Protein AF-0000000084751154 (afdb_homodimer)

Solvent-accessible surface area (backbone atoms only — not comparable to full-atom values): 49559 Å² total; per-residue (Å²): 124,86,80,82,50,81,20,53,32,34,32,39,21,38,22,70,40,28,40,51,37,50,55,56,44,24,74,43,60,44,46,34,36,40,29,18,66,41,89,54,60,21,61,63,55,61,36,50,61,48,51,53,50,36,46,50,49,42,61,71,70,47,61,81,83,56,52,60,52,56,51,34,46,51,37,47,55,50,48,54,53,39,50,52,52,48,49,66,61,64,23,71,65,54,35,49,78,59,63,31,45,74,48,74,40,64,56,37,40,73,55,84,39,34,33,34,41,89,90,36,80,45,37,25,58,29,38,36,39,21,62,27,53,41,81,51,81,77,95,48,48,49,50,88,81,44,96,63,35,32,67,66,52,53,78,81,54,51,66,63,58,62,24,34,35,34,38,30,57,34,69,67,41,49,41,44,40,51,49,41,12,71,64,66,16,40,25,38,35,37,25,63,42,85,54,74,51,83,83,51,53,67,72,58,46,48,53,46,48,52,58,32,48,77,45,41,28,44,78,41,56,36,32,44,72,56,37,38,47,70,45,97,84,65,26,39,35,38,32,30,27,48,85,92,43,77,46,78,48,79,23,52,32,47,32,44,42,53,56,54,26,27,39,58,74,72,43,32,86,73,50,84,71,55,48,52,96,46,35,22,54,46,53,51,53,66,37,27,29,57,99,37,75,43,32,31,54,34,26,32,20,39,31,84,83,40,44,67,53,55,11,45,50,47,36,50,48,45,47,50,27,66,66,63,70,37,86,79,61,59,66,64,80,64,69,44,63,49,72,44,88,42,70,69,24,39,33,38,32,45,52,50,70,65,54,42,58,73,68,64,54,67,66,48,82,43,74,51,55,31,60,76,39,72,52,18,58,59,65,64,51,42,54,33,39,38,41,35,30,22,35,90,79,38,25,55,44,24,38,41,36,36,25,51,72,44,63,66,54,46,39,54,50,45,38,28,42,74,67,58,38,40,57,75,72,47,68,76,56,63,50,59,81,90,38,71,53,39,55,49,50,50,51,49,51,52,47,40,57,66,63,63,34,48,66,55,26,52,55,39,35,41,70,76,65,52,75,79,72,59,75,82,105,123,86,81,82,50,81,20,52,32,36,33,40,20,38,20,70,38,27,41,51,37,49,53,55,44,22,72,42,61,45,46,31,36,42,28,18,65,41,90,55,58,22,61,63,55,62,35,50,60,48,51,51,48,37,45,50,49,43,61,72,71,46,60,81,84,55,54,61,52,58,50,32,46,52,35,48,54,50,48,54,54,39,50,51,52,47,49,66,60,64,24,72,65,55,35,49,77,57,63,31,45,75,49,73,40,65,55,39,41,73,57,84,38,34,32,36,42,88,90,37,81,47,38,26,58,29,38,36,39,21,61,27,53,41,82,51,83,75,94,47,49,48,50,87,80,44,95,63,34,32,65,64,53,53,78,81,56,49,65,64,57,62,24,34,34,32,39,32,58,35,69,67,44,50,40,45,42,53,48,42,12,73,65,65,17,41,26,37,34,36,25,64,42,84,54,74,54,83,84,51,52,69,70,57,44,50,53,46,48,53,57,32,47,77,43,40,29,44,78,40,56,34,32,44,72,58,38,36,47,71,45,97,84,65,27,38,37,38,33,29,25,49,84,92,43,78,47,78,48,78,23,51,33,46,31,44,41,52,57,55,28,26,39,57,73,73,43,32,87,74,51,84,70,55,47,51,98,45,36,21,54,45,53,52,53,65,39,27,30,58,97,36,74,42,31,32,54,33,25,34,21,38,32,85,81,40,44,66,52,57,10,44,50,48,36,50,48,46,47,50,27,67,66,63,71,35,87,78,62,58,65,64,81,65,68,44,64,49,72,44,89,40,70,69,25,39,33,39,33,44,51,51,69,64,54,41,58,73,68,63,53,65,67,49,80,46,75,50,55,32,61,74,40,70,53,18,58,58,66,63,51,42,53,35,38,39,41,35,30,22,34,90,81,39,26,55,44,23,37,40,35,35,25,51,71,46,62,66,53,45,38,52,52,45,38,29,42,75,66,59,38,40,57,75,70,46,67,75,57,64,50,59,82,89,39,72,53,39,55,49,52,50,51,51,52,51,47,40,58,67,65,63,34,48,66,55,26,53,55,40,34,41,70,77,64,51,73,78,71,61,75,82,105

Organism: Mycoplasma mobile (strain ATCC 43663 / 163K / NCTC 11711) (NCBI:txid267748)

Structure (mmCIF, N/CA/C/O backbone):
data_AF-0000000084751154-model_v1
#
loop_
_entity.id
_entity.type
_entity.pdbx_description
1 polymer 'Dihydrolipoamide dehydrogenase (Pyruvate dehydrogenase complex)'
#
loop_
_atom_site.group_PDB
_atom_site.id
_atom_site.type_symbol
_atom_site.label_atom_id
_atom_site.label_alt_id
_atom_site.label_comp_id
_atom_site.label_asym_id
_atom_site.label_entity_id
_atom_site.label_seq_id
_atom_site.pdbx_PDB_ins_code
_atom_site.Cartn_x
_atom_site.Cartn_y
_atom_site.Cartn_z
_atom_site.occupancy
_atom_site.B_iso_or_equiv
_atom_site.auth_seq_id
_atom_site.auth_comp_id
_atom_site.auth_asym_id
_atom_site.auth_atom_id
_atom_site.pdbx_PDB_model_num
ATOM 1 N N . MET A 1 1 ? 27.922 -21.703 -40.625 1 30.44 1 MET A N 1
ATOM 2 C CA . MET A 1 1 ? 26.672 -21.062 -41 1 30.44 1 MET A CA 1
ATOM 3 C C . MET A 1 1 ? 25.734 -20.906 -39.812 1 30.44 1 MET A C 1
ATOM 5 O O . MET A 1 1 ? 25.531 -21.859 -39.062 1 30.44 1 MET A O 1
ATOM 9 N N . LYS A 1 2 ? 25.484 -19.688 -39.344 1 49 2 LYS A N 1
ATOM 10 C CA . LYS A 1 2 ? 24.672 -19.484 -38.156 1 49 2 LYS A CA 1
ATOM 11 C C . LYS A 1 2 ? 23.359 -20.25 -38.25 1 49 2 LYS A C 1
ATOM 13 O O . LYS A 1 2 ? 22.609 -20.094 -39.219 1 49 2 LYS A O 1
ATOM 18 N N . LYS A 1 3 ? 23.297 -21.422 -37.781 1 60.09 3 LYS A N 1
ATOM 19 C CA . LYS A 1 3 ? 22.125 -22.281 -37.781 1 60.09 3 LYS A CA 1
ATOM 20 C C . LYS A 1 3 ? 20.844 -21.469 -37.625 1 60.09 3 LYS A C 1
ATOM 22 O O . LYS A 1 3 ? 20.75 -20.625 -36.719 1 60.09 3 LYS A O 1
ATOM 27 N N . SER A 1 4 ? 20.047 -21.438 -38.688 1 82.38 4 SER A N 1
ATOM 28 C CA . SER A 1 4 ? 18.797 -20.688 -38.688 1 82.38 4 SER A CA 1
ATOM 29 C C . SER A 1 4 ? 17.656 -21.516 -38.094 1 82.38 4 SER A C 1
ATOM 31 O O . SER A 1 4 ? 17.516 -22.703 -38.406 1 82.38 4 SER A O 1
ATOM 33 N N . PHE A 1 5 ? 17.125 -21.109 -37.031 1 92.25 5 PHE A N 1
ATOM 34 C CA . PHE A 1 5 ? 15.984 -21.75 -36.344 1 92.25 5 PHE A CA 1
ATOM 35 C C . PHE A 1 5 ? 14.68 -21.078 -36.781 1 92.25 5 PHE A C 1
ATOM 37 O O . PHE A 1 5 ? 14.664 -19.906 -37.125 1 92.25 5 PHE A O 1
ATOM 44 N N . ASP A 1 6 ? 13.602 -21.906 -36.812 1 94.94 6 ASP A N 1
ATOM 45 C CA . ASP A 1 6 ? 12.281 -21.344 -37.062 1 94.94 6 ASP A CA 1
ATOM 46 C C . ASP A 1 6 ? 11.93 -20.266 -36.031 1 94.94 6 ASP A C 1
ATOM 48 O O . ASP A 1 6 ? 11.352 -19.234 -36.375 1 94.94 6 ASP A O 1
ATOM 52 N N . TYR A 1 7 ? 12.266 -20.562 -34.844 1 95.56 7 TYR A N 1
ATOM 53 C CA . TYR A 1 7 ? 11.977 -19.641 -33.75 1 95.56 7 TYR A CA 1
ATOM 54 C C . TYR A 1 7 ? 13.203 -19.453 -32.844 1 95.56 7 TYR A C 1
ATOM 56 O O . TYR A 1 7 ? 13.992 -20.375 -32.656 1 95.56 7 TYR A O 1
ATOM 64 N N . HIS A 1 8 ? 13.375 -18.234 -32.344 1 94.19 8 HIS A N 1
ATOM 65 C CA . HIS A 1 8 ? 14.391 -18.016 -31.312 1 94.19 8 HIS A CA 1
ATOM 66 C C . HIS A 1 8 ? 14.07 -18.781 -30.047 1 94.19 8 HIS A C 1
ATOM 68 O O . HIS A 1 8 ? 14.938 -19.484 -29.5 1 94.19 8 HIS A O 1
ATOM 74 N N . THR A 1 9 ? 12.797 -18.656 -29.656 1 96.44 9 THR A N 1
ATOM 75 C CA . THR A 1 9 ? 12.375 -19.344 -28.438 1 96.44 9 THR A CA 1
ATOM 76 C C . THR A 1 9 ? 10.969 -19.906 -28.609 1 96.44 9 THR A C 1
ATOM 78 O O . THR A 1 9 ? 10.086 -19.25 -29.156 1 96.44 9 THR A O 1
ATOM 81 N N . VAL A 1 10 ? 10.797 -21.125 -28.125 1 97.5 10 VAL A N 1
ATOM 82 C CA . VAL A 1 10 ? 9.477 -21.734 -28 1 97.5 10 VAL A CA 1
ATOM 83 C C . VAL A 1 10 ? 9.078 -21.812 -26.531 1 97.5 10 VAL A C 1
ATOM 85 O O . VAL A 1 10 ? 9.875 -22.219 -25.688 1 97.5 10 VAL A O 1
ATOM 88 N N . VAL A 1 11 ? 7.855 -21.344 -26.25 1 97.5 11 VAL A N 1
ATOM 89 C CA . VAL A 1 11 ? 7.312 -21.406 -24.891 1 97.5 11 VAL A CA 1
ATOM 90 C C . VAL A 1 11 ? 6.18 -22.438 -24.844 1 97.5 11 VAL A C 1
ATOM 92 O O . VAL A 1 11 ? 5.195 -22.328 -25.578 1 97.5 11 VAL A O 1
ATOM 95 N N . ILE A 1 12 ? 6.363 -23.406 -24.016 1 96 12 ILE A N 1
ATOM 96 C CA . ILE A 1 12 ? 5.336 -24.438 -23.859 1 96 12 ILE A CA 1
ATOM 97 C C . ILE A 1 12 ? 4.535 -24.156 -22.594 1 96 12 ILE A C 1
ATOM 99 O O . ILE A 1 12 ? 5.031 -24.375 -21.484 1 96 12 ILE A O 1
ATOM 103 N N . GLY A 1 13 ? 3.254 -23.828 -22.75 1 93.81 13 GLY A N 1
ATOM 104 C CA . GLY A 1 13 ? 2.387 -23.391 -21.656 1 93.81 13 GLY A CA 1
ATOM 105 C C . GLY A 1 13 ? 2.084 -21.906 -21.703 1 93.81 13 GLY A C 1
ATOM 106 O O . GLY A 1 13 ? 2.98 -21.078 -21.516 1 93.81 13 GLY A O 1
ATOM 107 N N . ALA A 1 14 ? 0.815 -21.594 -21.875 1 91.94 14 ALA A N 1
ATOM 108 C CA . ALA A 1 14 ? 0.408 -20.203 -22.016 1 91.94 14 ALA A CA 1
ATOM 109 C C . ALA A 1 14 ? -0.279 -19.688 -20.766 1 91.94 14 ALA A C 1
ATOM 111 O O . ALA A 1 14 ? -1.203 -18.875 -20.828 1 91.94 14 ALA A O 1
ATOM 112 N N . GLY A 1 15 ? 0.153 -20.234 -19.656 1 88.31 15 GLY A N 1
ATOM 113 C CA . GLY A 1 15 ? -0.31 -19.688 -18.391 1 88.31 15 GLY A CA 1
ATOM 114 C C . GLY A 1 15 ? 0.226 -18.297 -18.109 1 88.31 15 GLY A C 1
ATOM 115 O O . GLY A 1 15 ? 0.835 -17.672 -18.984 1 88.31 15 GLY A O 1
ATOM 116 N N . ARG A 1 16 ? 0.037 -17.828 -16.938 1 83.75 16 ARG A N 1
ATOM 117 C CA . ARG A 1 16 ? 0.402 -16.469 -16.578 1 83.75 16 ARG A CA 1
ATOM 118 C C . ARG A 1 16 ? 1.893 -16.219 -16.781 1 83.75 16 ARG A C 1
ATOM 120 O O . ARG A 1 16 ? 2.285 -15.219 -17.391 1 83.75 16 ARG A O 1
ATOM 127 N N . VAL A 1 17 ? 2.664 -17.141 -16.312 1 88.88 17 VAL A N 1
ATOM 128 C CA . VAL A 1 17 ? 4.113 -16.969 -16.359 1 88.88 17 VAL A CA 1
ATOM 129 C C . VAL A 1 17 ? 4.617 -17.172 -17.781 1 88.88 17 VAL A C 1
ATOM 131 O O . VAL A 1 17 ? 5.473 -16.406 -18.25 1 88.88 17 VAL A O 1
ATOM 134 N N . GLY A 1 18 ? 4.105 -18.188 -18.469 1 93.12 18 GLY A N 1
ATOM 135 C CA . GLY A 1 18 ? 4.484 -18.422 -19.844 1 93.12 18 GLY A CA 1
ATOM 136 C C . GLY A 1 18 ? 4.129 -17.266 -20.766 1 93.12 18 GLY A C 1
ATOM 137 O O . GLY A 1 18 ? 4.926 -16.875 -21.625 1 93.12 18 GLY A O 1
ATOM 138 N N . SER A 1 19 ? 2.979 -16.75 -20.562 1 91.56 19 SER A N 1
ATOM 139 C CA . SER A 1 19 ? 2.537 -15.594 -21.344 1 91.56 19 SER A CA 1
ATOM 140 C C . SER A 1 19 ? 3.42 -14.383 -21.078 1 91.56 19 SER A C 1
ATOM 142 O O . SER A 1 19 ? 3.768 -13.648 -22.016 1 91.56 19 SER A O 1
ATOM 144 N N . HIS A 1 20 ? 3.619 -14.195 -19.828 1 87.62 20 HIS A N 1
ATOM 145 C CA . HIS A 1 20 ? 4.504 -13.102 -19.453 1 87.62 20 HIS A CA 1
ATOM 146 C C . HIS A 1 20 ? 5.863 -13.227 -20.141 1 87.62 20 HIS A C 1
ATOM 148 O O . HIS A 1 20 ? 6.383 -12.25 -20.672 1 87.62 20 HIS A O 1
ATOM 154 N N . PHE A 1 21 ? 6.453 -14.383 -20.141 1 92.88 21 PHE A N 1
ATOM 155 C CA . PHE A 1 21 ? 7.75 -14.641 -20.766 1 92.88 21 PHE A CA 1
ATOM 156 C C . PHE A 1 21 ? 7.695 -14.359 -22.25 1 92.88 21 PHE A C 1
ATOM 158 O O . PHE A 1 21 ? 8.523 -13.617 -22.781 1 92.88 21 PHE A O 1
ATOM 165 N N . ALA A 1 22 ? 6.75 -14.938 -22.875 1 95.06 22 ALA A N 1
ATOM 166 C CA . ALA A 1 22 ? 6.613 -14.836 -24.328 1 95.06 22 ALA A CA 1
ATOM 167 C C . ALA A 1 22 ? 6.445 -13.383 -24.766 1 95.06 22 ALA A C 1
ATOM 169 O O . ALA A 1 22 ? 7.125 -12.914 -25.672 1 95.06 22 ALA A O 1
ATOM 170 N N . LYS A 1 23 ? 5.586 -12.719 -24.156 1 89.69 23 LYS A N 1
ATOM 171 C CA . LYS A 1 23 ? 5.277 -11.336 -24.531 1 89.69 23 LYS A CA 1
ATOM 172 C C . LYS A 1 23 ? 6.488 -10.43 -24.328 1 89.69 23 LYS A C 1
ATOM 174 O O . LYS A 1 23 ? 6.797 -9.602 -25.188 1 89.69 23 LYS A O 1
ATOM 179 N N . ASN A 1 24 ? 7.109 -10.602 -23.219 1 86.12 24 ASN A N 1
ATOM 180 C CA . ASN A 1 24 ? 8.242 -9.727 -22.922 1 86.12 24 ASN A CA 1
ATOM 181 C C . ASN A 1 24 ? 9.43 -10.039 -23.828 1 86.12 24 ASN A C 1
ATOM 183 O O . ASN A 1 24 ? 10.156 -9.133 -24.234 1 86.12 24 ASN A O 1
ATOM 187 N N . LEU A 1 25 ? 9.695 -11.266 -24.109 1 89.62 25 LEU A N 1
ATOM 188 C CA . LEU A 1 25 ? 10.781 -11.617 -25.031 1 89.62 25 LEU A CA 1
ATOM 189 C C . LEU A 1 25 ? 10.5 -11.102 -26.438 1 89.62 25 LEU A C 1
ATOM 191 O O . LEU A 1 25 ? 11.406 -10.625 -27.109 1 89.62 25 LEU A O 1
ATOM 195 N N . ALA A 1 26 ? 9.297 -11.211 -26.828 1 89.81 26 ALA A N 1
ATOM 196 C CA . ALA A 1 26 ? 8.898 -10.719 -28.141 1 89.81 26 ALA A CA 1
ATOM 197 C C . ALA A 1 26 ? 9.102 -9.203 -28.25 1 89.81 26 ALA A C 1
ATOM 199 O O . ALA A 1 26 ? 9.438 -8.695 -29.312 1 89.81 26 ALA A O 1
ATOM 200 N N . ARG A 1 27 ? 8.828 -8.547 -27.219 1 82.38 27 ARG A N 1
ATOM 201 C CA . ARG A 1 27 ? 9 -7.098 -27.188 1 82.38 27 ARG A CA 1
ATOM 202 C C . ARG A 1 27 ? 10.453 -6.715 -27.469 1 82.38 27 ARG A C 1
ATOM 204 O O . ARG A 1 27 ? 10.734 -5.625 -27.969 1 82.38 27 ARG A O 1
ATOM 211 N N . PHE A 1 28 ? 11.344 -7.656 -27.219 1 80.88 28 PHE A N 1
ATOM 212 C CA . PHE A 1 28 ? 12.75 -7.41 -27.516 1 80.88 28 PHE A CA 1
ATOM 213 C C . PHE A 1 28 ? 13.094 -7.789 -28.938 1 80.88 28 PHE A C 1
ATOM 215 O O . PHE A 1 28 ? 14.242 -7.68 -29.359 1 80.88 28 PHE A O 1
ATOM 222 N N . GLY A 1 29 ? 12.086 -8.258 -29.672 1 82 29 GLY A N 1
ATOM 223 C CA . GLY A 1 29 ? 12.266 -8.516 -31.078 1 82 29 GLY A CA 1
ATOM 224 C C . GLY A 1 29 ? 12.492 -9.984 -31.391 1 82 29 GLY A C 1
ATOM 225 O O . GLY A 1 29 ? 12.734 -10.352 -32.562 1 82 29 GLY A O 1
ATOM 226 N N . ALA A 1 30 ? 12.43 -10.82 -30.438 1 89.62 30 ALA A N 1
ATOM 227 C CA . ALA A 1 30 ? 12.633 -12.25 -30.672 1 89.62 30 ALA A CA 1
ATOM 228 C C . ALA A 1 30 ? 11.422 -12.867 -31.359 1 89.62 30 ALA A C 1
ATOM 230 O O . ALA A 1 30 ? 10.281 -12.508 -31.062 1 89.62 30 ALA A O 1
ATOM 231 N N . LYS A 1 31 ? 11.734 -13.719 -32.25 1 93.31 31 LYS A N 1
ATOM 232 C CA . LYS A 1 31 ? 10.648 -14.516 -32.812 1 93.31 31 LYS A CA 1
ATOM 233 C C . LYS A 1 31 ? 10.234 -15.633 -31.859 1 93.31 31 LYS A C 1
ATOM 235 O O . LYS A 1 31 ? 10.984 -16.578 -31.641 1 93.31 31 LYS A O 1
ATOM 240 N N . VAL A 1 32 ? 8.992 -15.547 -31.344 1 96.44 32 VAL A N 1
ATOM 241 C CA . VAL A 1 32 ? 8.57 -16.438 -30.266 1 96.44 32 VAL A CA 1
ATOM 242 C C . VAL A 1 32 ? 7.348 -17.234 -30.719 1 96.44 32 VAL A C 1
ATOM 244 O O . VAL A 1 32 ? 6.473 -16.719 -31.406 1 96.44 32 VAL A O 1
ATOM 247 N N . LEU A 1 33 ? 7.352 -18.547 -30.391 1 97.56 33 LEU A N 1
ATOM 248 C CA . LEU A 1 33 ? 6.188 -19.406 -30.516 1 97.56 33 LEU A CA 1
ATOM 249 C C . LEU A 1 33 ? 5.688 -19.859 -29.141 1 97.56 33 LEU A C 1
ATOM 251 O O . LEU A 1 33 ? 6.457 -20.375 -28.344 1 97.56 33 LEU A O 1
ATOM 255 N N . ILE A 1 34 ? 4.406 -19.578 -28.859 1 97 34 ILE A N 1
ATOM 256 C CA . ILE A 1 34 ? 3.811 -20.062 -27.625 1 97 34 ILE A CA 1
ATOM 257 C C . ILE A 1 34 ? 2.814 -21.172 -27.922 1 97 34 ILE A C 1
ATOM 259 O O . ILE A 1 34 ? 2.055 -21.094 -28.891 1 97 34 ILE A O 1
ATOM 263 N N . ILE A 1 35 ? 2.912 -22.234 -27.141 1 95.31 35 ILE A N 1
ATOM 264 C CA . ILE A 1 35 ? 2.094 -23.406 -27.375 1 95.31 35 ILE A CA 1
ATOM 265 C C . ILE A 1 35 ? 1.312 -23.75 -26.109 1 95.31 35 ILE A C 1
ATOM 267 O O . ILE A 1 35 ? 1.843 -23.672 -25 1 95.31 35 ILE A O 1
ATOM 271 N N . ASP A 1 36 ? 0.066 -24.031 -26.266 1 93.25 36 ASP A N 1
ATOM 272 C CA . ASP A 1 36 ? -0.745 -24.578 -25.172 1 93.25 36 ASP A CA 1
ATOM 273 C C . ASP A 1 36 ? -1.589 -25.75 -25.656 1 93.25 36 ASP A C 1
ATOM 275 O O . ASP A 1 36 ? -2.066 -25.75 -26.797 1 93.25 36 ASP A O 1
ATOM 279 N N . LYS A 1 37 ? -1.729 -26.703 -24.797 1 90.62 37 LYS A N 1
ATOM 280 C CA . LYS A 1 37 ? -2.52 -27.875 -25.188 1 90.62 37 LYS A CA 1
ATOM 281 C C . LYS A 1 37 ? -4.012 -27.562 -25.156 1 90.62 37 LYS A C 1
ATOM 283 O O . LYS A 1 37 ? -4.805 -28.219 -25.812 1 90.62 37 LYS A O 1
ATOM 288 N N . ASN A 1 38 ? -4.336 -26.578 -24.328 1 88.06 38 ASN A N 1
ATOM 289 C CA . ASN A 1 38 ? -5.738 -26.219 -24.188 1 88.06 38 ASN A CA 1
ATOM 290 C C . ASN A 1 38 ? -6.168 -25.188 -25.219 1 88.06 38 ASN A C 1
ATOM 292 O O . ASN A 1 38 ? -5.383 -24.312 -25.594 1 88.06 38 ASN A O 1
ATOM 296 N N . GLU A 1 39 ? -7.453 -25.25 -25.547 1 84.12 39 GLU A N 1
ATOM 297 C CA . GLU A 1 39 ? -8.008 -24.281 -26.484 1 84.12 39 GLU A CA 1
ATOM 298 C C . GLU A 1 39 ? -8.016 -22.875 -25.891 1 84.12 39 GLU A C 1
ATOM 300 O O . GLU A 1 39 ? -7.734 -21.906 -26.594 1 84.12 39 GLU A O 1
ATOM 305 N N . ILE A 1 40 ? -8.383 -22.969 -24.703 1 81.69 40 ILE A N 1
ATOM 306 C CA . ILE A 1 40 ? -8.273 -21.703 -23.984 1 81.69 40 ILE A CA 1
ATOM 307 C C . ILE A 1 40 ? -6.867 -21.562 -23.391 1 81.69 40 ILE A C 1
ATOM 309 O O . ILE A 1 40 ? -6.523 -22.25 -22.438 1 81.69 40 ILE A O 1
ATOM 313 N N . PHE A 1 41 ? -6.094 -20.641 -24.016 1 81.5 41 PHE A N 1
ATOM 314 C CA . PHE A 1 41 ? -4.711 -20.453 -23.594 1 81.5 41 PHE A CA 1
ATOM 315 C C . PHE A 1 41 ? -4.641 -20.172 -22.094 1 81.5 41 PHE A C 1
ATOM 317 O O . PHE A 1 41 ? -5.41 -19.359 -21.578 1 81.5 41 PHE A O 1
ATOM 324 N N . GLY A 1 42 ? -3.725 -20.812 -21.469 1 75.88 42 GLY A N 1
ATOM 325 C CA . GLY A 1 42 ? -3.494 -20.641 -20.047 1 75.88 42 GLY A CA 1
ATOM 326 C C . GLY A 1 42 ? -4.32 -21.578 -19.188 1 75.88 42 GLY A C 1
ATOM 327 O O . GLY A 1 42 ? -4.082 -21.703 -17.984 1 75.88 42 GLY A O 1
ATOM 328 N N . GLY A 1 43 ? -5.117 -22.297 -19.875 1 62.88 43 GLY A N 1
ATOM 329 C CA . GLY A 1 43 ? -5.887 -23.328 -19.219 1 62.88 43 GLY A CA 1
ATOM 330 C C . GLY A 1 43 ? -6.562 -22.859 -17.953 1 62.88 43 GLY A C 1
ATOM 331 O O . GLY A 1 43 ? -7.344 -21.906 -17.969 1 62.88 43 GLY A O 1
ATOM 332 N N . LYS A 1 44 ? -6.07 -23.453 -16.828 1 63.44 44 LYS A N 1
ATOM 333 C CA . LYS A 1 44 ? -6.652 -23.328 -15.5 1 63.44 44 LYS A CA 1
ATOM 334 C C . LYS A 1 44 ? -6.02 -22.172 -14.727 1 63.44 44 LYS A C 1
ATOM 336 O O . LYS A 1 44 ? -6.195 -22.078 -13.508 1 63.44 44 LYS A O 1
ATOM 341 N N . GLN A 1 45 ? -5.258 -21.438 -15.484 1 62.22 45 GLN A N 1
ATOM 342 C CA . GLN A 1 45 ? -4.523 -20.391 -14.781 1 62.22 45 GLN A CA 1
ATOM 343 C C . GLN A 1 45 ? -5.477 -19.453 -14.039 1 62.22 45 GLN A C 1
ATOM 345 O O . GLN A 1 45 ? -5.121 -18.891 -13 1 62.22 45 GLN A O 1
ATOM 350 N N . PHE A 1 46 ? -6.566 -19.484 -14.516 1 67.12 46 PHE A N 1
ATOM 351 C CA . PHE A 1 46 ? -7.574 -18.594 -13.945 1 67.12 46 PHE A CA 1
ATOM 352 C C . PHE A 1 46 ? -8.312 -19.281 -12.805 1 67.12 46 PHE A C 1
ATOM 354 O O . PHE A 1 46 ? -9.086 -18.656 -12.086 1 67.12 46 PHE A O 1
ATOM 361 N N . ASN A 1 47 ? -7.785 -20.422 -12.539 1 63.91 47 ASN A N 1
ATOM 362 C CA . ASN A 1 47 ? -8.617 -21.203 -11.633 1 63.91 47 ASN A CA 1
ATOM 363 C C . ASN A 1 47 ? -8.031 -21.219 -10.219 1 63.91 47 ASN A C 1
ATOM 365 O O . ASN A 1 47 ? -8.68 -21.703 -9.289 1 63.91 47 ASN A O 1
ATOM 369 N N . ARG A 1 48 ? -6.879 -20.828 -10.062 1 70.56 48 ARG A N 1
ATOM 370 C CA . ARG A 1 48 ? -6.324 -20.984 -8.727 1 70.56 48 ARG A CA 1
ATOM 371 C C . ARG A 1 48 ? -6.387 -19.672 -7.945 1 70.56 48 ARG A C 1
ATOM 373 O O . ARG A 1 48 ? -7.176 -19.547 -7.008 1 70.56 48 ARG A O 1
ATOM 380 N N . ASP A 1 49 ? -5.754 -18.75 -8.336 1 76.69 49 ASP A N 1
ATOM 381 C CA . ASP A 1 49 ? -5.598 -17.516 -7.559 1 76.69 49 ASP A CA 1
ATOM 382 C C . ASP A 1 49 ? -6.699 -16.516 -7.887 1 76.69 49 ASP A C 1
ATOM 384 O O . ASP A 1 49 ? -7.195 -15.812 -7 1 76.69 49 ASP A O 1
ATOM 388 N N . VAL A 1 50 ? -7.191 -16.609 -9.102 1 83.5 50 VAL A N 1
ATOM 389 C CA . VAL A 1 50 ? -8.102 -15.586 -9.594 1 83.5 50 VAL A CA 1
ATOM 390 C C . VAL A 1 50 ? -9.445 -15.695 -8.867 1 83.5 50 VAL A C 1
ATOM 392 O O . VAL A 1 50 ? -9.977 -14.703 -8.359 1 83.5 50 VAL A O 1
ATOM 395 N N . PRO A 1 51 ? -9.93 -16.906 -8.695 1 89.25 51 PRO A N 1
ATOM 396 C CA . PRO A 1 51 ? -11.219 -17.016 -7.996 1 89.25 51 PRO A CA 1
ATOM 397 C C . PRO A 1 51 ? -11.141 -16.547 -6.543 1 89.25 51 PRO A C 1
ATOM 399 O O . PRO A 1 51 ? -12.086 -15.938 -6.039 1 89.25 51 PRO A O 1
ATOM 402 N N . ILE A 1 52 ? -10.023 -16.922 -5.918 1 89 52 ILE A N 1
ATOM 403 C CA . ILE A 1 52 ? -9.859 -16.5 -4.527 1 89 52 ILE A CA 1
ATOM 404 C C . ILE A 1 52 ? -9.875 -14.969 -4.445 1 89 52 ILE A C 1
ATOM 406 O O . ILE A 1 52 ? -10.531 -14.398 -3.576 1 89 52 ILE A O 1
ATOM 410 N N . GLN A 1 53 ? -9.195 -14.359 -5.375 1 86.88 53 GLN A N 1
ATOM 411 C CA . GLN A 1 53 ? -9.125 -12.906 -5.398 1 86.88 53 GLN A CA 1
ATOM 412 C C . GLN A 1 53 ? -10.492 -12.297 -5.695 1 86.88 53 GLN A C 1
ATOM 414 O O . GLN A 1 53 ? -10.867 -11.273 -5.113 1 86.88 53 GLN A O 1
ATOM 419 N N . ILE A 1 54 ? -11.188 -12.836 -6.633 1 90.25 54 ILE A N 1
ATOM 420 C CA . ILE A 1 54 ? -12.508 -12.336 -6.984 1 90.25 54 ILE A CA 1
ATOM 421 C C . ILE A 1 54 ? -13.453 -12.484 -5.789 1 90.25 54 ILE A C 1
ATOM 423 O O . ILE A 1 54 ? -14.273 -11.602 -5.531 1 90.25 54 ILE A O 1
ATOM 427 N N . LEU A 1 55 ? -13.312 -13.609 -5.059 1 92.06 55 LEU A N 1
ATOM 428 C CA . LEU A 1 55 ? -14.141 -13.797 -3.865 1 92.06 55 LEU A CA 1
ATOM 429 C C . LEU A 1 55 ? -13.82 -12.734 -2.818 1 92.06 55 LEU A C 1
ATOM 431 O O . LEU A 1 55 ? -14.734 -12.141 -2.234 1 92.06 55 LEU A O 1
ATOM 435 N N . GLN A 1 56 ? -12.594 -12.492 -2.609 1 89 56 GLN A N 1
ATOM 436 C CA . GLN A 1 56 ? -12.188 -11.469 -1.655 1 89 56 GLN A CA 1
ATOM 437 C C . GLN A 1 56 ? -12.766 -10.102 -2.027 1 89 56 GLN A C 1
ATOM 439 O O . GLN A 1 56 ? -13.32 -9.406 -1.177 1 89 56 GLN A O 1
ATOM 444 N N . ASN A 1 57 ? -12.648 -9.742 -3.24 1 86.44 57 ASN A N 1
ATOM 445 C CA . ASN A 1 57 ? -13.148 -8.461 -3.725 1 86.44 57 ASN A CA 1
ATOM 446 C C . ASN A 1 57 ? -14.664 -8.367 -3.607 1 86.44 57 ASN A C 1
ATOM 448 O O . ASN A 1 57 ? -15.211 -7.297 -3.32 1 86.44 57 ASN A O 1
ATOM 452 N N . THR A 1 58 ? -15.242 -9.438 -3.949 1 88.94 58 THR A N 1
ATOM 453 C CA . THR A 1 58 ? -16.703 -9.492 -3.84 1 88.94 58 THR A CA 1
ATOM 454 C C . THR A 1 58 ? -17.141 -9.242 -2.402 1 88.94 58 THR A C 1
ATOM 456 O O . THR A 1 58 ? -18.078 -8.477 -2.16 1 88.94 58 THR A O 1
ATOM 459 N N . LEU A 1 59 ? -16.484 -9.867 -1.448 1 88.44 59 LEU A N 1
ATOM 460 C CA . LEU A 1 59 ? -16.828 -9.734 -0.037 1 88.44 59 LEU A CA 1
ATOM 461 C C . LEU A 1 59 ? -16.656 -8.289 0.427 1 88.44 59 LEU A C 1
ATOM 463 O O . LEU A 1 59 ? -17.391 -7.812 1.286 1 88.44 59 LEU A O 1
ATOM 467 N N . ASP A 1 60 ? -15.773 -7.57 -0.17 1 80.12 60 ASP A N 1
ATOM 468 C CA . ASP A 1 60 ? -15.531 -6.172 0.17 1 80.12 60 ASP A CA 1
ATOM 469 C C . ASP A 1 60 ? -16.656 -5.273 -0.343 1 80.12 60 ASP A C 1
ATOM 471 O O . ASP A 1 60 ? -16.906 -4.211 0.224 1 80.12 60 ASP A O 1
ATOM 475 N N . LYS A 1 61 ? -17.312 -5.707 -1.384 1 79.25 61 LYS A N 1
ATOM 476 C CA . LYS A 1 61 ? -18.281 -4.863 -2.084 1 79.25 61 LYS A CA 1
ATOM 477 C C . LYS A 1 61 ? -19.688 -5.094 -1.562 1 79.25 61 LYS A C 1
ATOM 479 O O . LYS A 1 61 ? -20.516 -4.184 -1.571 1 79.25 61 LYS A O 1
ATOM 484 N N . ILE A 1 62 ? -19.875 -6.293 -1.142 1 83.25 62 ILE A N 1
ATOM 485 C CA . ILE A 1 62 ? -21.266 -6.637 -0.839 1 83.25 62 ILE A CA 1
ATOM 486 C C . ILE A 1 62 ? -21.562 -6.328 0.626 1 83.25 62 ILE A C 1
ATOM 488 O O . ILE A 1 62 ? -20.656 -6.043 1.406 1 83.25 62 ILE A O 1
ATOM 492 N N . GLU A 1 63 ? -22.812 -6.348 0.928 1 76.75 63 GLU A N 1
ATOM 493 C CA . GLU A 1 63 ? -23.266 -6.07 2.287 1 76.75 63 GLU A CA 1
ATOM 494 C C . GLU A 1 63 ? -22.859 -7.191 3.242 1 76.75 63 GLU A C 1
ATOM 496 O O . GLU A 1 63 ? -23.016 -8.367 2.92 1 76.75 63 GLU A O 1
ATOM 501 N N . LYS A 1 64 ? -22.453 -6.852 4.398 1 77.69 64 LYS A N 1
ATOM 502 C CA . LYS A 1 64 ? -21.969 -7.812 5.387 1 77.69 64 LYS A CA 1
ATOM 503 C C . LYS A 1 64 ? -23.109 -8.648 5.945 1 77.69 64 LYS A C 1
ATOM 505 O O . LYS A 1 64 ? -22.922 -9.805 6.316 1 77.69 64 LYS A O 1
ATOM 510 N N . LYS A 1 65 ? -24.25 -8.164 5.953 1 83 65 LYS A N 1
ATOM 511 C CA . LYS A 1 65 ? -25.391 -8.836 6.578 1 83 65 LYS A CA 1
ATOM 512 C C . LYS A 1 65 ? -26.031 -9.844 5.629 1 83 65 LYS A C 1
ATOM 514 O O . LYS A 1 65 ? -26.891 -10.625 6.031 1 83 65 LYS A O 1
ATOM 519 N N . MET A 1 66 ? -25.578 -9.945 4.41 1 87.44 66 MET A N 1
ATOM 520 C CA . MET A 1 66 ? -26.094 -10.922 3.451 1 87.44 66 MET A CA 1
ATOM 521 C C . MET A 1 66 ? -25.859 -12.344 3.934 1 87.44 66 MET A C 1
ATOM 523 O O . MET A 1 66 ? -24.844 -12.617 4.578 1 87.44 66 MET A O 1
ATOM 527 N N . SER A 1 67 ? -26.781 -13.211 3.574 1 90.88 67 SER A N 1
ATOM 528 C CA . SER A 1 67 ? -26.562 -14.617 3.896 1 90.88 67 SER A CA 1
ATOM 529 C C . SER A 1 67 ? -25.406 -15.203 3.1 1 90.88 67 SER A C 1
ATOM 531 O O . SER A 1 67 ? -25.047 -14.672 2.045 1 90.88 67 SER A O 1
ATOM 533 N N . LEU A 1 68 ? -24.875 -16.266 3.598 1 92.12 68 LEU A N 1
ATOM 534 C CA . LEU A 1 68 ? -23.75 -16.922 2.938 1 92.12 68 LEU A CA 1
ATOM 535 C C . LEU A 1 68 ? -24.141 -17.375 1.531 1 92.12 68 LEU A C 1
ATOM 537 O O . LEU A 1 68 ? -23.359 -17.203 0.59 1 92.12 68 LEU A O 1
ATOM 541 N N . ASP A 1 69 ? -25.281 -17.891 1.385 1 90.62 69 ASP A N 1
ATOM 542 C CA . ASP A 1 69 ? -25.75 -18.359 0.084 1 90.62 69 ASP A CA 1
ATOM 543 C C . ASP A 1 69 ? -25.844 -17.219 -0.915 1 90.62 69 ASP A C 1
ATOM 545 O O . ASP A 1 69 ? -25.469 -17.359 -2.082 1 90.62 69 ASP A O 1
ATOM 549 N N . GLU A 1 70 ? -26.328 -16.141 -0.486 1 91.62 70 GLU A N 1
ATOM 550 C CA . GLU A 1 70 ? -26.438 -14.961 -1.346 1 91.62 70 GLU A CA 1
ATOM 551 C C . GLU A 1 70 ? -25.062 -14.445 -1.749 1 91.62 70 GLU A C 1
ATOM 553 O O . GLU A 1 70 ? -24.844 -14.055 -2.898 1 91.62 70 GLU A O 1
ATOM 558 N N . LYS A 1 71 ? -24.172 -14.453 -0.777 1 92.56 71 LYS A N 1
ATOM 559 C CA . LYS A 1 71 ? -22.812 -14.016 -1.048 1 92.56 71 LYS A CA 1
ATOM 560 C C . LYS A 1 71 ? -22.172 -14.867 -2.141 1 92.56 71 LYS A C 1
ATOM 562 O O . LYS A 1 71 ? -21.562 -14.336 -3.072 1 92.56 71 LYS A O 1
ATOM 567 N N . PHE A 1 72 ? -22.359 -16.141 -2.057 1 92.56 72 PHE A N 1
ATOM 568 C CA . PHE A 1 72 ? -21.703 -17.047 -2.998 1 92.56 72 PHE A CA 1
ATOM 569 C C . PHE A 1 72 ? -22.391 -17.016 -4.352 1 92.56 72 PHE A C 1
ATOM 571 O O . PHE A 1 72 ? -21.75 -17.188 -5.391 1 92.56 72 PHE A O 1
ATOM 578 N N . LYS A 1 73 ? -23.688 -16.766 -4.336 1 91.19 73 LYS A N 1
ATOM 579 C CA . LYS A 1 73 ? -24.391 -16.578 -5.602 1 91.19 73 LYS A CA 1
ATOM 580 C C . LYS A 1 73 ? -23.875 -15.344 -6.336 1 91.19 73 LYS A C 1
ATOM 582 O O . LYS A 1 73 ? -23.641 -15.383 -7.547 1 91.19 73 LYS A O 1
ATOM 587 N N . PHE A 1 74 ? -23.766 -14.328 -5.582 1 91.81 74 PHE A N 1
ATOM 588 C CA . PHE A 1 74 ? -23.219 -13.102 -6.152 1 91.81 74 PHE A CA 1
ATOM 589 C C . PHE A 1 74 ? -21.797 -13.328 -6.66 1 91.81 74 PHE A C 1
ATOM 591 O O . PHE A 1 74 ? -21.453 -12.898 -7.766 1 91.81 74 PHE A O 1
ATOM 598 N N . PHE A 1 75 ? -21.016 -14 -5.844 1 93.5 75 PHE A N 1
ATOM 599 C CA . PHE A 1 75 ? -19.641 -14.336 -6.219 1 93.5 75 PHE A CA 1
ATOM 600 C C . PHE A 1 75 ? -19.625 -15.109 -7.531 1 93.5 75 PHE A C 1
ATOM 602 O O . PHE A 1 75 ? -18.844 -14.797 -8.438 1 93.5 75 PHE A O 1
ATOM 609 N N . ARG A 1 76 ? -20.391 -16.031 -7.68 1 92.88 76 ARG A N 1
ATOM 610 C CA . ARG A 1 76 ? -20.406 -16.875 -8.875 1 92.88 76 ARG A CA 1
ATOM 611 C C . ARG A 1 76 ? -20.734 -16.062 -10.117 1 92.88 76 ARG A C 1
ATOM 613 O O . ARG A 1 76 ? -20.156 -16.281 -11.18 1 92.88 76 ARG A O 1
ATOM 620 N N . SER A 1 77 ? -21.672 -15.242 -9.953 1 92.62 77 SER A N 1
ATOM 621 C CA . SER A 1 77 ? -22.031 -14.367 -11.062 1 92.62 77 SER A CA 1
ATOM 622 C C . SER A 1 77 ? -20.859 -13.484 -11.477 1 92.62 77 SER A C 1
ATOM 624 O O . SER A 1 77 ? -20.547 -13.359 -12.664 1 92.62 77 SER A O 1
ATOM 626 N N . GLU A 1 78 ? -20.172 -12.93 -10.5 1 92.06 78 GLU A N 1
ATOM 627 C CA . GLU A 1 78 ? -19.016 -12.086 -10.758 1 92.06 78 GLU A CA 1
ATOM 628 C C . GLU A 1 78 ? -17.875 -12.891 -11.375 1 92.06 78 GLU A C 1
ATOM 630 O O . GLU A 1 78 ? -17.188 -12.414 -12.289 1 92.06 78 GLU A O 1
ATOM 635 N N . LEU A 1 79 ? -17.672 -14.039 -10.844 1 91.56 79 LEU A N 1
ATOM 636 C CA . LEU A 1 79 ? -16.594 -14.906 -11.32 1 91.56 79 LEU A CA 1
ATOM 637 C C . LEU A 1 79 ? -16.766 -15.227 -12.797 1 91.56 79 LEU A C 1
ATOM 639 O O . LEU A 1 79 ? -15.82 -15.102 -13.578 1 91.56 79 LEU A O 1
ATOM 643 N N . ASN A 1 80 ? -17.938 -15.594 -13.148 1 90.5 80 ASN A N 1
ATOM 644 C CA . ASN A 1 80 ? -18.219 -15.953 -14.539 1 90.5 80 ASN A CA 1
ATOM 645 C C . ASN A 1 80 ? -17.969 -14.781 -15.484 1 90.5 80 ASN A C 1
ATOM 647 O O . ASN A 1 80 ? -17.344 -14.938 -16.531 1 90.5 80 ASN A O 1
ATOM 651 N N . LEU A 1 81 ? -18.422 -13.68 -15.094 1 91.56 81 LEU A N 1
ATOM 652 C CA . LEU A 1 81 ? -18.25 -12.484 -15.906 1 91.56 81 LEU A CA 1
ATOM 653 C C . LEU A 1 81 ? -16.781 -12.109 -16.031 1 91.56 81 LEU A C 1
ATOM 655 O O . LEU A 1 81 ? -16.297 -11.828 -17.141 1 91.56 81 LEU A O 1
ATOM 659 N N . LYS A 1 82 ? -16.109 -12.125 -14.961 1 89.62 82 LYS A N 1
ATOM 660 C CA . LYS A 1 82 ? -14.711 -11.688 -14.938 1 89.62 82 LYS A CA 1
ATOM 661 C C . LYS A 1 82 ? -13.805 -12.695 -15.648 1 89.62 82 LYS A C 1
ATOM 663 O O . LYS A 1 82 ? -12.859 -12.305 -16.328 1 89.62 82 LYS A O 1
ATOM 668 N N . LEU A 1 83 ? -14.102 -13.93 -15.453 1 86.94 83 LEU A N 1
ATOM 669 C CA . LEU A 1 83 ? -13.32 -14.953 -16.156 1 86.94 83 LEU A CA 1
ATOM 670 C C . LEU A 1 83 ? -13.5 -14.828 -17.656 1 86.94 83 LEU A C 1
ATOM 672 O O . LEU A 1 83 ? -12.531 -14.969 -18.422 1 86.94 83 LEU A O 1
ATOM 676 N N . HIS A 1 84 ? -14.672 -14.578 -18.062 1 87.12 84 HIS A N 1
ATOM 677 C CA . HIS A 1 84 ? -14.93 -14.375 -19.484 1 87.12 84 HIS A CA 1
ATOM 678 C C . HIS A 1 84 ? -14.133 -13.203 -20.031 1 87.12 84 HIS A C 1
ATOM 680 O O . HIS A 1 84 ? -13.492 -13.32 -21.078 1 87.12 84 HIS A O 1
ATOM 686 N N . ASN A 1 85 ? -14.164 -12.125 -19.312 1 86.88 85 ASN A N 1
ATOM 687 C CA . ASN A 1 85 ? -13.445 -10.93 -19.75 1 86.88 85 ASN A CA 1
ATOM 688 C C . ASN A 1 85 ? -11.938 -11.156 -19.766 1 86.88 85 ASN A C 1
ATOM 690 O O . ASN A 1 85 ? -11.242 -10.648 -20.641 1 86.88 85 ASN A O 1
ATOM 694 N N . LEU A 1 86 ? -11.508 -11.875 -18.797 1 84.88 86 LEU A N 1
ATOM 695 C CA . LEU A 1 86 ? -10.078 -12.156 -18.703 1 84.88 86 LEU A CA 1
ATOM 696 C C . LEU A 1 86 ? -9.609 -13.031 -19.859 1 84.88 86 LEU A C 1
ATOM 698 O O . LEU A 1 86 ? -8.539 -12.797 -20.438 1 84.88 86 LEU A O 1
ATOM 702 N N . ILE A 1 87 ? -10.367 -13.992 -20.156 1 83.12 87 ILE A N 1
ATOM 703 C CA . ILE A 1 87 ? -10.039 -14.906 -21.25 1 83.12 87 ILE A CA 1
ATOM 704 C C . ILE A 1 87 ? -10.023 -14.156 -22.578 1 83.12 87 ILE A C 1
ATOM 706 O O . ILE A 1 87 ? -9.141 -14.375 -23.406 1 83.12 87 ILE A O 1
ATOM 710 N N . GLU A 1 88 ? -10.891 -13.289 -22.734 1 83.12 88 GLU A N 1
ATOM 711 C CA . GLU A 1 88 ? -10.945 -12.484 -23.953 1 83.12 88 GLU A CA 1
ATOM 712 C C . GLU A 1 88 ? -9.727 -11.57 -24.062 1 83.12 88 GLU A C 1
ATOM 714 O O . GLU A 1 88 ? -9.164 -11.406 -25.141 1 83.12 88 GLU A O 1
ATOM 719 N N . LYS A 1 89 ? -9.367 -11.07 -22.984 1 82.31 89 LYS A N 1
ATOM 720 C CA . LYS A 1 89 ? -8.273 -10.094 -22.969 1 82.31 89 LYS A CA 1
ATOM 721 C C . LYS A 1 89 ? -6.922 -10.781 -23.125 1 82.31 89 LYS A C 1
ATOM 723 O O . LYS A 1 89 ? -6.008 -10.234 -23.75 1 82.31 89 LYS A O 1
ATOM 728 N N . THR A 1 90 ? -6.781 -11.945 -22.578 1 80.31 90 THR A N 1
ATOM 729 C CA . THR A 1 90 ? -5.484 -12.609 -22.531 1 80.31 90 THR A CA 1
ATOM 730 C C . THR A 1 90 ? -5.398 -13.703 -23.594 1 80.31 90 THR A C 1
ATOM 732 O O . THR A 1 90 ? -4.41 -14.438 -23.656 1 80.31 90 THR A O 1
ATOM 735 N N . GLY A 1 91 ? -6.379 -13.797 -24.391 1 77 91 GLY A N 1
ATOM 736 C CA . GLY A 1 91 ? -6.43 -14.859 -25.375 1 77 91 GLY A CA 1
ATOM 737 C C . GLY A 1 91 ? -5.402 -14.703 -26.484 1 77 91 GLY A C 1
ATOM 738 O O . GLY A 1 91 ? -4.488 -13.883 -26.375 1 77 91 GLY A O 1
ATOM 739 N N . GLN A 1 92 ? -5.539 -15.508 -27.453 1 81.44 92 GLN A N 1
ATOM 740 C CA . GLN A 1 92 ? -4.59 -15.633 -28.547 1 81.44 92 GLN A CA 1
ATOM 741 C C . GLN A 1 92 ? -4.375 -14.289 -29.25 1 81.44 92 GLN A C 1
ATOM 743 O O . GLN A 1 92 ? -3.273 -14 -29.719 1 81.44 92 GLN A O 1
ATOM 748 N N . ASN A 1 93 ? -5.359 -13.492 -29.203 1 83.5 93 ASN A N 1
ATOM 749 C CA . ASN A 1 93 ? -5.258 -12.195 -29.859 1 83.5 93 ASN A CA 1
ATOM 750 C C . ASN A 1 93 ? -4.195 -11.312 -29.203 1 83.5 93 ASN A C 1
ATOM 752 O O . ASN A 1 93 ? -3.568 -10.492 -29.875 1 83.5 93 ASN A O 1
ATOM 756 N N . SER A 1 94 ? -4.02 -11.562 -27.984 1 85.88 94 SER A N 1
ATOM 757 C CA . SER A 1 94 ? -3.031 -10.758 -27.266 1 85.88 94 SER A CA 1
ATOM 758 C C . SER A 1 94 ? -1.614 -11.109 -27.719 1 85.88 94 SER A C 1
ATOM 760 O O . SER A 1 94 ? -0.708 -10.273 -27.625 1 85.88 94 SER A O 1
ATOM 762 N N . PHE A 1 95 ? -1.427 -12.297 -28.203 1 91.06 95 PHE A N 1
ATOM 763 C CA . PHE A 1 95 ? -0.127 -12.734 -28.703 1 91.06 95 PHE A CA 1
ATOM 764 C C . PHE A 1 95 ? 0.099 -12.25 -30.125 1 91.06 95 PHE A C 1
ATOM 766 O O . PHE A 1 95 ? 1.18 -11.75 -30.453 1 91.06 95 PHE A O 1
ATOM 773 N N . THR A 1 96 ? -0.955 -12.305 -30.875 1 90.12 96 THR A N 1
ATOM 774 C CA . THR A 1 96 ? -0.856 -11.914 -32.281 1 90.12 96 THR A CA 1
ATOM 775 C C . THR A 1 96 ? -0.482 -10.438 -32.406 1 90.12 96 THR A C 1
ATOM 777 O O . THR A 1 96 ? 0.299 -10.062 -33.281 1 90.12 96 THR A O 1
ATOM 780 N N . LYS A 1 97 ? -0.971 -9.688 -31.578 1 86.94 97 LYS A N 1
ATOM 781 C CA . LYS A 1 97 ? -0.708 -8.25 -31.594 1 86.94 97 LYS A CA 1
ATOM 782 C C . LYS A 1 97 ? 0.77 -7.961 -31.344 1 86.94 97 LYS A C 1
ATOM 784 O O . LYS A 1 97 ? 1.287 -6.934 -31.797 1 86.94 97 LYS A O 1
ATOM 789 N N . LEU A 1 98 ? 1.47 -8.883 -30.75 1 88 98 LEU A N 1
ATOM 790 C CA . LEU A 1 98 ? 2.877 -8.695 -30.406 1 88 98 LEU A CA 1
ATOM 791 C C . LEU A 1 98 ? 3.775 -9.469 -31.359 1 88 98 LEU A C 1
ATOM 793 O O . LEU A 1 98 ? 4.988 -9.539 -31.156 1 88 98 LEU A O 1
ATOM 797 N N . GLY A 1 99 ? 3.133 -10.07 -32.344 1 91.75 99 GLY A N 1
ATOM 798 C CA . GLY A 1 99 ? 3.896 -10.828 -33.312 1 91.75 99 GLY A CA 1
ATOM 799 C C . GLY A 1 99 ? 4.309 -12.203 -32.812 1 91.75 99 GLY A C 1
ATOM 800 O O . GLY A 1 99 ? 5.285 -12.773 -33.312 1 91.75 99 GLY A O 1
ATOM 801 N N . ILE A 1 100 ? 3.654 -12.688 -31.812 1 95.75 100 ILE A N 1
ATOM 802 C CA . ILE A 1 100 ? 3.934 -14.008 -31.25 1 95.75 100 ILE A CA 1
ATOM 803 C C . ILE A 1 100 ? 3.049 -15.055 -31.922 1 95.75 100 ILE A C 1
ATOM 805 O O . ILE A 1 100 ? 1.826 -14.898 -31.984 1 95.75 100 ILE A O 1
ATOM 809 N N . ASP A 1 101 ? 3.67 -16.031 -32.469 1 95.88 101 ASP A N 1
ATOM 810 C CA . ASP A 1 101 ? 2.891 -17.141 -33 1 95.88 101 ASP A CA 1
ATOM 811 C C . ASP A 1 101 ? 2.326 -18 -31.875 1 95.88 101 ASP A C 1
ATOM 813 O O . ASP A 1 101 ? 2.971 -18.203 -30.844 1 95.88 101 ASP A O 1
ATOM 817 N N . SER A 1 102 ? 1.101 -18.438 -32.125 1 95.19 102 SER A N 1
ATOM 818 C CA . SER A 1 102 ? 0.456 -19.297 -31.125 1 95.19 102 SER A CA 1
ATOM 819 C C . SER A 1 102 ? -0.099 -20.562 -31.766 1 95.19 102 SER A C 1
ATOM 821 O O . SER A 1 102 ? -0.688 -20.516 -32.844 1 95.19 102 SER A O 1
ATOM 823 N N . LEU A 1 103 ? 0.155 -21.719 -31.141 1 94.88 103 LEU A N 1
ATOM 824 C CA . LEU A 1 103 ? -0.364 -23 -31.609 1 94.88 103 LEU A CA 1
ATOM 825 C C . LEU A 1 103 ? -1.024 -23.766 -30.469 1 94.88 103 LEU A C 1
ATOM 827 O O . LEU A 1 103 ? -0.566 -23.719 -29.328 1 94.88 103 LEU A O 1
ATOM 831 N N . ILE A 1 104 ? -2.09 -24.453 -30.812 1 93.31 104 ILE A N 1
ATOM 832 C CA . ILE A 1 104 ? -2.775 -25.344 -29.875 1 93.31 104 ILE A CA 1
ATOM 833 C C . ILE A 1 104 ? -2.4 -26.797 -30.172 1 93.31 104 ILE A C 1
ATOM 835 O O . ILE A 1 104 ? -2.477 -27.25 -31.312 1 93.31 104 ILE A O 1
ATOM 839 N N . GLY A 1 105 ? -1.905 -27.453 -29.094 1 91.44 105 GLY A N 1
ATOM 840 C CA . GLY A 1 105 ? -1.621 -28.875 -29.281 1 91.44 105 GLY A CA 1
ATOM 841 C C . GLY A 1 105 ? -0.635 -29.422 -28.266 1 91.44 105 GLY A C 1
ATOM 842 O O . GLY A 1 105 ? -0.139 -28.688 -27.406 1 91.44 105 GLY A O 1
ATOM 843 N N . THR A 1 106 ? -0.482 -30.703 -28.344 1 91.12 106 THR A N 1
ATOM 844 C CA . THR A 1 106 ? 0.504 -31.391 -27.5 1 91.12 106 THR A CA 1
ATOM 845 C C . THR A 1 106 ? 1.855 -31.453 -28.219 1 91.12 106 THR A C 1
ATOM 847 O O . THR A 1 106 ? 1.921 -31.719 -29.422 1 91.12 106 THR A O 1
ATOM 850 N N . VAL A 1 107 ? 2.861 -31.172 -27.422 1 92.19 107 VAL A N 1
ATOM 851 C CA . VAL A 1 107 ? 4.199 -31.094 -28 1 92.19 107 VAL A CA 1
ATOM 852 C C . VAL A 1 107 ? 4.98 -32.375 -27.672 1 92.19 107 VAL A C 1
ATOM 854 O O . VAL A 1 107 ? 4.773 -32.969 -26.609 1 92.19 107 VAL A O 1
ATOM 857 N N . HIS A 1 108 ? 5.797 -32.75 -28.672 1 90.06 108 HIS A N 1
ATOM 858 C CA . HIS A 1 108 ? 6.797 -33.781 -28.469 1 90.06 108 HIS A CA 1
ATOM 859 C C . HIS A 1 108 ? 8.203 -33.281 -28.766 1 90.06 108 HIS A C 1
ATOM 861 O O . HIS A 1 108 ? 8.508 -32.938 -29.906 1 90.06 108 HIS A O 1
ATOM 867 N N . ILE A 1 109 ? 8.977 -33.219 -27.688 1 92.06 109 ILE A N 1
ATOM 868 C CA . ILE A 1 109 ? 10.352 -32.781 -27.859 1 92.06 109 ILE A CA 1
ATOM 869 C C . ILE A 1 109 ? 11.188 -33.906 -28.469 1 92.06 109 ILE A C 1
ATOM 871 O O . ILE A 1 109 ? 11.305 -34.969 -27.875 1 92.06 109 ILE A O 1
ATOM 875 N N . VAL A 1 110 ? 11.82 -33.656 -29.594 1 88.31 110 VAL A N 1
ATOM 876 C CA . VAL A 1 110 ? 12.57 -34.656 -30.328 1 88.31 110 VAL A CA 1
ATOM 877 C C . VAL A 1 110 ? 14.039 -34.625 -29.906 1 88.31 110 VAL A C 1
ATOM 879 O O . VAL A 1 110 ? 14.664 -35.656 -29.703 1 88.31 110 VAL A O 1
ATOM 882 N N . ASP A 1 111 ? 14.641 -33.438 -29.891 1 88.81 111 ASP A N 1
ATOM 883 C CA . ASP A 1 111 ? 16.016 -33.25 -29.484 1 88.81 111 ASP A CA 1
ATOM 884 C C . ASP A 1 111 ? 16.219 -31.828 -28.938 1 88.81 111 ASP A C 1
ATOM 886 O O . ASP A 1 111 ? 15.258 -31.156 -28.562 1 88.81 111 ASP A O 1
ATOM 890 N N . LYS A 1 112 ? 17.422 -31.422 -28.891 1 90.62 112 LYS A N 1
ATOM 891 C CA . LYS A 1 112 ? 17.781 -30.188 -28.188 1 90.62 112 LYS A CA 1
ATOM 892 C C . LYS A 1 112 ? 17.281 -28.969 -28.953 1 90.62 112 LYS A C 1
ATOM 894 O O . LYS A 1 112 ? 17.203 -27.875 -28.391 1 90.62 112 LYS A O 1
ATOM 899 N N . ASN A 1 113 ? 16.859 -29.094 -30.219 1 93.81 113 ASN A N 1
ATOM 900 C CA . ASN A 1 113 ? 16.5 -27.938 -31.016 1 93.81 113 ASN A CA 1
ATOM 901 C C . ASN A 1 113 ? 15.211 -28.172 -31.797 1 93.81 113 ASN A C 1
ATOM 903 O O . ASN A 1 113 ? 14.789 -27.328 -32.594 1 93.81 113 ASN A O 1
ATOM 907 N N . ASN A 1 114 ? 14.617 -29.344 -31.547 1 92.75 114 ASN A N 1
ATOM 908 C CA . ASN A 1 114 ? 13.477 -29.688 -32.406 1 92.75 114 ASN A CA 1
ATOM 909 C C . ASN A 1 114 ? 12.312 -30.25 -31.578 1 92.75 114 ASN A C 1
ATOM 911 O O . ASN A 1 114 ? 12.531 -31.016 -30.641 1 92.75 114 ASN A O 1
ATOM 915 N N . LEU A 1 115 ? 11.125 -29.812 -32 1 94.12 115 LEU A N 1
ATOM 916 C CA . LEU A 1 115 ? 9.906 -30.375 -31.438 1 94.12 115 LEU A CA 1
ATOM 917 C C . LEU A 1 115 ? 8.883 -30.672 -32.531 1 94.12 115 LEU A C 1
ATOM 919 O O . LEU A 1 115 ? 9.016 -30.203 -33.656 1 94.12 115 LEU A O 1
ATOM 923 N N . ILE A 1 116 ? 7.984 -31.578 -32.219 1 93.81 116 ILE A N 1
ATOM 924 C CA . ILE A 1 116 ? 6.906 -31.922 -33.156 1 93.81 116 ILE A CA 1
ATOM 925 C C . ILE A 1 116 ? 5.562 -31.531 -32.531 1 93.81 116 ILE A C 1
ATOM 927 O O . ILE A 1 116 ? 5.305 -31.828 -31.359 1 93.81 116 ILE A O 1
ATOM 931 N N . ILE A 1 117 ? 4.785 -30.812 -33.219 1 94.06 117 ILE A N 1
ATOM 932 C CA . ILE A 1 117 ? 3.422 -30.453 -32.844 1 94.06 117 ILE A CA 1
ATOM 933 C C . ILE A 1 117 ? 2.502 -30.562 -34.062 1 94.06 117 ILE A C 1
ATOM 935 O O . ILE A 1 117 ? 2.842 -30.094 -35.156 1 94.06 117 ILE A O 1
ATOM 939 N N . ASN A 1 118 ? 1.384 -31.172 -33.875 1 93.06 118 ASN A N 1
ATOM 940 C CA . ASN A 1 118 ? 0.434 -31.344 -34.969 1 93.06 118 ASN A CA 1
ATOM 941 C C . ASN A 1 118 ? 1.112 -31.891 -36.219 1 93.06 118 ASN A C 1
ATOM 943 O O . ASN A 1 118 ? 0.928 -31.375 -37.344 1 93.06 118 ASN A O 1
ATOM 947 N N . GLU A 1 119 ? 2.057 -32.719 -36.094 1 91.44 119 GLU A N 1
ATOM 948 C CA . GLU A 1 119 ? 2.754 -33.469 -37.156 1 91.44 119 GLU A CA 1
ATOM 949 C C . GLU A 1 119 ? 3.711 -32.562 -37.938 1 91.44 119 GLU A C 1
ATOM 951 O O . GLU A 1 119 ? 4.156 -32.906 -39.031 1 91.44 119 GLU A O 1
ATOM 956 N N . LYS A 1 120 ? 3.949 -31.484 -37.375 1 94.69 120 LYS A N 1
ATOM 957 C CA . LYS A 1 120 ? 4.914 -30.578 -38 1 94.69 120 LYS A CA 1
ATOM 958 C C . LYS A 1 120 ? 6.145 -30.406 -37.094 1 94.69 120 LYS A C 1
ATOM 960 O O . LYS A 1 120 ? 6.023 -30.297 -35.875 1 94.69 120 LYS A O 1
ATOM 965 N N . LYS A 1 121 ? 7.246 -30.453 -37.75 1 95.38 121 LYS A N 1
ATOM 966 C CA . LYS A 1 121 ? 8.508 -30.25 -37.031 1 95.38 121 LYS A CA 1
ATOM 967 C C . LYS A 1 121 ? 8.867 -28.766 -36.969 1 95.38 121 LYS A C 1
ATOM 969 O O . LYS A 1 121 ? 8.797 -28.078 -38 1 95.38 121 LYS A O 1
ATOM 974 N N . ILE A 1 122 ? 9.211 -28.312 -35.844 1 96 122 ILE A N 1
ATOM 975 C CA . ILE A 1 122 ? 9.586 -26.922 -35.594 1 96 122 ILE A CA 1
ATOM 976 C C . ILE A 1 122 ? 10.953 -26.859 -34.906 1 96 122 ILE A C 1
ATOM 978 O O . ILE A 1 122 ? 11.203 -27.594 -33.969 1 96 122 ILE A O 1
ATOM 982 N N . SER A 1 123 ? 11.828 -26.031 -35.438 1 96.44 123 SER A N 1
ATOM 983 C CA . SER A 1 123 ? 13.141 -25.859 -34.812 1 96.44 123 SER A CA 1
ATOM 984 C C . SER A 1 123 ? 13.195 -24.594 -33.938 1 96.44 123 SER A C 1
ATOM 986 O O . SER A 1 123 ? 12.523 -23.609 -34.25 1 96.44 123 SER A O 1
ATOM 988 N N . PHE A 1 124 ? 13.914 -24.703 -32.875 1 95.44 124 PHE A N 1
ATOM 989 C CA . PHE A 1 124 ? 14.047 -23.578 -31.938 1 95.44 124 PHE A CA 1
ATOM 990 C C . PHE A 1 124 ? 15.461 -23.516 -31.375 1 95.44 124 PHE A C 1
ATOM 992 O O . PHE A 1 124 ? 16.156 -24.531 -31.297 1 95.44 124 PHE A O 1
ATOM 999 N N . LYS A 1 125 ? 15.883 -22.359 -31 1 94.5 125 LYS A N 1
ATOM 1000 C CA . LYS A 1 125 ? 17.156 -22.203 -30.297 1 94.5 125 LYS A CA 1
ATOM 1001 C C . LYS A 1 125 ? 17.016 -22.5 -28.812 1 94.5 125 LYS A C 1
ATOM 1003 O O . LYS A 1 125 ? 17.859 -23.172 -28.219 1 94.5 125 LYS A O 1
ATOM 1008 N N . TYR A 1 126 ? 15.945 -21.953 -28.219 1 95.19 126 TYR A N 1
ATOM 1009 C CA . TYR A 1 126 ? 15.664 -22.188 -26.797 1 95.19 126 TYR A CA 1
ATOM 1010 C C . TYR A 1 126 ? 14.227 -22.656 -26.594 1 95.19 126 TYR A C 1
ATOM 1012 O O . TYR A 1 126 ? 13.352 -22.359 -27.422 1 95.19 126 TYR A O 1
ATOM 1020 N N . CYS A 1 127 ? 14.008 -23.391 -25.531 1 96.31 127 CYS A N 1
ATOM 1021 C CA . CYS A 1 127 ? 12.672 -23.859 -25.156 1 96.31 127 CYS A CA 1
ATOM 1022 C C . CYS A 1 127 ? 12.414 -23.609 -23.672 1 96.31 127 CYS A C 1
ATOM 1024 O O . CYS A 1 127 ? 13.258 -23.922 -22.828 1 96.31 127 CYS A O 1
ATOM 1026 N N . VAL A 1 128 ? 11.289 -22.984 -23.375 1 96.88 128 VAL A N 1
ATOM 1027 C CA . VAL A 1 128 ? 10.914 -22.688 -22 1 96.88 128 VAL A CA 1
ATOM 1028 C C . VAL A 1 128 ? 9.656 -23.469 -21.625 1 96.88 128 VAL A C 1
ATOM 1030 O O . VAL A 1 128 ? 8.609 -23.312 -22.266 1 96.88 128 VAL A O 1
ATOM 1033 N N . PHE A 1 129 ? 9.789 -24.25 -20.609 1 95.44 129 PHE A N 1
ATOM 1034 C CA . PHE A 1 129 ? 8.648 -24.984 -20.109 1 95.44 129 PHE A CA 1
ATOM 1035 C C . PHE A 1 129 ? 7.906 -24.188 -19.047 1 95.44 129 PHE A C 1
ATOM 1037 O O . PHE A 1 129 ? 8.461 -23.875 -17.984 1 95.44 129 PHE A O 1
ATOM 1044 N N . ALA A 1 130 ? 6.688 -23.812 -19.297 1 93.94 130 ALA A N 1
ATOM 1045 C CA . ALA A 1 130 ? 5.766 -23.188 -18.344 1 93.94 130 ALA A CA 1
ATOM 1046 C C . ALA A 1 130 ? 4.473 -23.984 -18.234 1 93.94 130 ALA A C 1
ATOM 1048 O O . ALA A 1 130 ? 3.377 -23.438 -18.359 1 93.94 130 ALA A O 1
ATOM 1049 N N . VAL A 1 131 ? 4.613 -25.25 -17.922 1 91.44 131 VAL A N 1
ATOM 1050 C CA . VAL A 1 131 ? 3.512 -26.188 -18.047 1 91.44 131 VAL A CA 1
ATOM 1051 C C . VAL A 1 131 ? 2.836 -26.406 -16.703 1 91.44 131 VAL A C 1
ATOM 1053 O O . VAL A 1 131 ? 1.965 -27.266 -16.562 1 91.44 131 VAL A O 1
ATOM 1056 N N . GLY A 1 132 ? 3.205 -25.672 -15.766 1 88.19 132 GLY A N 1
ATOM 1057 C CA . GLY A 1 132 ? 2.541 -25.688 -14.469 1 88.19 132 GLY A CA 1
ATOM 1058 C C . GLY A 1 132 ? 2.713 -26.984 -13.719 1 88.19 132 GLY A C 1
ATOM 1059 O O . GLY A 1 132 ? 3.662 -27.734 -13.969 1 88.19 132 GLY A O 1
ATOM 1060 N N . SER A 1 133 ? 1.96 -27.141 -12.672 1 86.81 133 SER A N 1
ATOM 1061 C CA . SER A 1 133 ? 1.957 -28.312 -11.805 1 86.81 133 SER A CA 1
ATOM 1062 C C . SER A 1 133 ? 0.541 -28.844 -11.586 1 86.81 133 SER A C 1
ATOM 1064 O O . SER A 1 133 ? -0.432 -28.188 -11.984 1 86.81 133 SER A O 1
ATOM 1066 N N . ARG A 1 134 ? 0.445 -30.047 -11.133 1 83.25 134 ARG A N 1
ATOM 1067 C CA . ARG A 1 134 ? -0.859 -30.641 -10.859 1 83.25 134 ARG A CA 1
ATOM 1068 C C . ARG A 1 134 ? -0.944 -31.125 -9.414 1 83.25 134 ARG A C 1
ATOM 1070 O O . ARG A 1 134 ? 0.076 -31.453 -8.805 1 83.25 134 ARG A O 1
ATOM 1077 N N . PHE A 1 135 ? -2.227 -31.156 -8.969 1 81.69 135 PHE A N 1
ATOM 1078 C CA . PHE A 1 135 ? -2.514 -31.656 -7.629 1 81.69 135 PHE A CA 1
ATOM 1079 C C . PHE A 1 135 ? -2.25 -33.156 -7.535 1 81.69 135 PHE A C 1
ATOM 1081 O O . PHE A 1 135 ? -2.598 -33.906 -8.445 1 81.69 135 PHE A O 1
ATOM 1088 N N . LEU A 1 136 ? -1.525 -33.5 -6.465 1 83.75 136 LEU A N 1
ATOM 1089 C CA . LEU A 1 136 ? -1.317 -34.906 -6.168 1 83.75 136 LEU A CA 1
ATOM 1090 C C . LEU A 1 136 ? -2.348 -35.406 -5.16 1 83.75 136 LEU A C 1
ATOM 1092 O O . LEU A 1 136 ? -2.367 -34.969 -4.012 1 83.75 136 LEU A O 1
ATOM 1096 N N . LYS A 1 137 ? -3.158 -36.312 -5.559 1 83.44 137 LYS A N 1
ATOM 1097 C CA . LYS A 1 137 ? -4.203 -36.875 -4.695 1 83.44 137 LYS A CA 1
ATOM 1098 C C . LYS A 1 137 ? -3.602 -37.656 -3.529 1 83.44 137 LYS A C 1
ATOM 1100 O O . LYS A 1 137 ? -2.805 -38.562 -3.736 1 83.44 137 LYS A O 1
ATOM 1105 N N . PRO A 1 138 ? -3.98 -37.25 -2.355 1 84.75 138 PRO A N 1
ATOM 1106 C CA . PRO A 1 138 ? -3.484 -38 -1.217 1 84.75 138 PRO A CA 1
ATOM 1107 C C . PRO A 1 138 ? -4.16 -39.375 -1.089 1 84.75 138 PRO A C 1
ATOM 1109 O O . PRO A 1 138 ? -5.285 -39.562 -1.568 1 84.75 138 PRO A O 1
ATOM 1112 N N . LEU A 1 139 ? -3.436 -40.25 -0.474 1 85.06 139 LEU A N 1
ATOM 1113 C CA . LEU A 1 139 ? -3.988 -41.594 -0.223 1 85.06 139 LEU A CA 1
ATOM 1114 C C . LEU A 1 139 ? -4.754 -41.594 1.096 1 85.06 139 LEU A C 1
ATOM 1116 O O . LEU A 1 139 ? -4.172 -41.875 2.148 1 85.06 139 LEU A O 1
ATOM 1120 N N . ILE A 1 140 ? -5.973 -41.312 1.057 1 88.94 140 ILE A N 1
ATOM 1121 C CA . ILE A 1 140 ? -6.84 -41.312 2.23 1 88.94 140 ILE A CA 1
ATOM 1122 C C . ILE A 1 140 ? -8 -42.281 2.014 1 88.94 140 ILE A C 1
ATOM 1124 O O . ILE A 1 140 ? -8.664 -42.25 0.974 1 88.94 140 ILE A O 1
ATOM 1128 N N . LYS A 1 141 ? -8.234 -43.062 2.957 1 90.62 141 LYS A N 1
ATOM 1129 C CA . LYS A 1 141 ? -9.328 -44.031 2.873 1 90.62 141 LYS A CA 1
ATOM 1130 C C . LYS A 1 141 ? -10.672 -43.312 2.781 1 90.62 141 LYS A C 1
ATOM 1132 O O . LYS A 1 141 ? -10.93 -42.375 3.525 1 90.62 141 LYS A O 1
ATOM 1137 N N . GLY A 1 142 ? -11.477 -43.688 1.768 1 89.62 142 GLY A N 1
ATOM 1138 C CA . GLY A 1 142 ? -12.82 -43.156 1.649 1 89.62 142 GLY A CA 1
ATOM 1139 C C . GLY A 1 142 ? -12.906 -41.969 0.724 1 89.62 142 GLY A C 1
ATOM 1140 O O . GLY A 1 142 ? -14 -41.531 0.352 1 89.62 142 GLY A O 1
ATOM 1141 N N . LEU A 1 143 ? -11.812 -41.438 0.33 1 86.38 143 LEU A N 1
ATOM 1142 C CA . LEU A 1 143 ? -11.773 -40.219 -0.482 1 86.38 143 LEU A CA 1
ATOM 1143 C C . LEU A 1 143 ? -12.414 -40.438 -1.846 1 86.38 143 LEU A C 1
ATOM 1145 O O . LEU A 1 143 ? -13.078 -39.562 -2.387 1 86.38 143 LEU A O 1
ATOM 1149 N N . ASP A 1 144 ? -12.242 -41.562 -2.365 1 79.38 144 ASP A N 1
ATOM 1150 C CA . ASP A 1 144 ? -12.695 -41.875 -3.719 1 79.38 144 ASP A CA 1
ATOM 1151 C C . ASP A 1 144 ? -14.219 -41.875 -3.803 1 79.38 144 ASP A C 1
ATOM 1153 O O . ASP A 1 144 ? -14.789 -41.688 -4.879 1 79.38 144 ASP A O 1
ATOM 1157 N N . TYR A 1 145 ? -14.844 -42.062 -2.689 1 71.06 145 TYR A N 1
ATOM 1158 C CA . TYR A 1 145 ? -16.297 -42.188 -2.689 1 71.06 145 TYR A CA 1
ATOM 1159 C C . TYR A 1 145 ? -16.953 -40.875 -2.316 1 71.06 145 TYR A C 1
ATOM 1161 O O . TYR A 1 145 ? -18.188 -40.781 -2.268 1 71.06 145 TYR A O 1
ATOM 1169 N N . SER A 1 146 ? -16.141 -39.906 -2.146 1 71.25 146 SER A N 1
ATOM 1170 C CA . SER A 1 146 ? -16.656 -38.625 -1.689 1 71.25 146 SER A CA 1
ATOM 1171 C C . SER A 1 146 ? -16.5 -37.531 -2.762 1 71.25 146 SER A C 1
ATOM 1173 O O . SER A 1 146 ? -15.547 -37.562 -3.547 1 71.25 146 SER A O 1
ATOM 1175 N N . LYS A 1 147 ? -17.562 -36.844 -3.146 1 79.81 147 LYS A N 1
ATOM 1176 C CA . LYS A 1 147 ? -17.469 -35.75 -4.09 1 79.81 147 LYS A CA 1
ATOM 1177 C C . LYS A 1 147 ? -16.797 -34.531 -3.451 1 79.81 147 LYS A C 1
ATOM 1179 O O . LYS A 1 147 ? -17.453 -33.531 -3.127 1 79.81 147 LYS A O 1
ATOM 1184 N N . TYR A 1 148 ? -15.492 -34.688 -3.254 1 82.06 148 TYR A N 1
ATOM 1185 C CA . TYR A 1 148 ? -14.734 -33.594 -2.656 1 82.06 148 TYR A CA 1
ATOM 1186 C C . TYR A 1 148 ? -14.305 -32.594 -3.717 1 82.06 148 TYR A C 1
ATOM 1188 O O . TYR A 1 148 ? -14.398 -32.875 -4.914 1 82.06 148 TYR A O 1
ATOM 1196 N N . GLU A 1 149 ? -13.992 -31.438 -3.225 1 88.56 149 GLU A N 1
ATOM 1197 C CA . GLU A 1 149 ? -13.422 -30.391 -4.082 1 88.56 149 GLU A CA 1
ATOM 1198 C C . GLU A 1 149 ? -11.93 -30.234 -3.834 1 88.56 149 GLU A C 1
ATOM 1200 O O . GLU A 1 149 ? -11.398 -30.719 -2.834 1 88.56 149 GLU A O 1
ATOM 1205 N N . THR A 1 150 ? -11.32 -29.625 -4.824 1 87.75 150 THR A N 1
ATOM 1206 C CA . THR A 1 150 ? -9.906 -29.266 -4.684 1 87.75 150 THR A CA 1
ATOM 1207 C C . THR A 1 150 ? -9.719 -27.75 -4.766 1 87.75 150 THR A C 1
ATOM 1209 O O . THR A 1 150 ? -10.664 -27.016 -5.062 1 87.75 150 THR A O 1
ATOM 1212 N N . ILE A 1 151 ? -8.508 -27.344 -4.488 1 83.75 151 ILE A N 1
ATOM 1213 C CA . ILE A 1 151 ? -8.164 -25.922 -4.566 1 83.75 151 ILE A CA 1
ATOM 1214 C C . ILE A 1 151 ? -8.305 -25.438 -6.004 1 83.75 151 ILE A C 1
ATOM 1216 O O . ILE A 1 151 ? -8.398 -24.219 -6.246 1 83.75 151 ILE A O 1
ATOM 1220 N N . GLU A 1 152 ? -8.508 -26.344 -6.941 1 81.06 152 GLU A N 1
ATOM 1221 C CA . GLU A 1 152 ? -8.562 -25.984 -8.352 1 81.06 152 GLU A CA 1
ATOM 1222 C C . GLU A 1 152 ? -10 -25.906 -8.844 1 81.06 152 GLU A C 1
ATOM 1224 O O . GLU A 1 152 ? -10.273 -25.328 -9.906 1 81.06 152 GLU A O 1
ATOM 1229 N N . ASN A 1 153 ? -10.984 -26.406 -8.023 1 85.69 153 ASN A N 1
ATOM 1230 C CA . ASN A 1 153 ? -12.328 -26.453 -8.594 1 85.69 153 ASN A CA 1
ATOM 1231 C C . ASN A 1 153 ? -13.391 -26.062 -7.566 1 85.69 153 ASN A C 1
ATOM 1233 O O . ASN A 1 153 ? -14.586 -26.203 -7.824 1 85.69 153 ASN A O 1
ATOM 1237 N N . TRP A 1 154 ? -12.992 -25.562 -6.445 1 88.44 154 TRP A N 1
ATOM 1238 C CA . TRP A 1 154 ? -13.898 -25.234 -5.348 1 88.44 154 TRP A CA 1
ATOM 1239 C C . TRP A 1 154 ? -14.953 -24.219 -5.789 1 88.44 154 TRP A C 1
ATOM 1241 O O . TRP A 1 154 ? -16.047 -24.172 -5.242 1 88.44 154 TRP A O 1
ATOM 1251 N N . TYR A 1 155 ? -14.711 -23.406 -6.777 1 88.69 155 TYR A N 1
ATOM 1252 C CA . TYR A 1 155 ? -15.547 -22.266 -7.141 1 88.69 155 TYR A CA 1
ATOM 1253 C C . TYR A 1 155 ? -16.719 -22.688 -8.023 1 88.69 155 TYR A C 1
ATOM 1255 O O . TYR A 1 155 ? -17.547 -21.875 -8.391 1 88.69 155 TYR A O 1
ATOM 1263 N N . ASN A 1 156 ? -16.797 -24 -8.312 1 83.69 156 ASN A N 1
ATOM 1264 C CA . ASN A 1 156 ? -17.891 -24.531 -9.109 1 83.69 156 ASN A CA 1
ATOM 1265 C C . ASN A 1 156 ? -19.156 -24.719 -8.273 1 83.69 156 ASN A C 1
ATOM 1267 O O . ASN A 1 156 ? -20.219 -25 -8.805 1 83.69 156 ASN A O 1
ATOM 1271 N N . PHE A 1 157 ? -19.031 -24.484 -6.945 1 78.94 157 PHE A N 1
ATOM 1272 C CA . PHE A 1 157 ? -20.156 -24.641 -6.043 1 78.94 157 PHE A CA 1
ATOM 1273 C C . PHE A 1 157 ? -20.562 -23.297 -5.445 1 78.94 157 PHE A C 1
ATOM 1275 O O . PHE A 1 157 ? -19.719 -22.422 -5.266 1 78.94 157 PHE A O 1
ATOM 1282 N N . ASP A 1 158 ? -21.875 -23.188 -5.223 1 76.31 158 ASP A N 1
ATOM 1283 C CA . ASP A 1 158 ? -22.297 -21.891 -4.699 1 76.31 158 ASP A CA 1
ATOM 1284 C C . ASP A 1 158 ? -23.188 -22.062 -3.471 1 76.31 158 ASP A C 1
ATOM 1286 O O . ASP A 1 158 ? -23.859 -21.109 -3.039 1 76.31 158 ASP A O 1
ATOM 1290 N N . LYS A 1 159 ? -23.188 -23.344 -2.92 1 83.31 159 LYS A N 1
ATOM 1291 C CA . LYS A 1 159 ? -24.016 -23.547 -1.736 1 83.31 159 LYS A CA 1
ATOM 1292 C C . LYS A 1 159 ? -23.328 -24.438 -0.717 1 83.31 159 LYS A C 1
ATOM 1294 O O . LYS A 1 159 ? -22.297 -25.062 -1.022 1 83.31 159 LYS A O 1
ATOM 1299 N N . ASN A 1 160 ? -23.812 -24.422 0.507 1 86.62 160 ASN A N 1
ATOM 1300 C CA . ASN A 1 160 ? -23.422 -25.328 1.589 1 86.62 160 ASN A CA 1
ATOM 1301 C C . ASN A 1 160 ? -21.969 -25.062 2.025 1 86.62 160 ASN A C 1
ATOM 1303 O O . ASN A 1 160 ? -21.172 -25.984 2.104 1 86.62 160 ASN A O 1
ATOM 1307 N N . PHE A 1 161 ? -21.703 -23.766 2.258 1 90.94 161 PHE A N 1
ATOM 1308 C CA . PHE A 1 161 ? -20.359 -23.406 2.695 1 90.94 161 PHE A CA 1
ATOM 1309 C C . PHE A 1 161 ? -20.359 -22.953 4.152 1 90.94 161 PHE A C 1
ATOM 1311 O O . PHE A 1 161 ? -19.5 -22.188 4.578 1 90.94 161 PHE A O 1
ATOM 1318 N N . ASN A 1 162 ? -21.422 -23.469 4.918 1 94.62 162 ASN A N 1
ATOM 1319 C CA . ASN A 1 162 ? -21.484 -23.062 6.32 1 94.62 162 ASN A CA 1
ATOM 1320 C C . ASN A 1 162 ? -20.266 -23.547 7.098 1 94.62 162 ASN A C 1
ATOM 1322 O O . ASN A 1 162 ? -19.781 -22.859 7.984 1 94.62 162 ASN A O 1
ATOM 1326 N N . SER A 1 163 ? -19.922 -24.734 6.762 1 96.25 163 SER A N 1
ATOM 1327 C CA . SER A 1 163 ? -18.719 -25.297 7.34 1 96.25 163 SER A CA 1
ATOM 1328 C C . SER A 1 163 ? -17.828 -25.938 6.266 1 96.25 163 SER A C 1
ATOM 1330 O O . SER A 1 163 ? -18.328 -26.688 5.43 1 96.25 163 SER A O 1
ATOM 1332 N N . VAL A 1 164 ? -16.531 -25.594 6.293 1 96.19 164 VAL A N 1
ATOM 1333 C CA . VAL A 1 164 ? -15.602 -26.047 5.27 1 96.19 164 VAL A CA 1
ATOM 1334 C C . VAL A 1 164 ? -14.344 -26.609 5.926 1 96.19 164 VAL A C 1
ATOM 1336 O O . VAL A 1 164 ? -13.766 -25.984 6.812 1 96.19 164 VAL A O 1
ATOM 1339 N N . THR A 1 165 ? -13.953 -27.812 5.523 1 96.31 165 THR A N 1
ATOM 1340 C CA . THR A 1 165 ? -12.672 -28.375 5.938 1 96.31 165 THR A CA 1
ATOM 1341 C C . THR A 1 165 ? -11.688 -28.406 4.77 1 96.31 165 THR A C 1
ATOM 1343 O O . THR A 1 165 ? -12.023 -28.875 3.68 1 96.31 165 THR A O 1
ATOM 1346 N N . ILE A 1 166 ? -10.555 -27.891 4.988 1 94.75 166 ILE A N 1
ATOM 1347 C CA . ILE A 1 166 ? -9.484 -27.906 3.998 1 94.75 166 ILE A CA 1
ATOM 1348 C C . ILE A 1 166 ? -8.336 -28.781 4.5 1 94.75 166 ILE A C 1
ATOM 1350 O O . ILE A 1 166 ? -7.887 -28.641 5.641 1 94.75 166 ILE A O 1
ATOM 1354 N N . ILE A 1 167 ? -7.902 -29.688 3.67 1 92.69 167 ILE A N 1
ATOM 1355 C CA . ILE A 1 167 ? -6.773 -30.547 4.012 1 92.69 167 ILE A CA 1
ATOM 1356 C C . ILE A 1 167 ? -5.543 -30.125 3.211 1 92.69 167 ILE A C 1
ATOM 1358 O O . ILE A 1 167 ? -5.539 -30.188 1.98 1 92.69 167 ILE A O 1
ATOM 1362 N N . GLY A 1 168 ? -4.531 -29.688 3.934 1 87.06 168 GLY A N 1
ATOM 1363 C CA . GLY A 1 168 ? -3.311 -29.188 3.314 1 87.06 168 GLY A CA 1
ATOM 1364 C C . GLY A 1 168 ? -2.941 -27.781 3.762 1 87.06 168 GLY A C 1
ATOM 1365 O O . GLY A 1 168 ? -3.799 -27.031 4.219 1 87.06 168 GLY A O 1
ATOM 1366 N N . ASN A 1 169 ? -1.635 -27.438 3.727 1 78.94 169 ASN A N 1
ATOM 1367 C CA . ASN A 1 169 ? -1.195 -26.141 4.258 1 78.94 169 ASN A CA 1
ATOM 1368 C C . ASN A 1 169 ? -0.43 -25.344 3.213 1 78.94 169 ASN A C 1
ATOM 1370 O O . ASN A 1 169 ? 0.509 -24.609 3.547 1 78.94 169 ASN A O 1
ATOM 1374 N N . ASP A 1 170 ? -0.744 -25.516 1.965 1 80.06 170 ASP A N 1
ATOM 1375 C CA . ASP A 1 170 ? -0.115 -24.672 0.95 1 80.06 170 ASP A CA 1
ATOM 1376 C C . ASP A 1 170 ? -0.7 -23.266 0.965 1 80.06 170 ASP A C 1
ATOM 1378 O O . ASP A 1 170 ? -1.72 -23.016 1.611 1 80.06 170 ASP A O 1
ATOM 1382 N N . LYS A 1 171 ? -0.097 -22.406 0.311 1 80.25 171 LYS A N 1
ATOM 1383 C CA . LYS A 1 171 ? -0.441 -20.984 0.327 1 80.25 171 LYS A CA 1
ATOM 1384 C C . LYS A 1 171 ? -1.877 -20.766 -0.138 1 80.25 171 LYS A C 1
ATOM 1386 O O . LYS A 1 171 ? -2.629 -20.016 0.489 1 80.25 171 LYS A O 1
ATOM 1391 N N . ASN A 1 172 ? -2.256 -21.391 -1.186 1 82.56 172 ASN A N 1
ATOM 1392 C CA . ASN A 1 172 ? -3.6 -21.219 -1.729 1 82.56 172 ASN A CA 1
ATOM 1393 C C . ASN A 1 172 ? -4.664 -21.719 -0.756 1 82.56 172 ASN A C 1
ATOM 1395 O O . ASN A 1 172 ? -5.734 -21.125 -0.642 1 82.56 172 ASN A O 1
ATOM 1399 N N . SER A 1 173 ? -4.309 -22.812 -0.105 1 88.5 173 SER A N 1
ATOM 1400 C CA . SER A 1 173 ? -5.234 -23.375 0.878 1 88.5 173 SER A CA 1
ATOM 1401 C C . SER A 1 173 ? -5.449 -22.406 2.039 1 88.5 173 SER A C 1
ATOM 1403 O O . SER A 1 173 ? -6.574 -22.219 2.506 1 88.5 173 SER A O 1
ATOM 1405 N N . LEU A 1 174 ? -4.383 -21.875 2.426 1 88.62 174 LEU A N 1
ATOM 1406 C CA . LEU A 1 174 ? -4.457 -20.938 3.541 1 88.62 174 LEU A CA 1
ATOM 1407 C C . LEU A 1 174 ? -5.234 -19.688 3.15 1 88.62 174 LEU A C 1
ATOM 1409 O O . LEU A 1 174 ? -6.078 -19.219 3.914 1 88.62 174 LEU A O 1
ATOM 1413 N N . GLU A 1 175 ? -4.984 -19.141 2.025 1 88.19 175 GLU A N 1
ATOM 1414 C CA . GLU A 1 175 ? -5.695 -17.953 1.551 1 88.19 175 GLU A CA 1
ATOM 1415 C C . GLU A 1 175 ? -7.184 -18.234 1.388 1 88.19 175 GLU A C 1
ATOM 1417 O O . GLU A 1 175 ? -8.023 -17.406 1.739 1 88.19 175 GLU A O 1
ATOM 1422 N N . LEU A 1 176 ? -7.395 -19.375 0.861 1 91.38 176 LEU A N 1
ATOM 1423 C CA . LEU A 1 176 ? -8.781 -19.781 0.668 1 91.38 176 LEU A CA 1
ATOM 1424 C C . LEU A 1 176 ? -9.5 -19.922 2.008 1 91.38 176 LEU A C 1
ATOM 1426 O O . LEU A 1 176 ? -10.648 -19.5 2.154 1 91.38 176 LEU A O 1
ATOM 1430 N N . ALA A 1 177 ? -8.797 -20.547 2.93 1 93.94 177 ALA A N 1
ATOM 1431 C CA . ALA A 1 177 ? -9.367 -20.734 4.262 1 93.94 177 ALA A CA 1
ATOM 1432 C C . ALA A 1 177 ? -9.734 -19.406 4.898 1 93.94 177 ALA A C 1
ATOM 1434 O O . ALA A 1 177 ? -10.844 -19.234 5.426 1 93.94 177 ALA A O 1
ATOM 1435 N N . ILE A 1 178 ? -8.867 -18.484 4.812 1 92.94 178 ILE A N 1
ATOM 1436 C CA . ILE A 1 178 ? -9.086 -17.156 5.402 1 92.94 178 ILE A CA 1
ATOM 1437 C C . ILE A 1 178 ? -10.242 -16.469 4.688 1 92.94 178 ILE A C 1
ATOM 1439 O O . ILE A 1 178 ? -11.078 -15.828 5.328 1 92.94 178 ILE A O 1
ATOM 1443 N N . THR A 1 179 ? -10.305 -16.578 3.42 1 92.5 179 THR A N 1
ATOM 1444 C CA . THR A 1 179 ? -11.344 -15.922 2.629 1 92.5 179 THR A CA 1
ATOM 1445 C C . THR A 1 179 ? -12.719 -16.516 2.955 1 92.5 179 THR A C 1
ATOM 1447 O O . THR A 1 179 ? -13.703 -15.773 3.07 1 92.5 179 THR A O 1
ATOM 1450 N N . PHE A 1 180 ? -12.758 -17.828 3.115 1 94.88 180 PHE A N 1
ATOM 1451 C CA . PHE A 1 180 ? -14.008 -18.469 3.51 1 94.88 180 PHE A CA 1
ATOM 1452 C C . PHE A 1 180 ? -14.445 -17.984 4.891 1 94.88 180 PHE A C 1
ATOM 1454 O O . PHE A 1 180 ? -15.625 -17.719 5.117 1 94.88 180 PHE A O 1
ATOM 1461 N N . ALA A 1 181 ? -13.539 -17.953 5.742 1 95.12 181 ALA A N 1
ATOM 1462 C CA . ALA A 1 181 ? -13.852 -17.5 7.094 1 95.12 181 ALA A CA 1
ATOM 1463 C C . ALA A 1 181 ? -14.398 -16.078 7.078 1 95.12 181 ALA A C 1
ATOM 1465 O O . ALA A 1 181 ? -15.352 -15.758 7.793 1 95.12 181 ALA A O 1
ATOM 1466 N N . GLU A 1 182 ? -13.844 -15.242 6.305 1 90.69 182 GLU A N 1
ATOM 1467 C CA . GLU A 1 182 ? -14.281 -13.859 6.164 1 90.69 182 GLU A CA 1
ATOM 1468 C C . GLU A 1 182 ? -15.703 -13.789 5.617 1 90.69 182 GLU A C 1
ATOM 1470 O O . GLU A 1 182 ? -16.438 -12.844 5.914 1 90.69 182 GLU A O 1
ATOM 1475 N N . SER A 1 183 ? -16.031 -14.742 4.812 1 92.88 183 SER A N 1
ATOM 1476 C CA . SER A 1 183 ? -17.359 -14.766 4.227 1 92.88 183 SER A CA 1
ATOM 1477 C C . SER A 1 183 ? -18.422 -15.117 5.273 1 92.88 183 SER A C 1
ATOM 1479 O O . SER A 1 183 ? -19.609 -14.867 5.07 1 92.88 183 SER A O 1
ATOM 1481 N N . GLY A 1 184 ? -17.922 -15.773 6.348 1 93 184 GLY A N 1
ATOM 1482 C CA . GLY A 1 184 ? -18.844 -16.172 7.402 1 93 184 GLY A CA 1
ATOM 1483 C C . GLY A 1 184 ? -18.875 -17.672 7.641 1 93 184 GLY A C 1
ATOM 1484 O O . GLY A 1 184 ? -19.562 -18.141 8.539 1 93 184 GLY A O 1
ATOM 1485 N N . SER A 1 185 ? -18.109 -18.422 6.898 1 95.88 185 SER A N 1
ATOM 1486 C CA . SER A 1 185 ? -18 -19.875 7.082 1 95.88 185 SER A CA 1
ATOM 1487 C C . SER A 1 185 ? -17.172 -20.219 8.312 1 95.88 185 SER A C 1
ATOM 1489 O O . SER A 1 185 ? -16.281 -19.469 8.695 1 95.88 185 SER A O 1
ATOM 1491 N N . ILE A 1 186 ? -1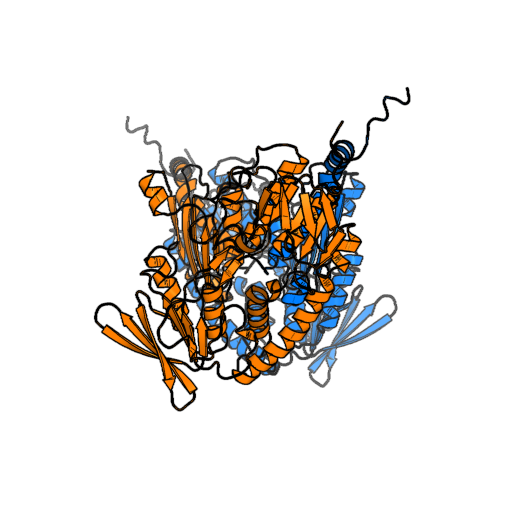7.547 -21.359 8.898 1 97.06 186 ILE A N 1
ATOM 1492 C CA . ILE A 1 186 ? -16.641 -21.969 9.867 1 97.06 186 ILE A CA 1
ATOM 1493 C C . ILE A 1 186 ? -15.633 -22.859 9.141 1 97.06 186 ILE A C 1
ATOM 1495 O O . ILE A 1 186 ? -16.016 -23.797 8.445 1 97.06 186 ILE A O 1
ATOM 1499 N N . VAL A 1 187 ? -14.352 -22.531 9.336 1 97.56 187 VAL A N 1
ATOM 1500 C CA . VAL A 1 187 ? -13.359 -23.203 8.5 1 97.56 187 VAL A CA 1
ATOM 1501 C C . VAL A 1 187 ? -12.352 -23.938 9.391 1 97.56 187 VAL A C 1
ATOM 1503 O O . VAL A 1 187 ? -11.883 -23.406 10.391 1 97.56 187 VAL A O 1
ATOM 1506 N N . TYR A 1 188 ? -12.055 -25.188 8.984 1 96.81 188 TYR A N 1
ATOM 1507 C CA . TYR A 1 188 ? -11.016 -25.984 9.617 1 96.81 188 TYR A CA 1
ATOM 1508 C C . TYR A 1 188 ? -9.914 -26.344 8.617 1 96.81 188 TYR A C 1
ATOM 1510 O O . TYR A 1 188 ? -10.195 -26.766 7.496 1 96.81 188 TYR A O 1
ATOM 1518 N N . LEU A 1 189 ? -8.727 -26.094 9 1 95.69 189 LEU A N 1
ATOM 1519 C CA . LEU A 1 189 ? -7.578 -26.5 8.203 1 95.69 189 LEU A CA 1
ATOM 1520 C C . LEU A 1 189 ? -6.777 -27.594 8.914 1 95.69 189 LEU A C 1
ATOM 1522 O O . LEU A 1 189 ? -6.266 -27.375 10.016 1 95.69 189 LEU A O 1
ATOM 1526 N N . LEU A 1 190 ? -6.695 -28.734 8.32 1 94.44 190 LEU A N 1
ATOM 1527 C CA . LEU A 1 190 ? -5.961 -29.875 8.875 1 94.44 190 LEU A CA 1
ATOM 1528 C C . LEU A 1 190 ? -4.633 -30.062 8.156 1 94.44 190 LEU A C 1
ATOM 1530 O O . LEU A 1 190 ? -4.59 -30.062 6.922 1 94.44 190 LEU A O 1
ATOM 1534 N N . ASN A 1 191 ? -3.631 -30.141 8.906 1 90.44 191 ASN A N 1
ATOM 1535 C CA . ASN A 1 191 ? -2.324 -30.453 8.336 1 90.44 191 ASN A CA 1
ATOM 1536 C C . ASN A 1 191 ? -1.556 -31.438 9.195 1 90.44 191 ASN A C 1
ATOM 1538 O O . ASN A 1 191 ? -1.73 -31.484 10.414 1 90.44 191 ASN A O 1
ATOM 1542 N N . LYS A 1 192 ? -0.677 -32.156 8.562 1 87.94 192 LYS A N 1
ATOM 1543 C CA . LYS A 1 192 ? 0.021 -33.25 9.234 1 87.94 192 LYS A CA 1
ATOM 1544 C C . LYS A 1 192 ? 1.255 -32.75 9.977 1 87.94 192 LYS A C 1
ATOM 1546 O O . LYS A 1 192 ? 1.799 -33.438 10.836 1 87.94 192 LYS A O 1
ATOM 1551 N N . ASN A 1 193 ? 1.663 -31.578 9.664 1 86.12 193 ASN A N 1
ATOM 1552 C CA . ASN A 1 193 ? 2.898 -31.047 10.227 1 86.12 193 ASN A CA 1
ATOM 1553 C C . ASN A 1 193 ? 2.65 -30.344 11.562 1 86.12 193 ASN A C 1
ATOM 1555 O O . ASN A 1 193 ? 1.502 -30.094 11.922 1 86.12 193 ASN A O 1
ATOM 1559 N N . ASP A 1 194 ? 3.76 -30.094 12.227 1 84.12 194 ASP A N 1
ATOM 1560 C CA . ASP A 1 194 ? 3.682 -29.406 13.516 1 84.12 194 ASP A CA 1
ATOM 1561 C C . ASP A 1 194 ? 3.312 -27.938 13.32 1 84.12 194 ASP A C 1
ATOM 1563 O O . ASP A 1 194 ? 2.705 -27.328 14.203 1 84.12 194 ASP A O 1
ATOM 1567 N N . ASN A 1 195 ? 3.826 -27.422 12.172 1 81.94 195 ASN A N 1
ATOM 1568 C CA . ASN A 1 195 ? 3.539 -26.031 11.867 1 81.94 195 ASN A CA 1
ATOM 1569 C C . ASN A 1 195 ? 2.992 -25.859 10.453 1 81.94 195 ASN A C 1
ATOM 1571 O O . ASN A 1 195 ? 3.42 -26.562 9.531 1 81.94 195 ASN A O 1
ATOM 1575 N N . PHE A 1 196 ? 1.981 -25.047 10.43 1 74 196 PHE A N 1
ATOM 1576 C CA . PHE A 1 196 ? 1.335 -24.828 9.141 1 74 196 PHE A CA 1
ATOM 1577 C C . PHE A 1 196 ? 2.158 -23.891 8.273 1 74 196 PHE A C 1
ATOM 1579 O O . PHE A 1 196 ? 1.979 -23.844 7.055 1 74 196 PHE A O 1
ATOM 1586 N N . ILE A 1 197 ? 2.926 -23.047 8.93 1 73.38 197 ILE A N 1
ATOM 1587 C CA . ILE A 1 197 ? 3.875 -22.203 8.211 1 73.38 197 ILE A CA 1
ATOM 1588 C C . ILE A 1 197 ? 5.27 -22.375 8.812 1 73.38 197 ILE A C 1
ATOM 1590 O O . ILE A 1 197 ? 5.559 -21.844 9.891 1 73.38 197 ILE A O 1
ATOM 1594 N N . ASN A 1 198 ? 6.117 -23.031 8.125 1 69.75 198 ASN A N 1
ATOM 1595 C CA . ASN A 1 198 ? 7.434 -23.344 8.664 1 69.75 198 ASN A CA 1
ATOM 1596 C C . ASN A 1 198 ? 8.352 -22.125 8.664 1 69.75 198 ASN A C 1
ATOM 1598 O O . ASN A 1 198 ? 9.375 -22.109 9.344 1 69.75 198 ASN A O 1
ATOM 1602 N N . LEU A 1 199 ? 7.832 -21.156 8.055 1 72.25 199 LEU A N 1
ATOM 1603 C CA . LEU A 1 199 ? 8.68 -19.984 7.895 1 72.25 199 LEU A CA 1
ATOM 1604 C C . LEU A 1 199 ? 8.586 -19.062 9.109 1 72.25 199 LEU A C 1
ATOM 1606 O O . LEU A 1 199 ? 9.5 -18.281 9.375 1 72.25 199 LEU A O 1
ATOM 1610 N N . LEU A 1 200 ? 7.527 -19.219 9.938 1 77.69 200 LEU A N 1
ATOM 1611 C CA . LEU A 1 200 ? 7.316 -18.328 11.07 1 77.69 200 LEU A CA 1
ATOM 1612 C C . LEU A 1 200 ? 7.676 -19.016 12.383 1 77.69 200 LEU A C 1
ATOM 1614 O O . LEU A 1 200 ? 7.473 -20.234 12.523 1 77.69 200 LEU A O 1
ATOM 1618 N N . LYS A 1 201 ? 8.211 -18.219 13.227 1 82.12 201 LYS A N 1
ATOM 1619 C CA . LYS A 1 201 ? 8.477 -18.75 14.562 1 82.12 201 LYS A CA 1
ATOM 1620 C C . LYS A 1 201 ? 7.18 -18.969 15.336 1 82.12 201 LYS A C 1
ATOM 1622 O O . LYS A 1 201 ? 6.141 -18.391 14.992 1 82.12 201 LYS A O 1
ATOM 1627 N N . ASP A 1 202 ? 7.367 -19.594 16.391 1 82.69 202 ASP A N 1
ATOM 1628 C CA . ASP A 1 202 ? 6.215 -20.062 17.141 1 82.69 202 ASP A CA 1
ATOM 1629 C C . ASP A 1 202 ? 5.391 -18.906 17.688 1 82.69 202 ASP A C 1
ATOM 1631 O O . ASP A 1 202 ? 4.16 -18.938 17.641 1 82.69 202 ASP A O 1
ATOM 1635 N N . ASP A 1 203 ? 6.055 -17.938 18.172 1 88.31 203 ASP A N 1
ATOM 1636 C CA . ASP A 1 203 ? 5.309 -16.828 18.75 1 88.31 203 ASP A CA 1
ATOM 1637 C C . ASP A 1 203 ? 4.543 -16.062 17.688 1 88.31 203 ASP A C 1
ATOM 1639 O O . ASP A 1 203 ? 3.424 -15.602 17.922 1 88.31 203 ASP A O 1
ATOM 1643 N N . MET A 1 204 ? 5.129 -15.938 16.516 1 89.88 204 MET A N 1
ATOM 1644 C CA . MET A 1 204 ? 4.449 -15.289 15.398 1 89.88 204 MET A CA 1
ATOM 1645 C C . MET A 1 204 ? 3.285 -16.141 14.898 1 89.88 204 MET A C 1
ATOM 1647 O O . MET A 1 204 ? 2.23 -15.617 14.539 1 89.88 204 MET A O 1
ATOM 1651 N N . LEU A 1 205 ? 3.52 -17.406 14.938 1 89.38 205 LEU A N 1
ATOM 1652 C CA . LEU A 1 205 ? 2.475 -18.328 14.523 1 89.38 205 LEU A CA 1
ATOM 1653 C C . LEU A 1 205 ? 1.281 -18.266 15.469 1 89.38 205 LEU A C 1
ATOM 1655 O O . LEU A 1 205 ? 0.131 -18.328 15.031 1 89.38 205 LEU A O 1
ATOM 1659 N N . LEU A 1 206 ? 1.638 -18.172 16.688 1 90.88 206 LEU A N 1
ATOM 1660 C CA . LEU A 1 206 ? 0.588 -18.094 17.688 1 90.88 206 LEU A CA 1
ATOM 1661 C C . LEU A 1 206 ? -0.242 -16.828 17.5 1 90.88 206 LEU A C 1
ATOM 1663 O O . LEU A 1 206 ? -1.466 -16.844 17.656 1 90.88 206 LEU A O 1
ATOM 1667 N N . LYS A 1 207 ? 0.399 -15.75 17.188 1 91.12 207 LYS A N 1
ATOM 1668 C CA . LYS A 1 207 ? -0.312 -14.5 16.938 1 91.12 207 LYS A CA 1
ATOM 1669 C C . LYS A 1 207 ? -1.245 -14.633 15.734 1 91.12 207 LYS A C 1
ATOM 1671 O O . LYS A 1 207 ? -2.4 -14.203 15.789 1 91.12 207 LYS A O 1
ATOM 1676 N N . PHE A 1 208 ? -0.762 -15.258 14.758 1 90.94 208 PHE A N 1
ATOM 1677 C CA . PHE A 1 208 ? -1.574 -15.477 13.562 1 90.94 208 PHE A CA 1
ATOM 1678 C C . PHE A 1 208 ? -2.787 -16.344 13.891 1 90.94 208 PHE A C 1
ATOM 1680 O O . PHE A 1 208 ? -3.91 -16.016 13.492 1 90.94 208 PHE A O 1
ATOM 1687 N N . GLN A 1 209 ? -2.521 -17.391 14.586 1 90.81 209 GLN A N 1
ATOM 1688 C CA . GLN A 1 209 ? -3.586 -18.312 14.938 1 90.81 209 GLN A CA 1
ATOM 1689 C C . GLN A 1 209 ? -4.645 -17.641 15.805 1 90.81 209 GLN A C 1
ATOM 1691 O O . GLN A 1 209 ? -5.836 -17.938 15.672 1 90.81 209 GLN A O 1
ATOM 1696 N N . ASN A 1 210 ? -4.215 -16.812 16.656 1 91.44 210 ASN A N 1
ATOM 1697 C CA . ASN A 1 210 ? -5.156 -16.078 17.484 1 91.44 210 ASN A CA 1
ATOM 1698 C C . ASN A 1 210 ? -6.055 -15.164 16.656 1 91.44 210 ASN A C 1
ATOM 1700 O O . ASN A 1 210 ? -7.262 -15.094 16.891 1 91.44 210 ASN A O 1
ATOM 1704 N N . TYR A 1 211 ? -5.477 -14.516 15.695 1 88.19 211 TYR A N 1
ATOM 1705 C CA . TYR A 1 211 ? -6.262 -13.672 14.805 1 88.19 211 TYR A CA 1
ATOM 1706 C C . TYR A 1 211 ? -7.23 -14.508 13.977 1 88.19 211 TYR A C 1
ATOM 1708 O O . TYR A 1 211 ? -8.383 -14.109 13.773 1 88.19 211 TYR A O 1
ATOM 1716 N N . ALA A 1 212 ? -6.77 -15.664 13.547 1 90.12 212 ALA A N 1
ATOM 1717 C CA . ALA A 1 212 ? -7.57 -16.562 12.727 1 90.12 212 ALA A CA 1
ATOM 1718 C C . ALA A 1 212 ? -8.773 -17.094 13.5 1 90.12 212 ALA A C 1
ATOM 1720 O O . ALA A 1 212 ? -9.898 -17.094 12.992 1 90.12 212 ALA A O 1
ATOM 1721 N N . ARG A 1 213 ? -8.523 -17.453 14.727 1 91.94 213 ARG A N 1
ATOM 1722 C CA . ARG A 1 213 ? -9.57 -18.047 15.555 1 91.94 213 ARG A CA 1
ATOM 1723 C C . ARG A 1 213 ? -10.695 -17.031 15.797 1 91.94 213 ARG A C 1
ATOM 1725 O O . ARG A 1 213 ? -11.875 -17.406 15.797 1 91.94 213 ARG A O 1
ATOM 1732 N N . LYS A 1 214 ? -10.305 -15.859 15.914 1 89.81 214 LYS A N 1
ATOM 1733 C CA . LYS A 1 214 ? -11.289 -14.805 16.156 1 89.81 214 LYS A CA 1
ATOM 1734 C C . LYS A 1 214 ? -12.156 -14.57 14.922 1 89.81 214 LYS A C 1
ATOM 1736 O O . LYS A 1 214 ? -13.227 -13.969 15.016 1 89.81 214 LYS A O 1
ATOM 1741 N N . ASN A 1 215 ? -11.719 -15.117 13.789 1 88.06 215 ASN A N 1
ATOM 1742 C CA . ASN A 1 215 ? -12.445 -14.961 12.531 1 88.06 215 ASN A CA 1
ATOM 1743 C C . ASN A 1 215 ? -12.984 -16.297 12.023 1 88.06 215 ASN A C 1
ATOM 1745 O O . ASN A 1 215 ? -13.07 -16.516 10.82 1 88.06 215 ASN A O 1
ATOM 1749 N N . ASN A 1 216 ? -13.211 -17.266 12.914 1 93.25 216 ASN A N 1
ATOM 1750 C CA . ASN A 1 216 ? -13.844 -18.547 12.625 1 93.25 216 ASN A CA 1
ATOM 1751 C C . ASN A 1 216 ? -12.945 -19.422 11.766 1 93.25 216 ASN A C 1
ATOM 1753 O O . ASN A 1 216 ? -13.438 -20.203 10.945 1 93.25 216 ASN A O 1
ATOM 1757 N N . PHE A 1 217 ? -11.719 -19.297 11.797 1 95.31 217 PHE A N 1
ATOM 1758 C CA . PHE A 1 217 ? -10.734 -20.109 11.094 1 95.31 217 PHE A CA 1
ATOM 1759 C C . PHE A 1 217 ? -9.867 -20.875 12.086 1 95.31 217 PHE A C 1
ATOM 1761 O O . PHE A 1 217 ? -9.078 -20.281 12.82 1 95.31 217 PHE A O 1
ATOM 1768 N N . TYR A 1 218 ? -9.977 -22.188 12.062 1 95.56 218 TYR A N 1
ATOM 1769 C CA . TYR A 1 218 ? -9.305 -23.062 13.031 1 95.56 218 TYR A CA 1
ATOM 1770 C C . TYR A 1 218 ? -8.25 -23.922 12.352 1 95.56 218 TYR A C 1
ATOM 1772 O O . TYR A 1 218 ? -8.57 -24.703 11.445 1 95.56 218 TYR A O 1
ATOM 1780 N N . ILE A 1 219 ? -7.027 -23.812 12.852 1 93.94 219 ILE A N 1
ATOM 1781 C CA . ILE A 1 219 ? -5.918 -24.594 12.312 1 93.94 219 ILE A CA 1
ATOM 1782 C C . ILE A 1 219 ? -5.586 -25.75 13.25 1 93.94 219 ILE A C 1
ATOM 1784 O O . ILE A 1 219 ? -5.32 -25.547 14.438 1 93.94 219 ILE A O 1
ATOM 1788 N N . ILE A 1 220 ? -5.648 -26.906 12.711 1 94.19 220 ILE A N 1
ATOM 1789 C CA . ILE A 1 220 ? -5.348 -28.109 13.477 1 94.19 220 ILE A CA 1
ATOM 1790 C C . ILE A 1 220 ? -4.074 -28.766 12.938 1 94.19 220 ILE A C 1
ATOM 1792 O O . ILE A 1 220 ? -4.082 -29.344 11.852 1 94.19 220 ILE A O 1
ATOM 1796 N N . ASN A 1 221 ? -3.047 -28.688 13.727 1 91.81 221 ASN A N 1
ATOM 1797 C CA . ASN A 1 221 ? -1.754 -29.25 13.352 1 91.81 221 ASN A CA 1
ATOM 1798 C C . ASN A 1 221 ? -1.607 -30.703 13.828 1 91.81 221 ASN A C 1
ATOM 1800 O O . ASN A 1 221 ? -2.41 -31.172 14.633 1 91.81 221 ASN A O 1
ATOM 1804 N N . ASN A 1 222 ? -0.635 -31.391 13.25 1 92.88 222 ASN A N 1
ATOM 1805 C CA . ASN A 1 222 ? -0.324 -32.781 13.602 1 92.88 222 ASN A CA 1
ATOM 1806 C C . ASN A 1 222 ? -1.534 -33.688 13.414 1 92.88 222 ASN A C 1
ATOM 1808 O O . ASN A 1 222 ? -1.755 -34.594 14.211 1 92.88 222 ASN A O 1
ATOM 1812 N N . ALA A 1 223 ? -2.342 -33.375 12.469 1 94 223 ALA A N 1
ATOM 1813 C CA . ALA A 1 223 ? -3.547 -34.156 12.211 1 94 223 ALA A CA 1
ATOM 1814 C C . ALA A 1 223 ? -3.309 -35.188 11.109 1 94 223 ALA A C 1
ATOM 1816 O O . ALA A 1 223 ? -3.076 -34.812 9.953 1 94 223 ALA A O 1
ATOM 1817 N N . SER A 1 224 ? -3.326 -36.375 11.477 1 93.19 224 SER A N 1
ATOM 1818 C CA . SER A 1 224 ? -3.242 -37.438 10.5 1 93.19 224 SER A CA 1
ATOM 1819 C C . SER A 1 224 ? -4.629 -37.938 10.102 1 93.19 224 SER A C 1
ATOM 1821 O O . SER A 1 224 ? -5.336 -38.531 10.922 1 93.19 224 SER A O 1
ATOM 1823 N N . ILE A 1 225 ? -4.941 -37.812 8.867 1 93.75 225 ILE A N 1
ATOM 1824 C CA . ILE A 1 225 ? -6.273 -38.188 8.406 1 93.75 225 ILE A CA 1
ATOM 1825 C C . ILE A 1 225 ? -6.344 -39.688 8.227 1 93.75 225 ILE A C 1
ATOM 1827 O O . ILE A 1 225 ? -5.512 -40.281 7.535 1 93.75 225 ILE A O 1
ATOM 1831 N N . LYS A 1 226 ? -7.383 -40.25 8.766 1 92.88 226 LYS A N 1
ATOM 1832 C CA . LYS A 1 226 ? -7.527 -41.688 8.734 1 92.88 226 LYS A CA 1
ATOM 1833 C C . LYS A 1 226 ? -8.57 -42.125 7.707 1 92.88 226 LYS A C 1
ATOM 1835 O O . LYS A 1 226 ? -8.336 -43.031 6.91 1 92.88 226 LYS A O 1
ATOM 1840 N N . ASN A 1 227 ? -9.664 -41.469 7.855 1 92.94 227 ASN A N 1
ATOM 1841 C CA . ASN A 1 227 ? -10.789 -41.875 7.02 1 92.94 227 ASN A CA 1
ATOM 1842 C C . ASN A 1 227 ? -11.727 -40.688 6.754 1 92.94 227 ASN A C 1
ATOM 1844 O O . ASN A 1 227 ? -11.867 -39.781 7.594 1 92.94 227 ASN A O 1
ATOM 1848 N N . ILE A 1 228 ? -12.281 -40.75 5.57 1 93.88 228 ILE A N 1
ATOM 1849 C CA . ILE A 1 228 ? -13.305 -39.75 5.207 1 93.88 228 ILE A CA 1
ATOM 1850 C C . ILE A 1 228 ? -14.578 -40.469 4.777 1 93.88 228 ILE A C 1
ATOM 1852 O O . ILE A 1 228 ? -14.547 -41.375 3.914 1 93.88 228 ILE A O 1
ATOM 1856 N N . ASN A 1 229 ? -15.664 -40.094 5.402 1 91.5 229 ASN A N 1
ATOM 1857 C CA . ASN A 1 229 ? -16.969 -40.656 5.082 1 91.5 229 ASN A CA 1
ATOM 1858 C C . ASN A 1 229 ? -18.016 -39.562 4.871 1 91.5 229 ASN A C 1
ATOM 1860 O O . ASN A 1 22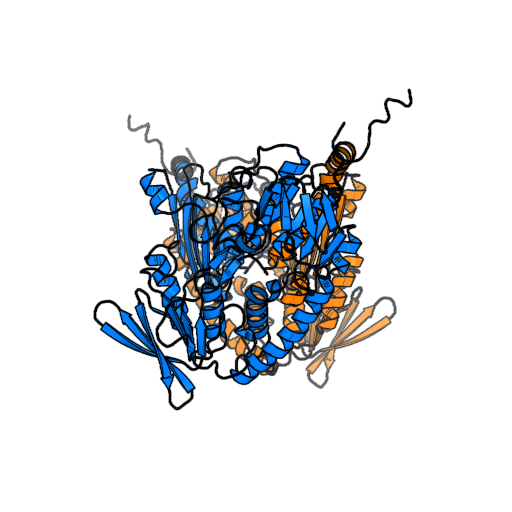9 ? -17.766 -38.406 5.129 1 91.5 229 ASN A O 1
ATOM 1864 N N . LYS A 1 230 ? -19.141 -39.969 4.324 1 91.69 230 LYS A N 1
ATOM 1865 C CA . LYS A 1 230 ? -20.297 -39.094 4.223 1 91.69 230 LYS A CA 1
ATOM 1866 C C . LYS A 1 230 ? -21.344 -39.438 5.281 1 91.69 230 LYS A C 1
ATOM 1868 O O . LYS A 1 230 ? -21.578 -40.625 5.574 1 91.69 230 LYS A O 1
ATOM 1873 N N . THR A 1 231 ? -21.875 -38.344 5.805 1 90.88 231 THR A N 1
ATOM 1874 C CA . THR A 1 231 ? -22.969 -38.562 6.746 1 90.88 231 THR A CA 1
ATOM 1875 C C . THR A 1 231 ? -24.281 -38.781 6.004 1 90.88 231 THR A C 1
ATOM 1877 O O . THR A 1 231 ? -24.344 -38.688 4.777 1 90.88 231 THR A O 1
ATOM 1880 N N . GLU A 1 232 ? -25.359 -39 6.824 1 89.31 232 GLU A N 1
ATOM 1881 C CA . GLU A 1 232 ? -26.688 -39.188 6.258 1 89.31 232 GLU A CA 1
ATOM 1882 C C . GLU A 1 232 ? -27.203 -37.875 5.609 1 89.31 232 GLU A C 1
ATOM 1884 O O . GLU A 1 232 ? -27.969 -37.938 4.648 1 89.31 232 GLU A O 1
ATOM 1889 N N . THR A 1 233 ? -26.734 -36.812 6.059 1 89.19 233 THR A N 1
ATOM 1890 C CA . THR A 1 233 ? -27.156 -35.531 5.535 1 89.19 233 THR A CA 1
ATOM 1891 C C . THR A 1 233 ? -26.203 -35.031 4.449 1 89.19 233 THR A C 1
ATOM 1893 O O . THR A 1 233 ? -26.219 -33.875 4.094 1 89.19 233 THR A O 1
ATOM 1896 N N . ASP A 1 234 ? -25.234 -35.875 4.023 1 87.56 234 ASP A N 1
ATOM 1897 C CA . ASP A 1 234 ? -24.328 -35.625 2.9 1 87.56 234 ASP A CA 1
ATOM 1898 C C . ASP A 1 234 ? -23.203 -34.688 3.299 1 87.56 234 ASP A C 1
ATOM 1900 O O . ASP A 1 234 ? -22.609 -34.031 2.445 1 87.56 234 ASP A O 1
ATOM 1904 N N . GLN A 1 235 ? -22.984 -34.688 4.617 1 92.31 235 GLN A N 1
ATOM 1905 C CA . GLN A 1 235 ? -21.844 -33.938 5.102 1 92.31 235 GLN A CA 1
ATOM 1906 C C . GLN A 1 235 ? -20.594 -34.812 5.156 1 92.31 235 GLN A C 1
ATOM 1908 O O . GLN A 1 235 ? -20.688 -36.031 5.145 1 92.31 235 GLN A O 1
ATOM 1913 N N . PHE A 1 236 ? -19.453 -34.156 5.191 1 93.94 236 PHE A N 1
ATOM 1914 C CA . PHE A 1 236 ? -18.203 -34.875 5.281 1 93.94 236 PHE A CA 1
ATOM 1915 C C . PHE A 1 236 ? -17.828 -35.156 6.734 1 93.94 236 PHE A C 1
ATOM 1917 O O . PHE A 1 236 ? -17.797 -34.25 7.555 1 93.94 236 PHE A O 1
ATOM 1924 N N . GLN A 1 237 ? -17.641 -36.375 7.035 1 95.31 237 GLN A N 1
ATOM 1925 C CA . GLN A 1 237 ? -17.078 -36.75 8.328 1 95.31 237 GLN A CA 1
ATOM 1926 C C . GLN A 1 237 ? -15.617 -37.188 8.203 1 95.31 237 GLN A C 1
ATOM 1928 O O . GLN A 1 237 ? -15.305 -38.188 7.582 1 95.31 237 GLN A O 1
ATOM 1933 N N . ILE A 1 238 ? -14.727 -36.438 8.797 1 95.38 238 ILE A N 1
ATOM 1934 C CA . ILE A 1 238 ? -13.289 -36.656 8.703 1 95.38 238 ILE A CA 1
ATOM 1935 C C . ILE A 1 238 ? -12.766 -37.219 10.016 1 95.38 238 ILE A C 1
ATOM 1937 O O . ILE A 1 238 ? -12.867 -36.562 11.062 1 95.38 238 ILE A O 1
ATOM 1941 N N . GLU A 1 239 ? -12.281 -38.375 9.906 1 96.25 239 GLU A N 1
ATOM 1942 C CA . GLU A 1 239 ? -11.609 -39 11.055 1 96.25 239 GLU A CA 1
ATOM 1943 C C . GLU A 1 239 ? -10.102 -38.75 11.008 1 96.25 239 GLU A C 1
ATOM 1945 O O . GLU A 1 239 ? -9.445 -39.062 10.016 1 96.25 239 GLU A O 1
ATOM 1950 N N . TYR A 1 240 ? -9.594 -38.125 12.07 1 95.62 240 TYR A N 1
ATOM 1951 C CA . TYR A 1 240 ? -8.164 -37.844 12.109 1 95.62 240 TYR A CA 1
ATOM 1952 C C . TYR A 1 240 ? -7.602 -38.094 13.508 1 95.62 240 TYR A C 1
ATOM 1954 O O . TYR A 1 240 ? -8.359 -38.281 14.469 1 95.62 240 TYR A O 1
ATOM 1962 N N . SER A 1 241 ? -6.324 -38.281 13.57 1 95.75 241 SER A N 1
ATOM 1963 C CA . SER A 1 241 ? -5.668 -38.531 14.852 1 95.75 241 SER A CA 1
ATOM 1964 C C . SER A 1 241 ? -4.629 -37.438 15.148 1 95.75 241 SER A C 1
ATOM 1966 O O . SER A 1 241 ? -3.971 -36.938 14.234 1 95.75 241 SER A O 1
ATOM 1968 N N . ILE A 1 242 ? -4.574 -37.031 16.328 1 94.25 242 ILE A N 1
ATOM 1969 C CA . ILE A 1 242 ? -3.5 -36.188 16.891 1 94.25 242 ILE A CA 1
ATOM 1970 C C . ILE A 1 242 ? -2.771 -36.969 17.984 1 94.25 242 ILE A C 1
ATOM 1972 O O . ILE A 1 242 ? -3.307 -37.188 19.078 1 94.25 242 ILE A O 1
ATOM 1976 N N . GLY A 1 243 ? -1.623 -37.375 17.734 1 91.31 243 GLY A N 1
ATOM 1977 C CA . GLY A 1 243 ? -0.996 -38.312 18.641 1 91.31 243 GLY A CA 1
ATOM 1978 C C . GLY A 1 243 ? -1.763 -39.625 18.781 1 91.31 243 GLY A C 1
ATOM 1979 O O . GLY A 1 243 ? -2.039 -40.281 17.781 1 91.31 243 GLY A O 1
ATOM 1980 N N . THR A 1 244 ? -2.215 -39.844 20.031 1 90.88 244 THR A N 1
ATOM 1981 C CA . THR A 1 244 ? -2.914 -41.094 20.312 1 90.88 244 THR A CA 1
ATOM 1982 C C . THR A 1 244 ? -4.426 -40.875 20.297 1 90.88 244 THR A C 1
ATOM 1984 O O . THR A 1 244 ? -5.191 -41.844 20.375 1 90.88 244 THR A O 1
ATOM 1987 N N . TYR A 1 245 ? -4.848 -39.688 20.062 1 92.62 245 TYR A N 1
ATOM 1988 C CA . TYR A 1 245 ? -6.266 -39.344 20.125 1 92.62 245 TYR A CA 1
ATOM 1989 C C . TYR A 1 245 ? -6.902 -39.406 18.734 1 92.62 245 TYR A C 1
ATOM 1991 O O . TYR A 1 245 ? -6.328 -38.906 17.766 1 92.62 245 TYR A O 1
ATOM 1999 N N . SER A 1 246 ? -8.016 -40.062 18.672 1 93.88 246 SER A N 1
ATOM 2000 C CA . SER A 1 246 ? -8.828 -40.094 17.453 1 93.88 246 SER A CA 1
ATOM 2001 C C . SER A 1 246 ? -10 -39.125 17.547 1 93.88 246 SER A C 1
ATOM 2003 O O . SER A 1 246 ? -10.781 -39.188 18.5 1 93.88 246 SER A O 1
ATOM 2005 N N . LEU A 1 247 ? -10.086 -38.25 16.594 1 95.44 247 LEU A N 1
ATOM 2006 C CA . LEU A 1 247 ? -11.102 -37.219 16.625 1 95.44 247 LEU A CA 1
ATOM 2007 C C . LEU A 1 247 ? -11.898 -37.219 15.32 1 95.44 247 LEU A C 1
ATOM 2009 O O . LEU A 1 247 ? -11.492 -37.812 14.336 1 95.44 247 LEU A O 1
ATOM 2013 N N . PHE A 1 248 ? -13.117 -36.562 15.414 1 95.19 248 PHE A N 1
ATOM 2014 C CA . PHE A 1 248 ? -13.969 -36.438 14.234 1 95.19 248 PHE A CA 1
ATOM 2015 C C . PHE A 1 248 ? -14.32 -34.969 13.992 1 95.19 248 PHE A C 1
ATOM 2017 O O . PHE A 1 248 ? -14.492 -34.219 14.945 1 95.19 248 PHE A O 1
ATOM 2024 N N . LEU A 1 249 ? -14.336 -34.656 12.734 1 95.5 249 LEU A N 1
ATOM 2025 C CA . LEU A 1 249 ? -14.797 -33.344 12.297 1 95.5 249 LEU A CA 1
ATOM 2026 C C . LEU A 1 249 ? -15.844 -33.469 11.203 1 95.5 249 LEU A C 1
ATOM 2028 O O . LEU A 1 249 ? -15.703 -34.281 10.289 1 95.5 249 LEU A O 1
ATOM 2032 N N . ILE A 1 250 ? -16.984 -32.75 11.352 1 95.81 250 ILE A N 1
ATOM 2033 C CA . ILE A 1 250 ? -18.047 -32.781 10.352 1 95.81 250 ILE A CA 1
ATOM 2034 C C . ILE A 1 250 ? -18.125 -31.422 9.664 1 95.81 250 ILE A C 1
ATOM 2036 O O . ILE A 1 250 ? -18.094 -30.375 10.32 1 95.81 250 ILE A O 1
ATOM 2040 N N . SER A 1 251 ? -18.125 -31.438 8.367 1 95.44 251 SER A N 1
ATOM 2041 C CA . SER A 1 251 ? -18.234 -30.188 7.609 1 95.44 251 SER A CA 1
ATOM 2042 C C . SER A 1 251 ? -19.109 -30.359 6.375 1 95.44 251 SER A C 1
ATOM 2044 O O . SER A 1 251 ? -19.266 -31.484 5.875 1 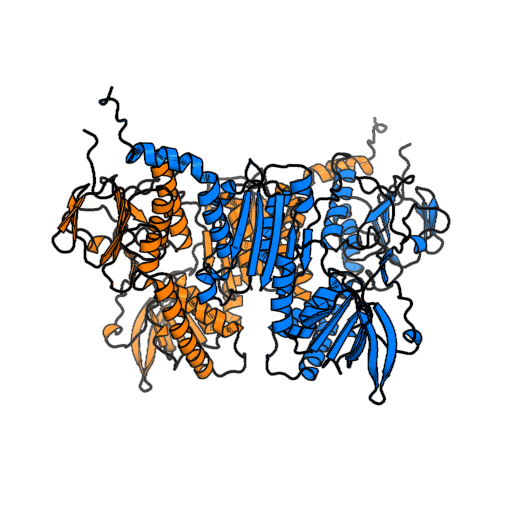95.44 251 SER A O 1
ATOM 2046 N N . ASP A 1 252 ? -19.703 -29.297 5.902 1 94.12 252 ASP A N 1
ATOM 2047 C CA . ASP A 1 252 ? -20.547 -29.328 4.711 1 94.12 252 ASP A CA 1
ATOM 2048 C C . ASP A 1 252 ? -19.719 -29.562 3.451 1 94.12 252 ASP A C 1
ATOM 2050 O O . ASP A 1 252 ? -20.172 -30.203 2.508 1 94.12 252 ASP A O 1
ATOM 2054 N N . ARG A 1 253 ? -18.453 -29.031 3.451 1 93.56 253 ARG A N 1
ATOM 2055 C CA . ARG A 1 253 ? -17.578 -29.156 2.283 1 93.56 253 ARG A CA 1
ATOM 2056 C C . ARG A 1 253 ? -16.188 -29.594 2.688 1 93.56 253 ARG A C 1
ATOM 2058 O O . ARG A 1 253 ? -15.727 -29.297 3.793 1 93.56 253 ARG A O 1
ATOM 2065 N N . LEU A 1 254 ? -15.633 -30.312 1.751 1 94.06 254 LEU A N 1
ATOM 2066 C CA . LEU A 1 254 ? -14.242 -30.75 1.891 1 94.06 254 LEU A CA 1
ATOM 2067 C C . LEU A 1 254 ? -13.422 -30.312 0.683 1 94.06 254 LEU A C 1
ATOM 2069 O O . LEU A 1 254 ? -13.789 -30.594 -0.46 1 94.06 254 LEU A O 1
ATOM 2073 N N . ILE A 1 255 ? -12.391 -29.594 0.942 1 92.75 255 ILE A N 1
ATOM 2074 C CA . ILE A 1 255 ? -11.492 -29.141 -0.117 1 92.75 255 ILE A CA 1
ATOM 2075 C C . ILE A 1 255 ? -10.094 -29.688 0.12 1 92.75 255 ILE A C 1
ATOM 2077 O O . ILE A 1 255 ? -9.523 -29.516 1.201 1 92.75 255 ILE A O 1
ATOM 2081 N N . LEU A 1 256 ? -9.625 -30.312 -0.841 1 91.44 256 LEU A N 1
ATOM 2082 C CA . LEU A 1 256 ? -8.289 -30.875 -0.743 1 91.44 256 LEU A CA 1
ATOM 2083 C C . LEU A 1 256 ? -7.25 -29.922 -1.335 1 91.44 256 LEU A C 1
ATOM 2085 O O . LEU A 1 256 ? -7.398 -29.469 -2.473 1 91.44 256 LEU A O 1
ATOM 2089 N N . GLY A 1 257 ? -6.418 -29.516 -0.393 1 85.94 257 GLY A N 1
ATOM 2090 C CA . GLY A 1 257 ? -5.203 -28.844 -0.816 1 85.94 257 GLY A CA 1
ATOM 2091 C C . GLY A 1 257 ? -3.949 -29.656 -0.577 1 85.94 257 GLY A C 1
ATOM 2092 O O . GLY A 1 257 ? -4.027 -30.828 -0.197 1 85.94 257 GLY A O 1
ATOM 2093 N N . GLY A 1 258 ? -2.771 -29.141 -0.956 1 73.19 258 GLY A N 1
ATOM 2094 C CA . GLY A 1 258 ? -1.601 -29.906 -0.562 1 73.19 258 GLY A CA 1
ATOM 2095 C C . GLY A 1 258 ? -0.52 -29.938 -1.626 1 73.19 258 GLY A C 1
ATOM 2096 O O . GLY A 1 258 ? -0.189 -28.906 -2.209 1 73.19 258 GLY A O 1
ATOM 2097 N N . THR A 1 259 ? -0.058 -31.203 -1.834 1 76.81 259 THR A N 1
ATOM 2098 C CA . THR A 1 259 ? 1.183 -31.453 -2.561 1 76.81 259 THR A CA 1
ATOM 2099 C C . THR A 1 259 ? 0.948 -31.406 -4.066 1 76.81 259 THR A C 1
ATOM 2101 O O . THR A 1 259 ? -0.123 -31.781 -4.547 1 76.81 259 THR A O 1
ATOM 2104 N N . LYS A 1 260 ? 1.889 -30.859 -4.723 1 84.25 260 LYS A N 1
ATOM 2105 C CA . LYS A 1 260 ? 1.84 -30.703 -6.172 1 84.25 260 LYS A CA 1
ATOM 2106 C C . LYS A 1 260 ? 2.949 -31.5 -6.844 1 84.25 260 LYS A C 1
ATOM 2108 O O . LYS A 1 260 ? 3.936 -31.875 -6.203 1 84.25 260 LYS A O 1
ATOM 2113 N N . LYS A 1 261 ? 2.652 -31.906 -7.98 1 88.88 261 LYS A N 1
ATOM 2114 C CA . LYS A 1 261 ? 3.619 -32.562 -8.859 1 88.88 261 LYS A CA 1
ATOM 2115 C C . LYS A 1 261 ? 3.822 -31.766 -10.148 1 88.88 261 LYS A C 1
ATOM 2117 O O . LYS A 1 261 ? 2.863 -31.25 -10.719 1 88.88 261 LYS A O 1
ATOM 2122 N N . GLY A 1 262 ? 5.121 -31.672 -10.531 1 90.44 262 GLY A N 1
ATOM 2123 C CA . GLY A 1 262 ? 5.398 -30.969 -11.773 1 90.44 262 GLY A CA 1
ATOM 2124 C C . GLY A 1 262 ? 4.852 -31.672 -12.992 1 90.44 262 GLY A C 1
ATOM 2125 O O . GLY A 1 262 ? 4.73 -32.906 -13.008 1 90.44 262 GLY A O 1
ATOM 2126 N N . ASN A 1 263 ? 4.598 -30.953 -14.102 1 89.31 263 ASN A N 1
ATOM 2127 C CA . ASN A 1 263 ? 3.986 -31.516 -15.297 1 89.31 263 ASN A CA 1
ATOM 2128 C C . ASN A 1 263 ? 5.023 -31.766 -16.391 1 89.31 263 ASN A C 1
ATOM 2130 O O . ASN A 1 263 ? 4.668 -31.969 -17.547 1 89.31 263 ASN A O 1
ATOM 2134 N N . LEU A 1 264 ? 6.23 -31.781 -16.031 1 88.19 264 LEU A N 1
ATOM 2135 C CA . LEU A 1 264 ? 7.277 -31.922 -17.031 1 88.19 264 LEU A CA 1
ATOM 2136 C C . LEU A 1 264 ? 7.203 -33.281 -17.719 1 88.19 264 LEU A C 1
ATOM 2138 O O . LEU A 1 264 ? 7.668 -33.438 -18.844 1 88.19 264 LEU A O 1
ATOM 2142 N N . ASP A 1 265 ? 6.707 -34.219 -17.016 1 84.06 265 ASP A N 1
ATOM 2143 C CA . ASP A 1 265 ? 6.609 -35.562 -17.562 1 84.06 265 ASP A CA 1
ATOM 2144 C C . ASP A 1 265 ? 5.609 -35.625 -18.719 1 84.06 265 ASP A C 1
ATOM 2146 O O . ASP A 1 265 ? 5.621 -36.562 -19.516 1 84.06 265 ASP A O 1
ATOM 2150 N N . LYS A 1 266 ? 4.895 -34.594 -18.828 1 82.19 266 LYS A N 1
ATOM 2151 C CA . LYS A 1 266 ? 3.846 -34.594 -19.844 1 82.19 266 LYS A CA 1
ATOM 2152 C C . LYS A 1 266 ? 4.348 -34 -21.156 1 82.19 266 LYS A C 1
ATOM 2154 O O . LYS A 1 266 ? 3.639 -34.031 -22.172 1 82.19 266 LYS A O 1
ATOM 2159 N N . VAL A 1 267 ? 5.574 -33.469 -21.172 1 81.25 267 VAL A N 1
ATOM 2160 C CA . VAL A 1 267 ? 5.996 -32.719 -22.359 1 81.25 267 VAL A CA 1
ATOM 2161 C C . VAL A 1 267 ? 6.965 -33.562 -23.188 1 81.25 267 VAL A C 1
ATOM 2163 O O . VAL A 1 267 ? 7.125 -33.344 -24.391 1 81.25 267 VAL A O 1
ATOM 2166 N N . SER A 1 268 ? 7.793 -34.344 -22.594 1 75.25 268 SER A N 1
ATOM 2167 C CA . SER A 1 268 ? 8.766 -35.094 -23.375 1 75.25 268 SER A CA 1
ATOM 2168 C C . SER A 1 268 ? 8.703 -36.594 -23.031 1 75.25 268 SER A C 1
ATOM 2170 O O . SER A 1 268 ? 8.664 -36.969 -21.859 1 75.25 268 SER A O 1
ATOM 2172 N N . LYS A 1 269 ? 8.68 -37.344 -24.094 1 67.44 269 LYS A N 1
ATOM 2173 C CA . LYS A 1 269 ? 8.797 -38.781 -23.859 1 67.44 269 LYS A CA 1
ATOM 2174 C C . LYS A 1 269 ? 10.203 -39.281 -24.172 1 67.44 269 LYS A C 1
ATOM 2176 O O . LYS A 1 269 ? 10.703 -40.219 -23.531 1 67.44 269 LYS A O 1
ATOM 2181 N N . ASP A 1 270 ? 10.891 -38.5 -25.031 1 74.94 270 ASP A N 1
ATOM 2182 C CA . ASP A 1 270 ? 12.156 -39 -25.562 1 74.94 270 ASP A CA 1
ATOM 2183 C C . ASP A 1 270 ? 13.344 -38.406 -24.812 1 74.94 270 ASP A C 1
ATOM 2185 O O . ASP A 1 270 ? 14.398 -39.031 -24.719 1 74.94 270 ASP A O 1
ATOM 2189 N N . ILE A 1 271 ? 13.117 -37.188 -24.422 1 77.38 271 ILE A N 1
ATOM 2190 C CA . ILE A 1 271 ? 14.195 -36.531 -23.688 1 77.38 271 ILE A CA 1
ATOM 2191 C C . ILE A 1 271 ? 13.945 -36.656 -22.188 1 77.38 271 ILE A C 1
ATOM 2193 O O . ILE A 1 271 ? 12.844 -36.375 -21.703 1 77.38 271 ILE A O 1
ATOM 2197 N N . ILE A 1 272 ? 14.914 -37.125 -21.609 1 77.88 272 ILE A N 1
ATOM 2198 C CA . ILE A 1 272 ? 14.797 -37.281 -20.172 1 77.88 272 ILE A CA 1
ATOM 2199 C C . ILE A 1 272 ? 15.312 -36.031 -19.469 1 77.88 272 ILE A C 1
ATOM 2201 O O . ILE A 1 272 ? 16.469 -35.625 -19.672 1 77.88 272 ILE A O 1
ATOM 2205 N N . PHE A 1 273 ? 14.43 -35.344 -18.859 1 87.12 273 PHE A N 1
ATOM 2206 C CA . PHE A 1 273 ? 14.805 -34.25 -17.984 1 87.12 273 PHE A CA 1
ATOM 2207 C C . PHE A 1 273 ? 14.984 -34.719 -16.547 1 87.12 273 PHE A C 1
ATOM 2209 O O . PHE A 1 273 ? 14.195 -35.531 -16.062 1 87.12 273 PHE A O 1
ATOM 2216 N N . GLU A 1 274 ? 16.047 -34.344 -15.938 1 90.06 274 GLU A N 1
ATOM 2217 C CA . GLU A 1 274 ? 16.266 -34.719 -14.547 1 90.06 274 GLU A CA 1
ATOM 2218 C C . GLU A 1 274 ? 15.297 -33.969 -13.625 1 90.06 274 GLU A C 1
ATOM 2220 O O . GLU A 1 274 ? 15.195 -32.75 -13.664 1 90.06 274 GLU A O 1
ATOM 2225 N N . THR A 1 275 ? 14.547 -34.75 -12.852 1 90.62 275 THR A N 1
ATOM 2226 C CA . THR A 1 275 ? 13.555 -34.188 -11.938 1 90.62 275 THR A CA 1
ATOM 2227 C C . THR A 1 275 ? 13.695 -34.812 -10.547 1 90.62 275 THR A C 1
ATOM 2229 O O . THR A 1 275 ? 14.391 -35.812 -10.383 1 90.62 275 THR A O 1
ATOM 2232 N N . ASN A 1 276 ? 13.18 -34.156 -9.578 1 90.12 276 ASN A N 1
ATOM 2233 C CA . ASN A 1 276 ? 13.086 -34.75 -8.25 1 90.12 276 ASN A CA 1
ATOM 2234 C C . ASN A 1 276 ? 11.914 -35.75 -8.172 1 90.12 276 ASN A C 1
ATOM 2236 O O . ASN A 1 276 ? 11.305 -36.062 -9.188 1 90.12 276 ASN A O 1
ATOM 2240 N N . LEU A 1 277 ? 11.617 -36.188 -7.008 1 86.88 277 LEU A N 1
ATOM 2241 C CA . LEU A 1 277 ? 10.602 -37.219 -6.797 1 86.88 277 LEU A CA 1
ATOM 2242 C C . LEU A 1 277 ? 9.219 -36.719 -7.152 1 86.88 277 LEU A C 1
ATOM 2244 O O . LEU A 1 277 ? 8.32 -37.5 -7.496 1 86.88 277 LEU A O 1
ATOM 2248 N N . ARG A 1 278 ? 9.125 -35.469 -7.164 1 89.69 278 ARG A N 1
ATOM 2249 C CA . ARG A 1 278 ? 7.832 -34.875 -7.469 1 89.69 278 ARG A CA 1
ATOM 2250 C C . ARG A 1 278 ? 7.816 -34.281 -8.883 1 89.69 278 ARG A C 1
ATOM 2252 O O . ARG A 1 278 ? 6.945 -33.5 -9.219 1 89.69 278 ARG A O 1
ATOM 2259 N N . ASN A 1 279 ? 8.75 -34.594 -9.672 1 90.25 279 ASN A N 1
ATOM 2260 C CA . ASN A 1 279 ? 8.836 -34.281 -11.094 1 90.25 279 ASN A CA 1
ATOM 2261 C C . ASN A 1 279 ? 9.125 -32.812 -11.32 1 90.25 279 ASN A C 1
ATOM 2263 O O . ASN A 1 279 ? 8.711 -32.25 -12.336 1 90.25 279 ASN A O 1
ATOM 2267 N N . PHE A 1 280 ? 9.719 -32.188 -10.352 1 91.75 280 PHE A N 1
ATOM 2268 C CA . PHE A 1 280 ? 10.227 -30.844 -10.57 1 91.75 280 PHE A CA 1
ATOM 2269 C C . PHE A 1 280 ? 11.648 -30.891 -11.133 1 91.75 280 PHE A C 1
ATOM 2271 O O . PHE A 1 280 ? 12.461 -31.719 -10.711 1 91.75 280 PHE A O 1
ATOM 2278 N N . PRO A 1 281 ? 11.922 -30.047 -12.016 1 91.12 281 PRO A N 1
ATOM 2279 C CA . PRO A 1 281 ? 13.219 -30.125 -12.703 1 91.12 281 PRO A CA 1
ATOM 2280 C C . PRO A 1 281 ? 14.383 -29.688 -11.82 1 91.12 281 PRO A C 1
ATOM 2282 O O . PRO A 1 281 ? 14.211 -28.859 -10.922 1 91.12 281 PRO A O 1
ATOM 2285 N N . ILE A 1 282 ? 15.5 -30.281 -12.078 1 90.75 282 ILE A N 1
ATOM 2286 C CA . ILE A 1 282 ? 16.766 -29.844 -11.492 1 90.75 282 ILE A CA 1
ATOM 2287 C C . ILE A 1 282 ? 17.453 -28.859 -12.445 1 90.75 282 ILE A C 1
ATOM 2289 O O . ILE A 1 282 ? 17.719 -29.203 -13.602 1 90.75 282 ILE A O 1
ATOM 2293 N N . SER A 1 283 ? 17.625 -27.688 -11.984 1 88.62 283 SER A N 1
ATOM 2294 C CA . SER A 1 283 ? 18.188 -26.641 -12.828 1 88.62 283 SER A CA 1
ATOM 2295 C C . SER A 1 283 ? 19.391 -25.984 -12.148 1 88.62 283 SER A C 1
ATOM 2297 O O . SER A 1 283 ? 19.641 -26.203 -10.961 1 88.62 283 SER A O 1
ATOM 2299 N N . ASP A 1 284 ? 20.203 -25.312 -12.898 1 86.5 284 ASP A N 1
ATOM 2300 C CA . ASP A 1 284 ? 21.266 -24.5 -12.336 1 86.5 284 ASP A CA 1
ATOM 2301 C C . ASP A 1 284 ? 20.75 -23.125 -11.906 1 86.5 284 ASP A C 1
ATOM 2303 O O . ASP A 1 284 ? 19.547 -22.891 -11.883 1 86.5 284 ASP A O 1
ATOM 2307 N N . ARG A 1 285 ? 21.594 -22.234 -11.523 1 83.5 285 ARG A N 1
ATOM 2308 C CA . ARG A 1 285 ? 21.203 -20.938 -10.977 1 83.5 285 ARG A CA 1
ATOM 2309 C C . ARG A 1 285 ? 20.719 -20 -12.086 1 83.5 285 ARG A C 1
ATOM 2311 O O . ARG A 1 285 ? 20.125 -18.969 -11.805 1 83.5 285 ARG A O 1
ATOM 2318 N N . GLN A 1 286 ? 20.953 -20.391 -13.297 1 86.69 286 GLN A N 1
ATOM 2319 C CA . GLN A 1 286 ? 20.438 -19.625 -14.43 1 86.69 286 GLN A CA 1
ATOM 2320 C C . GLN A 1 286 ? 19.125 -20.203 -14.945 1 86.69 286 GLN A C 1
ATOM 2322 O O . GLN A 1 286 ? 18.609 -19.766 -15.969 1 86.69 286 GLN A O 1
ATOM 2327 N N . LEU A 1 287 ? 18.672 -21.25 -14.352 1 89.56 287 LEU A N 1
ATOM 2328 C CA . LEU A 1 287 ? 17.375 -21.906 -14.586 1 89.56 287 LEU A CA 1
ATOM 2329 C C . LEU A 1 287 ? 17.438 -22.797 -15.82 1 89.56 287 LEU A C 1
ATOM 2331 O O . LEU A 1 287 ? 16.406 -23.125 -16.406 1 89.56 287 LEU A O 1
ATOM 2335 N N . ARG A 1 288 ? 18.672 -23.094 -16.188 1 92.25 288 ARG A N 1
ATOM 2336 C CA . ARG A 1 288 ? 18.859 -24.078 -17.266 1 92.25 288 ARG A CA 1
ATOM 2337 C C . ARG A 1 288 ? 18.719 -25.5 -16.734 1 92.25 288 ARG A C 1
ATOM 2339 O O . ARG A 1 288 ? 19.219 -25.812 -15.648 1 92.25 288 ARG A O 1
ATOM 2346 N N . LEU A 1 289 ? 18 -26.266 -17.562 1 92.69 289 LEU A N 1
ATOM 2347 C CA . LEU A 1 289 ? 17.828 -27.656 -17.141 1 92.69 289 LEU A CA 1
ATOM 2348 C C . LEU A 1 289 ? 19.141 -28.422 -17.234 1 92.69 289 LEU A C 1
ATOM 2350 O O . LEU A 1 289 ? 19.906 -28.234 -18.188 1 92.69 289 LEU A O 1
ATOM 2354 N N . ARG A 1 290 ? 19.312 -29.234 -16.188 1 89.25 290 ARG A N 1
ATOM 2355 C CA . ARG A 1 290 ? 20.562 -29.984 -16.125 1 89.25 290 ARG A CA 1
ATOM 2356 C C . ARG A 1 290 ? 20.703 -30.906 -17.344 1 89.25 290 ARG A C 1
ATOM 2358 O O . ARG A 1 290 ? 19.766 -31.609 -17.703 1 89.25 290 ARG A O 1
ATOM 2365 N N . ASN A 1 291 ? 21.781 -30.844 -18.062 1 82.81 291 ASN A N 1
ATOM 2366 C CA . ASN A 1 291 ? 22.156 -31.672 -19.203 1 82.81 291 ASN A CA 1
ATOM 2367 C C . ASN A 1 291 ? 21.422 -31.266 -20.469 1 82.81 291 ASN A C 1
ATOM 2369 O O . ASN A 1 291 ? 21.484 -31.953 -21.484 1 82.81 291 ASN A O 1
ATOM 2373 N N . ASN A 1 292 ? 20.656 -30.234 -20.391 1 87.56 292 ASN A N 1
ATOM 2374 C CA . ASN A 1 292 ? 19.906 -29.672 -21.516 1 87.56 292 ASN A CA 1
ATOM 2375 C C . ASN A 1 292 ? 19.859 -28.156 -21.438 1 87.56 292 ASN A C 1
ATOM 2377 O O . ASN A 1 292 ? 18.797 -27.562 -21.203 1 87.56 292 ASN A O 1
ATOM 2381 N N . LYS A 1 293 ? 20.906 -27.562 -21.781 1 88.88 293 LYS A N 1
ATOM 2382 C CA . LYS A 1 293 ? 21.141 -26.156 -21.453 1 88.88 293 LYS A CA 1
ATOM 2383 C C . LYS A 1 293 ? 20.25 -25.234 -22.297 1 88.88 293 LYS A C 1
ATOM 2385 O O . LYS A 1 293 ? 20.094 -24.062 -21.984 1 88.88 293 LYS A O 1
ATOM 2390 N N . ASN A 1 294 ? 19.641 -25.766 -23.375 1 92.75 294 ASN A N 1
ATOM 2391 C CA . ASN A 1 294 ? 18.75 -24.969 -24.203 1 92.75 294 ASN A CA 1
ATOM 2392 C C . ASN A 1 294 ? 17.328 -24.938 -23.641 1 92.75 294 ASN A C 1
ATOM 2394 O O . ASN A 1 294 ? 16.469 -24.203 -24.141 1 92.75 294 ASN A O 1
ATOM 2398 N N . PHE A 1 295 ? 17.188 -25.688 -22.578 1 95 295 PHE A N 1
ATOM 2399 C CA . PHE A 1 295 ? 15.852 -25.812 -22 1 95 295 PHE A CA 1
ATOM 2400 C C . PHE A 1 295 ? 15.781 -25.109 -20.641 1 95 295 PHE A C 1
ATOM 2402 O O . PHE A 1 295 ? 16.719 -25.203 -19.859 1 95 295 PHE A O 1
ATOM 2409 N N . PHE A 1 296 ? 14.648 -24.391 -20.406 1 95.62 296 PHE A N 1
ATOM 2410 C CA . PHE A 1 296 ? 14.336 -23.734 -19.141 1 95.62 296 PHE A CA 1
ATOM 2411 C C . PHE A 1 296 ? 12.977 -24.188 -18.625 1 95.62 296 PHE A C 1
ATOM 2413 O O . PHE A 1 296 ? 12.133 -24.641 -19.391 1 95.62 296 PHE A O 1
ATOM 2420 N N . ALA A 1 297 ? 12.82 -24.109 -17.344 1 93.81 297 ALA A N 1
ATOM 2421 C CA . ALA A 1 297 ? 11.523 -24.328 -16.703 1 93.81 297 ALA A CA 1
ATOM 2422 C C . ALA A 1 297 ? 11.211 -23.188 -15.719 1 93.81 297 ALA A C 1
ATOM 2424 O O . ALA A 1 297 ? 12.07 -22.781 -14.938 1 93.81 297 ALA A O 1
ATOM 2425 N N . ILE A 1 298 ? 9.945 -22.672 -15.82 1 93.12 298 ILE A N 1
ATOM 2426 C CA . ILE A 1 298 ? 9.602 -21.531 -14.977 1 93.12 298 ILE A CA 1
ATOM 2427 C C . ILE A 1 298 ? 8.195 -21.719 -14.406 1 93.12 298 ILE A C 1
ATOM 2429 O O . ILE A 1 298 ? 7.41 -22.516 -14.93 1 93.12 298 ILE A O 1
ATOM 2433 N N . GLY A 1 299 ? 7.902 -21.016 -13.32 1 88.81 299 GLY A N 1
ATOM 2434 C CA . GLY A 1 299 ? 6.586 -21.062 -12.703 1 88.81 299 GLY A CA 1
ATOM 2435 C C . GLY A 1 299 ? 6.371 -22.281 -11.836 1 88.81 299 GLY A C 1
ATOM 2436 O O . GLY A 1 299 ? 7.312 -22.797 -11.227 1 88.81 299 GLY A O 1
ATOM 2437 N N . SER A 1 300 ? 5.164 -22.75 -11.828 1 84.62 300 SER A N 1
ATOM 2438 C CA . SER A 1 300 ? 4.789 -23.812 -10.914 1 84.62 300 SER A CA 1
ATOM 2439 C C . SER A 1 300 ? 5.41 -25.141 -11.336 1 84.62 300 SER A C 1
ATOM 2441 O O . SER A 1 300 ? 5.484 -26.094 -10.539 1 84.62 300 SER A O 1
ATOM 2443 N N . CYS A 1 301 ? 5.84 -25.234 -12.547 1 88.69 301 CYS A N 1
ATOM 2444 C CA . CYS A 1 301 ? 6.473 -26.484 -12.984 1 88.69 301 CYS A CA 1
ATOM 2445 C C . CYS A 1 301 ? 7.902 -26.578 -12.453 1 88.69 301 CYS A C 1
ATOM 2447 O O . CYS A 1 301 ? 8.5 -27.656 -12.469 1 88.69 301 CYS A O 1
ATOM 2449 N N . PHE A 1 302 ? 8.414 -25.422 -12.031 1 88.06 302 PHE A N 1
ATOM 2450 C CA . PHE A 1 302 ? 9.773 -25.359 -11.5 1 88.06 302 PHE A CA 1
ATOM 2451 C C . PHE A 1 302 ? 9.82 -25.859 -10.062 1 88.06 302 PHE A C 1
ATOM 2453 O O . PHE A 1 302 ? 10.805 -26.484 -9.641 1 88.06 302 PHE A O 1
ATOM 2460 N N . GLY A 1 303 ? 8.789 -25.578 -9.375 1 82.5 303 GLY A N 1
ATOM 2461 C CA . GLY A 1 303 ? 8.742 -25.969 -7.973 1 82.5 303 GLY A CA 1
ATOM 2462 C C . GLY A 1 303 ? 7.371 -25.781 -7.348 1 82.5 303 GLY A C 1
ATOM 2463 O O . GLY A 1 303 ? 6.574 -24.969 -7.82 1 82.5 303 GLY A O 1
ATOM 2464 N N . PRO A 1 304 ? 7.195 -26.484 -6.246 1 69.62 304 PRO A N 1
ATOM 2465 C CA . PRO A 1 304 ? 5.859 -26.484 -5.648 1 69.62 304 PRO A CA 1
ATOM 2466 C C . PRO A 1 304 ? 5.512 -25.156 -4.973 1 69.62 304 PRO A C 1
ATOM 2468 O O . PRO A 1 304 ? 4.336 -24.875 -4.746 1 69.62 304 PRO A O 1
ATOM 2471 N N . TYR A 1 305 ? 6.438 -24.406 -4.715 1 69.81 305 TYR A N 1
ATOM 2472 C CA . TYR A 1 305 ? 6.148 -23.219 -3.914 1 69.81 305 TYR A CA 1
ATOM 2473 C C . TYR A 1 305 ? 6.359 -21.938 -4.727 1 69.81 305 TYR A C 1
ATOM 2475 O O . TYR A 1 305 ? 6.363 -20.844 -4.176 1 69.81 305 TYR A O 1
ATOM 2483 N N . ILE A 1 306 ? 6.406 -22.125 -6.02 1 74.25 306 ILE A N 1
ATOM 2484 C CA . ILE A 1 306 ? 6.629 -20.953 -6.875 1 74.25 306 ILE A CA 1
ATOM 2485 C C . ILE A 1 306 ? 5.289 -20.328 -7.246 1 74.25 306 ILE A C 1
ATOM 2487 O O . ILE A 1 306 ? 4.438 -20.969 -7.855 1 74.25 306 ILE A O 1
ATOM 2491 N N . ASP A 1 307 ? 5.109 -19.125 -6.781 1 75.44 307 ASP A N 1
ATOM 2492 C CA . ASP A 1 307 ? 3.9 -18.406 -7.176 1 75.44 307 ASP A CA 1
ATOM 2493 C C . ASP A 1 307 ? 4.133 -17.594 -8.445 1 75.44 307 ASP A C 1
ATOM 2495 O O . ASP A 1 307 ? 5.203 -17.672 -9.047 1 75.44 307 ASP A O 1
ATOM 2499 N N . SER A 1 308 ? 3.094 -16.906 -8.875 1 76 308 SER A N 1
ATOM 2500 C CA . SER A 1 308 ? 3.166 -16.203 -10.148 1 76 308 SER A CA 1
ATOM 2501 C C . SER A 1 308 ? 4.23 -15.109 -10.117 1 76 308 SER A C 1
ATOM 2503 O O . SER A 1 308 ? 4.914 -14.867 -11.109 1 76 308 SER A O 1
ATOM 2505 N N . ASN A 1 309 ? 4.352 -14.477 -9.016 1 72.75 309 ASN A N 1
ATOM 2506 C CA . ASN A 1 309 ? 5.34 -13.406 -8.922 1 72.75 309 ASN A CA 1
ATOM 2507 C C . ASN A 1 309 ? 6.766 -13.945 -9.031 1 72.75 309 ASN A C 1
ATOM 2509 O O . ASN A 1 309 ? 7.605 -13.352 -9.711 1 72.75 309 ASN A O 1
ATOM 2513 N N . GLN A 1 310 ? 6.984 -14.938 -8.344 1 76.69 310 GLN A N 1
ATOM 2514 C CA . GLN A 1 310 ? 8.281 -15.594 -8.469 1 76.69 310 GLN A CA 1
ATOM 2515 C C . GLN A 1 310 ? 8.508 -16.094 -9.891 1 76.69 310 GLN A C 1
ATOM 2517 O O . GLN A 1 310 ? 9.633 -16.078 -10.391 1 76.69 310 GLN A O 1
ATOM 2522 N N . GLY A 1 311 ? 7.438 -16.547 -10.43 1 83.94 311 GLY A N 1
ATOM 2523 C CA . GLY A 1 311 ? 7.512 -16.969 -11.82 1 83.94 311 GLY A CA 1
ATOM 2524 C C . GLY A 1 311 ? 7.91 -15.836 -12.758 1 83.94 311 GLY A C 1
ATOM 2525 O O . GLY A 1 311 ? 8.711 -16.031 -13.672 1 83.94 311 GLY A O 1
ATOM 2526 N N . PHE A 1 312 ? 7.324 -14.719 -12.531 1 81.25 312 PHE A N 1
ATOM 2527 C CA . PHE A 1 312 ? 7.676 -13.555 -13.336 1 81.25 312 PHE A CA 1
ATOM 2528 C C . PHE A 1 312 ? 9.148 -13.203 -13.172 1 81.25 312 PHE A C 1
ATOM 2530 O O . PHE A 1 312 ? 9.82 -12.836 -14.133 1 81.25 312 PHE A O 1
ATOM 2537 N N . TYR A 1 313 ? 9.555 -13.32 -11.984 1 77.38 313 TYR A N 1
ATOM 2538 C CA . TYR A 1 313 ? 10.961 -13.055 -11.711 1 77.38 313 TYR A CA 1
ATOM 2539 C C . TYR A 1 313 ? 11.859 -14.023 -12.477 1 77.38 313 TYR A C 1
ATOM 2541 O O . TYR A 1 313 ? 12.867 -13.617 -13.062 1 77.38 313 TYR A O 1
ATOM 2549 N N . GLN A 1 314 ? 11.531 -15.234 -12.477 1 86.12 314 GLN A N 1
ATOM 2550 C CA . GLN A 1 314 ? 12.273 -16.234 -13.234 1 86.12 314 GLN A CA 1
ATOM 2551 C C . GLN A 1 314 ? 12.312 -15.883 -14.719 1 86.12 314 GLN A C 1
ATOM 2553 O O . GLN A 1 314 ? 13.367 -15.938 -15.344 1 86.12 314 GLN A O 1
ATOM 2558 N N . ALA A 1 315 ? 11.172 -15.555 -15.164 1 89.38 315 ALA A N 1
ATOM 2559 C CA . ALA A 1 315 ? 11.047 -15.211 -16.578 1 89.38 315 ALA A CA 1
ATOM 2560 C C . ALA A 1 315 ? 11.945 -14.039 -16.953 1 89.38 315 ALA A C 1
ATOM 2562 O O . ALA A 1 315 ? 12.68 -14.094 -17.938 1 89.38 315 ALA A O 1
ATOM 2563 N N . ASN A 1 316 ? 11.891 -13.07 -16.172 1 82.44 316 ASN A N 1
ATOM 2564 C CA . ASN A 1 316 ? 12.664 -11.867 -16.438 1 82.44 316 ASN A CA 1
ATOM 2565 C C . ASN A 1 316 ? 14.164 -12.141 -16.359 1 82.44 316 ASN A C 1
ATOM 2567 O O . ASN A 1 316 ? 14.945 -11.555 -17.109 1 82.44 316 ASN A O 1
ATOM 2571 N N . LEU A 1 317 ? 14.531 -12.922 -15.43 1 83.12 317 LEU A N 1
ATOM 2572 C CA . LEU A 1 317 ? 15.93 -13.305 -15.305 1 83.12 317 LEU A CA 1
ATOM 2573 C C . LEU A 1 317 ? 16.422 -13.992 -16.578 1 83.12 317 LEU A C 1
ATOM 2575 O O . LEU A 1 317 ? 17.5 -13.656 -17.078 1 83.12 317 LEU A O 1
ATOM 2579 N N . ILE A 1 318 ? 15.711 -14.898 -17.078 1 90.5 318 ILE A N 1
ATOM 2580 C CA . ILE A 1 318 ? 16.078 -15.641 -18.281 1 90.5 318 ILE A CA 1
ATOM 2581 C C . ILE A 1 318 ? 16.156 -14.68 -19.469 1 90.5 318 ILE A C 1
ATOM 2583 O O . ILE A 1 318 ? 17.109 -14.711 -20.25 1 90.5 318 ILE A O 1
ATOM 2587 N N . ILE A 1 319 ? 15.18 -13.859 -19.594 1 87.62 319 ILE A N 1
ATOM 2588 C CA . ILE A 1 319 ? 15.109 -12.914 -20.703 1 87.62 319 ILE A CA 1
ATOM 2589 C C . ILE A 1 319 ? 16.328 -12 -20.672 1 87.62 319 ILE A C 1
ATOM 2591 O O . ILE A 1 319 ? 16.969 -11.789 -21.703 1 87.62 319 ILE A O 1
ATOM 2595 N N . ASN A 1 320 ? 16.578 -11.492 -19.484 1 80.25 320 ASN A N 1
ATOM 2596 C CA . ASN A 1 320 ? 17.75 -10.617 -19.359 1 80.25 320 ASN A CA 1
ATOM 2597 C C . ASN A 1 320 ? 19.031 -11.328 -19.766 1 80.25 320 ASN A C 1
ATOM 2599 O O . ASN A 1 320 ? 19.891 -10.734 -20.438 1 80.25 320 ASN A O 1
ATOM 2603 N N . ASN A 1 321 ? 19.172 -12.531 -19.375 1 84.81 321 ASN A N 1
ATOM 2604 C CA . ASN A 1 321 ? 20.359 -13.305 -19.719 1 84.81 321 ASN A CA 1
ATOM 2605 C C . ASN A 1 321 ? 20.438 -13.594 -21.219 1 84.81 321 ASN A C 1
ATOM 2607 O O . ASN A 1 321 ? 21.531 -13.594 -21.797 1 84.81 321 ASN A O 1
ATOM 2611 N N . LEU A 1 322 ? 19.344 -13.859 -21.797 1 84.25 322 LEU A N 1
ATOM 2612 C CA . LEU A 1 322 ? 19.312 -14.172 -23.219 1 84.25 322 LEU A CA 1
ATOM 2613 C C . LEU A 1 322 ? 19.625 -12.938 -24.062 1 84.25 322 LEU A C 1
ATOM 2615 O O . LEU A 1 322 ? 20.297 -13.031 -25.094 1 84.25 322 LEU A O 1
ATOM 2619 N N . ILE A 1 323 ? 19.172 -11.82 -23.594 1 78.69 323 ILE A N 1
ATOM 2620 C CA . ILE A 1 323 ? 19.312 -10.578 -24.344 1 78.69 323 ILE A CA 1
ATOM 2621 C C . ILE A 1 323 ? 20.734 -10.023 -24.141 1 78.69 323 ILE A C 1
ATOM 2623 O O . ILE A 1 323 ? 21.359 -9.547 -25.094 1 78.69 323 ILE A O 1
ATOM 2627 N N . GLU A 1 324 ? 21.109 -10.008 -22.891 1 73.44 324 GLU A N 1
ATOM 2628 C CA . GLU A 1 324 ? 22.406 -9.43 -22.594 1 73.44 324 GLU A CA 1
ATOM 2629 C C . GLU A 1 324 ? 23.531 -10.406 -22.906 1 73.44 324 GLU A C 1
ATOM 2631 O O . GLU A 1 324 ? 24.719 -10.031 -22.875 1 73.44 324 GLU A O 1
ATOM 2636 N N . ASN A 1 325 ? 23.188 -11.445 -23.281 1 66.88 325 ASN A N 1
ATOM 2637 C CA . ASN A 1 325 ? 24.188 -12.5 -23.484 1 66.88 325 ASN A CA 1
ATOM 2638 C C . ASN A 1 325 ? 25.125 -12.609 -22.297 1 66.88 325 ASN A C 1
ATOM 2640 O O . ASN A 1 325 ? 26.344 -12.648 -22.469 1 66.88 325 ASN A O 1
ATOM 2644 N N . ASP A 1 326 ? 24.547 -12.266 -21.125 1 66.94 326 ASP A N 1
ATOM 2645 C CA . ASP A 1 326 ? 25.312 -12.281 -19.875 1 66.94 326 ASP A CA 1
ATOM 2646 C C . ASP A 1 326 ? 24.688 -13.258 -18.875 1 66.94 326 ASP A C 1
ATOM 2648 O O . ASP A 1 326 ? 23.453 -13.32 -18.734 1 66.94 326 ASP A O 1
ATOM 2652 N N . GLU A 1 327 ? 25.469 -14.219 -18.531 1 67.25 327 GLU A N 1
ATOM 2653 C CA . GLU A 1 327 ? 24.984 -15.227 -17.578 1 67.25 327 GLU A CA 1
ATOM 2654 C C . GLU A 1 327 ? 25.234 -14.789 -16.141 1 67.25 327 GLU A C 1
ATOM 2656 O O . GLU A 1 327 ? 25.375 -15.633 -15.25 1 67.25 327 GLU A O 1
ATOM 2661 N N . ARG A 1 328 ? 25.234 -13.477 -15.852 1 69.69 328 ARG A N 1
ATOM 2662 C CA . ARG A 1 328 ? 25.625 -12.961 -14.547 1 69.69 328 ARG A CA 1
ATOM 2663 C C . ARG A 1 328 ? 24.438 -12.961 -13.586 1 69.69 328 ARG A C 1
ATOM 2665 O O . ARG A 1 328 ? 24.609 -13.055 -12.367 1 69.69 328 ARG A O 1
ATOM 2672 N N . ASN A 1 329 ? 23.234 -12.984 -14.25 1 74.62 329 ASN A N 1
ATOM 2673 C CA . ASN A 1 329 ? 22.078 -12.969 -13.359 1 74.62 329 ASN A CA 1
ATOM 2674 C C . ASN A 1 329 ? 21.672 -14.383 -12.953 1 74.62 329 ASN A C 1
ATOM 2676 O O . ASN A 1 329 ? 21.516 -15.258 -13.812 1 74.62 329 ASN A O 1
ATOM 2680 N N . VAL A 1 330 ? 21.625 -14.547 -11.648 1 79.12 330 VAL A N 1
ATOM 2681 C CA . VAL A 1 330 ? 21.297 -15.883 -11.148 1 79.12 330 VAL A CA 1
ATOM 2682 C C . VAL A 1 330 ? 20.094 -15.797 -10.219 1 79.12 330 VAL A C 1
ATOM 2684 O O . VAL A 1 330 ? 19.859 -14.766 -9.586 1 79.12 330 VAL A O 1
ATOM 2687 N N . PHE A 1 331 ? 19.312 -16.844 -10.305 1 74 331 PHE A N 1
ATOM 2688 C CA . PHE A 1 331 ? 18.156 -16.953 -9.43 1 74 331 PHE A CA 1
ATOM 2689 C C . PHE A 1 331 ? 18.594 -17.297 -8.008 1 74 331 PHE A C 1
ATOM 2691 O O . PHE A 1 331 ? 19.375 -18.219 -7.793 1 74 331 PHE A O 1
ATOM 2698 N N . ASP A 1 332 ? 18.203 -16.328 -7.062 1 68.5 332 ASP A N 1
ATOM 2699 C CA . ASP A 1 332 ? 18.5 -16.562 -5.652 1 68.5 332 ASP A CA 1
ATOM 2700 C C . ASP A 1 332 ? 17.359 -17.328 -4.977 1 68.5 332 ASP A C 1
ATOM 2702 O O . ASP A 1 332 ? 16.328 -16.734 -4.641 1 68.5 332 ASP A O 1
ATOM 2706 N N . PHE A 1 333 ? 17.641 -18.531 -4.742 1 61.09 333 PHE A N 1
ATOM 2707 C CA . PHE A 1 333 ? 16.656 -19.422 -4.16 1 61.09 333 PHE A CA 1
ATOM 2708 C C . PHE A 1 333 ? 16.328 -19.016 -2.725 1 61.09 333 PHE A C 1
ATOM 2710 O O . PHE A 1 333 ? 15.289 -19.391 -2.189 1 61.09 333 PHE A O 1
ATOM 2717 N N . GLU A 1 334 ? 17.312 -18.312 -2.119 1 57.47 334 GLU A N 1
ATOM 2718 C CA . GLU A 1 334 ? 17.172 -17.969 -0.709 1 57.47 334 GLU A CA 1
ATOM 2719 C C . GLU A 1 334 ? 16.281 -16.734 -0.532 1 57.47 334 GLU A C 1
ATOM 2721 O O . GLU A 1 334 ? 15.742 -16.5 0.549 1 57.47 334 GLU A O 1
ATOM 2726 N N . ASN A 1 335 ? 16.281 -16 -1.597 1 57.62 335 ASN A N 1
ATOM 2727 C CA . ASN A 1 335 ? 15.547 -14.742 -1.496 1 57.62 335 ASN A CA 1
ATOM 2728 C C . ASN A 1 335 ? 14.039 -14.969 -1.545 1 57.62 335 ASN A C 1
ATOM 2730 O O . ASN A 1 335 ? 13.312 -14.18 -2.152 1 57.62 335 ASN A O 1
ATOM 2734 N N . PHE A 1 336 ? 13.742 -16 -0.632 1 62.53 336 PHE A N 1
ATOM 2735 C CA . PHE A 1 336 ? 12.336 -16.375 -0.742 1 62.53 336 PHE A CA 1
ATOM 2736 C C . PHE A 1 336 ? 11.484 -15.562 0.231 1 62.53 336 PHE A C 1
ATOM 2738 O O . PHE A 1 336 ? 11.891 -15.328 1.37 1 62.53 336 PHE A O 1
ATOM 2745 N N . SER A 1 337 ? 10.625 -14.742 -0.31 1 73.38 337 SER A N 1
ATOM 2746 C CA . SER A 1 337 ? 9.539 -14.18 0.495 1 73.38 337 SER A CA 1
ATOM 2747 C C . SER A 1 337 ? 8.266 -15 0.359 1 73.38 337 SER A C 1
ATOM 2749 O O . SER A 1 337 ? 8.07 -15.688 -0.643 1 73.38 337 SER A O 1
ATOM 2751 N N . SER A 1 338 ? 7.641 -15.242 1.463 1 77.44 338 SER A N 1
ATOM 2752 C CA . SER A 1 338 ? 6.332 -15.891 1.463 1 77.44 338 SER A CA 1
ATOM 2753 C C . SER A 1 338 ? 5.262 -14.969 2.043 1 77.44 338 SER A C 1
ATOM 2755 O O . SER A 1 338 ? 5.465 -14.359 3.094 1 77.44 338 SER A O 1
ATOM 2757 N N . ASN A 1 339 ? 4.246 -14.836 1.249 1 81.31 339 ASN A N 1
ATOM 2758 C CA . ASN A 1 339 ? 3.197 -13.922 1.68 1 81.31 339 ASN A CA 1
ATOM 2759 C C . ASN A 1 339 ? 1.81 -14.523 1.497 1 81.31 339 ASN A C 1
ATOM 2761 O O . ASN A 1 339 ? 1.564 -15.25 0.529 1 81.31 339 ASN A O 1
ATOM 2765 N N . ILE A 1 340 ? 1.015 -14.352 2.445 1 83 340 ILE A N 1
ATOM 2766 C CA . ILE A 1 340 ? -0.415 -14.625 2.336 1 83 340 ILE A CA 1
ATOM 2767 C C . ILE A 1 340 ? -1.184 -13.305 2.262 1 83 340 ILE A C 1
ATOM 2769 O O . ILE A 1 340 ? -1.132 -12.5 3.191 1 83 340 ILE A O 1
ATOM 2773 N N . ASN A 1 341 ? -1.822 -13.109 1.153 1 78.81 341 ASN A N 1
ATOM 2774 C CA . ASN A 1 341 ? -2.57 -11.875 0.933 1 78.81 341 ASN A CA 1
ATOM 2775 C C . ASN A 1 341 ? -4.066 -12.078 1.17 1 78.81 341 ASN A C 1
ATOM 2777 O O . ASN A 1 341 ? -4.816 -12.328 0.229 1 78.81 341 ASN A O 1
ATOM 2781 N N . ALA A 1 342 ? -4.512 -11.906 2.264 1 85.62 342 ALA A N 1
ATOM 2782 C CA . ALA A 1 342 ? -5.906 -11.992 2.693 1 85.62 342 ALA A CA 1
ATOM 2783 C C . ALA A 1 342 ? -6.195 -11 3.814 1 85.62 342 ALA A C 1
ATOM 2785 O O . ALA A 1 342 ? -5.359 -10.156 4.137 1 85.62 342 ALA A O 1
ATOM 2786 N N . LYS A 1 343 ? -7.395 -10.984 4.25 1 84.06 343 LYS A N 1
ATOM 2787 C CA . LYS A 1 343 ? -7.762 -10.039 5.301 1 84.06 343 LYS A CA 1
ATOM 2788 C C . LYS A 1 343 ? -6.781 -10.102 6.469 1 84.06 343 LYS A C 1
ATOM 2790 O O . LYS A 1 343 ? -6.305 -9.07 6.945 1 84.06 343 LYS A O 1
ATOM 2795 N N . ILE A 1 344 ? -6.613 -11.344 6.918 1 87.81 344 ILE A N 1
ATOM 2796 C CA . ILE A 1 344 ? -5.512 -11.602 7.836 1 87.81 344 ILE A CA 1
ATOM 2797 C C . ILE A 1 344 ? -4.375 -12.297 7.09 1 87.81 344 ILE A C 1
ATOM 2799 O O . ILE A 1 344 ? -4.602 -13.281 6.379 1 87.81 344 ILE A O 1
ATOM 2803 N N . GLY A 1 345 ? -3.209 -11.68 7.141 1 87.88 345 GLY A N 1
ATOM 2804 C CA . GLY A 1 345 ? -2.115 -12.25 6.363 1 87.88 345 GLY A CA 1
ATOM 2805 C C . GLY A 1 345 ? -0.817 -12.344 7.145 1 87.88 345 GLY A C 1
ATOM 2806 O O . GLY A 1 345 ? -0.777 -12.023 8.336 1 87.88 345 GLY A O 1
ATOM 2807 N N . PHE A 1 346 ? 0.113 -12.922 6.539 1 90.25 346 PHE A N 1
ATOM 2808 C CA . PHE A 1 346 ? 1.472 -12.938 7.066 1 90.25 346 PHE A CA 1
ATOM 2809 C C . PHE A 1 346 ? 2.49 -12.781 5.945 1 90.25 346 PHE A C 1
ATOM 2811 O O . PHE A 1 346 ? 2.184 -13.055 4.781 1 90.25 346 PHE A O 1
ATOM 2818 N N . SER A 1 347 ? 3.59 -12.258 6.285 1 88.56 347 SER A N 1
ATOM 2819 C CA . SER A 1 347 ? 4.711 -12.117 5.363 1 88.56 347 SER A CA 1
ATOM 2820 C C . SER A 1 347 ? 6.023 -12.531 6.016 1 88.56 347 SER A C 1
ATOM 2822 O O . SER A 1 347 ? 6.285 -12.18 7.168 1 88.56 347 SER A O 1
ATOM 2824 N N . PHE A 1 348 ? 6.68 -13.375 5.324 1 88.56 348 PHE A N 1
ATOM 2825 C CA . PHE A 1 348 ? 8.039 -13.758 5.688 1 88.56 348 PHE A CA 1
ATOM 2826 C C . PHE A 1 348 ? 9.031 -13.328 4.609 1 88.56 348 PHE A C 1
ATOM 2828 O O . PHE A 1 348 ? 8.891 -13.711 3.447 1 88.56 348 PHE A O 1
ATOM 2835 N N . ILE A 1 349 ? 9.984 -12.547 5.039 1 86.69 349 ILE A N 1
ATOM 2836 C CA . ILE A 1 349 ? 10.938 -11.992 4.086 1 86.69 349 ILE A CA 1
ATOM 2837 C C . ILE A 1 349 ? 12.359 -12.258 4.57 1 86.69 349 ILE A C 1
ATOM 2839 O O . ILE A 1 349 ? 12.695 -11.984 5.727 1 86.69 349 ILE A O 1
ATOM 2843 N N . GLY A 1 350 ? 13.203 -12.836 3.652 1 85.69 350 GLY A N 1
ATOM 2844 C CA . GLY A 1 350 ? 14.625 -12.914 3.924 1 85.69 350 GLY A CA 1
ATOM 2845 C C . GLY A 1 350 ? 15.047 -14.227 4.559 1 85.69 350 GLY A C 1
ATOM 2846 O O . GLY A 1 350 ? 14.461 -15.273 4.27 1 85.69 350 GLY A O 1
ATOM 2847 N N . MET A 1 351 ? 16.062 -14.211 5.375 1 84.25 351 MET A N 1
ATOM 2848 C CA . MET A 1 351 ? 16.656 -15.398 5.973 1 84.25 351 MET A CA 1
ATOM 2849 C C . MET A 1 351 ? 15.852 -15.867 7.18 1 84.25 351 MET A C 1
ATOM 2851 O O . MET A 1 351 ? 15.227 -15.055 7.863 1 84.25 351 MET A O 1
ATOM 2855 N N . HIS A 1 352 ? 16 -17.141 7.352 1 83.56 352 HIS A N 1
ATOM 2856 C CA . HIS A 1 352 ? 15.375 -17.672 8.562 1 83.56 352 HIS A CA 1
ATOM 2857 C C . HIS A 1 352 ? 16.125 -17.203 9.805 1 83.56 352 HIS A C 1
ATOM 2859 O O . HIS A 1 352 ? 17.359 -17.141 9.812 1 83.56 352 HIS A O 1
ATOM 2865 N N . GLU A 1 353 ? 15.297 -16.953 10.812 1 84.38 353 GLU A N 1
ATOM 2866 C CA . GLU A 1 353 ? 15.867 -16.5 12.078 1 84.38 353 GLU A CA 1
ATOM 2867 C C . GLU A 1 353 ? 16.938 -17.469 12.578 1 84.38 353 GLU A C 1
ATOM 2869 O O . GLU A 1 353 ? 17.984 -17.047 13.07 1 84.38 353 GLU A O 1
ATOM 2874 N N . ASP A 1 354 ? 16.672 -18.703 12.414 1 84.19 354 ASP A N 1
ATOM 2875 C CA . ASP A 1 354 ? 17.609 -19.719 12.883 1 84.19 354 ASP A CA 1
ATOM 2876 C C . ASP A 1 354 ? 18.906 -19.703 12.086 1 84.19 354 ASP A C 1
ATOM 2878 O O . ASP A 1 354 ? 19.984 -19.969 12.625 1 84.19 354 ASP A O 1
ATOM 2882 N N . GLU A 1 355 ? 18.75 -19.406 10.875 1 85.06 355 GLU A N 1
ATOM 2883 C CA . GLU A 1 355 ? 19.938 -19.297 10.023 1 85.06 355 GLU A CA 1
ATOM 2884 C C . GLU A 1 355 ? 20.797 -18.109 10.438 1 85.06 355 GLU A C 1
ATOM 2886 O O . GLU A 1 355 ? 22.031 -18.203 10.453 1 85.06 355 GLU A O 1
ATOM 2891 N N . ILE A 1 356 ? 20.203 -17.047 10.758 1 88.62 356 ILE A N 1
ATOM 2892 C CA . ILE A 1 356 ? 20.922 -15.859 11.203 1 88.62 356 ILE A CA 1
ATOM 2893 C C . ILE A 1 356 ? 21.703 -16.172 12.469 1 88.62 356 ILE A C 1
ATOM 2895 O O . ILE A 1 356 ? 22.875 -15.797 12.594 1 88.62 356 ILE A O 1
ATOM 2899 N N . LYS A 1 357 ? 21.109 -16.906 13.32 1 88.25 357 LYS A N 1
ATOM 2900 C CA . LYS A 1 357 ? 21.734 -17.25 14.594 1 88.25 357 LYS A CA 1
ATOM 2901 C C . LYS A 1 357 ? 22.844 -18.281 14.398 1 88.25 357 LYS A C 1
ATOM 2903 O O . LYS A 1 357 ? 23.922 -18.156 14.977 1 88.25 357 LYS A O 1
ATOM 2908 N N . SER A 1 358 ? 22.562 -19.234 13.57 1 91.38 358 SER A N 1
ATOM 2909 C CA . SER A 1 358 ? 23.531 -20.312 13.352 1 91.38 358 SER A CA 1
ATOM 2910 C C . SER A 1 358 ? 24.781 -19.797 12.656 1 91.38 358 SER A C 1
ATOM 2912 O O . SER A 1 358 ? 25.891 -20.266 12.93 1 91.38 358 SER A O 1
ATOM 2914 N N . GLN A 1 359 ? 24.609 -18.859 11.797 1 91.75 359 GLN A N 1
ATOM 2915 C CA . GLN A 1 359 ? 25.734 -18.297 11.07 1 91.75 359 GLN A CA 1
ATOM 2916 C C . GLN A 1 359 ? 26.422 -17.188 11.875 1 91.75 359 GLN A C 1
ATOM 2918 O O . GLN A 1 359 ? 27.406 -16.594 11.422 1 91.75 359 GLN A O 1
ATOM 2923 N N . LYS A 1 360 ? 25.922 -16.922 12.984 1 91.38 360 LYS A N 1
ATOM 2924 C CA . LYS A 1 360 ? 26.469 -15.938 13.914 1 91.38 360 LYS A CA 1
ATOM 2925 C C . LYS A 1 360 ? 26.594 -14.57 13.266 1 91.38 360 LYS A C 1
ATOM 2927 O O . LYS A 1 360 ? 27.625 -13.898 13.398 1 91.38 360 LYS A O 1
ATOM 2932 N N . ILE A 1 361 ? 25.656 -14.305 12.508 1 91.56 361 ILE A N 1
ATOM 2933 C CA . ILE A 1 361 ? 25.578 -12.977 11.906 1 91.56 361 ILE A CA 1
ATOM 2934 C C . ILE A 1 361 ? 25.172 -11.953 12.961 1 91.56 361 ILE A C 1
ATOM 2936 O O . ILE A 1 361 ? 24.281 -12.203 13.766 1 91.56 361 ILE A O 1
ATOM 2940 N N . PHE A 1 362 ? 25.891 -10.906 13.039 1 92.5 362 PHE A N 1
ATOM 2941 C CA . PHE A 1 362 ? 25.453 -9.812 13.898 1 92.5 362 PHE A CA 1
ATOM 2942 C C . PHE A 1 362 ? 24.094 -9.281 13.445 1 92.5 362 PHE A C 1
ATOM 2944 O O . PHE A 1 362 ? 23.859 -9.109 12.25 1 92.5 362 PHE A O 1
ATOM 2951 N N . TYR A 1 363 ? 23.203 -9.125 14.438 1 93.12 363 TYR A N 1
ATOM 2952 C CA . TYR A 1 363 ? 21.891 -8.586 14.062 1 93.12 363 TYR A CA 1
ATOM 2953 C C . TYR A 1 363 ? 21.328 -7.711 15.18 1 93.12 363 TYR A C 1
ATOM 2955 O O . TYR A 1 363 ? 21.672 -7.879 16.344 1 93.12 363 TYR A O 1
ATOM 2963 N N . ASN A 1 364 ? 20.531 -6.707 14.789 1 91.12 364 ASN A N 1
ATOM 2964 C CA . ASN A 1 364 ? 19.609 -5.98 15.656 1 91.12 364 ASN A CA 1
ATOM 2965 C C . ASN A 1 364 ? 18.172 -6.461 15.477 1 91.12 364 ASN A C 1
ATOM 2967 O O . ASN A 1 364 ? 17.625 -6.395 14.375 1 91.12 364 ASN A O 1
ATOM 2971 N N . LYS A 1 365 ? 17.656 -7 16.578 1 91.5 365 LYS A N 1
ATOM 2972 C CA . LYS A 1 365 ? 16.266 -7.461 16.531 1 91.5 365 LYS A CA 1
ATOM 2973 C C . LYS A 1 365 ? 15.312 -6.328 16.891 1 91.5 365 LYS A C 1
ATOM 2975 O O . LYS A 1 365 ? 15.5 -5.629 17.875 1 91.5 365 LYS A O 1
ATOM 2980 N N . PHE A 1 366 ? 14.328 -6.148 16.062 1 90.69 366 PHE A N 1
ATOM 2981 C CA . PHE A 1 366 ? 13.352 -5.09 16.266 1 90.69 366 PHE A CA 1
ATOM 2982 C C . PHE A 1 366 ? 11.93 -5.645 16.188 1 90.69 366 PHE A C 1
ATOM 2984 O O . PHE A 1 366 ? 11.617 -6.438 15.297 1 90.69 366 PHE A O 1
ATOM 2991 N N . GLU A 1 367 ? 11.141 -5.273 17.156 1 92.69 367 GLU A N 1
ATOM 2992 C CA . GLU A 1 367 ? 9.742 -5.695 17.219 1 92.69 367 GLU A CA 1
ATOM 2993 C C . GLU A 1 367 ? 8.812 -4.496 17.375 1 92.69 367 GLU A C 1
ATOM 2995 O O . GLU A 1 367 ? 9.148 -3.529 18.062 1 92.69 367 GLU A O 1
ATOM 3000 N N . TYR A 1 368 ? 7.688 -4.559 16.75 1 91.12 368 TYR A N 1
ATOM 3001 C CA . TYR A 1 368 ? 6.715 -3.469 16.812 1 91.12 368 TYR A CA 1
ATOM 3002 C C . TYR A 1 368 ? 5.289 -4.008 16.75 1 91.12 368 TYR A C 1
ATOM 3004 O O . TYR A 1 368 ? 4.945 -4.781 15.859 1 91.12 368 TYR A O 1
ATOM 3012 N N . ASP A 1 369 ? 4.465 -3.594 17.734 1 91.69 369 ASP A N 1
ATOM 3013 C CA . ASP A 1 369 ? 3.037 -3.902 17.781 1 91.69 369 ASP A CA 1
ATOM 3014 C C . ASP A 1 369 ? 2.211 -2.766 17.188 1 91.69 369 ASP A C 1
ATOM 3016 O O . ASP A 1 369 ? 2.332 -1.614 17.609 1 91.69 369 ASP A O 1
ATOM 3020 N N . PHE A 1 370 ? 1.311 -3.07 16.266 1 88.81 370 PHE A N 1
ATOM 3021 C CA . PHE A 1 370 ? 0.532 -2.043 15.586 1 88.81 370 PHE A CA 1
ATOM 3022 C C . PHE A 1 370 ? -0.331 -1.271 16.578 1 88.81 370 PHE A C 1
ATOM 3024 O O . PHE A 1 370 ? -0.74 -0.141 16.297 1 88.81 370 PHE A O 1
ATOM 3031 N N . LYS A 1 371 ? -0.581 -1.814 17.703 1 86.81 371 LYS A N 1
ATOM 3032 C CA . LYS A 1 371 ? -1.363 -1.162 18.75 1 86.81 371 LYS A CA 1
ATOM 3033 C C . LYS A 1 371 ? -0.649 0.079 19.281 1 86.81 371 LYS A C 1
ATOM 3035 O O . LYS A 1 371 ? -1.28 0.966 19.859 1 86.81 371 LYS A O 1
ATOM 3040 N N . GLU A 1 372 ? 0.594 0.124 19.047 1 84.38 372 GLU A N 1
ATOM 3041 C CA . GLU A 1 372 ? 1.387 1.249 19.531 1 84.38 372 GLU A CA 1
ATOM 3042 C C . GLU A 1 372 ? 1.132 2.504 18.703 1 84.38 372 GLU A C 1
ATOM 3044 O O . GLU A 1 372 ? 1.355 3.621 19.172 1 84.38 372 GLU A O 1
ATOM 3049 N N . SER A 1 373 ? 0.666 2.32 17.547 1 82.62 373 SER A N 1
ATOM 3050 C CA . SER A 1 373 ? 0.452 3.445 16.641 1 82.62 373 SER A CA 1
ATOM 3051 C C . SER A 1 373 ? -0.835 4.188 16.969 1 82.62 373 SER A C 1
ATOM 3053 O O . SER A 1 373 ? -1.837 3.572 17.344 1 82.62 373 SER A O 1
ATOM 3055 N N . ASN A 1 374 ? -0.772 5.5 16.797 1 76.44 374 ASN A N 1
ATOM 3056 C CA . ASN A 1 374 ? -2.006 6.27 16.922 1 76.44 374 ASN A CA 1
ATOM 3057 C C . ASN A 1 374 ? -3 5.914 15.82 1 76.44 374 ASN A C 1
ATOM 3059 O O . ASN A 1 374 ? -4.207 6.09 15.984 1 76.44 374 ASN A O 1
ATOM 3063 N N . LEU A 1 375 ? -2.449 5.453 14.789 1 74.81 375 LEU A N 1
ATOM 3064 C CA . LEU A 1 375 ? -3.285 5.055 13.656 1 74.81 375 LEU A CA 1
ATOM 3065 C C . LEU A 1 375 ? -4.203 3.896 14.047 1 74.81 375 LEU A C 1
ATOM 3067 O O . LEU A 1 375 ? -5.27 3.723 13.461 1 74.81 375 LEU A O 1
ATOM 3071 N N . SER A 1 376 ? -3.703 3.131 14.977 1 79.75 376 SER A N 1
ATOM 3072 C CA . SER A 1 376 ? -4.512 1.999 15.422 1 79.75 376 SER A CA 1
ATOM 3073 C C . SER A 1 376 ? -5.852 2.465 15.984 1 79.75 376 SER A C 1
ATOM 3075 O O . SER A 1 376 ? -6.855 1.752 15.883 1 79.75 376 SER A O 1
ATOM 3077 N N . ILE A 1 377 ? -5.824 3.643 16.469 1 79.56 377 ILE A N 1
ATOM 3078 C CA . ILE A 1 377 ? -7.051 4.184 17.047 1 79.56 377 ILE A CA 1
ATOM 3079 C C . ILE A 1 377 ? -7.922 4.77 15.938 1 79.56 377 ILE A C 1
ATOM 3081 O O . ILE A 1 377 ? -9.117 4.484 15.859 1 79.56 377 ILE A O 1
ATOM 3085 N N . VAL A 1 378 ? -7.328 5.426 15.062 1 79.44 378 VAL A N 1
ATOM 3086 C CA . VAL A 1 378 ? -8.062 6.168 14.039 1 79.44 378 VAL A CA 1
ATOM 3087 C C . VAL A 1 378 ? -8.633 5.195 13.008 1 79.44 378 VAL A C 1
ATOM 3089 O O . VAL A 1 378 ? -9.797 5.328 12.602 1 79.44 378 VAL A O 1
ATOM 3092 N N . ASN A 1 379 ? -7.875 4.188 12.586 1 77.38 379 ASN A N 1
ATOM 3093 C CA . ASN A 1 379 ? -8.266 3.307 11.492 1 77.38 379 ASN A CA 1
ATOM 3094 C C . ASN A 1 379 ? -8.57 1.896 11.984 1 77.38 379 ASN A C 1
ATOM 3096 O O . ASN A 1 379 ? -8.812 0.992 11.18 1 77.38 379 ASN A O 1
ATOM 3100 N N . ASP A 1 380 ? -8.539 1.666 13.219 1 75 380 ASP A N 1
ATOM 3101 C CA . ASP A 1 380 ? -8.805 0.359 13.812 1 75 380 ASP A CA 1
ATOM 3102 C C . ASP A 1 380 ? -7.805 -0.682 13.328 1 75 380 ASP A C 1
ATOM 3104 O O . ASP A 1 380 ? -8.156 -1.851 13.141 1 75 380 ASP A O 1
ATOM 3108 N N . LYS A 1 381 ? -6.734 -0.201 12.945 1 75.06 381 LYS A N 1
ATOM 3109 C CA . LYS A 1 381 ? -5.691 -1.105 12.469 1 75.06 381 LYS A CA 1
ATOM 3110 C C . LYS A 1 381 ? -4.77 -1.534 13.609 1 75.06 381 LYS A C 1
ATOM 3112 O O . LYS A 1 381 ? -3.559 -1.312 13.547 1 75.06 381 LYS A O 1
ATOM 3117 N N . ASP A 1 382 ? -5.348 -2.262 14.555 1 79.38 382 ASP A N 1
ATOM 3118 C CA . ASP A 1 382 ? -4.598 -2.607 15.75 1 79.38 382 ASP A CA 1
ATOM 3119 C C . ASP A 1 382 ? -4.148 -4.066 15.719 1 79.38 382 ASP A C 1
ATOM 3121 O O . ASP A 1 382 ? -3.408 -4.516 16.594 1 79.38 382 ASP A O 1
ATOM 3125 N N . LYS A 1 383 ? -4.508 -4.727 14.672 1 87 383 LYS A N 1
ATOM 3126 C CA . LYS A 1 383 ? -4.152 -6.141 14.586 1 87 383 LYS A CA 1
ATOM 3127 C C . LYS A 1 383 ? -2.947 -6.348 13.672 1 87 383 LYS A C 1
ATOM 3129 O O . LYS A 1 383 ? -3.105 -6.617 12.477 1 87 383 LYS A O 1
ATOM 3134 N N . GLY A 1 384 ? -1.825 -6.297 14.266 1 89.62 384 GLY A N 1
ATOM 3135 C CA . GLY A 1 384 ? -0.612 -6.52 13.492 1 89.62 384 GLY A CA 1
ATOM 3136 C C . GLY A 1 384 ? 0.645 -6.504 14.344 1 89.62 384 GLY A C 1
ATOM 3137 O O . GLY A 1 384 ? 0.67 -5.898 15.414 1 89.62 384 GLY A O 1
ATOM 3138 N N . PHE A 1 385 ? 1.564 -7.207 13.891 1 93.06 385 PHE A N 1
ATOM 3139 C CA . PHE A 1 385 ? 2.848 -7.316 14.57 1 93.06 385 PHE A CA 1
ATOM 3140 C C . PHE A 1 385 ? 3.975 -7.551 13.57 1 93.06 385 PHE A C 1
ATOM 3142 O O . PHE A 1 385 ? 3.811 -8.305 12.609 1 93.06 385 PHE A O 1
ATOM 3149 N N . ILE A 1 386 ? 5.082 -6.895 13.836 1 93.12 386 ILE A N 1
ATOM 3150 C CA . ILE A 1 386 ? 6.234 -7.07 12.961 1 93.12 386 ILE A CA 1
ATOM 3151 C C . ILE A 1 386 ? 7.473 -7.398 13.797 1 93.12 386 ILE A C 1
ATOM 3153 O O . ILE A 1 386 ? 7.664 -6.836 14.875 1 93.12 386 ILE A O 1
ATOM 3157 N N . ARG A 1 387 ? 8.242 -8.328 13.375 1 93.62 387 ARG A N 1
ATOM 3158 C CA . ARG A 1 387 ? 9.578 -8.641 13.867 1 93.62 387 ARG A CA 1
ATOM 3159 C C . ARG A 1 387 ? 10.602 -8.602 12.734 1 93.62 387 ARG A C 1
ATOM 3161 O O . ARG A 1 387 ? 10.43 -9.273 11.711 1 93.62 387 ARG A O 1
ATOM 3168 N N . ALA A 1 388 ? 11.57 -7.805 12.898 1 92.56 388 ALA A N 1
ATOM 3169 C CA . ALA A 1 388 ? 12.57 -7.645 11.844 1 92.56 388 ALA A CA 1
ATOM 3170 C C . ALA A 1 388 ? 13.984 -7.75 12.406 1 92.56 388 ALA A C 1
ATOM 3172 O O . ALA A 1 388 ? 14.219 -7.438 13.578 1 92.56 388 ALA A O 1
ATOM 3173 N N . TYR A 1 389 ? 14.883 -8.234 11.625 1 92.69 389 TYR A N 1
ATOM 3174 C CA . TYR A 1 389 ? 16.312 -8.328 11.93 1 92.69 389 TYR A CA 1
ATOM 3175 C C . TYR A 1 389 ? 17.141 -7.535 10.938 1 92.69 389 TYR A C 1
ATOM 3177 O O . TYR A 1 389 ? 16.969 -7.668 9.727 1 92.69 389 TYR A O 1
ATOM 3185 N N . PHE A 1 390 ? 17.984 -6.723 11.461 1 92 390 PHE A N 1
ATOM 3186 C CA . PHE A 1 390 ? 18.844 -5.902 10.625 1 92 390 PHE A CA 1
ATOM 3187 C C . PHE A 1 390 ? 20.312 -6.215 10.898 1 92 390 PHE A C 1
ATOM 3189 O O . PHE A 1 390 ? 20.688 -6.512 12.031 1 92 390 PHE A O 1
ATOM 3196 N N . ASP A 1 391 ? 21.172 -6.121 9.859 1 93.25 391 ASP A N 1
ATOM 3197 C CA . ASP A 1 391 ? 22.594 -6.383 10.039 1 93.25 391 ASP A CA 1
ATOM 3198 C C . ASP A 1 391 ? 23.297 -5.164 10.625 1 93.25 391 ASP A C 1
ATOM 3200 O O . ASP A 1 391 ? 22.656 -4.199 11.039 1 93.25 391 ASP A O 1
ATOM 3204 N N . LYS A 1 392 ? 24.641 -5.262 10.664 1 89 392 LYS A N 1
ATOM 3205 C CA . LYS A 1 392 ? 25.453 -4.207 11.273 1 89 392 LYS A CA 1
ATOM 3206 C C . LYS A 1 392 ? 25.328 -2.904 10.492 1 89 392 LYS A C 1
ATOM 3208 O O . LYS A 1 392 ? 25.438 -1.818 11.062 1 89 392 LYS A O 1
ATOM 3213 N N . LYS A 1 393 ? 25.062 -3.051 9.219 1 89.31 393 LYS A N 1
ATOM 3214 C CA . LYS A 1 393 ? 24.938 -1.884 8.352 1 89.31 393 LYS A CA 1
ATOM 3215 C C . LYS A 1 393 ? 23.484 -1.432 8.258 1 89.31 393 LYS A C 1
ATOM 3217 O O . LYS A 1 393 ? 23.141 -0.554 7.457 1 89.31 393 LYS A O 1
ATOM 3222 N N . HIS A 1 394 ? 22.609 -2.062 8.992 1 89.44 394 HIS A N 1
ATOM 3223 C CA . HIS A 1 394 ? 21.188 -1.738 9.086 1 89.44 394 HIS A CA 1
ATOM 3224 C C . HIS A 1 394 ? 20.469 -2.107 7.801 1 89.44 394 HIS A C 1
ATOM 3226 O O . HIS A 1 394 ? 19.547 -1.394 7.375 1 89.44 394 HIS A O 1
ATOM 3232 N N . ARG A 1 395 ? 20.922 -3.15 7.188 1 90.56 395 ARG A N 1
ATOM 3233 C CA . ARG A 1 395 ? 20.188 -3.766 6.09 1 90.56 395 ARG A CA 1
ATOM 3234 C C . ARG A 1 395 ? 19.281 -4.895 6.59 1 90.56 395 ARG A C 1
ATOM 3236 O O . ARG A 1 395 ? 19.641 -5.59 7.547 1 90.56 395 ARG A O 1
ATOM 3243 N N . LEU A 1 396 ? 18.203 -5.066 5.879 1 90.5 396 LEU A N 1
ATOM 3244 C CA . LEU A 1 396 ? 17.234 -6.059 6.32 1 90.5 396 LEU A CA 1
ATOM 3245 C C . LEU A 1 396 ? 17.75 -7.473 6.09 1 90.5 396 LEU A C 1
ATOM 3247 O O . LEU A 1 396 ? 18.219 -7.801 4.996 1 90.5 396 LEU A O 1
ATOM 3251 N N . LEU A 1 397 ? 17.75 -8.258 7.168 1 91.25 397 LEU A N 1
ATOM 3252 C CA . LEU A 1 397 ? 18.109 -9.672 7.078 1 91.25 397 LEU A CA 1
ATOM 3253 C C . LEU A 1 397 ? 16.844 -10.539 7.02 1 91.25 397 LEU A C 1
ATOM 3255 O O . LEU A 1 397 ? 16.812 -11.555 6.316 1 91.25 397 LEU A O 1
ATOM 3259 N N . ASN A 1 398 ? 15.875 -10.102 7.828 1 91.69 398 ASN A N 1
ATOM 3260 C CA . ASN A 1 398 ? 14.625 -10.836 7.953 1 91.69 398 ASN A CA 1
ATOM 3261 C C . ASN A 1 398 ? 13.484 -9.945 8.438 1 91.69 398 ASN A C 1
ATOM 3263 O O . ASN A 1 398 ? 13.703 -9.031 9.242 1 91.69 398 ASN A O 1
ATOM 3267 N N . ALA A 1 399 ? 12.328 -10.188 7.879 1 92.25 399 ALA A N 1
ATOM 3268 C CA . ALA A 1 399 ? 11.125 -9.555 8.414 1 92.25 399 ALA A CA 1
ATOM 3269 C C . ALA A 1 399 ? 9.953 -10.531 8.43 1 92.25 399 ALA A C 1
ATOM 3271 O O . ALA A 1 399 ? 9.664 -11.188 7.43 1 92.25 399 ALA A O 1
ATOM 3272 N N . SER A 1 400 ? 9.391 -10.688 9.594 1 92.69 400 SER A N 1
ATOM 3273 C CA . SER A 1 400 ? 8.141 -11.43 9.766 1 92.69 400 SER A CA 1
ATOM 3274 C C . SER A 1 400 ? 7.004 -10.508 10.188 1 92.69 400 SER A C 1
ATOM 3276 O O . SER A 1 400 ? 7.105 -9.805 11.195 1 92.69 400 SER A O 1
ATOM 3278 N N . ILE A 1 401 ? 5.977 -10.508 9.406 1 92.56 401 ILE A N 1
ATOM 3279 C CA . ILE A 1 401 ? 4.84 -9.633 9.656 1 92.56 401 ILE A CA 1
ATOM 3280 C C . ILE A 1 401 ? 3.555 -10.453 9.719 1 92.56 401 ILE A C 1
ATOM 3282 O O . ILE A 1 401 ? 3.332 -11.336 8.883 1 92.56 401 ILE A O 1
ATOM 3286 N N . VAL A 1 402 ? 2.768 -10.25 10.758 1 93.06 402 VAL A N 1
ATOM 3287 C CA . VAL A 1 402 ? 1.462 -10.891 10.883 1 93.06 402 VAL A CA 1
ATOM 3288 C C . VAL A 1 402 ? 0.401 -9.844 11.219 1 93.06 402 VAL A C 1
ATOM 3290 O O . VAL A 1 402 ? 0.647 -8.938 12.008 1 93.06 402 VAL A O 1
ATOM 3293 N N . GLY A 1 403 ? -0.675 -9.898 10.492 1 90.81 403 GLY A N 1
ATOM 3294 C CA . GLY A 1 403 ? -1.745 -8.984 10.859 1 90.81 403 GLY A CA 1
ATOM 3295 C C . GLY A 1 403 ? -2.695 -8.688 9.711 1 90.81 403 GLY A C 1
ATOM 3296 O O . GLY A 1 403 ? -2.773 -9.453 8.75 1 90.81 403 GLY A O 1
ATOM 3297 N N . GLU A 1 404 ? -3.506 -7.613 9.898 1 84.88 404 GLU A N 1
ATOM 3298 C CA . GLU A 1 404 ? -4.48 -7.195 8.891 1 84.88 404 GLU A CA 1
ATOM 3299 C C . GLU A 1 404 ? -3.887 -6.156 7.945 1 84.88 404 GLU A C 1
ATOM 3301 O O . GLU A 1 404 ? -3.158 -5.262 8.375 1 84.88 404 GLU A O 1
ATOM 3306 N N . ASN A 1 405 ? -4.156 -6.324 6.613 1 77.5 405 ASN A N 1
ATOM 3307 C CA . ASN A 1 405 ? -3.777 -5.363 5.582 1 77.5 405 ASN A CA 1
ATOM 3308 C C . ASN A 1 405 ? -2.281 -5.062 5.621 1 77.5 405 ASN A C 1
ATOM 3310 O O . ASN A 1 405 ? -1.879 -3.896 5.664 1 77.5 405 ASN A O 1
ATOM 3314 N N . ILE A 1 406 ? -1.507 -6.055 5.633 1 83.69 406 ILE A N 1
ATOM 3315 C CA . ILE A 1 406 ? -0.068 -5.902 5.82 1 83.69 406 ILE A CA 1
ATOM 3316 C C . ILE A 1 406 ? 0.626 -5.863 4.461 1 83.69 406 ILE A C 1
ATOM 3318 O O . ILE A 1 406 ? 1.852 -5.742 4.387 1 83.69 406 ILE A O 1
ATOM 3322 N N . THR A 1 407 ? -0.132 -5.855 3.436 1 78.25 407 THR A N 1
ATOM 3323 C CA . THR A 1 407 ? 0.423 -6.008 2.096 1 78.25 407 THR A CA 1
ATOM 3324 C C . THR A 1 407 ? 1.37 -4.859 1.769 1 78.25 407 THR A C 1
ATOM 3326 O O . THR A 1 407 ? 2.449 -5.074 1.211 1 78.25 407 THR A O 1
ATOM 3329 N N . GLU A 1 408 ? 1.025 -3.672 2.098 1 76.94 408 GLU A N 1
ATOM 3330 C CA . GLU A 1 408 ? 1.835 -2.502 1.773 1 76.94 408 GLU A CA 1
ATOM 3331 C C . GLU A 1 408 ? 3.146 -2.502 2.557 1 76.94 408 GLU A C 1
ATOM 3333 O O . GLU A 1 408 ? 4.211 -2.248 1.992 1 76.94 408 GLU A O 1
ATOM 3338 N N . ILE A 1 409 ? 3.014 -2.766 3.773 1 82.69 409 ILE A N 1
ATOM 3339 C CA . ILE A 1 409 ? 4.195 -2.787 4.633 1 82.69 409 ILE A CA 1
ATOM 3340 C C . ILE A 1 409 ? 5.137 -3.904 4.188 1 82.69 409 ILE A C 1
ATOM 3342 O O . ILE A 1 409 ? 6.348 -3.701 4.09 1 82.69 409 ILE A O 1
ATOM 3346 N N . SER A 1 410 ? 4.551 -5.047 3.855 1 84.06 410 SER A N 1
ATOM 3347 C CA . SER A 1 410 ? 5.328 -6.199 3.42 1 84.06 410 SER A CA 1
ATOM 3348 C C . SER A 1 410 ? 6.066 -5.914 2.115 1 84.06 410 SER A C 1
ATOM 3350 O O . SER A 1 410 ? 7.211 -6.336 1.936 1 84.06 410 SER A O 1
ATOM 3352 N N . SER A 1 411 ? 5.41 -5.227 1.264 1 77.56 411 SER A N 1
ATOM 3353 C CA . SER A 1 411 ? 6.012 -4.902 -0.027 1 77.56 411 SER A CA 1
ATOM 3354 C C . SER A 1 411 ? 7.238 -4.012 0.142 1 77.56 411 SER A C 1
ATOM 3356 O O . SER A 1 411 ? 8.234 -4.176 -0.569 1 77.56 411 SER A O 1
ATOM 3358 N N . VAL A 1 412 ? 7.191 -3.066 1.032 1 78.69 412 VAL A N 1
ATOM 3359 C CA . VAL A 1 412 ? 8.32 -2.17 1.268 1 78.69 412 VAL A CA 1
ATOM 3360 C C . VAL A 1 412 ? 9.484 -2.951 1.871 1 78.69 412 VAL A C 1
ATOM 3362 O O . VAL A 1 412 ? 10.633 -2.773 1.468 1 78.69 412 VAL A O 1
ATOM 3365 N N . PHE A 1 413 ? 9.156 -3.811 2.781 1 83.69 413 PHE A N 1
ATOM 3366 C CA . PHE A 1 413 ? 10.219 -4.605 3.391 1 83.69 413 PHE A CA 1
ATOM 3367 C C . PHE A 1 413 ? 10.836 -5.551 2.369 1 83.69 413 PHE A C 1
ATOM 3369 O O . PHE A 1 413 ? 12.047 -5.805 2.404 1 83.69 413 PHE A O 1
ATOM 3376 N N . LEU A 1 414 ? 9.977 -6.129 1.588 1 80.25 414 LEU A N 1
ATOM 3377 C CA . LEU A 1 414 ? 10.492 -6.988 0.524 1 80.25 414 LEU A CA 1
ATOM 3378 C C . LEU A 1 414 ? 11.422 -6.211 -0.398 1 80.25 414 LEU A C 1
ATOM 3380 O O . LEU A 1 414 ? 12.469 -6.727 -0.802 1 80.25 414 LEU A O 1
ATOM 3384 N N . TRP A 1 415 ? 11.055 -5.062 -0.687 1 76.62 415 TRP A N 1
ATOM 3385 C CA . TRP A 1 415 ? 11.891 -4.203 -1.517 1 76.62 415 TRP A CA 1
ATOM 3386 C C . TRP A 1 415 ? 13.211 -3.891 -0.82 1 76.62 415 TRP A C 1
ATOM 3388 O O . TRP A 1 415 ? 14.266 -3.893 -1.453 1 76.62 415 TRP A O 1
ATOM 3398 N N . MET A 1 416 ? 13.148 -3.547 0.404 1 81.38 416 MET A N 1
ATOM 3399 C CA . MET A 1 416 ? 14.352 -3.271 1.187 1 81.38 416 MET A CA 1
ATOM 3400 C C . MET A 1 416 ? 15.305 -4.461 1.155 1 81.38 416 MET A C 1
ATOM 3402 O O . MET A 1 416 ? 16.516 -4.285 1.013 1 81.38 416 MET A O 1
ATOM 3406 N N . TYR A 1 417 ? 14.75 -5.598 1.302 1 82.56 417 TYR A N 1
ATOM 3407 C CA . TYR A 1 417 ? 15.555 -6.812 1.341 1 82.56 417 TYR A CA 1
ATOM 3408 C C . TYR A 1 417 ? 16.219 -7.074 -0.008 1 82.56 417 TYR A C 1
ATOM 3410 O O . TYR A 1 417 ? 17.422 -7.281 -0.082 1 82.56 417 TYR A O 1
ATOM 3418 N N . ASN A 1 418 ? 15.438 -7.031 -1.07 1 74.62 418 ASN A N 1
ATOM 3419 C CA . ASN A 1 418 ? 15.914 -7.367 -2.408 1 74.62 418 ASN A CA 1
ATOM 3420 C C . ASN A 1 418 ? 16.938 -6.355 -2.906 1 74.62 418 ASN A C 1
ATOM 3422 O O . ASN A 1 418 ? 17.891 -6.719 -3.609 1 74.62 418 ASN A O 1
ATOM 3426 N N . SER A 1 419 ? 16.75 -5.07 -2.543 1 75.31 419 SER A N 1
ATOM 3427 C CA . SER A 1 419 ? 17.609 -4.012 -3.039 1 75.31 419 SER A CA 1
ATOM 3428 C C . SER A 1 419 ? 18.719 -3.678 -2.031 1 75.31 419 SER A C 1
ATOM 3430 O O . SER A 1 419 ? 19.516 -2.775 -2.258 1 75.31 419 SER A O 1
ATOM 3432 N N . GLN A 1 420 ? 18.672 -4.32 -0.917 1 81.12 420 GLN A N 1
ATOM 3433 C CA . GLN A 1 420 ? 19.656 -4.117 0.136 1 81.12 420 GLN A CA 1
ATOM 3434 C C . GLN A 1 420 ? 19.703 -2.654 0.563 1 81.12 420 GLN A C 1
ATOM 3436 O O . GLN A 1 420 ? 20.797 -2.07 0.653 1 81.12 420 GLN A O 1
ATOM 3441 N N . ILE A 1 421 ? 18.562 -2.131 0.653 1 79.88 421 ILE A N 1
ATOM 3442 C CA . ILE A 1 421 ? 18.453 -0.733 1.059 1 79.88 421 ILE A CA 1
ATOM 3443 C C . ILE A 1 421 ? 18.703 -0.611 2.561 1 79.88 421 ILE A C 1
ATOM 3445 O O . ILE A 1 421 ? 18.188 -1.414 3.346 1 79.88 421 ILE A O 1
ATOM 3449 N N . LYS A 1 422 ? 19.438 0.383 2.865 1 82.75 422 LYS A N 1
ATOM 3450 C CA . LYS A 1 422 ? 19.641 0.675 4.281 1 82.75 422 LYS A CA 1
ATOM 3451 C C . LYS A 1 422 ? 18.438 1.39 4.879 1 82.75 422 LYS A C 1
ATOM 3453 O O . LYS A 1 422 ? 17.844 2.25 4.234 1 82.75 422 LYS A O 1
ATOM 3458 N N . ILE A 1 423 ? 18.156 0.997 6.133 1 79.19 423 ILE A N 1
ATOM 3459 C CA . ILE A 1 423 ? 16.969 1.545 6.777 1 79.19 423 ILE A CA 1
ATOM 3460 C C . ILE A 1 423 ? 17.125 3.055 6.938 1 79.19 423 ILE A C 1
ATOM 3462 O O . ILE A 1 423 ? 16.141 3.793 6.883 1 79.19 423 ILE A O 1
ATOM 3466 N N . ASN A 1 424 ? 18.328 3.523 7.09 1 70.69 424 ASN A N 1
ATOM 3467 C CA . ASN A 1 424 ? 18.594 4.945 7.293 1 70.69 424 ASN A CA 1
ATOM 3468 C C . ASN A 1 424 ? 18.25 5.762 6.047 1 70.69 424 ASN A C 1
ATOM 3470 O O . ASN A 1 424 ? 17.953 6.949 6.145 1 70.69 424 ASN A O 1
ATOM 3474 N N . SER A 1 425 ? 18.328 5.066 4.961 1 69.69 425 SER A N 1
ATOM 3475 C CA . SER A 1 425 ? 18.031 5.762 3.711 1 69.69 425 SER A CA 1
ATOM 3476 C C . SER A 1 425 ? 16.547 6.059 3.58 1 69.69 425 SER A C 1
ATOM 3478 O O . SER A 1 425 ? 16.141 6.91 2.787 1 69.69 425 SER A O 1
ATOM 3480 N N . LEU A 1 426 ? 15.789 5.395 4.461 1 69.31 426 LEU A N 1
ATOM 3481 C CA . LEU A 1 426 ? 14.344 5.57 4.379 1 69.31 426 LEU A CA 1
ATOM 3482 C C . LEU A 1 426 ? 13.875 6.695 5.297 1 69.31 426 LEU A C 1
ATOM 3484 O O . LEU A 1 426 ? 12.68 6.984 5.371 1 69.31 426 LEU A O 1
ATOM 3488 N N . ASN A 1 427 ? 14.805 7.27 5.891 1 63 427 ASN A N 1
ATOM 3489 C CA . ASN A 1 427 ? 14.438 8.367 6.781 1 63 427 ASN A CA 1
ATOM 3490 C C . ASN A 1 427 ? 13.734 9.492 6.027 1 63 427 ASN A C 1
ATOM 3492 O O . ASN A 1 427 ? 12.844 10.148 6.574 1 63 427 ASN A O 1
ATOM 3496 N N . SER A 1 428 ? 14.094 9.625 4.824 1 62.03 428 SER A N 1
ATOM 3497 C CA . SER A 1 428 ? 13.516 10.688 4.008 1 62.03 428 SER A CA 1
ATOM 3498 C C . SER A 1 428 ? 12.234 10.219 3.324 1 62.03 428 SER A C 1
ATOM 3500 O O . SER A 1 428 ? 11.609 10.977 2.582 1 62.03 428 SER A O 1
ATOM 3502 N N . PHE A 1 429 ? 11.914 8.992 3.756 1 64.06 429 PHE A N 1
ATOM 3503 C CA . PHE A 1 429 ? 10.703 8.43 3.168 1 64.06 429 PHE A CA 1
ATOM 3504 C C . PHE A 1 429 ? 9.469 9.188 3.631 1 64.06 429 PHE A C 1
ATOM 3506 O O . PHE A 1 429 ? 9.266 9.391 4.832 1 64.06 429 PHE A O 1
ATOM 3513 N N . GLN A 1 430 ? 8.766 9.789 2.717 1 65.56 430 GLN A N 1
ATOM 3514 C CA . GLN A 1 430 ? 7.535 10.5 3.033 1 65.56 430 GLN A CA 1
ATOM 3515 C C . GLN A 1 430 ? 6.312 9.633 2.75 1 65.56 430 GLN A C 1
ATOM 3517 O O . GLN A 1 430 ? 6.285 8.891 1.769 1 65.56 430 GLN A O 1
ATOM 3522 N N . THR A 1 431 ? 5.492 9.516 3.711 1 66.5 431 THR A N 1
ATOM 3523 C CA . THR A 1 431 ? 4.258 8.758 3.547 1 66.5 431 THR A CA 1
ATOM 3524 C C . THR A 1 431 ? 3.043 9.68 3.605 1 66.5 431 THR A C 1
ATOM 3526 O O . THR A 1 431 ? 3.143 10.82 4.07 1 66.5 431 THR A O 1
ATOM 3529 N N . LEU A 1 432 ? 2.01 9.172 3.004 1 65.56 432 LEU A N 1
ATOM 3530 C CA . LEU A 1 432 ? 0.738 9.867 3.166 1 65.56 432 LEU A CA 1
ATOM 3531 C C . LEU A 1 432 ? 0.158 9.625 4.555 1 65.56 432 LEU A C 1
ATOM 3533 O O . LEU A 1 432 ? 0.302 8.531 5.109 1 65.56 432 LEU A O 1
ATOM 3537 N N . PRO A 1 433 ? -0.424 10.641 5.062 1 65.44 433 PRO A N 1
ATOM 3538 C CA . PRO A 1 433 ? -0.976 10.5 6.414 1 65.44 433 PRO A CA 1
ATOM 3539 C C . PRO A 1 433 ? -2.092 9.461 6.484 1 65.44 433 PRO A C 1
ATOM 3541 O O . PRO A 1 433 ? -2.883 9.328 5.543 1 65.44 433 PRO A O 1
ATOM 3544 N N . PHE A 1 434 ? -2.145 8.742 7.598 1 70.06 434 PHE A N 1
ATOM 3545 C CA . PHE A 1 434 ? -3.213 7.832 8 1 70.06 434 PHE A CA 1
ATOM 3546 C C . PHE A 1 434 ? -3.273 6.621 7.082 1 70.06 434 PHE A C 1
ATOM 3548 O O . PHE A 1 434 ? -4.348 6.055 6.863 1 70.06 434 PHE A O 1
ATOM 3555 N N . THR A 1 435 ? -2.201 6.352 6.426 1 72.62 435 THR A N 1
ATOM 3556 C CA . THR A 1 435 ? -2.086 5.117 5.66 1 72.62 435 THR A CA 1
ATOM 3557 C C . THR A 1 435 ? -1.269 4.078 6.426 1 72.62 435 THR A C 1
ATOM 3559 O O . THR A 1 435 ? -0.589 4.41 7.398 1 72.62 435 THR A O 1
ATOM 3562 N N . ASN A 1 436 ? -1.313 2.893 5.926 1 73.38 436 ASN A N 1
ATOM 3563 C CA . ASN A 1 436 ? -0.535 1.837 6.566 1 73.38 436 ASN A CA 1
ATOM 3564 C C . ASN A 1 436 ? 0.962 2.125 6.5 1 73.38 436 ASN A C 1
ATOM 3566 O O . ASN A 1 436 ? 1.725 1.673 7.355 1 73.38 436 ASN A O 1
ATOM 3570 N N . LEU A 1 437 ? 1.276 2.889 5.613 1 74.88 437 LEU A N 1
ATOM 3571 C CA . LEU A 1 437 ? 2.693 3.191 5.457 1 74.88 437 LEU A CA 1
ATOM 3572 C C . LEU A 1 437 ? 3.178 4.125 6.559 1 74.88 437 LEU A C 1
ATOM 3574 O O . LEU A 1 437 ? 4.383 4.23 6.805 1 74.88 437 LEU A O 1
ATOM 3578 N N . GLU A 1 438 ? 2.244 4.84 7.18 1 77 438 GLU A N 1
ATOM 3579 C CA . GLU A 1 438 ? 2.635 5.637 8.336 1 77 438 GLU A CA 1
ATOM 3580 C C . GLU A 1 438 ? 3.178 4.754 9.461 1 77 438 GLU A C 1
ATOM 3582 O O . GLU A 1 438 ? 4.055 5.176 10.219 1 77 438 GLU A O 1
ATOM 3587 N N . ILE A 1 439 ? 2.633 3.525 9.547 1 78.25 439 ILE A N 1
ATOM 3588 C CA . ILE A 1 439 ? 3.139 2.568 10.523 1 78.25 439 ILE A CA 1
ATOM 3589 C C . ILE A 1 439 ? 4.59 2.219 10.195 1 78.25 439 ILE A C 1
ATOM 3591 O O . ILE A 1 439 ? 5.418 2.08 11.102 1 78.25 439 ILE A O 1
ATOM 3595 N N . LEU A 1 440 ? 4.793 2.109 8.945 1 80.12 440 LEU A N 1
ATOM 3596 C CA . LEU A 1 440 ? 6.164 1.852 8.523 1 80.12 440 LEU A CA 1
ATOM 3597 C C . LEU A 1 440 ? 7.09 2.975 8.977 1 80.12 440 LEU A C 1
ATOM 3599 O O . LEU A 1 440 ? 8.203 2.717 9.445 1 80.12 440 LE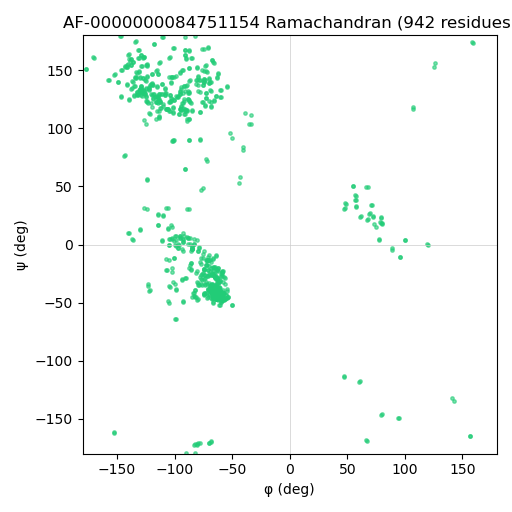U A O 1
ATOM 3603 N N . LYS A 1 441 ? 6.668 4.176 8.789 1 77.06 441 LYS A N 1
ATOM 3604 C CA . LYS A 1 441 ? 7.465 5.324 9.203 1 77.06 441 LYS A CA 1
ATOM 3605 C C . LYS A 1 441 ? 7.734 5.289 10.711 1 77.06 441 LYS A C 1
ATOM 3607 O O . LYS A 1 441 ? 8.828 5.633 11.156 1 77.06 441 LYS A O 1
ATOM 3612 N N . GLU A 1 442 ? 6.754 4.938 11.43 1 78.81 442 GLU A N 1
ATOM 3613 C CA . GLU A 1 442 ? 6.914 4.824 12.875 1 78.81 442 GLU A CA 1
ATOM 3614 C C . GLU A 1 442 ? 7.934 3.746 13.234 1 78.81 442 GLU A C 1
ATOM 3616 O O . GLU A 1 442 ? 8.75 3.938 14.133 1 78.81 442 GLU A O 1
ATOM 3621 N N . ILE A 1 443 ? 7.816 2.654 12.539 1 80.19 443 ILE A N 1
ATOM 3622 C CA . ILE A 1 443 ? 8.734 1.544 12.75 1 80.19 443 ILE A CA 1
ATOM 3623 C C . ILE A 1 443 ? 10.164 1.996 12.453 1 80.19 443 ILE A C 1
ATOM 3625 O O . ILE A 1 443 ? 11.078 1.771 13.258 1 80.19 443 ILE A O 1
ATOM 3629 N N . LEU A 1 444 ? 10.336 2.662 11.391 1 78.56 444 LEU A N 1
ATOM 3630 C CA . LEU A 1 444 ? 11.648 3.137 10.977 1 78.56 444 LEU A CA 1
ATOM 3631 C C . LEU A 1 444 ? 12.211 4.137 11.984 1 78.56 444 LEU A C 1
ATOM 3633 O O . LEU A 1 444 ? 13.375 4.047 12.375 1 78.56 444 LEU A O 1
ATOM 3637 N N . THR A 1 445 ? 11.344 5.051 12.359 1 75.12 445 THR A N 1
ATOM 3638 C CA . THR A 1 445 ? 11.766 6.074 13.312 1 75.12 445 THR A CA 1
ATOM 3639 C C . THR A 1 445 ? 12.195 5.441 14.633 1 75.12 445 THR A C 1
ATOM 3641 O O . THR A 1 445 ? 13.242 5.785 15.18 1 75.12 445 THR A O 1
ATOM 3644 N N . LYS A 1 446 ? 11.445 4.551 15.094 1 77.31 446 LYS A N 1
ATOM 3645 C CA . LYS A 1 446 ? 11.766 3.869 16.344 1 77.31 446 LYS A CA 1
ATOM 3646 C C . LYS A 1 446 ? 13.07 3.086 16.234 1 77.31 446 LYS A C 1
ATOM 3648 O O . LYS A 1 446 ? 13.883 3.086 17.156 1 77.31 446 LYS A O 1
ATOM 3653 N N . TYR A 1 447 ? 13.227 2.402 15.148 1 83.19 447 TYR A N 1
ATOM 3654 C CA . TYR A 1 447 ? 14.453 1.646 14.922 1 83.19 447 TYR A CA 1
ATOM 3655 C C . TYR A 1 447 ? 15.672 2.566 14.906 1 83.19 447 TYR A C 1
ATOM 3657 O O . TYR A 1 447 ? 16.703 2.258 15.508 1 83.19 447 TYR A O 1
ATOM 3665 N N . ILE A 1 448 ? 15.578 3.621 14.219 1 77.38 448 ILE A N 1
ATOM 3666 C CA . ILE A 1 448 ? 16.688 4.547 14.07 1 77.38 448 ILE A CA 1
ATOM 3667 C C . ILE A 1 448 ? 17.078 5.109 15.43 1 77.38 448 ILE A C 1
ATOM 3669 O O . ILE A 1 448 ? 18.266 5.188 15.766 1 77.38 448 ILE A O 1
ATOM 3673 N N . PHE A 1 449 ? 16.141 5.348 16.172 1 71.38 449 PHE A N 1
ATOM 3674 C CA . PHE A 1 449 ? 16.406 5.941 17.484 1 71.38 449 PHE A CA 1
ATOM 3675 C C . PHE A 1 449 ? 17 4.91 18.438 1 71.38 449 PHE A C 1
ATOM 3677 O O . PHE A 1 449 ? 17.859 5.242 19.25 1 71.38 449 PHE A O 1
ATOM 3684 N N . GLU A 1 450 ? 16.562 3.746 18.25 1 74.88 450 GLU A N 1
ATOM 3685 C CA . GLU A 1 450 ? 17 2.699 19.172 1 74.88 450 GLU A CA 1
ATOM 3686 C C . GLU A 1 450 ? 18.391 2.178 18.797 1 74.88 450 GLU A C 1
ATOM 3688 O O . GLU A 1 450 ? 19.188 1.853 19.672 1 74.88 450 GLU A O 1
ATOM 3693 N N . TYR A 1 451 ? 18.688 2.166 17.562 1 77.19 451 TYR A N 1
ATOM 3694 C CA . TYR A 1 451 ? 19.891 1.428 17.172 1 77.19 451 TYR A CA 1
ATOM 3695 C C . TYR A 1 451 ? 20.875 2.33 16.438 1 77.19 451 TYR A C 1
ATOM 3697 O O . TYR A 1 451 ? 22.078 2.104 16.484 1 77.19 451 TYR A O 1
ATOM 3705 N N . VAL A 1 452 ? 20.391 3.203 15.695 1 71 452 VAL A N 1
ATOM 3706 C CA . VAL A 1 452 ? 21.281 4 14.859 1 71 452 VAL A CA 1
ATOM 3707 C C . VAL A 1 452 ? 21.844 5.16 15.68 1 71 452 VAL A C 1
ATOM 3709 O O . VAL A 1 452 ? 23.047 5.441 15.617 1 71 452 VAL A O 1
ATOM 3712 N N . PHE A 1 453 ? 20.984 5.781 16.422 1 65.38 453 PHE A N 1
ATOM 3713 C CA . PHE A 1 453 ? 21.359 7.031 17.062 1 65.38 453 PHE A CA 1
ATOM 3714 C C . PHE A 1 453 ? 22.062 6.766 18.391 1 65.38 453 PHE A C 1
ATOM 3716 O O . PHE A 1 453 ? 22.609 7.688 19.016 1 65.38 453 PHE A O 1
ATOM 3723 N N . ASN A 1 454 ? 22.109 5.504 18.781 1 62.53 454 ASN A N 1
ATOM 3724 C CA . ASN A 1 454 ? 22.734 5.305 20.078 1 62.53 454 ASN A CA 1
ATOM 3725 C C . ASN A 1 454 ? 24.125 5.938 20.125 1 62.53 454 ASN A C 1
ATOM 3727 O O . ASN A 1 454 ? 24.484 6.582 21.109 1 62.53 454 ASN A O 1
ATOM 3731 N N . GLU A 1 455 ? 24.938 5.789 19.172 1 60.75 455 GLU A N 1
ATOM 3732 C CA . GLU A 1 455 ? 26.25 6.426 19.203 1 60.75 455 GLU A CA 1
ATOM 3733 C C . GLU A 1 455 ? 26.141 7.945 19.125 1 60.75 455 GLU A C 1
ATOM 3735 O O . GLU A 1 455 ? 26.812 8.664 19.875 1 60.75 455 GLU A O 1
ATOM 3740 N N . LYS A 1 456 ? 25.297 8.445 18.422 1 67.06 456 LYS A N 1
ATOM 3741 C CA . LYS A 1 456 ? 25.125 9.883 18.266 1 67.06 456 LYS A CA 1
ATOM 3742 C C . LYS A 1 456 ? 24.484 10.5 19.5 1 67.06 456 LYS A C 1
ATOM 3744 O O . LYS A 1 456 ? 24.812 11.633 19.875 1 67.06 456 LYS A O 1
ATOM 3749 N N . LYS A 1 457 ? 23.719 9.711 20.109 1 69.5 457 LYS A N 1
ATOM 3750 C CA . LYS A 1 457 ? 23.078 10.141 21.359 1 69.5 457 LYS A CA 1
ATOM 3751 C C . LYS A 1 457 ? 24.109 10.414 22.438 1 69.5 457 LYS A C 1
ATOM 3753 O O . LYS A 1 457 ? 24.047 11.445 23.109 1 69.5 457 LYS A O 1
ATOM 3758 N N . LEU A 1 458 ? 25 9.578 22.5 1 65.44 458 LEU A N 1
ATOM 3759 C CA . LEU A 1 458 ? 26.031 9.742 23.531 1 65.44 458 LEU A CA 1
ATOM 3760 C C . LEU A 1 458 ? 26.875 10.977 23.25 1 65.44 458 LEU A C 1
ATOM 3762 O O . LEU A 1 458 ? 27.203 11.734 24.172 1 65.44 458 LEU A O 1
ATOM 3766 N N . ALA A 1 459 ? 27.172 11.133 22.047 1 68.94 459 ALA A N 1
ATOM 3767 C CA . ALA A 1 459 ? 27.969 12.305 21.672 1 68.94 459 ALA A CA 1
ATOM 3768 C C . ALA A 1 459 ? 27.188 13.594 21.953 1 68.94 459 ALA A C 1
ATOM 3770 O O . ALA A 1 459 ? 27.766 14.57 22.422 1 68.94 459 ALA A O 1
ATOM 3771 N N . PHE A 1 460 ? 25.938 13.547 21.797 1 75 460 PHE A N 1
ATOM 3772 C CA . PHE A 1 460 ? 25.078 14.703 22.016 1 75 460 PHE A CA 1
ATOM 3773 C C . PHE A 1 460 ? 24.969 15.023 23.5 1 75 460 PHE A C 1
ATOM 3775 O O . PHE A 1 460 ? 25.109 16.188 23.906 1 75 460 PHE A O 1
ATOM 3782 N N . ILE A 1 461 ? 24.766 14.031 24.234 1 71.31 461 ILE A N 1
ATOM 3783 C CA . ILE A 1 461 ? 24.625 14.211 25.672 1 71.31 461 ILE A CA 1
ATOM 3784 C C . ILE A 1 461 ? 25.922 14.773 26.266 1 71.31 461 ILE A C 1
ATOM 3786 O O . ILE A 1 461 ? 25.891 15.672 27.109 1 71.31 461 ILE A O 1
ATOM 3790 N N . HIS A 1 462 ? 26.969 14.195 25.734 1 66.81 462 HIS A N 1
ATOM 3791 C CA . HIS A 1 462 ? 28.266 14.664 26.203 1 66.81 462 HIS A CA 1
ATOM 3792 C C . HIS A 1 462 ? 28.5 16.125 25.828 1 66.81 462 HIS A C 1
ATOM 3794 O O . HIS A 1 462 ? 29.031 16.891 26.625 1 66.81 462 HIS A O 1
ATOM 3800 N N . LYS A 1 463 ? 28.078 16.438 24.766 1 67.56 463 LYS A N 1
ATOM 3801 C CA . LYS A 1 463 ? 28.297 17.781 24.25 1 67.56 463 LYS A CA 1
ATOM 3802 C C . LYS A 1 463 ? 27.469 18.812 25.016 1 67.56 463 LYS A C 1
ATOM 3804 O O . LYS A 1 463 ? 27.953 19.906 25.312 1 67.56 463 LYS A O 1
ATOM 3809 N N . TYR A 1 464 ? 26.312 18.469 25.359 1 63.59 464 TYR A N 1
ATOM 3810 C CA . TYR A 1 464 ? 25.422 19.516 25.859 1 63.59 464 TYR A CA 1
ATOM 3811 C C . TYR A 1 464 ? 25.219 19.391 27.359 1 63.59 464 TYR A C 1
ATOM 3813 O O . TYR A 1 464 ? 24.891 20.359 28.031 1 63.59 464 TYR A O 1
ATOM 3821 N N . TYR A 1 465 ? 25.469 18.125 27.859 1 61.47 465 TYR A N 1
ATOM 3822 C CA . TYR A 1 465 ? 25.156 17.969 29.266 1 61.47 465 TYR A CA 1
ATOM 3823 C C . TYR A 1 465 ? 26.391 17.531 30.062 1 61.47 465 TYR A C 1
ATOM 3825 O O . TYR A 1 465 ? 26.469 17.75 31.266 1 61.47 465 TYR A O 1
ATOM 3833 N N . LEU A 1 466 ? 27.328 16.641 29.656 1 49.38 466 LEU A N 1
ATOM 3834 C CA . LEU A 1 466 ? 28.469 16.203 30.438 1 49.38 466 LEU A CA 1
ATOM 3835 C C . LEU A 1 466 ? 29.578 17.25 30.422 1 49.38 466 LEU A C 1
ATOM 3837 O O . LEU A 1 466 ? 30.047 17.656 29.359 1 49.38 466 LEU A O 1
ATOM 3841 N N . LYS A 1 467 ? 29.672 18.234 31.312 1 42.69 467 LYS A N 1
ATOM 3842 C CA . LYS A 1 467 ? 30.844 18.953 31.797 1 42.69 467 LYS A CA 1
ATOM 3843 C C . LYS A 1 467 ? 32.062 18.047 31.859 1 42.69 467 LYS A C 1
ATOM 3845 O O . LYS A 1 467 ? 32 16.953 32.438 1 42.69 467 LYS A O 1
ATOM 3850 N N . THR A 1 468 ? 33.031 18.094 30.969 1 37.41 468 THR A N 1
ATOM 3851 C CA . THR A 1 468 ? 34.406 17.688 31.266 1 37.41 468 THR A CA 1
ATOM 3852 C C . THR A 1 468 ? 34.812 18.172 32.656 1 37.41 468 THR A C 1
ATOM 3854 O O . THR A 1 468 ? 34.781 19.375 32.938 1 37.41 468 THR A O 1
ATOM 3857 N N . ASP A 1 469 ? 34.562 17.594 33.688 1 35.03 469 ASP A N 1
ATOM 3858 C CA . ASP A 1 469 ? 35.375 17.781 34.906 1 35.03 469 ASP A CA 1
ATOM 3859 C C . ASP A 1 469 ? 36.875 17.766 34.562 1 35.03 469 ASP A C 1
ATOM 3861 O O . ASP A 1 469 ? 37.469 16.703 34.5 1 35.03 469 ASP A O 1
ATOM 3865 N N . LYS A 1 470 ? 37.562 18.422 33.719 1 33.88 470 LYS A N 1
ATOM 3866 C CA . LYS A 1 470 ? 39 18.609 33.812 1 33.88 470 LYS A CA 1
ATOM 3867 C C . LYS A 1 470 ? 39.406 19.266 35.094 1 33.88 470 LYS A C 1
ATOM 3869 O O . LYS A 1 470 ? 40.594 19.453 35.375 1 33.88 470 LYS A O 1
ATOM 3874 N N . ASN A 1 471 ? 38.625 20.172 35.719 1 30.83 471 ASN A N 1
ATOM 3875 C CA . ASN A 1 471 ? 39.344 20.734 36.844 1 30.83 471 ASN A CA 1
ATOM 3876 C C . ASN A 1 471 ? 39.5 19.719 37.969 1 30.83 471 ASN A C 1
ATOM 3878 O O . ASN A 1 471 ? 39.906 20.078 39.062 1 30.83 471 ASN A O 1
ATOM 3882 N N . ARG A 1 472 ? 38.844 18.562 37.969 1 28.86 472 ARG A N 1
ATOM 3883 C CA . ARG A 1 472 ? 39.281 17.859 39.188 1 28.86 472 ARG A CA 1
ATOM 3884 C C . ARG A 1 472 ? 40.594 17.125 38.969 1 28.86 472 ARG A C 1
ATOM 3886 O O . ARG A 1 472 ? 41.031 16.344 39.812 1 28.86 472 ARG A O 1
ATOM 3893 N N . GLY A 1 473 ? 41.344 17.25 37.688 1 22.52 473 GLY A N 1
ATOM 3894 C CA . GLY A 1 473 ? 42.75 17.141 38 1 22.52 473 GLY A CA 1
ATOM 3895 C C . GLY A 1 473 ? 43.406 18.484 38.312 1 22.52 473 GLY A C 1
ATOM 3896 O O . GLY A 1 473 ? 42.906 19.531 37.875 1 22.52 473 GLY A O 1
ATOM 3897 N N . MET B 1 1 ? 32 30.906 29.891 1 31.28 1 MET B N 1
ATOM 3898 C CA . MET B 1 1 ? 31.188 29.953 30.625 1 31.28 1 MET B CA 1
ATOM 3899 C C . MET B 1 1 ? 30.016 29.469 29.797 1 31.28 1 MET B C 1
ATOM 3901 O O . MET B 1 1 ? 29.297 30.281 29.203 1 31.28 1 MET B O 1
ATOM 3905 N N . LYS B 1 2 ? 29.969 28.219 29.375 1 49.47 2 LYS B N 1
ATOM 3906 C CA . LYS B 1 2 ? 28.922 27.719 28.5 1 49.47 2 LYS B CA 1
ATOM 3907 C C . LYS B 1 2 ? 27.531 28.047 29.062 1 49.47 2 LYS B C 1
ATOM 3909 O O . LYS B 1 2 ? 27.219 27.703 30.203 1 49.47 2 LYS B O 1
ATOM 3914 N N . LYS B 1 3 ? 26.969 29.094 28.625 1 60.34 3 LYS B N 1
ATOM 3915 C CA . LYS B 1 3 ? 25.656 29.562 29.078 1 60.34 3 LYS B CA 1
ATOM 3916 C C . LYS B 1 3 ? 24.703 28.406 29.297 1 60.34 3 LYS B C 1
ATOM 3918 O O . LYS B 1 3 ? 24.562 27.531 28.438 1 60.34 3 LYS B O 1
ATOM 3923 N N . SER B 1 4 ? 24.344 28.219 30.578 1 82.88 4 SER B N 1
ATOM 3924 C CA . SER B 1 4 ? 23.438 27.141 30.969 1 82.88 4 SER B CA 1
ATOM 3925 C C . SER B 1 4 ? 21.984 27.547 30.812 1 82.88 4 SER B C 1
ATOM 3927 O O . SER B 1 4 ? 21.609 28.672 31.188 1 82.88 4 SER B O 1
ATOM 3929 N N . PHE B 1 5 ? 21.266 26.938 29.953 1 92.38 5 PHE B N 1
ATOM 3930 C CA . PHE B 1 5 ? 19.844 27.172 29.734 1 92.38 5 PHE B CA 1
ATOM 3931 C C . PHE B 1 5 ? 19 26.188 30.516 1 92.38 5 PHE B C 1
ATOM 3933 O O . PHE B 1 5 ? 19.453 25.062 30.781 1 92.38 5 PHE B O 1
ATOM 3940 N N . ASP B 1 6 ? 17.812 26.641 30.938 1 95 6 ASP B N 1
ATOM 3941 C CA . ASP B 1 6 ? 16.875 25.719 31.594 1 95 6 ASP B CA 1
ATOM 3942 C C . ASP B 1 6 ? 16.531 24.547 30.688 1 95 6 ASP B C 1
ATOM 3944 O O . ASP B 1 6 ? 16.422 23.406 31.141 1 95 6 ASP B O 1
ATOM 3948 N N . TYR B 1 7 ? 16.375 24.859 29.438 1 95.56 7 TYR B N 1
ATOM 3949 C CA . TYR B 1 7 ? 16.016 23.844 28.453 1 95.56 7 TYR B CA 1
ATOM 3950 C C . TYR B 1 7 ? 16.891 23.984 27.203 1 95.56 7 TYR B C 1
ATOM 3952 O O . TYR B 1 7 ? 17.281 25.078 26.828 1 95.56 7 TYR B O 1
ATOM 3960 N N . HIS B 1 8 ? 17.234 22.844 26.609 1 94.25 8 HIS B N 1
ATOM 3961 C CA . HIS B 1 8 ? 17.875 22.875 25.297 1 94.25 8 HIS B CA 1
ATOM 3962 C C . HIS B 1 8 ? 16.953 23.453 24.234 1 94.25 8 HIS B C 1
ATOM 3964 O O . HIS B 1 8 ? 17.344 24.344 23.484 1 94.25 8 HIS B O 1
ATOM 3970 N N . THR B 1 9 ? 15.719 22.938 24.281 1 96.5 9 THR B N 1
ATOM 3971 C CA . THR B 1 9 ? 14.742 23.406 23.297 1 96.5 9 THR B CA 1
ATOM 3972 C C . THR B 1 9 ? 13.367 23.547 23.938 1 96.5 9 THR B C 1
ATOM 3974 O O . THR B 1 9 ? 12.945 22.703 24.719 1 96.5 9 THR B O 1
ATOM 3977 N N . VAL B 1 10 ? 12.703 24.641 23.609 1 97.56 10 VAL B N 1
ATOM 3978 C CA . VAL B 1 10 ? 11.297 24.844 23.953 1 97.56 10 VAL B CA 1
ATOM 3979 C C . VAL B 1 10 ? 10.438 24.719 22.688 1 97.56 10 VAL B C 1
ATOM 3981 O O . VAL B 1 10 ? 10.766 25.297 21.656 1 97.56 10 VAL B O 1
ATOM 3984 N N . VAL B 1 11 ? 9.367 23.906 22.797 1 97.56 11 VAL B N 1
ATOM 3985 C CA . VAL B 1 11 ? 8.422 23.734 21.703 1 97.56 11 VAL B CA 1
ATOM 3986 C C . VAL B 1 11 ? 7.086 24.391 22.062 1 97.56 11 VAL B C 1
ATOM 3988 O O . VAL B 1 11 ? 6.469 24.031 23.078 1 97.56 11 VAL B O 1
ATOM 3991 N N . ILE B 1 12 ? 6.715 25.328 21.281 1 96.06 12 ILE B N 1
ATOM 3992 C CA . ILE B 1 12 ? 5.441 26 21.516 1 96.06 12 ILE B CA 1
ATOM 3993 C C . ILE B 1 12 ? 4.387 25.453 20.547 1 96.06 12 ILE B C 1
ATOM 3995 O O . ILE B 1 12 ? 4.414 25.734 19.359 1 96.06 12 ILE B O 1
ATOM 3999 N N . GLY B 1 13 ? 3.385 24.766 21.109 1 93.88 13 GLY B N 1
ATOM 4000 C CA . GLY B 1 13 ? 2.379 24.047 20.344 1 93.88 13 GLY B CA 1
ATOM 4001 C C . GLY B 1 13 ? 2.549 22.531 20.406 1 93.88 13 GLY B C 1
ATOM 4002 O O . GLY B 1 13 ? 3.533 22 19.891 1 93.88 13 GLY B O 1
ATOM 4003 N N . ALA B 1 14 ? 1.548 21.875 20.938 1 91.94 14 ALA B N 1
ATOM 4004 C CA . ALA B 1 14 ? 1.638 20.438 21.141 1 91.94 14 ALA B CA 1
ATOM 4005 C C . ALA B 1 14 ? 0.759 19.688 20.156 1 91.94 14 ALA B C 1
ATOM 4007 O O . ALA B 1 14 ? 0.193 18.641 20.484 1 91.94 14 ALA B O 1
ATOM 4008 N N . GLY B 1 15 ? 0.628 20.266 19.016 1 88.31 15 GLY B N 1
ATOM 4009 C CA . GLY B 1 15 ? -0.037 19.547 17.938 1 88.31 15 GLY B CA 1
ATOM 4010 C C . GLY B 1 15 ? 0.762 18.359 17.438 1 88.31 15 GLY B C 1
ATOM 4011 O O . GLY B 1 15 ? 1.772 17.984 18.031 1 88.31 15 GLY B O 1
ATOM 4012 N N . ARG B 1 16 ? 0.344 17.812 16.359 1 83.75 16 ARG B N 1
ATOM 4013 C CA . ARG B 1 16 ? 0.954 16.594 15.828 1 83.75 16 ARG B CA 1
ATOM 4014 C C . ARG B 1 16 ? 2.436 16.797 15.539 1 83.75 16 ARG B C 1
ATOM 4016 O O . ARG B 1 16 ? 3.273 15.984 15.93 1 83.75 16 ARG B O 1
ATOM 4023 N N . VAL B 1 17 ? 2.715 17.875 14.891 1 88.81 17 VAL B N 1
ATOM 4024 C CA . VAL B 1 17 ? 4.082 18.141 14.453 1 88.81 17 VAL B CA 1
ATOM 4025 C C . VAL B 1 17 ? 4.941 18.547 15.648 1 88.81 17 VAL B C 1
ATOM 4027 O O . VAL B 1 17 ? 6.082 18.094 15.781 1 88.81 17 VAL B O 1
ATOM 4030 N N . GLY B 1 18 ? 4.395 19.406 16.5 1 93.12 18 GLY B N 1
ATOM 4031 C CA . GLY B 1 18 ? 5.117 19.797 17.703 1 93.12 18 GLY B CA 1
ATOM 4032 C C . GLY B 1 18 ? 5.43 18.641 18.625 1 93.12 18 GLY B C 1
ATOM 4033 O O . GLY B 1 18 ? 6.535 18.547 19.156 1 93.12 18 GLY B O 1
ATOM 4034 N N . SER B 1 19 ? 4.48 17.812 18.781 1 91.5 19 SER B N 1
ATOM 4035 C CA . SER B 1 19 ? 4.668 16.625 19.609 1 91.5 19 SER B CA 1
ATOM 4036 C C . SER B 1 19 ? 5.73 15.703 19.016 1 91.5 19 SER B C 1
ATOM 4038 O O . SER B 1 19 ? 6.551 15.141 19.734 1 91.5 19 SER B O 1
ATOM 4040 N N . HIS B 1 20 ? 5.566 15.523 17.766 1 87.56 20 HIS B N 1
ATOM 4041 C CA . HIS B 1 20 ? 6.555 14.711 17.062 1 87.56 20 HIS B CA 1
ATOM 4042 C C . HIS B 1 20 ? 7.965 15.258 17.266 1 87.56 20 HIS B C 1
ATOM 4044 O O . HIS B 1 20 ? 8.891 14.508 17.562 1 87.56 20 HIS B O 1
ATOM 4050 N N . PHE B 1 21 ? 8.164 16.547 17.141 1 92.88 21 PHE B N 1
ATOM 4051 C CA . PHE B 1 21 ? 9.453 17.188 17.328 1 92.88 21 PHE B CA 1
ATOM 4052 C C . PHE B 1 21 ? 9.969 16.984 18.734 1 92.88 21 PHE B C 1
ATOM 4054 O O . PHE B 1 21 ? 11.109 16.547 18.938 1 92.88 21 PHE B O 1
ATOM 4061 N N . ALA B 1 22 ? 9.148 17.297 19.656 1 95.06 22 ALA B N 1
ATOM 4062 C CA . ALA B 1 22 ? 9.531 17.234 21.078 1 95.06 22 ALA B CA 1
ATOM 4063 C C . ALA B 1 22 ? 9.938 15.812 21.469 1 95.06 22 ALA B C 1
ATOM 4065 O O . ALA B 1 22 ? 10.984 15.609 22.094 1 95.06 22 ALA B O 1
ATOM 4066 N N . LYS B 1 23 ? 9.164 14.898 21.141 1 89.62 23 LYS B N 1
ATOM 4067 C CA . LYS B 1 23 ? 9.406 13.508 21.531 1 89.62 23 LYS B CA 1
ATOM 4068 C C . LYS B 1 23 ? 10.695 12.984 20.891 1 89.62 23 LYS B C 1
ATOM 4070 O O . LYS B 1 23 ? 11.492 12.32 21.562 1 89.62 23 LYS B O 1
ATOM 4075 N N . ASN B 1 24 ? 10.844 13.258 19.656 1 86.06 24 ASN B N 1
ATOM 4076 C CA . ASN B 1 24 ? 12.023 12.742 18.969 1 86.06 24 ASN B CA 1
ATOM 4077 C C . ASN B 1 24 ? 13.305 13.422 19.453 1 86.06 24 ASN B C 1
ATOM 4079 O O . ASN B 1 24 ? 14.352 12.789 19.547 1 86.06 24 ASN B O 1
ATOM 4083 N N . LEU B 1 25 ? 13.273 14.695 19.688 1 89.62 25 LEU B N 1
ATOM 4084 C CA . LEU B 1 25 ? 14.445 15.391 20.219 1 89.62 25 LEU B CA 1
ATOM 4085 C C . LEU B 1 25 ? 14.797 14.883 21.609 1 89.62 25 LEU B C 1
ATOM 4087 O O . LEU B 1 25 ? 15.977 14.727 21.938 1 89.62 25 LEU B O 1
ATOM 4091 N N . ALA B 1 26 ? 13.812 14.656 22.375 1 89.81 26 ALA B N 1
ATOM 4092 C CA . ALA B 1 26 ? 14.023 14.141 23.719 1 89.81 26 ALA B CA 1
ATOM 4093 C C . ALA B 1 26 ? 14.672 12.758 23.688 1 89.81 26 ALA B C 1
ATOM 4095 O O . ALA B 1 26 ? 15.477 12.422 24.562 1 89.81 26 ALA B O 1
ATOM 4096 N N . ARG B 1 27 ? 14.289 12.008 22.781 1 82.38 27 ARG B N 1
ATOM 4097 C CA . ARG B 1 27 ? 14.859 10.672 22.625 1 82.38 27 ARG B CA 1
ATOM 4098 C C . ARG B 1 27 ? 16.359 10.742 22.406 1 82.38 27 ARG B C 1
ATOM 4100 O O . ARG B 1 27 ? 17.094 9.805 22.734 1 82.38 27 ARG B O 1
ATOM 4107 N N . PHE B 1 28 ? 16.812 11.891 21.906 1 80.94 28 PHE B N 1
ATOM 4108 C CA . PHE B 1 28 ? 18.234 12.078 21.719 1 80.94 28 PHE B CA 1
ATOM 4109 C C . PHE B 1 28 ? 18.891 12.609 22.984 1 80.94 28 PHE B C 1
ATOM 4111 O O . PHE B 1 28 ? 20.109 12.859 23 1 80.94 28 PHE B O 1
ATOM 4118 N N . GLY B 1 29 ? 18.094 12.805 24.016 1 82 29 GLY B N 1
ATOM 4119 C CA . GLY B 1 29 ? 18.641 13.18 25.312 1 82 29 GLY B CA 1
ATOM 4120 C C . GLY B 1 29 ? 18.516 14.664 25.594 1 82 29 GLY B C 1
ATOM 4121 O O . GLY B 1 29 ? 19 15.141 26.625 1 82 29 GLY B O 1
ATOM 4122 N N . ALA B 1 30 ? 17.906 15.383 24.75 1 89.69 30 ALA B N 1
ATOM 4123 C CA . ALA B 1 30 ? 17.75 16.812 24.969 1 89.69 30 ALA B CA 1
ATOM 4124 C C . ALA B 1 30 ? 16.703 17.094 26.047 1 89.69 30 ALA B C 1
ATOM 4126 O O . ALA B 1 30 ? 15.688 16.406 26.125 1 89.69 30 ALA B O 1
ATOM 4127 N N . LYS B 1 31 ? 17.031 18.047 26.828 1 93.38 31 LYS B N 1
ATOM 4128 C CA . LYS B 1 31 ? 16 18.516 27.75 1 93.38 31 LYS B CA 1
ATOM 4129 C C . LYS B 1 31 ? 14.992 19.422 27.047 1 93.38 31 LYS B C 1
ATOM 4131 O O . LYS B 1 31 ? 15.32 20.531 26.641 1 93.38 31 LYS B O 1
ATOM 4136 N N . VAL B 1 32 ? 13.742 18.953 26.953 1 96.5 32 VAL B N 1
ATOM 4137 C CA . VAL B 1 32 ? 12.75 19.625 26.125 1 96.5 32 VAL B CA 1
ATOM 4138 C C . VAL B 1 32 ? 11.562 20.062 26.984 1 96.5 32 VAL B C 1
ATOM 4140 O O . VAL B 1 32 ? 11.156 19.344 27.906 1 96.5 32 VAL B O 1
ATOM 4143 N N . LEU B 1 33 ? 11.078 21.281 26.734 1 97.56 33 LEU B N 1
ATOM 4144 C CA . LEU B 1 33 ? 9.82 21.781 27.281 1 97.56 33 LEU B CA 1
ATOM 4145 C C . LEU B 1 33 ? 8.797 21.984 26.172 1 97.56 33 LEU B C 1
ATOM 4147 O O . LEU B 1 33 ? 9.078 22.672 25.172 1 97.56 33 LEU B O 1
ATOM 4151 N N . ILE B 1 34 ? 7.633 21.344 26.297 1 97.06 34 ILE B N 1
ATOM 4152 C CA . ILE B 1 34 ? 6.555 21.562 25.344 1 97.06 34 ILE B CA 1
ATOM 4153 C C . ILE B 1 34 ? 5.434 22.359 26.016 1 97.06 34 ILE B C 1
ATOM 4155 O O . ILE B 1 34 ? 5.09 22.109 27.172 1 97.06 34 ILE B O 1
ATOM 4159 N N . ILE B 1 35 ? 4.957 23.359 25.281 1 95.38 35 ILE B N 1
ATOM 4160 C CA . ILE B 1 35 ? 3.949 24.266 25.828 1 95.38 35 ILE B CA 1
ATOM 4161 C C . ILE B 1 35 ? 2.736 24.297 24.906 1 95.38 35 ILE B C 1
ATOM 4163 O O . ILE B 1 35 ? 2.881 24.312 23.688 1 95.38 35 ILE B O 1
ATOM 4167 N N . ASP B 1 36 ? 1.593 24.203 25.453 1 93.31 36 ASP B N 1
ATOM 4168 C CA . ASP B 1 36 ? 0.353 24.438 24.719 1 93.31 36 ASP B CA 1
ATOM 4169 C C . ASP B 1 36 ? -0.594 25.344 25.516 1 93.31 36 ASP B C 1
ATOM 4171 O O . ASP B 1 36 ? -0.659 25.266 26.734 1 93.31 36 ASP B O 1
ATOM 4175 N N . LYS B 1 37 ? -1.277 26.172 24.797 1 90.75 37 LYS B N 1
ATOM 4176 C CA . LYS B 1 37 ? -2.203 27.062 25.469 1 90.75 37 LYS B CA 1
ATOM 4177 C C . LYS B 1 37 ? -3.467 26.344 25.906 1 90.75 37 LYS B C 1
ATOM 4179 O O . LYS B 1 37 ? -4.16 26.781 26.828 1 90.75 37 LYS B O 1
ATOM 4184 N N . ASN B 1 38 ? -3.736 25.266 25.188 1 88.19 38 ASN B N 1
ATOM 4185 C CA . ASN B 1 38 ? -4.941 24.5 25.484 1 88.19 38 ASN B CA 1
ATOM 4186 C C . ASN B 1 38 ? -4.688 23.453 26.562 1 88.19 38 ASN B C 1
ATOM 4188 O O . ASN B 1 38 ? -3.605 22.859 26.609 1 88.19 38 ASN B O 1
ATOM 4192 N N . GLU B 1 39 ? -5.75 23.156 27.281 1 84.12 39 GLU B N 1
ATOM 4193 C CA . GLU B 1 39 ? -5.664 22.125 28.297 1 84.12 39 GLU B CA 1
ATOM 4194 C C . GLU B 1 39 ? -5.453 20.75 27.672 1 84.12 39 GLU B C 1
ATOM 4196 O O . GLU B 1 39 ? -4.691 19.922 28.188 1 84.12 39 GLU B O 1
ATOM 4201 N N . ILE B 1 40 ? -6.191 20.656 26.672 1 81.62 40 ILE B N 1
ATOM 4202 C CA . ILE B 1 40 ? -5.957 19.453 25.891 1 81.62 40 ILE B CA 1
ATOM 4203 C C . ILE B 1 40 ? -4.848 19.703 24.875 1 81.62 40 ILE B C 1
ATOM 4205 O O . ILE B 1 40 ? -5.055 20.406 23.891 1 81.62 40 ILE B O 1
ATOM 4209 N N . PHE B 1 41 ? -3.682 19.078 25.156 1 81.5 41 PHE B N 1
ATOM 4210 C CA . PHE B 1 41 ? -2.525 19.281 24.297 1 81.5 41 PHE B CA 1
ATOM 4211 C C . PHE B 1 41 ? -2.869 18.953 22.844 1 81.5 41 PHE B C 1
ATOM 4213 O O . PHE B 1 41 ? -3.5 17.922 22.578 1 81.5 41 PHE B O 1
ATOM 4220 N N . GLY B 1 42 ? -2.438 19.781 21.984 1 75.94 42 GLY B N 1
ATOM 4221 C CA . GLY B 1 42 ? -2.654 19.609 20.547 1 75.94 42 GLY B CA 1
ATOM 4222 C C . GLY B 1 42 ? -3.947 20.234 20.062 1 75.94 42 GLY B C 1
ATOM 4223 O O . GLY B 1 42 ? -4.172 20.344 18.859 1 75.94 42 GLY B O 1
ATOM 4224 N N . GLY B 1 43 ? -4.637 20.703 21.016 1 62.78 43 GLY B N 1
ATOM 4225 C CA . GLY B 1 43 ? -5.844 21.453 20.703 1 62.78 43 GLY B CA 1
ATOM 4226 C C . GLY B 1 43 ? -6.734 20.766 19.688 1 62.78 43 GLY B C 1
ATOM 4227 O O . GLY B 1 43 ? -7.145 19.625 19.891 1 62.78 43 GLY B O 1
ATOM 4228 N N . LYS B 1 44 ? -6.84 21.422 18.531 1 63.16 44 LYS B N 1
ATOM 4229 C CA . LYS B 1 44 ? -7.773 21.109 17.453 1 63.16 44 LYS B CA 1
ATOM 4230 C C . LYS B 1 44 ? -7.145 20.156 16.453 1 63.16 44 LYS B C 1
ATOM 4232 O O . LYS B 1 44 ? -7.703 19.922 15.367 1 63.16 44 LYS B O 1
ATOM 4237 N N . GLN B 1 45 ? -5.984 19.703 16.844 1 61.94 45 GLN B N 1
ATOM 4238 C CA . GLN B 1 45 ? -5.281 18.875 15.867 1 61.94 45 GLN B CA 1
ATOM 4239 C C . GLN B 1 45 ? -6.113 17.656 15.484 1 61.94 45 GLN B C 1
ATOM 4241 O O . GLN B 1 45 ? -6.012 17.156 14.359 1 61.94 45 GLN B O 1
ATOM 4246 N N . PHE B 1 46 ? -6.887 17.391 16.328 1 67 46 PHE B N 1
ATOM 4247 C CA . PHE B 1 46 ? -7.734 16.219 16.125 1 67 46 PHE B CA 1
ATOM 4248 C C . PHE B 1 46 ? -8.992 16.594 15.344 1 67 46 PHE B C 1
ATOM 4250 O O . PHE B 1 46 ? -9.734 15.719 14.898 1 67 46 PHE B O 1
ATOM 4257 N N . ASN B 1 47 ? -8.922 17.812 14.961 1 64.12 47 ASN B N 1
ATOM 4258 C CA . ASN B 1 47 ? -10.203 18.266 14.414 1 64.12 47 ASN B CA 1
ATOM 4259 C C . ASN B 1 47 ? -10.148 18.406 12.898 1 64.12 47 ASN B C 1
ATOM 4261 O O . ASN B 1 47 ? -11.18 18.594 12.25 1 64.12 47 ASN B O 1
ATOM 4265 N N . ARG B 1 48 ? -9.047 18.375 12.352 1 70.12 48 ARG B N 1
ATOM 4266 C CA . ARG B 1 48 ? -9.023 18.641 10.914 1 70.12 48 ARG B CA 1
ATOM 4267 C C . ARG B 1 48 ? -8.953 17.344 10.125 1 70.12 48 ARG B C 1
ATOM 4269 O O . ARG B 1 48 ? -9.922 16.953 9.469 1 70.12 48 ARG B O 1
ATOM 4276 N N . ASP B 1 49 ? -7.98 16.641 10.242 1 76.56 49 ASP B N 1
ATOM 4277 C CA . ASP B 1 49 ? -7.734 15.484 9.391 1 76.56 49 ASP B CA 1
ATOM 4278 C C . ASP B 1 49 ? -8.328 14.211 10 1 76.56 49 ASP B C 1
ATOM 4280 O O . ASP B 1 49 ? -8.844 13.352 9.281 1 76.56 49 ASP B O 1
ATOM 4284 N N . VAL B 1 50 ? -8.398 14.211 11.312 1 83.31 50 VAL B N 1
ATOM 4285 C CA . VAL B 1 50 ? -8.766 12.984 12.008 1 83.31 50 VAL B CA 1
ATOM 4286 C C . VAL B 1 50 ? -10.234 12.672 11.766 1 83.31 50 VAL B C 1
ATOM 4288 O O . VAL B 1 50 ? -10.586 11.539 11.414 1 83.31 50 VAL B O 1
ATOM 4291 N N . PRO B 1 51 ? -11.078 13.672 11.828 1 89.12 51 PRO B N 1
ATOM 4292 C CA . PRO B 1 51 ? -12.492 13.367 11.586 1 89.12 51 PRO B CA 1
ATOM 4293 C C . PRO B 1 51 ? -12.758 12.875 10.164 1 89.12 51 PRO B C 1
ATOM 4295 O O . PRO B 1 51 ? -13.594 11.984 9.961 1 89.12 51 PRO B O 1
ATOM 4298 N N . ILE B 1 52 ? -12.07 13.523 9.234 1 88.94 52 ILE B N 1
ATOM 4299 C CA . ILE B 1 52 ? -12.258 13.102 7.852 1 88.94 52 ILE B CA 1
ATOM 4300 C C . ILE B 1 52 ? -11.844 11.641 7.695 1 88.94 52 ILE B C 1
ATOM 4302 O O . ILE B 1 52 ? -12.547 10.859 7.055 1 88.94 52 ILE B O 1
ATOM 4306 N N . GLN B 1 53 ? -10.758 11.297 8.312 1 86.62 53 GLN B N 1
ATOM 4307 C CA . GLN B 1 53 ? -10.266 9.93 8.234 1 86.62 53 GLN B CA 1
ATOM 4308 C C . GLN B 1 53 ? -11.219 8.961 8.93 1 86.62 53 GLN B C 1
ATOM 4310 O O . GLN B 1 53 ? -11.445 7.848 8.445 1 86.62 53 GLN B O 1
ATOM 4315 N N . ILE B 1 54 ? -11.688 9.32 10.07 1 90.12 54 ILE B N 1
ATOM 4316 C CA . ILE B 1 54 ? -12.617 8.477 10.805 1 90.12 54 ILE B CA 1
ATOM 4317 C C . ILE B 1 54 ? -13.891 8.273 9.992 1 90.12 54 ILE B C 1
ATOM 4319 O O . ILE B 1 54 ? -14.469 7.184 9.977 1 90.12 54 ILE B O 1
ATOM 4323 N N . LEU B 1 55 ? -14.344 9.359 9.32 1 92 55 LEU B N 1
ATOM 4324 C CA . LEU B 1 55 ? -15.523 9.234 8.469 1 92 55 LEU B CA 1
ATOM 4325 C C . LEU B 1 55 ? -15.273 8.266 7.324 1 92 55 LEU B C 1
ATOM 4327 O O . LEU B 1 55 ? -16.109 7.406 7.039 1 92 55 LEU B O 1
ATOM 4331 N N . GLN B 1 56 ? -14.172 8.391 6.715 1 88.81 56 GLN B N 1
ATOM 4332 C CA . GLN B 1 56 ? -13.812 7.484 5.625 1 88.81 56 GLN B CA 1
ATOM 4333 C C . GLN B 1 56 ? -13.82 6.031 6.094 1 88.81 56 GLN B C 1
ATOM 4335 O O . GLN B 1 56 ? -14.391 5.16 5.434 1 88.81 56 GLN B O 1
ATOM 4340 N N . ASN B 1 57 ? -13.211 5.781 7.176 1 86.19 57 ASN B N 1
ATOM 4341 C CA . ASN B 1 57 ? -13.125 4.434 7.727 1 86.19 57 ASN B CA 1
ATOM 4342 C C . ASN B 1 57 ? -14.5 3.896 8.102 1 86.19 57 ASN B C 1
ATOM 4344 O O . ASN B 1 57 ? -14.766 2.701 7.965 1 86.19 57 ASN B O 1
ATOM 4348 N N . THR B 1 58 ? -15.219 4.762 8.68 1 88.81 58 THR B N 1
ATOM 4349 C CA . THR B 1 58 ? -16.578 4.383 9.055 1 88.81 58 THR B CA 1
ATOM 4350 C C . THR B 1 58 ? -17.375 3.945 7.828 1 88.81 58 THR B C 1
ATOM 4352 O O . THR B 1 58 ? -18.078 2.93 7.867 1 88.81 58 THR B O 1
ATOM 4355 N N . LEU B 1 59 ? -17.281 4.688 6.746 1 88.31 59 LEU B N 1
ATOM 4356 C CA . LEU B 1 59 ? -18.016 4.387 5.52 1 88.31 59 LEU B CA 1
ATOM 4357 C C . LEU B 1 59 ? -17.578 3.039 4.949 1 88.31 59 LEU B C 1
ATOM 4359 O O . LEU B 1 59 ? -18.391 2.324 4.355 1 88.31 59 LEU B O 1
ATOM 4363 N N . ASP B 1 60 ? -16.391 2.631 5.184 1 79.81 60 ASP B N 1
ATOM 4364 C CA . ASP B 1 60 ? -15.875 1.353 4.707 1 79.81 60 ASP B CA 1
ATOM 4365 C C . ASP B 1 60 ? -16.453 0.192 5.516 1 79.81 60 ASP B C 1
ATOM 4367 O O . ASP B 1 60 ? -16.547 -0.929 5.012 1 79.81 60 ASP B O 1
ATOM 4371 N N . LYS B 1 61 ? -16.828 0.476 6.742 1 79 61 LYS B N 1
ATOM 4372 C CA . LYS B 1 61 ? -17.219 -0.577 7.672 1 79 61 LYS B CA 1
ATOM 4373 C C . LYS B 1 61 ? -18.734 -0.793 7.652 1 79 61 LYS B C 1
ATOM 4375 O O . LYS B 1 61 ? -19.203 -1.907 7.883 1 79 61 LYS B O 1
ATOM 4380 N N . ILE B 1 62 ? -19.391 0.272 7.371 1 83 62 ILE B N 1
ATOM 4381 C CA . ILE B 1 62 ? -20.844 0.182 7.555 1 83 62 ILE B CA 1
ATOM 4382 C C . ILE B 1 62 ? -21.5 -0.272 6.254 1 83 62 ILE B C 1
ATOM 4384 O O . ILE B 1 62 ? -20.844 -0.313 5.203 1 83 62 ILE B O 1
ATOM 4388 N N . GLU B 1 63 ? -22.719 -0.627 6.383 1 76.31 63 GLU B N 1
ATOM 4389 C CA . GLU B 1 63 ? -23.5 -1.088 5.238 1 76.31 63 GLU B CA 1
ATOM 4390 C C . GLU B 1 63 ? -23.766 0.054 4.266 1 76.31 63 GLU B C 1
ATOM 4392 O O . GLU B 1 63 ? -24.125 1.156 4.676 1 76.31 63 GLU B O 1
ATOM 4397 N N . LYS B 1 64 ? -23.688 -0.217 3.018 1 77.38 64 LYS B N 1
ATOM 4398 C CA . LYS B 1 64 ? -23.859 0.792 1.976 1 77.38 64 LYS B CA 1
ATOM 4399 C C . LYS B 1 64 ? -25.312 1.23 1.869 1 77.38 64 LYS B C 1
ATOM 4401 O O . LYS B 1 64 ? -25.594 2.375 1.514 1 77.38 64 LYS B O 1
ATOM 4406 N N . LYS B 1 65 ? -26.203 0.443 2.213 1 82.81 65 LYS B N 1
ATOM 4407 C CA . LYS B 1 65 ? -27.625 0.721 2.025 1 82.81 65 LYS B CA 1
ATOM 4408 C C . LYS B 1 65 ? -28.172 1.541 3.186 1 82.81 65 LYS B C 1
ATOM 4410 O O . LYS B 1 65 ? -29.312 2.023 3.125 1 82.81 65 LYS B O 1
ATOM 4415 N N . MET B 1 66 ? -27.406 1.834 4.191 1 87.38 66 MET B N 1
ATOM 4416 C CA . MET B 1 66 ? -27.828 2.658 5.316 1 87.38 66 MET B CA 1
ATOM 4417 C C . MET B 1 66 ? -28.188 4.07 4.855 1 87.38 66 MET B C 1
ATOM 4419 O O . MET B 1 66 ? -27.562 4.598 3.932 1 87.38 66 MET B O 1
ATOM 4423 N N . SER B 1 67 ? -29.156 4.641 5.531 1 90.94 67 SER B N 1
ATOM 4424 C CA . SER B 1 67 ? -29.484 6.031 5.23 1 90.94 67 SER B CA 1
ATOM 4425 C C . SER B 1 67 ? -28.344 6.965 5.633 1 90.94 67 SER B C 1
ATOM 4427 O O . SER B 1 67 ? -27.531 6.621 6.484 1 90.94 67 SER B O 1
ATOM 4429 N N . LEU B 1 68 ? -28.344 8.109 5.047 1 92.25 68 LEU B N 1
ATOM 4430 C CA . LEU B 1 68 ? -27.297 9.094 5.328 1 92.25 68 LEU B CA 1
ATOM 4431 C C . LEU B 1 68 ? -27.312 9.484 6.801 1 92.25 68 LEU B C 1
ATOM 4433 O O . LEU B 1 68 ? -26.25 9.602 7.426 1 92.25 68 LEU B O 1
ATOM 4437 N N . ASP B 1 69 ? -28.438 9.664 7.344 1 90.69 69 ASP B N 1
ATOM 4438 C CA . ASP B 1 69 ? -28.562 10.055 8.742 1 90.69 69 ASP B CA 1
ATOM 4439 C C . ASP B 1 69 ? -28 8.977 9.664 1 90.69 69 ASP B C 1
ATOM 4441 O O . ASP B 1 69 ? -27.328 9.281 10.656 1 90.69 69 ASP B O 1
ATOM 4445 N N . GLU B 1 70 ? -28.281 7.781 9.375 1 91.69 70 GLU B N 1
ATOM 4446 C CA . GLU B 1 70 ? -27.766 6.668 10.164 1 91.69 70 GLU B CA 1
ATOM 4447 C C . GLU B 1 70 ? -26.234 6.594 10.062 1 91.69 70 GLU B C 1
ATOM 4449 O O . GLU B 1 70 ? -25.562 6.336 11.062 1 91.69 70 GLU B O 1
ATOM 4454 N N . LYS B 1 71 ? -25.75 6.809 8.859 1 92.56 71 LYS B N 1
ATOM 4455 C CA . LYS B 1 71 ? -24.312 6.801 8.648 1 92.56 71 LYS B CA 1
ATOM 4456 C C . LYS B 1 71 ? -23.625 7.852 9.508 1 92.56 71 LYS B C 1
ATOM 4458 O O . LYS B 1 71 ? -22.609 7.562 10.164 1 92.56 71 LYS B O 1
ATOM 4463 N N . PHE B 1 72 ? -24.188 9.023 9.555 1 92.69 72 PHE B N 1
ATOM 4464 C CA . PHE B 1 72 ? -23.547 10.117 10.273 1 92.69 72 PHE B CA 1
ATOM 4465 C C . PHE B 1 72 ? -23.734 9.953 11.773 1 92.69 72 PHE B C 1
ATOM 4467 O O . PHE B 1 72 ? -22.859 10.359 12.555 1 92.69 72 PHE B O 1
ATOM 4474 N N . LYS B 1 73 ? -24.828 9.336 12.164 1 91.38 73 LYS B N 1
ATOM 4475 C CA . LYS B 1 73 ? -24.984 9.016 13.578 1 91.38 73 LYS B CA 1
ATOM 4476 C C . LYS B 1 73 ? -23.922 8.023 14.039 1 91.38 73 LYS B C 1
ATOM 4478 O O . LYS B 1 73 ? -23.344 8.188 15.109 1 91.38 73 LYS B O 1
ATOM 4483 N N . PHE B 1 74 ? -23.766 7.043 13.25 1 91.94 74 PHE B N 1
ATOM 4484 C CA . PHE B 1 74 ? -22.734 6.059 13.547 1 91.94 74 PHE B CA 1
ATOM 4485 C C . PHE B 1 74 ? -21.359 6.711 13.57 1 91.94 74 PHE B C 1
ATOM 4487 O O . PHE B 1 74 ? -20.562 6.457 14.477 1 91.94 74 PHE B O 1
ATOM 4494 N N . PHE B 1 75 ? -21.125 7.535 12.586 1 93.5 75 PHE B N 1
ATOM 4495 C CA . PHE B 1 75 ? -19.875 8.273 12.508 1 93.5 75 PHE B CA 1
ATOM 4496 C C . PHE B 1 75 ? -19.641 9.086 13.781 1 93.5 75 PHE B C 1
ATOM 4498 O O . PHE B 1 75 ? -18.547 9.055 14.359 1 93.5 75 PHE B O 1
ATOM 4505 N N . ARG B 1 76 ? -20.562 9.75 14.219 1 92.94 76 ARG B N 1
ATOM 4506 C CA . ARG B 1 76 ? -20.422 10.609 15.383 1 92.94 76 ARG B CA 1
ATOM 4507 C C . ARG B 1 76 ? -20.094 9.789 16.625 1 92.94 76 ARG B C 1
ATOM 4509 O O . ARG B 1 76 ? -19.281 10.219 17.453 1 92.94 76 ARG B O 1
ATOM 4516 N N . SER B 1 77 ? -20.734 8.727 16.75 1 92.69 77 SER B N 1
ATOM 4517 C CA . SER B 1 77 ? -20.438 7.844 17.859 1 92.69 77 SER B CA 1
ATOM 4518 C C . SER B 1 77 ? -19 7.359 17.812 1 92.69 77 SER B C 1
ATOM 4520 O O . SER B 1 77 ? -18.297 7.391 18.828 1 92.69 77 SER B O 1
ATOM 4522 N N . GLU B 1 78 ? -18.531 6.977 16.656 1 92 78 GLU B N 1
ATOM 4523 C CA . GLU B 1 78 ? -17.156 6.52 16.469 1 92 78 GLU B CA 1
ATOM 4524 C C . GLU B 1 78 ? -16.172 7.648 16.719 1 92 78 GLU B C 1
ATOM 4526 O O . GLU B 1 78 ? -15.117 7.434 17.344 1 92 78 GLU B O 1
ATOM 4531 N N . LEU B 1 79 ? -16.5 8.773 16.219 1 91.56 79 LEU B N 1
ATOM 4532 C CA . LEU B 1 79 ? -15.625 9.945 16.359 1 91.56 79 LEU B CA 1
ATOM 4533 C C . LEU B 1 79 ? -15.391 10.273 17.828 1 91.56 79 LEU B C 1
ATOM 4535 O O . LEU B 1 79 ? -14.25 10.469 18.25 1 91.56 79 LEU B O 1
ATOM 4539 N N . ASN B 1 80 ? -16.438 10.305 18.562 1 90.38 80 ASN B N 1
ATOM 4540 C CA . ASN B 1 80 ? -16.328 10.641 19.984 1 90.38 80 ASN B CA 1
ATOM 4541 C C . ASN B 1 80 ? -15.469 9.625 20.734 1 90.38 80 ASN B C 1
ATOM 4543 O O . ASN B 1 80 ? -14.602 10.008 21.531 1 90.38 80 ASN B O 1
ATOM 4547 N N . LEU B 1 81 ? -15.672 8.43 20.453 1 91.44 81 LEU B N 1
ATOM 4548 C CA . LEU B 1 81 ? -14.914 7.371 21.109 1 91.44 81 LEU B CA 1
ATOM 4549 C C . LEU B 1 81 ? -13.438 7.449 20.719 1 91.44 81 LEU B C 1
ATOM 4551 O O . LEU B 1 81 ? -12.562 7.375 21.594 1 91.44 81 LEU B O 1
ATOM 4555 N N . LYS B 1 82 ? -13.195 7.605 19.5 1 89.5 82 LYS B N 1
ATOM 4556 C CA . LYS B 1 82 ? -11.82 7.59 19 1 89.5 82 LYS B CA 1
ATOM 4557 C C . LYS B 1 82 ? -11.07 8.852 19.422 1 89.5 82 LYS B C 1
ATOM 4559 O O . LYS B 1 82 ? -9.875 8.789 19.734 1 89.5 82 LYS B O 1
ATOM 4564 N N . LEU B 1 83 ? -11.75 9.93 19.391 1 86.88 83 LEU B N 1
ATOM 4565 C CA . LEU B 1 83 ? -11.125 11.164 19.844 1 86.88 83 LEU B CA 1
ATOM 4566 C C . LEU B 1 83 ? -10.75 11.078 21.328 1 86.88 83 LEU B C 1
ATOM 4568 O O . LEU B 1 83 ? -9.68 11.531 21.719 1 86.88 83 LEU B O 1
ATOM 4572 N N . HIS B 1 84 ? -11.594 10.523 22.062 1 86.94 84 HIS B N 1
ATOM 4573 C CA . HIS B 1 84 ? -11.312 10.328 23.484 1 86.94 84 HIS B CA 1
ATOM 4574 C C . HIS B 1 84 ? -10.07 9.461 23.688 1 86.94 84 HIS B C 1
ATOM 4576 O O . HIS B 1 84 ? -9.188 9.812 24.469 1 86.94 84 HIS B O 1
ATOM 4582 N N . ASN B 1 85 ? -10.016 8.383 22.969 1 86.69 85 ASN B N 1
ATOM 4583 C CA . ASN B 1 85 ? -8.883 7.473 23.078 1 86.69 85 ASN B CA 1
ATOM 4584 C C . ASN B 1 85 ? -7.59 8.125 22.609 1 86.69 85 ASN B C 1
ATOM 4586 O O . ASN B 1 85 ? -6.527 7.895 23.188 1 86.69 85 ASN B O 1
ATOM 4590 N N . LEU B 1 86 ? -7.723 8.891 21.594 1 84.62 86 LEU B N 1
ATOM 4591 C CA . LEU B 1 86 ? -6.551 9.57 21.047 1 84.62 86 LEU B CA 1
ATOM 4592 C C . LEU B 1 86 ? -6.008 10.594 22.031 1 84.62 86 LEU B C 1
ATOM 4594 O O . LEU B 1 86 ? -4.789 10.719 22.203 1 84.62 86 LEU B O 1
ATOM 4598 N N . ILE B 1 87 ? -6.875 11.312 22.609 1 82.88 87 ILE B N 1
ATOM 4599 C CA . ILE B 1 87 ? -6.488 12.336 23.578 1 82.88 87 ILE B CA 1
ATOM 4600 C C . ILE B 1 87 ? -5.816 11.688 24.781 1 82.88 87 ILE B C 1
ATOM 4602 O O . ILE B 1 87 ? -4.816 12.195 25.297 1 82.88 87 ILE B O 1
ATOM 4606 N N . GLU B 1 88 ? -6.285 10.617 25.172 1 82.88 88 GLU B N 1
ATOM 4607 C CA . GLU B 1 88 ? -5.703 9.898 26.297 1 82.88 88 GLU B CA 1
ATOM 4608 C C . GLU B 1 88 ? -4.309 9.375 25.953 1 82.88 88 GLU B C 1
ATOM 4610 O O . GLU B 1 88 ? -3.4 9.43 26.797 1 82.88 88 GLU B O 1
ATOM 4615 N N . LYS B 1 89 ? -4.203 8.953 24.797 1 82.12 89 LYS B N 1
ATOM 4616 C CA . LYS B 1 89 ? -2.947 8.344 24.391 1 82.12 89 LYS B CA 1
ATOM 4617 C C . LYS B 1 89 ? -1.88 9.398 24.125 1 82.12 89 LYS B C 1
ATOM 4619 O O . LYS B 1 89 ? -0.696 9.172 24.375 1 82.12 89 LYS B O 1
ATOM 4624 N N . THR B 1 90 ? -2.266 10.516 23.625 1 80.12 90 THR B N 1
ATOM 4625 C CA . THR B 1 90 ? -1.308 11.523 23.188 1 80.12 90 THR B CA 1
ATOM 4626 C C . THR B 1 90 ? -1.201 12.648 24.219 1 80.12 90 THR B C 1
ATOM 4628 O O . THR B 1 90 ? -0.509 13.641 24 1 80.12 90 THR B O 1
ATOM 4631 N N . GLY B 1 91 ? -1.846 12.492 25.297 1 76.94 91 GLY B N 1
ATOM 4632 C CA . GLY B 1 91 ? -1.877 13.539 26.297 1 76.94 91 GLY B CA 1
ATOM 4633 C C . GLY B 1 91 ? -0.546 13.734 27 1 76.94 91 GLY B C 1
ATOM 4634 O O . GLY B 1 91 ? 0.479 13.219 26.562 1 76.94 91 GLY B O 1
ATOM 4635 N N . GLN B 1 92 ? -0.585 14.5 27.984 1 81.56 92 GLN B N 1
ATOM 4636 C CA . GLN B 1 92 ? 0.59 14.953 28.734 1 81.56 92 GLN B CA 1
ATOM 4637 C C . GLN B 1 92 ? 1.397 13.766 29.25 1 81.56 92 GLN B C 1
ATOM 4639 O O . GLN B 1 92 ? 2.627 13.828 29.328 1 81.56 92 GLN B O 1
ATOM 4644 N N . ASN B 1 93 ? 0.724 12.719 29.484 1 83.31 93 ASN B N 1
ATOM 4645 C CA . ASN B 1 93 ? 1.404 11.539 30.016 1 83.31 93 ASN B CA 1
ATOM 4646 C C . ASN B 1 93 ? 2.404 10.977 29 1 83.31 93 ASN B C 1
ATOM 4648 O O . ASN B 1 93 ? 3.424 10.406 29.391 1 83.31 93 ASN B O 1
ATOM 4652 N N . SER B 1 94 ? 2.086 11.195 27.812 1 85.62 94 SER B N 1
ATOM 4653 C CA . SER B 1 94 ? 2.975 10.68 26.766 1 85.62 94 SER B CA 1
ATOM 4654 C C . SER B 1 94 ? 4.293 11.445 26.75 1 85.62 94 SER B C 1
ATOM 4656 O O . SER B 1 94 ? 5.32 10.906 26.328 1 85.62 94 SER B O 1
ATOM 4658 N N . PHE B 1 95 ? 4.289 12.664 27.203 1 90.94 95 PHE B N 1
ATOM 4659 C CA . PHE B 1 95 ? 5.496 13.477 27.266 1 90.94 95 PHE B CA 1
ATOM 4660 C C . PHE B 1 95 ? 6.301 13.156 28.531 1 90.94 95 PHE B C 1
ATOM 4662 O O . PHE B 1 95 ? 7.523 13.016 28.469 1 90.94 95 PHE B O 1
ATOM 4669 N N . THR B 1 96 ? 5.574 12.945 29.578 1 90 96 THR B N 1
ATOM 4670 C CA . THR B 1 96 ? 6.23 12.68 30.859 1 90 96 THR B CA 1
ATOM 4671 C C . THR B 1 96 ? 7.035 11.383 30.781 1 90 96 THR B C 1
ATOM 4673 O O . THR B 1 96 ? 8.133 11.297 31.344 1 90 96 THR B O 1
ATOM 4676 N N . LYS B 1 97 ? 6.543 10.477 30.141 1 86.81 97 LYS B N 1
ATOM 4677 C CA . LYS B 1 97 ? 7.203 9.188 30 1 86.81 97 LYS B CA 1
ATOM 4678 C C . LYS B 1 97 ? 8.539 9.32 29.281 1 86.81 97 LYS B C 1
ATOM 4680 O O . LYS B 1 97 ? 9.445 8.508 29.469 1 86.81 97 LYS B O 1
ATOM 4685 N N . LEU B 1 98 ? 8.703 10.367 28.516 1 87.88 98 LEU B N 1
ATOM 4686 C CA . LEU B 1 98 ? 9.914 10.578 27.734 1 87.88 98 LEU B CA 1
ATOM 4687 C C . LEU B 1 98 ? 10.805 11.633 28.375 1 87.88 98 LEU B C 1
ATOM 4689 O O . LEU B 1 98 ? 11.82 12.039 27.797 1 87.88 98 LEU B O 1
ATOM 4693 N N . GLY B 1 99 ? 10.375 12.086 29.547 1 91.69 99 GLY B N 1
ATOM 4694 C CA . GLY B 1 99 ? 11.164 13.078 30.25 1 91.69 99 GLY B CA 1
ATOM 4695 C C . GLY B 1 99 ? 10.977 14.484 29.719 1 91.69 99 GLY B C 1
ATOM 4696 O O . GLY B 1 99 ? 11.844 15.336 29.891 1 91.69 99 GLY B O 1
ATOM 4697 N N . ILE B 1 100 ? 9.922 14.695 29 1 95.75 100 ILE B N 1
ATOM 4698 C CA . ILE B 1 100 ? 9.609 16.016 28.453 1 95.75 100 ILE B CA 1
ATOM 4699 C C . ILE B 1 100 ? 8.727 16.781 29.422 1 95.75 100 ILE B C 1
ATOM 4701 O O . ILE B 1 100 ? 7.688 16.281 29.859 1 95.75 100 ILE B O 1
ATOM 4705 N N . ASP B 1 101 ? 9.164 17.922 29.766 1 95.88 101 ASP B N 1
ATOM 4706 C CA . ASP B 1 101 ? 8.312 18.781 30.578 1 95.88 101 ASP B CA 1
ATOM 4707 C C . ASP B 1 101 ? 7.195 19.406 29.75 1 95.88 101 ASP B C 1
ATOM 4709 O O . ASP B 1 101 ? 7.387 19.719 28.578 1 95.88 101 ASP B O 1
ATOM 4713 N N . SER B 1 102 ? 6.035 19.469 30.391 1 95.25 102 SER B N 1
ATOM 4714 C CA . SER B 1 102 ? 4.887 20.047 29.703 1 95.25 102 SER B CA 1
ATOM 4715 C C . SER B 1 102 ? 4.227 21.125 30.547 1 95.25 102 SER B C 1
ATOM 4717 O O . SER B 1 102 ? 4.055 20.969 31.75 1 95.25 102 SER B O 1
ATOM 4719 N N . LEU B 1 103 ? 3.928 22.281 29.922 1 94.88 103 LEU B N 1
ATOM 4720 C CA . LEU B 1 103 ? 3.242 23.375 30.609 1 94.88 103 LEU B CA 1
ATOM 4721 C C . LEU B 1 103 ? 2.057 23.859 29.781 1 94.88 103 LEU B C 1
ATOM 4723 O O . LEU B 1 103 ? 2.115 23.875 28.547 1 94.88 103 LEU B O 1
ATOM 4727 N N . ILE B 1 104 ? 1.003 24.234 30.484 1 93.31 104 ILE B N 1
ATOM 4728 C CA . ILE B 1 104 ? -0.175 24.828 29.859 1 93.31 104 ILE B CA 1
ATOM 4729 C C . ILE B 1 104 ? -0.168 26.344 30.094 1 93.31 104 ILE B C 1
ATOM 4731 O O . ILE B 1 104 ? -0.003 26.797 31.219 1 93.31 104 ILE B O 1
ATOM 4735 N N . GLY B 1 105 ? -0.268 27.062 28.938 1 91.56 105 GLY B N 1
ATOM 4736 C CA . GLY B 1 105 ? -0.367 28.5 29.078 1 91.56 105 GLY B CA 1
ATOM 4737 C C . GLY B 1 105 ? 0.034 29.266 27.828 1 91.56 105 GLY B C 1
ATOM 4738 O O . GLY B 1 105 ? 0.421 28.656 26.828 1 91.56 105 GLY B O 1
ATOM 4739 N N . THR B 1 106 ? -0.174 30.531 27.922 1 91.25 106 THR B N 1
ATOM 4740 C CA . THR B 1 106 ? 0.249 31.438 26.844 1 91.25 106 THR B CA 1
ATOM 4741 C C . THR B 1 106 ? 1.677 31.922 27.078 1 91.25 106 THR B C 1
ATOM 4743 O O . THR B 1 106 ? 2.051 32.25 28.219 1 91.25 106 THR B O 1
ATOM 4746 N N . VAL B 1 107 ? 2.398 31.922 26 1 92.25 107 VAL B N 1
ATOM 4747 C CA . VAL B 1 107 ? 3.811 32.281 26.109 1 92.25 107 VAL B CA 1
ATOM 4748 C C . VAL B 1 107 ? 4.035 33.688 25.609 1 92.25 107 VAL B C 1
ATOM 4750 O O . VAL B 1 107 ? 3.322 34.156 24.719 1 92.25 107 VAL B O 1
ATOM 4753 N N . HIS B 1 108 ? 4.984 34.344 26.312 1 90.06 108 HIS B N 1
ATOM 4754 C CA . HIS B 1 108 ? 5.52 35.625 25.844 1 90.06 108 HIS B CA 1
ATOM 4755 C C . HIS B 1 108 ? 7.027 35.562 25.641 1 90.06 108 HIS B C 1
ATOM 4757 O O . HIS B 1 108 ? 7.777 35.375 26.609 1 90.06 108 HIS B O 1
ATOM 4763 N N . ILE B 1 109 ? 7.391 35.656 24.375 1 92 109 ILE B N 1
ATOM 4764 C CA . ILE B 1 109 ? 8.82 35.656 24.078 1 92 109 ILE B CA 1
ATOM 4765 C C . ILE B 1 109 ? 9.445 37 24.422 1 92 109 ILE B C 1
ATOM 4767 O O . ILE B 1 109 ? 9.047 38.031 23.875 1 92 109 ILE B O 1
ATOM 4771 N N . VAL B 1 110 ? 10.445 36.969 25.281 1 88.5 110 VAL B N 1
ATOM 4772 C CA . VAL B 1 110 ? 11.07 38.219 25.766 1 88.5 110 VAL B CA 1
ATOM 4773 C C . VAL B 1 110 ? 12.258 38.562 24.875 1 88.5 110 VAL B C 1
ATOM 4775 O O . VAL B 1 110 ? 12.453 39.75 24.531 1 88.5 110 VAL B O 1
ATOM 4778 N N . ASP B 1 111 ? 13.133 37.625 24.609 1 88.94 111 ASP B N 1
ATOM 4779 C CA . ASP B 1 111 ? 14.305 37.781 23.75 1 88.94 111 ASP B CA 1
ATOM 4780 C C . ASP B 1 111 ? 14.719 36.469 23.109 1 88.94 111 ASP B C 1
ATOM 4782 O O . ASP B 1 111 ? 13.93 35.531 23.047 1 88.94 111 ASP B O 1
ATOM 4786 N N . LYS B 1 112 ? 15.898 36.438 22.656 1 90.62 112 LYS B N 1
ATOM 4787 C CA . LYS B 1 112 ? 16.359 35.312 21.828 1 90.62 112 LYS B CA 1
ATOM 4788 C C . LYS B 1 112 ? 16.516 34.031 22.656 1 90.62 112 LYS B C 1
ATOM 4790 O O . LYS B 1 112 ? 16.578 32.938 22.109 1 90.62 112 LYS B O 1
ATOM 4795 N N . ASN B 1 113 ? 16.5 34.125 23.984 1 93.88 113 ASN B N 1
ATOM 4796 C CA . ASN B 1 113 ? 16.781 32.938 24.812 1 93.88 113 ASN B CA 1
ATOM 4797 C C . ASN B 1 113 ? 15.812 32.844 25.984 1 93.88 113 ASN B C 1
ATOM 4799 O O . ASN B 1 113 ? 15.938 31.953 26.828 1 93.88 113 ASN B O 1
ATOM 4803 N N . ASN B 1 114 ? 14.852 33.781 25.984 1 92.94 114 ASN B N 1
ATOM 4804 C CA . ASN B 1 114 ? 14 33.812 27.172 1 92.94 114 ASN B CA 1
ATOM 4805 C C . ASN B 1 114 ? 12.531 34 26.812 1 92.94 114 ASN B C 1
ATOM 4807 O O . ASN B 1 114 ? 12.195 34.719 25.891 1 92.94 114 ASN B O 1
ATOM 4811 N N . LEU B 1 115 ? 11.719 33.25 27.578 1 94.31 115 LEU B N 1
ATOM 4812 C CA . LEU B 1 115 ? 10.273 33.406 27.469 1 94.31 115 LEU B CA 1
ATOM 4813 C C . LEU B 1 115 ? 9.625 33.438 28.844 1 94.31 115 LEU B C 1
ATOM 4815 O O . LEU B 1 115 ? 10.25 33.062 29.844 1 94.31 115 LEU B O 1
ATOM 4819 N N . ILE B 1 116 ? 8.461 34.031 28.891 1 94 116 ILE B N 1
ATOM 4820 C CA . ILE B 1 116 ? 7.688 34.094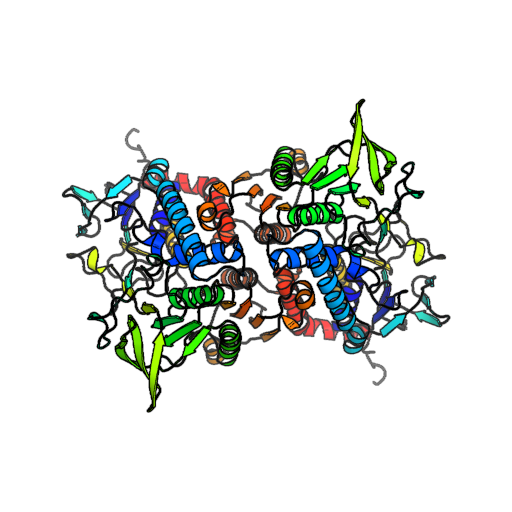 30.125 1 94 116 ILE B CA 1
ATOM 4821 C C . ILE B 1 116 ? 6.391 33.281 29.969 1 94 116 ILE B C 1
ATOM 4823 O O . ILE B 1 116 ? 5.695 33.438 28.953 1 94 116 ILE B O 1
ATOM 4827 N N . ILE B 1 117 ? 6.141 32.406 30.844 1 94.19 117 ILE B N 1
ATOM 4828 C CA . ILE B 1 117 ? 4.891 31.656 30.922 1 94.19 117 ILE B CA 1
ATOM 4829 C C . ILE B 1 117 ? 4.426 31.562 32.375 1 94.19 117 ILE B C 1
ATOM 4831 O O . ILE B 1 117 ? 5.219 31.25 33.25 1 94.19 117 ILE B O 1
ATOM 4835 N N . ASN B 1 118 ? 3.174 31.797 32.594 1 93.19 118 ASN B N 1
ATOM 4836 C CA . ASN B 1 118 ? 2.623 31.75 33.938 1 93.19 118 ASN B CA 1
ATOM 4837 C C . ASN B 1 118 ? 3.475 32.531 34.906 1 93.19 118 ASN B C 1
ATOM 4839 O O . ASN B 1 118 ? 3.818 32.031 36 1 93.19 118 ASN B O 1
ATOM 4843 N N . GLU B 1 119 ? 4.055 33.594 34.531 1 91.62 119 GLU B N 1
ATOM 4844 C CA . GLU B 1 119 ? 4.809 34.562 35.312 1 91.62 119 GLU B CA 1
ATOM 4845 C C . GLU B 1 119 ? 6.18 34 35.719 1 91.62 119 GLU B C 1
ATOM 4847 O O . GLU B 1 119 ? 6.836 34.531 36.625 1 91.62 119 GLU B O 1
ATOM 4852 N N . LYS B 1 120 ? 6.523 33.031 35.062 1 94.69 120 LYS B N 1
ATOM 4853 C CA . LYS B 1 120 ? 7.855 32.469 35.281 1 94.69 120 LYS B CA 1
ATOM 4854 C C . LYS B 1 120 ? 8.719 32.625 34.031 1 94.69 120 LYS B C 1
ATOM 4856 O O . LYS B 1 120 ? 8.25 32.406 32.906 1 94.69 120 LYS B O 1
ATOM 4861 N N . LYS B 1 121 ? 9.914 33.031 34.281 1 95.38 121 LYS B N 1
ATOM 4862 C CA . LYS B 1 121 ? 10.883 33.156 33.188 1 95.38 121 LYS B CA 1
ATOM 4863 C C . LYS B 1 121 ? 11.617 31.844 32.938 1 95.38 121 LYS B C 1
ATOM 4865 O O . LYS B 1 121 ? 12.086 31.203 33.906 1 95.38 121 LYS B O 1
ATOM 4870 N N . ILE B 1 122 ? 11.68 31.453 31.734 1 96.12 122 ILE B N 1
ATOM 4871 C CA . ILE B 1 122 ? 12.352 30.219 31.328 1 96.12 122 ILE B CA 1
ATOM 4872 C C . ILE B 1 122 ? 13.375 30.531 30.234 1 96.12 122 ILE B C 1
ATOM 4874 O O . ILE B 1 122 ? 13.07 31.25 29.281 1 96.12 122 ILE B O 1
ATOM 4878 N N . SER B 1 123 ? 14.578 30 30.406 1 96.5 123 SER B N 1
ATOM 4879 C CA . SER B 1 123 ? 15.609 30.188 29.391 1 96.5 123 SER B CA 1
ATOM 4880 C C . SER B 1 123 ? 15.742 28.953 28.5 1 96.5 123 SER B C 1
ATOM 4882 O O . SER B 1 123 ? 15.531 27.828 28.953 1 96.5 123 SER B O 1
ATOM 4884 N N . PHE B 1 124 ? 16.016 29.203 27.234 1 95.5 124 PHE B N 1
ATOM 4885 C CA . PHE B 1 124 ? 16.172 28.125 26.266 1 95.5 124 PHE B CA 1
ATOM 4886 C C . PHE B 1 124 ? 17.266 28.453 25.266 1 95.5 124 PHE B C 1
ATOM 4888 O O . PHE B 1 124 ? 17.562 29.625 25.016 1 95.5 124 PHE B O 1
ATOM 4895 N N . LYS B 1 125 ? 17.859 27.438 24.719 1 94.5 125 LYS B N 1
ATOM 4896 C CA . LYS B 1 125 ? 18.828 27.625 23.641 1 94.5 125 LYS B CA 1
ATOM 4897 C C . LYS B 1 125 ? 18.125 27.797 22.297 1 94.5 125 LYS B C 1
ATOM 4899 O O . LYS B 1 125 ? 18.5 28.656 21.5 1 94.5 125 LYS B O 1
ATOM 4904 N N . TYR B 1 126 ? 17.125 26.922 22.062 1 95.19 126 TYR B N 1
ATOM 4905 C CA . TYR B 1 126 ? 16.344 27 20.828 1 95.19 126 TYR B CA 1
ATOM 4906 C C . TYR B 1 126 ? 14.852 27.016 21.125 1 95.19 126 TYR B C 1
ATOM 4908 O O . TYR B 1 126 ? 14.422 26.531 22.172 1 95.19 126 TYR B O 1
ATOM 4916 N N . CYS B 1 127 ? 14.094 27.609 20.219 1 96.38 127 CYS B N 1
ATOM 4917 C CA . CYS B 1 127 ? 12.641 27.641 20.312 1 96.38 127 CYS B CA 1
ATOM 4918 C C . CYS B 1 127 ? 12 27.25 18.984 1 96.38 127 CYS B C 1
ATOM 4920 O O . CYS B 1 127 ? 12.391 27.75 17.938 1 96.38 127 CYS B O 1
ATOM 4922 N N . VAL B 1 128 ? 11.062 26.312 19.047 1 96.94 128 VAL B N 1
ATOM 4923 C CA . VAL B 1 128 ? 10.367 25.859 17.844 1 96.94 128 VAL B CA 1
ATOM 4924 C C . VAL B 1 128 ? 8.883 26.219 17.953 1 96.94 128 VAL B C 1
ATOM 4926 O O . VAL B 1 128 ? 8.195 25.797 18.891 1 96.94 128 VAL B O 1
ATOM 4929 N N . PHE B 1 129 ? 8.453 26.953 16.984 1 95.44 129 PHE B N 1
ATOM 4930 C CA . PHE B 1 129 ? 7.039 27.297 16.922 1 95.44 129 PHE B CA 1
ATOM 4931 C C . PHE B 1 129 ? 6.266 26.266 16.109 1 95.44 129 PHE B C 1
ATOM 4933 O O . PHE B 1 129 ? 6.512 26.078 14.922 1 95.44 129 PHE B O 1
ATOM 4940 N N . ALA B 1 130 ? 5.348 25.562 16.719 1 94 130 ALA B N 1
ATOM 4941 C CA . ALA B 1 130 ? 4.391 24.656 16.094 1 94 130 ALA B CA 1
ATOM 4942 C C . ALA B 1 130 ? 2.957 25.047 16.453 1 94 130 ALA B C 1
ATOM 4944 O O . ALA B 1 130 ? 2.174 24.203 16.906 1 94 130 ALA B O 1
ATOM 4945 N N . VAL B 1 131 ? 2.625 26.266 16.156 1 91.56 131 VAL B N 1
ATOM 4946 C CA . VAL B 1 131 ? 1.404 26.859 16.703 1 91.56 131 VAL B CA 1
ATOM 4947 C C . VAL B 1 131 ? 0.297 26.797 15.648 1 91.56 131 VAL B C 1
ATOM 4949 O O . VAL B 1 131 ? -0.781 27.359 15.844 1 91.56 131 VAL B O 1
ATOM 4952 N N . GLY B 1 132 ? 0.53 26.172 14.609 1 88.31 132 GLY B N 1
ATOM 4953 C CA . GLY B 1 132 ? -0.491 25.922 13.602 1 88.31 132 GLY B CA 1
ATOM 4954 C C . GLY B 1 132 ? -0.957 27.172 12.898 1 88.31 132 GLY B C 1
ATOM 4955 O O . GLY B 1 132 ? -0.239 28.172 12.867 1 88.31 132 GLY B O 1
ATOM 4956 N N . SER B 1 133 ? -2.021 27.047 12.156 1 86.81 133 SER B N 1
ATOM 4957 C CA . SER B 1 133 ? -2.646 28.125 11.398 1 86.81 133 SER B CA 1
ATOM 4958 C C . SER B 1 133 ? -4.145 28.203 11.68 1 86.81 133 SER B C 1
ATOM 4960 O O . SER B 1 133 ? -4.703 27.328 12.344 1 86.81 133 SER B O 1
ATOM 4962 N N . ARG B 1 134 ? -4.723 29.312 11.344 1 83.19 134 ARG B N 1
ATOM 4963 C CA . ARG B 1 134 ? -6.16 29.484 11.531 1 83.19 134 ARG B CA 1
ATOM 4964 C C . ARG B 1 134 ? -6.848 29.859 10.227 1 83.19 134 ARG B C 1
ATOM 4966 O O . ARG B 1 134 ? -6.223 30.438 9.328 1 83.19 134 ARG B O 1
ATOM 4973 N N . PHE B 1 135 ? -8.164 29.5 10.234 1 81.38 135 PHE B N 1
ATOM 4974 C CA . PHE B 1 135 ? -9 29.828 9.086 1 81.38 135 PHE B CA 1
ATOM 4975 C C . PHE B 1 135 ? -9.227 31.328 8.992 1 81.38 135 PHE B C 1
ATOM 4977 O O . PHE B 1 135 ? -9.461 31.984 10.008 1 81.38 135 PHE B O 1
ATOM 4984 N N . LEU B 1 136 ? -9.031 31.828 7.758 1 83.62 136 LEU B N 1
ATOM 4985 C CA . LEU B 1 136 ? -9.359 33.219 7.484 1 83.62 136 LEU B CA 1
ATOM 4986 C C . LEU B 1 136 ? -10.758 33.344 6.898 1 83.62 136 LEU B C 1
ATOM 4988 O O . LEU B 1 136 ? -11.023 32.875 5.801 1 83.62 136 LEU B O 1
ATOM 4992 N N . LYS B 1 137 ? -11.617 34 7.586 1 83.12 137 LYS B N 1
ATOM 4993 C CA . LYS B 1 137 ? -13 34.188 7.145 1 83.12 137 LYS B CA 1
ATOM 4994 C C . LYS B 1 137 ? -13.07 35.031 5.887 1 83.12 137 LYS B C 1
ATOM 4996 O O . LYS B 1 137 ? -12.547 36.156 5.871 1 83.12 137 LYS B O 1
ATOM 5001 N N . PRO B 1 138 ? -13.68 34.5 4.887 1 84.44 138 PRO B N 1
ATOM 5002 C CA . PRO B 1 138 ? -13.836 35.312 3.689 1 84.44 138 PRO B CA 1
ATOM 5003 C C . PRO B 1 138 ? -14.883 36.406 3.865 1 84.44 138 PRO B C 1
ATOM 5005 O O . PRO B 1 138 ? -15.789 36.281 4.691 1 84.44 138 PRO B O 1
ATOM 5008 N N . LEU B 1 139 ? -14.695 37.438 3.1 1 84.69 139 LEU B N 1
ATOM 5009 C CA . LEU B 1 139 ? -15.656 38.531 3.119 1 84.69 139 LEU B CA 1
ATOM 5010 C C . LEU B 1 139 ? -16.781 38.281 2.129 1 84.69 139 LEU B C 1
ATOM 5012 O O . LEU B 1 139 ? -16.688 38.656 0.96 1 84.69 139 LEU B O 1
ATOM 5016 N N . ILE B 1 140 ? -17.797 37.656 2.547 1 88.81 140 ILE B N 1
ATOM 5017 C CA . ILE B 1 140 ? -18.953 37.375 1.724 1 88.81 140 ILE B CA 1
ATOM 5018 C C . ILE B 1 140 ? -20.203 37.969 2.361 1 88.81 140 ILE B C 1
ATOM 5020 O O . ILE B 1 140 ? -20.453 37.781 3.559 1 88.81 140 ILE B O 1
ATOM 5024 N N . LYS B 1 141 ? -20.953 38.594 1.585 1 90.56 141 LYS B N 1
ATOM 5025 C CA . LYS B 1 141 ? -22.188 39.188 2.076 1 90.56 141 LYS B CA 1
ATOM 5026 C C . LYS B 1 141 ? -23.172 38.125 2.566 1 90.56 141 LYS B C 1
ATOM 5028 O O . LYS B 1 141 ? -23.375 37.125 1.9 1 90.56 141 LYS B O 1
ATOM 5033 N N . GLY B 1 142 ? -23.656 38.312 3.809 1 89.69 142 GLY B N 1
ATOM 5034 C CA . GLY B 1 142 ? -24.672 37.406 4.336 1 89.69 142 GLY B CA 1
ATOM 5035 C C . GLY B 1 142 ? -24.094 36.281 5.176 1 89.69 142 GLY B C 1
ATOM 5036 O O . GLY B 1 142 ? -24.828 35.594 5.883 1 89.69 142 GLY B O 1
ATOM 5037 N N . LEU B 1 143 ? -22.844 36.125 5.156 1 86.38 143 LEU B N 1
ATOM 5038 C CA . LEU B 1 143 ? -22.188 35 5.848 1 86.38 143 LEU B CA 1
ATOM 5039 C C . LEU B 1 143 ? -22.375 35.125 7.355 1 86.38 143 LEU B C 1
ATOM 5041 O O . LEU B 1 143 ? -22.547 34.125 8.047 1 86.38 143 LEU B O 1
ATOM 5045 N N . ASP B 1 144 ? -22.375 36.25 7.848 1 79.56 144 ASP B N 1
ATOM 5046 C CA . ASP B 1 144 ? -22.422 36.5 9.289 1 79.56 144 ASP B CA 1
ATOM 5047 C C . ASP B 1 144 ? -23.781 36.094 9.867 1 79.56 144 ASP B C 1
ATOM 5049 O O . ASP B 1 144 ? -23.875 35.812 11.062 1 79.56 144 ASP B O 1
ATOM 5053 N N . TYR B 1 145 ? -24.75 36 9.031 1 71.38 145 TYR B N 1
ATOM 5054 C CA . TYR B 1 145 ? -26.094 35.719 9.516 1 71.38 145 TYR B CA 1
ATOM 5055 C C . TYR B 1 145 ? -26.438 34.25 9.328 1 71.38 145 TYR B C 1
ATOM 5057 O O . TYR B 1 145 ? -27.531 33.812 9.68 1 71.38 145 TYR B O 1
ATOM 5065 N N . SER B 1 146 ? -25.5 33.531 8.859 1 72.19 146 SER B N 1
ATOM 5066 C CA . SER B 1 146 ? -25.734 32.125 8.555 1 72.19 146 SER B CA 1
ATOM 5067 C C . SER B 1 146 ? -24.922 31.219 9.461 1 72.19 146 SER B C 1
ATOM 5069 O O . SER B 1 146 ? -23.812 31.578 9.859 1 72.19 146 SER B O 1
ATOM 5071 N N . LYS B 1 147 ? -25.562 30.266 10.102 1 80.31 147 LYS B N 1
ATOM 5072 C CA . LYS B 1 147 ? -24.828 29.266 10.891 1 80.31 147 LYS B CA 1
ATOM 5073 C C . LYS B 1 147 ? -24.094 28.281 10 1 80.31 147 LYS B C 1
ATOM 5075 O O . LYS B 1 147 ? -24.531 27.141 9.82 1 80.31 147 LYS B O 1
ATOM 5080 N N . TYR B 1 148 ? -23.031 28.766 9.406 1 82.38 148 TYR B N 1
ATOM 5081 C CA . TYR B 1 148 ? -22.234 27.906 8.539 1 82.38 148 TYR B CA 1
ATOM 5082 C C . TYR B 1 148 ? -21.203 27.125 9.336 1 82.38 148 TYR B C 1
ATOM 5084 O O . TYR B 1 148 ? -20.984 27.406 10.516 1 82.38 148 TYR B O 1
ATOM 5092 N N . GLU B 1 149 ? -20.766 26.078 8.703 1 88.69 149 GLU B N 1
ATOM 5093 C CA . GLU B 1 149 ? -19.672 25.297 9.273 1 88.69 149 GLU B CA 1
ATOM 5094 C C . GLU B 1 149 ? -18.359 25.578 8.547 1 88.69 149 GLU B C 1
ATOM 5096 O O . GLU B 1 149 ? -18.344 26.156 7.465 1 88.69 149 GLU B O 1
ATOM 5101 N N . THR B 1 150 ? -17.312 25.219 9.266 1 87.75 150 THR B N 1
ATOM 5102 C CA . THR B 1 150 ? -15.984 25.281 8.656 1 87.75 150 THR B CA 1
ATOM 5103 C C . THR B 1 150 ? -15.344 23.891 8.602 1 87.75 150 THR B C 1
ATOM 5105 O O . THR B 1 150 ? -15.883 22.938 9.156 1 87.75 150 THR B O 1
ATOM 5108 N N . ILE B 1 151 ? -14.211 23.844 7.93 1 83.62 151 ILE B N 1
ATOM 5109 C CA . ILE B 1 151 ? -13.469 22.594 7.816 1 83.62 151 ILE B CA 1
ATOM 5110 C C . ILE B 1 151 ? -13 22.141 9.195 1 83.62 151 ILE B C 1
ATOM 5112 O O . ILE B 1 151 ? -12.656 20.969 9.398 1 83.62 151 ILE B O 1
ATOM 5116 N N . GLU B 1 152 ? -13.141 23 10.188 1 80.94 152 GLU B N 1
ATOM 5117 C CA . GLU B 1 152 ? -12.633 22.703 11.523 1 80.94 152 GLU B CA 1
ATOM 5118 C C . GLU B 1 152 ? -13.75 22.234 12.453 1 80.94 152 GLU B C 1
ATOM 5120 O O . GLU B 1 152 ? -13.492 21.672 13.508 1 80.94 152 GLU B O 1
ATOM 5125 N N . ASN B 1 153 ? -15.039 22.391 12.016 1 85.94 153 ASN B N 1
ATOM 5126 C CA . ASN B 1 153 ? -16.078 22.078 12.984 1 85.94 153 ASN B CA 1
ATOM 5127 C C . ASN B 1 153 ? -17.25 21.344 12.344 1 85.94 153 ASN B C 1
ATOM 5129 O O . ASN B 1 153 ? -18.281 21.141 12.984 1 85.94 153 ASN B O 1
ATOM 5133 N N . TRP B 1 154 ? -17.109 20.922 11.133 1 88.56 154 TRP B N 1
ATOM 5134 C CA . TRP B 1 154 ? -18.188 20.297 10.375 1 88.56 154 TRP B CA 1
ATOM 5135 C C . TRP B 1 154 ? -18.688 19.031 11.086 1 88.56 154 TRP B C 1
ATOM 5137 O O . TRP B 1 154 ? -19.844 18.641 10.922 1 88.56 154 TRP B O 1
ATOM 5147 N N . TYR B 1 155 ? -17.906 18.375 11.891 1 88.81 155 TYR B N 1
ATOM 5148 C CA . TYR B 1 155 ? -18.188 17.062 12.445 1 88.81 155 TYR B CA 1
ATOM 5149 C C . TYR B 1 155 ? -19.078 17.188 13.688 1 88.81 155 TYR B C 1
ATOM 5151 O O . TYR B 1 155 ? -19.469 16.172 14.266 1 88.81 155 TYR B O 1
ATOM 5159 N N . ASN B 1 156 ? -19.438 18.422 14.047 1 84.06 156 ASN B N 1
ATOM 5160 C CA . ASN B 1 156 ? -20.328 18.641 15.188 1 84.06 156 ASN B CA 1
ATOM 5161 C C . ASN B 1 156 ? -21.781 18.406 14.82 1 84.06 156 ASN B C 1
ATOM 5163 O O . ASN B 1 156 ? -22.656 18.391 15.688 1 84.06 156 ASN B O 1
ATOM 5167 N N . PHE B 1 157 ? -22.047 18.156 13.523 1 79.56 157 PHE B N 1
ATOM 5168 C CA . PHE B 1 157 ? -23.406 17.938 13.047 1 79.56 157 PHE B CA 1
ATOM 5169 C C . PHE B 1 157 ? -23.562 16.5 12.539 1 79.56 157 PHE B C 1
ATOM 5171 O O . PHE B 1 157 ? -22.609 15.906 12.031 1 79.56 157 PHE B O 1
ATOM 5178 N N . ASP B 1 158 ? -24.766 15.992 12.75 1 77.06 158 ASP B N 1
ATOM 5179 C CA . ASP B 1 158 ? -24.953 14.602 12.328 1 77.06 158 ASP B CA 1
ATOM 5180 C C . ASP B 1 158 ? -26.203 14.453 11.469 1 77.06 158 ASP B C 1
ATOM 5182 O O . ASP B 1 158 ? -26.672 13.336 11.227 1 77.06 158 ASP B O 1
ATOM 5186 N N . LYS B 1 159 ? -26.766 15.656 11.016 1 83.88 159 LYS B N 1
ATOM 5187 C CA . LYS B 1 159 ? -27.953 15.555 10.188 1 83.88 159 LYS B CA 1
ATOM 5188 C C . LYS B 1 159 ? -27.922 16.562 9.047 1 83.88 159 LYS B C 1
ATOM 5190 O O . LYS B 1 159 ? -27.078 17.469 9.031 1 83.88 159 LYS B O 1
ATOM 5195 N N . ASN B 1 160 ? -28.766 16.359 8.047 1 87.25 160 ASN B N 1
ATOM 5196 C CA . ASN B 1 160 ? -29.016 17.281 6.945 1 87.25 160 ASN B CA 1
ATOM 5197 C C . ASN B 1 160 ? -27.781 17.438 6.055 1 87.25 160 ASN B C 1
ATOM 5199 O O . ASN B 1 160 ? -27.344 18.547 5.77 1 87.25 160 ASN B O 1
ATOM 5203 N N . PHE B 1 161 ? -27.234 16.25 5.672 1 91.44 161 PHE B N 1
ATOM 5204 C CA . PHE B 1 161 ? -26.062 16.281 4.801 1 91.44 161 PHE B CA 1
ATOM 5205 C C . PHE B 1 161 ? -26.422 15.789 3.404 1 91.44 161 PHE B C 1
ATOM 5207 O O . PHE B 1 161 ? -25.547 15.289 2.682 1 91.44 161 PHE B O 1
ATOM 5214 N N . ASN B 1 162 ? -27.766 15.922 3.051 1 94.69 162 ASN B N 1
ATOM 5215 C CA . ASN B 1 162 ? -28.156 15.453 1.728 1 94.69 162 ASN B CA 1
ATOM 5216 C C . ASN B 1 162 ? -27.469 16.25 0.622 1 94.69 162 ASN B C 1
ATOM 5218 O O . ASN B 1 162 ? -27.109 15.68 -0.417 1 94.69 162 ASN B O 1
ATOM 5222 N N . SER B 1 163 ? -27.391 17.484 0.887 1 96.38 163 SER B N 1
ATOM 5223 C CA . SER B 1 163 ? -26.656 18.344 -0.028 1 96.38 163 SER B CA 1
ATOM 5224 C C . SER B 1 163 ? -25.703 19.266 0.729 1 96.38 163 SER B C 1
ATOM 5226 O O . SER B 1 163 ? -26.078 19.891 1.722 1 96.38 163 SER B O 1
ATOM 5228 N N . VAL B 1 164 ? -24.438 19.312 0.258 1 96.25 164 VAL B N 1
ATOM 5229 C CA . VAL B 1 164 ? -23.391 20.062 0.944 1 96.25 164 VAL B CA 1
ATOM 5230 C C . VAL B 1 164 ? -22.641 20.938 -0.059 1 96.25 164 VAL B C 1
ATOM 5232 O O . VAL B 1 164 ? -22.234 20.469 -1.12 1 96.25 164 VAL B O 1
ATOM 5235 N N . THR B 1 165 ? -22.516 22.219 0.257 1 96.31 165 THR B N 1
ATOM 5236 C CA . THR B 1 165 ? -21.656 23.109 -0.524 1 96.31 165 THR B CA 1
ATOM 5237 C C . THR B 1 165 ? -20.406 23.484 0.259 1 96.31 165 THR B C 1
ATOM 5239 O O . THR B 1 165 ? -20.484 23.891 1.421 1 96.31 165 THR B O 1
ATOM 5242 N N . ILE B 1 166 ? -19.312 23.312 -0.347 1 94.75 166 ILE B N 1
ATOM 5243 C CA . ILE B 1 166 ? -18.031 23.688 0.234 1 94.75 166 ILE B CA 1
ATOM 5244 C C . ILE B 1 166 ? -17.422 24.844 -0.571 1 94.75 166 ILE B C 1
ATOM 5246 O O . ILE B 1 166 ? -17.344 24.766 -1.801 1 94.75 166 ILE B O 1
ATOM 5250 N N . ILE B 1 167 ? -17.016 25.875 0.117 1 92.62 167 ILE B N 1
ATOM 5251 C CA . ILE B 1 167 ? -16.359 27.016 -0.529 1 92.62 167 ILE B CA 1
ATOM 5252 C C . ILE B 1 167 ? -14.875 27 -0.197 1 92.62 167 ILE B C 1
ATOM 5254 O O . ILE B 1 167 ? -14.492 27.125 0.97 1 92.62 167 ILE B O 1
ATOM 5258 N N . GLY B 1 168 ? -14.078 26.844 -1.221 1 86.56 168 GLY B N 1
ATOM 5259 C CA . GLY B 1 168 ? -12.633 26.766 -1.062 1 86.56 168 GLY B CA 1
ATOM 5260 C C . GLY B 1 168 ? -12.039 25.516 -1.7 1 86.56 168 GLY B C 1
ATOM 5261 O O . GLY B 1 168 ? -12.75 24.547 -1.978 1 86.56 168 GLY B O 1
ATOM 5262 N N . ASN B 1 169 ? -10.734 25.562 -2.062 1 78.81 169 ASN B N 1
ATOM 5263 C CA . ASN B 1 169 ? -10.125 24.453 -2.791 1 78.81 169 ASN B CA 1
ATOM 5264 C C . ASN B 1 169 ? -8.859 23.953 -2.096 1 78.81 169 ASN B C 1
ATOM 5266 O O . ASN B 1 169 ? -7.906 23.547 -2.758 1 78.81 169 ASN B O 1
ATOM 5270 N N . ASP B 1 170 ? -8.805 24.047 -0.811 1 79.75 170 ASP B N 1
ATOM 5271 C CA . ASP B 1 170 ? -7.66 23.469 -0.103 1 79.75 170 ASP B CA 1
ATOM 5272 C C . ASP B 1 170 ? -7.781 21.953 -0.007 1 79.75 170 ASP B C 1
ATOM 5274 O O . ASP B 1 170 ? -8.836 21.391 -0.299 1 79.75 170 ASP B O 1
ATOM 5278 N N . LYS B 1 171 ? -6.77 21.328 0.366 1 80.25 171 LYS B N 1
ATOM 5279 C CA . LYS B 1 171 ? -6.676 19.875 0.386 1 80.25 171 LYS B CA 1
ATOM 5280 C C . LYS B 1 171 ? -7.746 19.266 1.287 1 80.25 171 LYS B C 1
ATOM 5282 O O . LYS B 1 171 ? -8.406 18.297 0.905 1 80.25 171 LYS B O 1
ATOM 5287 N N . ASN B 1 172 ? -7.918 19.812 2.441 1 82.5 172 ASN B N 1
ATOM 5288 C CA . ASN B 1 172 ? -8.891 19.281 3.387 1 82.5 172 ASN B CA 1
ATOM 5289 C C . ASN B 1 172 ? -10.312 19.391 2.848 1 82.5 172 ASN B C 1
ATOM 5291 O O . ASN B 1 172 ? -11.141 18.5 3.061 1 82.5 172 ASN B O 1
ATOM 5295 N N . SER B 1 173 ? -10.531 20.531 2.18 1 88.31 173 SER B N 1
ATOM 5296 C CA . SER B 1 173 ? -11.852 20.734 1.589 1 88.31 173 SER B CA 1
ATOM 5297 C C . SER B 1 173 ? -12.141 19.688 0.51 1 88.31 173 SER B C 1
ATOM 5299 O O . SER B 1 173 ? -13.258 19.172 0.428 1 88.31 173 SER B O 1
ATOM 5301 N N . LEU B 1 174 ? -11.164 19.484 -0.233 1 88.5 174 LEU B N 1
ATOM 5302 C CA . LEU B 1 174 ? -11.32 18.516 -1.312 1 88.5 174 LEU B CA 1
ATOM 5303 C C . LEU B 1 174 ? -11.531 17.109 -0.756 1 88.5 174 LEU B C 1
ATOM 5305 O O . LEU B 1 174 ? -12.398 16.375 -1.228 1 88.5 174 LEU B O 1
ATOM 5309 N N . GLU B 1 175 ? -10.773 16.703 0.188 1 88.25 175 GLU B N 1
ATOM 5310 C CA . GLU B 1 175 ? -10.914 15.398 0.807 1 88.25 175 GLU B CA 1
ATOM 5311 C C . GLU B 1 175 ? -12.281 15.242 1.463 1 88.25 175 GLU B C 1
ATOM 5313 O O . GLU B 1 175 ? -12.906 14.18 1.361 1 88.25 175 GLU B O 1
ATOM 5318 N N . LEU B 1 176 ? -12.633 16.297 2.094 1 91.31 176 LEU B N 1
ATOM 5319 C CA . LEU B 1 176 ? -13.93 16.281 2.75 1 91.31 176 LEU B CA 1
ATOM 5320 C C . LEU B 1 176 ? -15.055 16.156 1.728 1 91.31 176 LEU B C 1
ATOM 5322 O O . LEU B 1 176 ? -16.016 15.398 1.939 1 91.31 176 LEU B O 1
ATOM 5326 N N . ALA B 1 177 ? -14.906 16.906 0.662 1 93.88 177 ALA B N 1
ATOM 5327 C CA . ALA B 1 177 ? -15.906 16.859 -0.399 1 93.88 177 ALA B CA 1
ATOM 5328 C C . ALA B 1 177 ? -16.062 15.445 -0.95 1 93.88 177 ALA B C 1
ATOM 5330 O O . ALA B 1 177 ? -17.188 14.953 -1.095 1 93.88 177 ALA B O 1
ATOM 5331 N N . ILE B 1 178 ? -14.992 14.82 -1.199 1 92.94 178 ILE B N 1
ATOM 5332 C CA . ILE B 1 178 ? -15 13.469 -1.754 1 92.94 178 ILE B CA 1
ATOM 5333 C C . ILE B 1 178 ? -15.602 12.5 -0.74 1 92.94 178 ILE B C 1
ATOM 5335 O O . ILE B 1 178 ? -16.375 11.617 -1.105 1 92.94 178 ILE B O 1
ATOM 5339 N N . THR B 1 179 ? -15.273 12.648 0.48 1 92.44 179 THR B N 1
ATOM 5340 C CA . THR B 1 179 ? -15.766 11.758 1.531 1 92.44 179 THR B CA 1
ATOM 5341 C C . THR B 1 179 ? -17.281 11.906 1.702 1 92.44 179 THR B C 1
ATOM 5343 O O . THR B 1 179 ? -17.984 10.914 1.877 1 92.44 179 THR B O 1
ATOM 5346 N N . PHE B 1 180 ? -17.734 13.148 1.637 1 94.94 180 PHE B N 1
ATOM 5347 C CA . PHE B 1 180 ? -19.188 13.375 1.703 1 94.94 180 PHE B CA 1
ATOM 5348 C C . PHE B 1 180 ? -19.891 12.727 0.518 1 94.94 180 PHE B C 1
ATOM 5350 O O . PHE B 1 180 ? -20.938 12.109 0.679 1 94.94 180 PHE B O 1
ATOM 5357 N N . ALA B 1 181 ? -19.344 12.922 -0.585 1 95.12 181 ALA B N 1
ATOM 5358 C CA . ALA B 1 181 ? -19.938 12.328 -1.782 1 95.12 181 ALA B CA 1
ATOM 5359 C C . ALA B 1 181 ? -20 10.805 -1.661 1 95.12 181 ALA B C 1
ATOM 5361 O O . ALA B 1 181 ? -21 10.195 -2.041 1 95.12 181 ALA B O 1
ATOM 5362 N N . GLU B 1 182 ? -19.016 10.211 -1.162 1 90.75 182 GLU B N 1
ATOM 5363 C CA . GLU B 1 182 ? -18.953 8.766 -0.955 1 90.75 182 GLU B CA 1
ATOM 5364 C C . GLU B 1 182 ? -20.047 8.312 0.02 1 90.75 182 GLU B C 1
ATOM 5366 O O . GLU B 1 182 ? -20.516 7.18 -0.061 1 90.75 182 GLU B O 1
ATOM 5371 N N . SER B 1 183 ? -20.344 9.172 0.94 1 92.94 183 SER B N 1
ATOM 5372 C CA . SER B 1 183 ? -21.359 8.836 1.931 1 92.94 183 SER B CA 1
ATOM 5373 C C . SER B 1 183 ? -22.75 8.812 1.309 1 92.94 183 SER B C 1
ATOM 5375 O O . SER B 1 183 ? -23.672 8.234 1.878 1 92.94 183 SER B O 1
ATOM 5377 N N . GLY B 1 184 ? -22.844 9.523 0.16 1 93 184 GLY B N 1
ATOM 5378 C CA . GLY B 1 184 ? -24.125 9.586 -0.516 1 93 184 GLY B CA 1
ATOM 5379 C C . GLY B 1 184 ? -24.672 11 -0.653 1 93 184 GLY B C 1
ATOM 5380 O O . GLY B 1 184 ? -25.734 11.211 -1.244 1 93 184 GLY B O 1
ATOM 5381 N N . SER B 1 185 ? -23.953 11.984 -0.165 1 95.94 185 SER B N 1
ATOM 5382 C CA . SER B 1 185 ? -24.359 13.383 -0.297 1 95.94 185 SER B CA 1
ATOM 5383 C C . SER B 1 185 ? -24.109 13.898 -1.711 1 95.94 185 SER B C 1
ATOM 5385 O O . SER B 1 185 ? -23.219 13.414 -2.406 1 95.94 185 SER B O 1
ATOM 5387 N N . ILE B 1 186 ? -24.969 14.859 -2.088 1 97.06 186 ILE B N 1
ATOM 5388 C CA . ILE B 1 186 ? -24.641 15.648 -3.266 1 97.06 186 ILE B CA 1
ATOM 5389 C C . ILE B 1 186 ? -23.75 16.828 -2.865 1 97.06 186 ILE B C 1
ATOM 5391 O O . ILE B 1 186 ? -24.156 17.656 -2.037 1 97.06 186 ILE B O 1
ATOM 5395 N N . VAL B 1 187 ? -22.578 16.891 -3.482 1 97.56 187 VAL B N 1
ATOM 5396 C CA . VAL B 1 187 ? -21.609 17.859 -2.988 1 97.56 187 VAL B CA 1
ATOM 5397 C C . VAL B 1 187 ? -21.203 18.812 -4.113 1 97.56 187 VAL B C 1
ATOM 5399 O O . VAL B 1 187 ? -20.953 18.375 -5.238 1 97.56 187 VAL B O 1
ATOM 5402 N N . TYR B 1 188 ? -21.172 20.109 -3.766 1 96.81 188 TYR B N 1
ATOM 5403 C CA . TYR B 1 188 ? -20.688 21.141 -4.66 1 96.81 188 TYR B CA 1
ATOM 5404 C C . TYR B 1 188 ? -19.469 21.844 -4.066 1 96.81 188 TYR B C 1
ATOM 5406 O O . TYR B 1 188 ? -19.484 22.234 -2.893 1 96.81 188 TYR B O 1
ATOM 5414 N N . LEU B 1 189 ? -18.453 21.938 -4.828 1 95.56 189 LEU B N 1
ATOM 5415 C CA . LEU B 1 189 ? -17.281 22.703 -4.43 1 95.56 189 LEU B CA 1
ATOM 5416 C C . LEU B 1 189 ? -17.109 23.938 -5.305 1 95.56 189 LEU B C 1
ATOM 5418 O O . LEU B 1 189 ? -16.953 23.812 -6.523 1 95.56 189 LEU B O 1
ATOM 5422 N N . LEU B 1 190 ? -17.188 25.094 -4.707 1 94.25 190 LEU B N 1
ATOM 5423 C CA . LEU B 1 190 ? -17.047 26.359 -5.414 1 94.25 190 LEU B CA 1
ATOM 5424 C C . LEU B 1 190 ? -15.672 26.969 -5.152 1 94.25 190 LEU B C 1
ATOM 5426 O O . LEU B 1 190 ? -15.227 27.047 -4.008 1 94.25 190 LEU B O 1
ATOM 5430 N N . ASN B 1 191 ? -15.039 27.297 -6.188 1 90.25 191 ASN B N 1
ATOM 5431 C CA . ASN B 1 191 ? -13.766 28 -6.059 1 90.25 191 ASN B CA 1
ATOM 5432 C C . ASN B 1 191 ? -13.648 29.125 -7.07 1 90.25 191 ASN B C 1
ATOM 5434 O O . ASN B 1 191 ? -14.219 29.062 -8.156 1 90.25 191 ASN B O 1
ATOM 5438 N N . LYS B 1 192 ? -12.852 30.109 -6.727 1 87.75 192 LYS B N 1
ATOM 5439 C CA . LYS B 1 192 ? -12.758 31.312 -7.535 1 87.75 192 LYS B CA 1
ATOM 5440 C C . LYS B 1 192 ? -11.742 31.141 -8.664 1 87.75 192 LYS B C 1
ATOM 5442 O O . LYS B 1 192 ? -11.742 31.922 -9.625 1 87.75 192 LYS B O 1
ATOM 5447 N N . ASN B 1 193 ? -10.945 30.172 -8.562 1 86 193 ASN B N 1
ATOM 5448 C CA . ASN B 1 193 ? -9.867 29.984 -9.531 1 86 193 ASN B CA 1
ATOM 5449 C C . ASN B 1 193 ? -10.336 29.172 -10.742 1 86 193 ASN B C 1
ATOM 5451 O O . ASN B 1 193 ? -11.406 28.578 -10.711 1 86 193 ASN B O 1
ATOM 5455 N N . ASP B 1 194 ? -9.484 29.234 -11.758 1 83.88 194 ASP B N 1
ATOM 5456 C CA . ASP B 1 194 ? -9.781 28.484 -12.977 1 83.88 194 ASP B CA 1
ATOM 5457 C C . ASP B 1 194 ? -9.586 26.984 -12.766 1 83.88 194 ASP B C 1
ATOM 5459 O O . ASP B 1 194 ? -10.211 26.172 -13.453 1 83.88 194 ASP B O 1
ATOM 5463 N N . ASN B 1 195 ? -8.602 26.734 -11.875 1 81.81 195 ASN B N 1
ATOM 5464 C CA . ASN B 1 195 ? -8.312 25.328 -11.57 1 81.81 195 ASN B CA 1
ATOM 5465 C C . ASN B 1 195 ? -8.281 25.078 -10.07 1 81.81 195 ASN B C 1
ATOM 5467 O O . ASN B 1 195 ? -7.801 25.906 -9.305 1 81.81 195 ASN B O 1
ATOM 5471 N N . PHE B 1 196 ? -8.961 24 -9.758 1 74.5 196 PHE B N 1
ATOM 5472 C CA . PHE B 1 196 ? -9.047 23.672 -8.336 1 74.5 196 PHE B CA 1
ATOM 5473 C C . PHE B 1 196 ? -7.75 23.031 -7.852 1 74.5 196 PHE B C 1
ATOM 5475 O O . PHE B 1 196 ? -7.477 23 -6.648 1 74.5 196 PHE B O 1
ATOM 5482 N N . ILE B 1 197 ? -7.059 22.375 -8.781 1 73.5 197 ILE B N 1
ATOM 5483 C CA . ILE B 1 197 ? -5.734 21.844 -8.469 1 73.5 197 ILE B CA 1
ATOM 5484 C C . ILE B 1 197 ? -4.723 22.375 -9.484 1 73.5 197 ILE B C 1
ATOM 5486 O O . ILE B 1 197 ? -4.645 21.875 -10.617 1 73.5 197 ILE B O 1
ATOM 5490 N N . ASN B 1 198 ? -3.939 23.312 -9.086 1 70.56 198 ASN B N 1
ATOM 5491 C CA . ASN B 1 198 ? -3.031 23.969 -10.023 1 70.56 198 ASN B CA 1
ATOM 5492 C C . ASN B 1 198 ? -1.847 23.078 -10.375 1 70.56 198 ASN B C 1
ATOM 5494 O O . ASN B 1 198 ? -1.112 23.359 -11.32 1 70.56 198 ASN B O 1
ATOM 5498 N N . LEU B 1 199 ? -1.819 22.016 -9.711 1 72.69 199 LEU B N 1
ATOM 5499 C CA . LEU B 1 199 ? -0.662 21.141 -9.898 1 72.69 199 LEU B CA 1
ATOM 5500 C C . LEU B 1 199 ? -0.883 20.188 -11.062 1 72.69 199 LEU B C 1
ATOM 5502 O O . LEU B 1 199 ? 0.078 19.672 -11.641 1 72.69 199 LEU B O 1
ATOM 5506 N N . LEU B 1 200 ? -2.143 19.969 -11.461 1 77.88 200 LEU B N 1
ATOM 5507 C CA . LEU B 1 200 ? -2.455 19 -12.508 1 77.88 200 LEU B CA 1
ATOM 5508 C C . LEU B 1 200 ? -2.74 19.703 -13.828 1 77.88 200 LEU B C 1
ATOM 5510 O O . LEU B 1 200 ? -3.305 20.812 -13.844 1 77.88 200 LEU B O 1
ATOM 5514 N N . LYS B 1 201 ? -2.326 19.062 -14.852 1 82 201 LYS B N 1
ATOM 5515 C CA . LYS B 1 201 ? -2.676 19.562 -16.172 1 82 201 LYS B CA 1
ATOM 5516 C C . LYS B 1 201 ? -4.16 19.359 -16.469 1 82 201 LYS B C 1
ATOM 5518 O O . LYS B 1 201 ? -4.82 18.547 -15.828 1 82 201 LYS B O 1
ATOM 5523 N N . ASP B 1 202 ? -4.508 19.969 -17.484 1 82.56 202 ASP B N 1
ATOM 5524 C CA . ASP B 1 202 ? -5.93 20.047 -17.812 1 82.56 202 ASP B CA 1
ATOM 5525 C C . ASP B 1 202 ? -6.516 18.656 -18.094 1 82.56 202 ASP B C 1
ATOM 5527 O O . ASP B 1 202 ? -7.609 18.344 -17.625 1 82.56 202 ASP B O 1
ATOM 5531 N N . ASP B 1 203 ? -5.809 17.891 -18.781 1 88.31 203 ASP B N 1
ATOM 5532 C CA . ASP B 1 203 ? -6.359 16.594 -19.141 1 88.31 203 ASP B CA 1
ATOM 5533 C C . ASP B 1 203 ? -6.477 15.695 -17.906 1 88.31 203 ASP B C 1
ATOM 5535 O O . ASP B 1 203 ? -7.43 14.93 -17.766 1 88.31 203 ASP B O 1
ATOM 5539 N N . MET B 1 204 ? -5.508 15.797 -17.016 1 89.88 204 MET B N 1
ATOM 5540 C CA . MET B 1 204 ? -5.562 15.055 -15.758 1 89.88 204 MET B CA 1
ATOM 5541 C C . MET B 1 204 ? -6.688 15.562 -14.867 1 89.88 204 MET B C 1
ATOM 5543 O O . MET B 1 204 ? -7.355 14.781 -14.195 1 89.88 204 MET B O 1
ATOM 5547 N N . LEU B 1 205 ? -6.84 16.844 -14.922 1 89.19 205 LEU B N 1
ATOM 5548 C CA . LEU B 1 205 ? -7.91 17.453 -14.141 1 89.19 205 LEU B CA 1
ATOM 5549 C C . LEU B 1 205 ? -9.273 17 -14.641 1 89.19 205 LEU B C 1
ATOM 5551 O O . LEU B 1 205 ? -10.18 16.75 -13.836 1 89.19 205 LEU B O 1
ATOM 5555 N N . LEU B 1 206 ? -9.336 16.953 -15.906 1 90.75 206 LEU B N 1
ATOM 5556 C CA . LEU B 1 206 ? -10.586 16.516 -16.516 1 90.75 206 LEU B CA 1
ATOM 5557 C C . LEU B 1 206 ? -10.906 15.07 -16.109 1 90.75 206 LEU B C 1
ATOM 5559 O O . LEU B 1 206 ? -12.062 14.734 -15.852 1 90.75 206 LEU B O 1
ATOM 5563 N N . LYS B 1 207 ? -9.922 14.242 -16.078 1 91.12 207 LYS B N 1
ATOM 5564 C CA . LYS B 1 207 ? -10.117 12.852 -15.664 1 91.12 207 LYS B CA 1
ATOM 5565 C C . LYS B 1 207 ? -10.594 12.781 -14.211 1 91.12 207 LYS B C 1
ATOM 5567 O O . LYS B 1 207 ? -11.523 12.039 -13.898 1 91.12 207 LYS B O 1
ATOM 5572 N N . PHE B 1 208 ? -10.008 13.57 -13.414 1 91.12 208 PHE B N 1
ATOM 5573 C CA . PHE B 1 208 ? -10.406 13.625 -12.016 1 91.12 208 PHE B CA 1
ATOM 5574 C C . PHE B 1 208 ? -11.852 14.078 -11.883 1 91.12 208 PHE B C 1
ATOM 5576 O O . PHE B 1 208 ? -12.641 13.477 -11.148 1 91.12 208 PHE B O 1
ATOM 5583 N N . GLN B 1 209 ? -12.148 15.117 -12.57 1 90.62 209 GLN B N 1
ATOM 5584 C CA . GLN B 1 209 ? -13.492 15.688 -12.508 1 90.62 209 GLN B CA 1
ATOM 5585 C C . GLN B 1 209 ? -14.539 14.688 -13 1 90.62 209 GLN B C 1
ATOM 5587 O O . GLN B 1 209 ? -15.648 14.633 -12.469 1 90.62 209 GLN B O 1
ATOM 5592 N N . ASN B 1 210 ? -14.195 13.977 -13.984 1 91.44 210 ASN B N 1
ATOM 5593 C CA . ASN B 1 210 ? -15.109 12.961 -14.492 1 91.44 210 ASN B CA 1
ATOM 5594 C C . ASN B 1 210 ? -15.375 11.875 -13.461 1 91.44 210 ASN B C 1
ATOM 5596 O O . ASN B 1 210 ? -16.516 11.445 -13.289 1 91.44 210 ASN B O 1
ATOM 5600 N N . TYR B 1 211 ? -14.352 11.469 -12.781 1 88.38 211 TYR B N 1
ATOM 5601 C CA . TYR B 1 211 ? -14.516 10.484 -11.711 1 88.38 211 TYR B CA 1
ATOM 5602 C C . TYR B 1 211 ? -15.359 11.047 -10.578 1 88.38 211 TYR B C 1
ATOM 5604 O O . TYR B 1 211 ? -16.219 10.352 -10.023 1 88.38 211 TYR B O 1
ATOM 5612 N N . ALA B 1 212 ? -15.133 12.305 -10.273 1 90.19 212 ALA B N 1
ATOM 5613 C CA . ALA B 1 212 ? -15.844 12.977 -9.188 1 90.19 212 ALA B CA 1
ATOM 5614 C C . ALA B 1 212 ? -17.328 13.102 -9.5 1 90.19 212 ALA B C 1
ATOM 5616 O O . ALA B 1 212 ? -18.172 12.805 -8.648 1 90.19 212 ALA B O 1
ATOM 5617 N N . ARG B 1 213 ? -17.625 13.453 -10.719 1 91.88 213 ARG B N 1
ATOM 5618 C CA . ARG B 1 213 ? -19 13.664 -11.125 1 91.88 213 ARG B CA 1
ATOM 5619 C C . ARG B 1 213 ? -19.797 12.367 -11.039 1 91.88 213 ARG B C 1
ATOM 5621 O O . ARG B 1 213 ? -20.969 12.375 -10.633 1 91.88 213 ARG B O 1
ATOM 5628 N N . LYS B 1 214 ? -19.156 11.344 -11.336 1 89.88 214 LYS B N 1
ATOM 5629 C CA . LYS B 1 214 ? -19.797 10.039 -11.289 1 89.88 214 LYS B CA 1
ATOM 5630 C C . LYS B 1 214 ? -20.109 9.633 -9.852 1 89.88 214 LYS B C 1
ATOM 5632 O O . LYS B 1 214 ? -20.938 8.742 -9.617 1 89.88 214 LYS B O 1
ATOM 5637 N N . ASN B 1 215 ? -19.5 10.336 -8.906 1 88.12 215 ASN B N 1
ATOM 5638 C CA . ASN B 1 215 ? -19.703 10.039 -7.496 1 88.12 215 ASN B CA 1
ATOM 5639 C C . ASN B 1 215 ? -20.406 11.188 -6.777 1 88.12 215 ASN B C 1
ATOM 5641 O O . ASN B 1 215 ? -20.156 11.438 -5.598 1 88.12 215 ASN B O 1
ATOM 5645 N N . ASN B 1 216 ? -21.188 11.992 -7.488 1 93.25 216 ASN B N 1
ATOM 5646 C CA . ASN B 1 216 ? -22.031 13.055 -6.949 1 93.25 216 ASN B CA 1
ATOM 5647 C C . ASN B 1 216 ? -21.203 14.203 -6.391 1 93.25 216 ASN B C 1
ATOM 5649 O O . ASN B 1 216 ? -21.609 14.844 -5.414 1 93.25 216 ASN B O 1
ATOM 5653 N N . PHE B 1 217 ? -20.062 14.43 -6.82 1 95.38 217 PHE B N 1
ATOM 5654 C CA . PHE B 1 217 ? -19.188 15.531 -6.441 1 95.38 217 PHE B CA 1
ATOM 5655 C C . PHE B 1 217 ? -18.969 16.469 -7.621 1 95.38 217 PHE B C 1
ATOM 5657 O O . PHE B 1 217 ? -18.328 16.094 -8.609 1 95.38 217 PHE B O 1
ATOM 5664 N N . TYR B 1 218 ? -19.453 17.703 -7.5 1 95.38 218 TYR B N 1
ATOM 5665 C CA . TYR B 1 218 ? -19.406 18.672 -8.586 1 95.38 218 TYR B CA 1
ATOM 5666 C C . TYR B 1 218 ? -18.484 19.828 -8.25 1 95.38 218 TYR B C 1
ATOM 5668 O O . TYR B 1 218 ? -18.703 20.531 -7.254 1 95.38 218 TYR B O 1
ATOM 5676 N N . ILE B 1 219 ? -17.531 20.062 -9.133 1 93.81 219 ILE B N 1
ATOM 5677 C CA . ILE B 1 219 ? -16.578 21.156 -8.945 1 93.81 219 ILE B CA 1
ATOM 5678 C C . ILE B 1 219 ? -16.938 22.312 -9.883 1 93.81 219 ILE B C 1
ATOM 5680 O O . ILE B 1 219 ? -17.031 22.125 -11.094 1 93.81 219 ILE B O 1
ATOM 5684 N N . ILE B 1 220 ? -17.156 23.422 -9.289 1 94 220 ILE B N 1
ATOM 5685 C CA . ILE B 1 220 ? -17.484 24.625 -10.055 1 94 220 ILE B CA 1
ATOM 5686 C C . ILE B 1 220 ? -16.359 25.656 -9.922 1 94 220 ILE B C 1
ATOM 5688 O O . ILE B 1 220 ? -16.188 26.266 -8.867 1 94 220 ILE B O 1
ATOM 5692 N N . ASN B 1 221 ? -15.672 25.844 -11.016 1 91.62 221 ASN B N 1
ATOM 5693 C CA . ASN B 1 221 ? -14.547 26.781 -11.055 1 91.62 221 ASN B CA 1
ATOM 5694 C C . ASN B 1 221 ? -14.992 28.172 -11.477 1 91.62 221 ASN B C 1
ATOM 5696 O O . ASN B 1 221 ? -16.109 28.344 -11.969 1 91.62 221 ASN B O 1
ATOM 5700 N N . ASN B 1 222 ? -14.141 29.156 -11.219 1 92.75 222 ASN B N 1
ATOM 5701 C CA . ASN B 1 222 ? -14.383 30.547 -11.578 1 92.75 222 ASN B CA 1
ATOM 5702 C C . ASN B 1 222 ? -15.672 31.062 -10.961 1 92.75 222 ASN B C 1
ATOM 5704 O O . ASN B 1 222 ? -16.391 31.844 -11.586 1 92.75 222 ASN B O 1
ATOM 5708 N N . ALA B 1 223 ? -15.992 30.578 -9.812 1 94 223 ALA B N 1
ATOM 5709 C CA . ALA B 1 223 ? -17.219 30.984 -9.133 1 94 223 ALA B CA 1
ATOM 5710 C C . ALA B 1 223 ? -16.938 32.094 -8.125 1 94 223 ALA B C 1
ATOM 5712 O O . ALA B 1 223 ? -16.25 31.875 -7.129 1 94 223 ALA B O 1
ATOM 5713 N N . SER B 1 224 ? -17.422 33.219 -8.406 1 93.06 224 SER B N 1
ATOM 5714 C CA . SER B 1 224 ? -17.344 34.312 -7.453 1 93.06 224 SER B CA 1
ATOM 5715 C C . SER B 1 224 ? -18.594 34.406 -6.602 1 93.06 224 SER B C 1
ATOM 5717 O O . SER B 1 224 ? -19.672 34.719 -7.109 1 93.06 224 SER B O 1
ATOM 5719 N N . ILE B 1 225 ? -18.438 34.219 -5.336 1 93.69 225 ILE B N 1
ATOM 5720 C CA . ILE B 1 225 ? -19.578 34.219 -4.441 1 93.69 225 ILE B CA 1
ATOM 5721 C C . ILE B 1 225 ? -20.031 35.656 -4.168 1 93.69 225 ILE B C 1
ATOM 5723 O O . ILE B 1 225 ? -19.234 36.5 -3.76 1 93.69 225 ILE B O 1
ATOM 5727 N N . LYS B 1 226 ? -21.312 35.844 -4.309 1 92.81 226 LYS B N 1
ATOM 5728 C CA . LYS B 1 226 ? -21.844 37.219 -4.156 1 92.81 226 LYS B CA 1
ATOM 5729 C C . LYS B 1 226 ? -22.578 37.375 -2.826 1 92.81 226 LYS B C 1
ATOM 5731 O O . LYS B 1 226 ? -22.359 38.344 -2.105 1 92.81 226 LYS B O 1
ATOM 5736 N N . ASN B 1 227 ? -23.406 36.406 -2.641 1 92.94 227 ASN B N 1
ATOM 5737 C CA . ASN B 1 227 ? -24.266 36.5 -1.461 1 92.94 227 ASN B CA 1
ATOM 5738 C C . ASN B 1 227 ? -24.672 35.125 -0.963 1 92.94 227 ASN B C 1
ATOM 5740 O O . ASN B 1 227 ? -24.812 34.188 -1.757 1 92.94 227 ASN B O 1
ATOM 5744 N N . ILE B 1 228 ? -24.797 35.062 0.339 1 93.94 228 ILE B N 1
ATOM 5745 C CA . ILE B 1 228 ? -25.312 33.844 0.966 1 93.94 228 ILE B CA 1
ATOM 5746 C C . ILE B 1 228 ? -26.516 34.188 1.833 1 93.94 228 ILE B C 1
ATOM 5748 O O . ILE B 1 228 ? -26.453 35.062 2.678 1 93.94 228 ILE B O 1
ATOM 5752 N N . ASN B 1 229 ? -27.578 33.469 1.593 1 91.56 229 ASN B N 1
ATOM 5753 C CA . ASN B 1 229 ? -28.812 33.656 2.357 1 91.56 229 ASN B CA 1
ATOM 5754 C C . ASN B 1 229 ? -29.375 32.312 2.84 1 91.56 229 ASN B C 1
ATOM 5756 O O . ASN B 1 229 ? -28.891 31.25 2.447 1 91.56 229 ASN B O 1
ATOM 5760 N N . LYS B 1 230 ? -30.328 32.375 3.732 1 91.75 230 LYS B N 1
ATOM 5761 C CA . LYS B 1 230 ? -31.078 31.219 4.16 1 91.75 230 LYS B CA 1
ATOM 5762 C C . LYS B 1 230 ? -32.469 31.188 3.527 1 91.75 230 LYS B C 1
ATOM 5764 O O . LYS B 1 230 ? -33.125 32.25 3.393 1 91.75 230 LYS B O 1
ATOM 5769 N N . THR B 1 231 ? -32.812 29.969 3.164 1 90.94 231 THR B N 1
ATOM 5770 C CA . THR B 1 231 ? -34.156 29.812 2.652 1 90.94 231 THR B CA 1
ATOM 5771 C C . THR B 1 231 ? -35.156 29.688 3.799 1 90.94 231 THR B C 1
ATOM 5773 O O . THR B 1 231 ? -34.781 29.625 4.965 1 90.94 231 THR B O 1
ATOM 5776 N N . GLU B 1 232 ? -36.469 29.516 3.385 1 89.25 232 GLU B N 1
ATOM 5777 C CA . GLU B 1 232 ? -37.531 29.328 4.371 1 89.25 232 GLU B CA 1
ATOM 5778 C C . GLU B 1 232 ? -37.375 27.984 5.078 1 89.25 232 GLU B C 1
ATOM 5780 O O . GLU B 1 232 ? -37.781 27.844 6.238 1 89.25 232 GLU B O 1
ATOM 5785 N N . THR B 1 233 ? -36.781 27.094 4.426 1 89.25 233 THR B N 1
ATOM 5786 C CA . THR B 1 233 ? -36.625 25.75 4.992 1 89.25 233 THR B CA 1
ATOM 5787 C C . THR B 1 233 ? -35.281 25.609 5.676 1 89.25 233 THR B C 1
ATOM 5789 O O . THR B 1 233 ? -34.812 24.5 5.949 1 89.25 233 THR B O 1
ATOM 5792 N N . ASP B 1 234 ? -34.5 26.703 5.812 1 87.56 234 ASP B N 1
ATOM 5793 C CA . ASP B 1 234 ? -33.25 26.797 6.559 1 87.56 234 ASP B CA 1
ATOM 5794 C C . ASP B 1 234 ? -32.094 26.203 5.762 1 87.56 234 ASP B C 1
ATOM 5796 O O . ASP B 1 234 ? -31.078 25.766 6.34 1 87.56 234 ASP B O 1
ATOM 5800 N N . GLN B 1 235 ? -32.312 26.188 4.445 1 92.38 235 GLN B N 1
ATOM 5801 C CA . GLN B 1 235 ? -31.234 25.781 3.566 1 92.38 235 GLN B CA 1
ATOM 5802 C C . GLN B 1 235 ? -30.391 26.984 3.146 1 92.38 235 GLN B C 1
ATOM 5804 O O . GLN B 1 235 ? -30.828 28.125 3.26 1 92.38 235 GLN B O 1
ATOM 5809 N N . PHE B 1 236 ? -29.188 26.703 2.707 1 94 236 PHE B N 1
ATOM 5810 C CA . PHE B 1 236 ? -28.312 27.766 2.246 1 94 236 PHE B CA 1
ATOM 5811 C C . PHE B 1 236 ? -28.531 28.062 0.769 1 94 236 PHE B C 1
ATOM 5813 O O . PHE B 1 236 ? -28.516 27.141 -0.061 1 94 236 PHE B O 1
ATOM 5820 N N . GLN B 1 237 ? -28.812 29.266 0.49 1 95.38 237 GLN B N 1
ATOM 5821 C CA . GLN B 1 237 ? -28.859 29.734 -0.891 1 95.38 237 GLN B CA 1
ATOM 5822 C C . GLN B 1 237 ? -27.625 30.562 -1.234 1 95.38 237 GLN B C 1
ATOM 5824 O O . GLN B 1 237 ? -27.438 31.656 -0.698 1 95.38 237 GLN B O 1
ATOM 5829 N N . ILE B 1 238 ? -26.812 30.078 -2.135 1 95.31 238 ILE B N 1
ATOM 5830 C CA . ILE B 1 238 ? -25.547 30.719 -2.508 1 95.31 238 ILE B CA 1
ATOM 5831 C C . ILE B 1 238 ? -25.672 31.344 -3.893 1 95.31 238 ILE B C 1
ATOM 5833 O O . ILE B 1 238 ? -25.938 30.641 -4.875 1 95.31 238 ILE B O 1
ATOM 5837 N N . GLU B 1 239 ? -25.547 32.625 -3.881 1 96.19 239 GLU B N 1
ATOM 5838 C CA . GLU B 1 239 ? -25.5 33.344 -5.152 1 96.19 239 GLU B CA 1
ATOM 5839 C C . GLU B 1 239 ? -24.062 33.531 -5.621 1 96.19 239 GLU B C 1
ATOM 5841 O O . GLU B 1 239 ? -23.219 34.062 -4.883 1 96.19 239 GLU B O 1
ATOM 5846 N N . TYR B 1 240 ? -23.766 33.031 -6.809 1 95.62 240 TYR B N 1
ATOM 5847 C CA . TYR B 1 240 ? -22.406 33.156 -7.34 1 95.62 240 TYR B CA 1
ATOM 5848 C C . TYR B 1 240 ? -22.438 33.5 -8.828 1 95.62 240 TYR B C 1
ATOM 5850 O O . TYR B 1 240 ? -23.484 33.406 -9.469 1 95.62 240 TYR B O 1
ATOM 5858 N N . SER B 1 241 ? -21.359 34.062 -9.297 1 95.69 241 SER B N 1
ATOM 5859 C CA . SER B 1 241 ? -21.266 34.406 -10.711 1 95.69 241 SER B CA 1
ATOM 5860 C C . SER B 1 241 ? -20.125 33.688 -11.391 1 95.69 241 SER B C 1
ATOM 5862 O O . SER B 1 241 ? -19.078 33.438 -10.773 1 95.69 241 SER B O 1
ATOM 5864 N N . ILE B 1 242 ? -20.344 33.219 -12.547 1 94.19 242 ILE B N 1
ATOM 5865 C CA . ILE B 1 242 ? -19.328 32.719 -13.461 1 94.19 242 ILE B CA 1
ATOM 5866 C C . ILE B 1 242 ? -19.25 33.625 -14.695 1 94.19 242 ILE B C 1
ATOM 5868 O O . ILE B 1 242 ? -20.156 33.594 -15.539 1 94.19 242 ILE B O 1
ATOM 5872 N N . GLY B 1 243 ? -18.266 34.344 -14.82 1 91.12 243 GLY B N 1
ATOM 5873 C CA . GLY B 1 243 ? -18.281 35.375 -15.844 1 91.12 243 GLY B CA 1
ATOM 5874 C C . GLY B 1 243 ? -19.391 36.375 -15.656 1 91.12 243 GLY B C 1
ATOM 5875 O O . GLY B 1 243 ? -19.5 37 -14.594 1 91.12 243 GLY B O 1
ATOM 5876 N N . THR B 1 244 ? -20.266 36.406 -16.656 1 90.81 244 THR B N 1
ATOM 5877 C CA . THR B 1 244 ? -21.344 37.375 -16.625 1 90.81 244 THR B CA 1
ATOM 5878 C C . THR B 1 244 ? -22.641 36.75 -16.125 1 90.81 244 THR B C 1
ATOM 5880 O O . THR B 1 244 ? -23.641 37.438 -15.898 1 90.81 244 THR B O 1
ATOM 5883 N N . TYR B 1 245 ? -22.594 35.5 -15.836 1 92.5 245 TYR B N 1
ATOM 5884 C CA . TYR B 1 245 ? -23.797 34.75 -15.438 1 92.5 245 TYR B CA 1
ATOM 5885 C C . TYR B 1 245 ? -23.922 34.688 -13.922 1 92.5 245 TYR B C 1
ATOM 5887 O O . TYR B 1 245 ? -22.953 34.469 -13.219 1 92.5 245 TYR B O 1
ATOM 5895 N N . SER B 1 246 ? -25.094 35 -13.469 1 93.81 246 SER B N 1
ATOM 5896 C CA . SER B 1 246 ? -25.438 34.875 -12.055 1 93.81 246 SER B CA 1
ATOM 5897 C C . SER B 1 246 ? -26.234 33.594 -11.805 1 93.81 246 SER B C 1
ATOM 5899 O O . SER B 1 246 ? -27.266 33.375 -12.445 1 93.81 246 SER B O 1
ATOM 5901 N N . LEU B 1 247 ? -25.734 32.781 -10.914 1 95.44 247 LEU B N 1
ATOM 5902 C CA . LEU B 1 247 ? -26.359 31.5 -10.648 1 95.44 247 LEU B CA 1
ATOM 5903 C C . LEU B 1 247 ? -26.641 31.312 -9.164 1 95.44 247 LEU B C 1
ATOM 5905 O O . LEU B 1 247 ? -26.125 32.094 -8.336 1 95.44 247 LEU B O 1
ATOM 5909 N N . PHE B 1 248 ? -27.578 30.359 -8.891 1 95.19 248 PHE B N 1
ATOM 5910 C CA . PHE B 1 248 ? -27.922 30.047 -7.508 1 95.19 248 PHE B CA 1
ATOM 5911 C C . PHE B 1 248 ? -27.734 28.547 -7.242 1 95.19 248 PHE B C 1
ATOM 5913 O O . PHE B 1 248 ? -27.969 27.719 -8.125 1 95.19 248 PHE B O 1
ATOM 5920 N N . LEU B 1 249 ? -27.234 28.297 -6.07 1 95.56 249 LEU B N 1
ATOM 5921 C CA . LEU B 1 249 ? -27.125 26.922 -5.574 1 95.56 249 LEU B CA 1
ATOM 5922 C C . LEU B 1 249 ? -27.734 26.797 -4.188 1 95.56 249 LEU B C 1
ATOM 5924 O O . LEU B 1 249 ? -27.547 27.672 -3.336 1 95.56 249 LEU B O 1
ATOM 5928 N N . ILE B 1 250 ? -28.609 25.781 -3.996 1 95.88 250 ILE B N 1
ATOM 5929 C CA . ILE B 1 250 ? -29.234 25.547 -2.699 1 95.88 250 ILE B CA 1
ATOM 5930 C C . ILE B 1 250 ? -28.688 24.25 -2.096 1 95.88 250 ILE B C 1
ATOM 5932 O O . ILE B 1 250 ? -28.562 23.234 -2.787 1 95.88 250 ILE B O 1
ATOM 5936 N N . SER B 1 251 ? -28.25 24.328 -0.87 1 95.5 251 SER B N 1
ATOM 5937 C CA . SER B 1 251 ? -27.734 23.141 -0.186 1 95.5 251 SER B CA 1
ATOM 5938 C C . SER B 1 251 ? -28.172 23.109 1.275 1 95.5 251 SER B C 1
ATOM 5940 O O . SER B 1 251 ? -28.453 24.156 1.863 1 95.5 251 SER B O 1
ATOM 5942 N N . ASP B 1 252 ? -28.234 21.953 1.861 1 94.38 252 ASP B N 1
ATOM 5943 C CA . ASP B 1 252 ? -28.609 21.781 3.264 1 94.38 252 ASP B CA 1
ATOM 5944 C C . ASP B 1 252 ? -27.516 22.328 4.188 1 94.38 252 ASP B C 1
ATOM 5946 O O . ASP B 1 252 ? -27.812 22.859 5.262 1 94.38 252 ASP B O 1
ATOM 5950 N N . ARG B 1 253 ? -26.234 22.172 3.748 1 93.75 253 ARG B N 1
ATOM 5951 C CA . ARG B 1 253 ? -25.094 22.609 4.57 1 93.75 253 ARG B CA 1
ATOM 5952 C C . ARG B 1 253 ? -24.094 23.406 3.752 1 93.75 253 ARG B C 1
ATOM 5954 O O . ARG B 1 253 ? -23.969 23.203 2.545 1 93.75 253 ARG B O 1
ATOM 5961 N N . LEU B 1 254 ? -23.516 24.312 4.496 1 94.12 254 LEU B N 1
ATOM 5962 C CA . LEU B 1 254 ? -22.438 25.109 3.934 1 94.12 254 LEU B CA 1
ATOM 5963 C C . LEU B 1 254 ? -21.172 25 4.781 1 94.12 254 LEU B C 1
ATOM 5965 O O . LEU B 1 254 ? -21.219 25.203 5.996 1 94.12 254 LEU B O 1
ATOM 5969 N N . ILE B 1 255 ? -20.125 24.594 4.156 1 92.81 255 ILE B N 1
ATOM 5970 C CA . ILE B 1 255 ? -18.844 24.469 4.84 1 92.81 255 ILE B CA 1
ATOM 5971 C C . ILE B 1 255 ? -17.812 25.406 4.191 1 92.81 255 ILE B C 1
ATOM 5973 O O . ILE B 1 255 ? -17.609 25.359 2.977 1 92.81 255 ILE B O 1
ATOM 5977 N N . LEU B 1 256 ? -17.266 26.172 4.984 1 91.38 256 LEU B N 1
ATOM 5978 C CA . LEU B 1 256 ? -16.25 27.094 4.484 1 91.38 256 LEU B CA 1
ATOM 5979 C C . LEU B 1 256 ? -14.852 26.516 4.652 1 91.38 256 LEU B C 1
ATOM 5981 O O . LEU B 1 256 ? -14.477 26.094 5.75 1 91.38 256 LEU B O 1
ATOM 5985 N N . GLY B 1 257 ? -14.305 26.328 3.463 1 85.81 257 GLY B N 1
ATOM 5986 C CA . GLY B 1 257 ? -12.875 26.047 3.426 1 85.81 257 GLY B CA 1
ATOM 5987 C C . GLY B 1 257 ? -12.062 27.188 2.834 1 85.81 257 GLY B C 1
ATOM 5988 O O . GLY B 1 257 ? -12.602 28.266 2.57 1 85.81 257 GLY B O 1
ATOM 5989 N N . GLY B 1 258 ? -10.727 27.062 2.775 1 73 258 GLY B N 1
ATOM 5990 C CA . GLY B 1 258 ? -10.031 28.125 2.066 1 73 258 GLY B CA 1
ATOM 5991 C C . GLY B 1 258 ? -8.703 28.484 2.705 1 73 258 GLY B C 1
ATOM 5992 O O . GLY B 1 258 ? -7.93 27.609 3.096 1 73 258 GLY B O 1
ATOM 5993 N N . THR B 1 259 ? -8.562 29.844 2.797 1 76.62 259 THR B N 1
ATOM 5994 C CA . THR B 1 259 ? -7.27 30.453 3.08 1 76.62 259 THR B CA 1
ATOM 5995 C C . THR B 1 259 ? -6.969 30.406 4.578 1 76.62 259 THR B C 1
ATOM 5997 O O . THR B 1 259 ? -7.883 30.484 5.398 1 76.62 259 THR B O 1
ATOM 6000 N N . LYS B 1 260 ? -5.75 30.172 4.855 1 84.12 260 LYS B N 1
ATOM 6001 C CA . LYS B 1 260 ? -5.277 30.094 6.23 1 84.12 260 LYS B CA 1
ATOM 6002 C C . LYS B 1 260 ? -4.289 31.219 6.543 1 84.12 260 LYS B C 1
ATOM 6004 O O . LYS B 1 260 ? -3.717 31.812 5.633 1 84.12 260 LYS B O 1
ATOM 6009 N N . LYS B 1 261 ? -4.305 31.562 7.738 1 88.75 261 LYS B N 1
ATOM 6010 C CA . LYS B 1 261 ? -3.338 32.531 8.281 1 88.75 261 LYS B CA 1
ATOM 6011 C C . LYS B 1 261 ? -2.508 31.875 9.391 1 88.75 261 LYS B C 1
ATOM 6013 O O . LYS B 1 261 ? -3.035 31.141 10.219 1 88.75 261 LYS B O 1
ATOM 6018 N N . GLY B 1 262 ? -1.179 32.188 9.32 1 90.31 262 GLY B N 1
ATOM 6019 C CA . GLY B 1 262 ? -0.323 31.641 10.375 1 90.31 262 GLY B CA 1
ATOM 6020 C C . GLY B 1 262 ? -0.621 32.219 11.742 1 90.31 262 GLY B C 1
ATOM 6021 O O . GLY B 1 262 ? -1.081 33.375 11.852 1 90.31 262 GLY B O 1
ATOM 6022 N N . ASN B 1 263 ? -0.278 31.516 12.836 1 89.38 263 ASN B N 1
ATOM 6023 C CA . ASN B 1 263 ? -0.604 31.953 14.195 1 89.38 263 ASN B CA 1
ATOM 6024 C C . ASN B 1 263 ? 0.609 32.562 14.898 1 89.38 263 ASN B C 1
ATOM 6026 O O . ASN B 1 263 ? 0.604 32.719 16.125 1 89.38 263 ASN B O 1
ATOM 6030 N N . LEU B 1 264 ? 1.573 32.875 14.164 1 88.12 264 LEU B N 1
ATOM 6031 C CA . LEU B 1 264 ? 2.803 33.344 14.781 1 88.12 264 LEU B CA 1
ATOM 6032 C C . LEU B 1 264 ? 2.564 34.688 15.5 1 88.12 264 LEU B C 1
ATOM 6034 O O . LEU B 1 264 ? 3.293 35.031 16.438 1 88.12 264 LEU B O 1
ATOM 6038 N N . ASP B 1 265 ? 1.627 35.406 15.039 1 83.88 265 ASP B N 1
ATOM 6039 C CA . ASP B 1 265 ? 1.323 36.688 15.633 1 83.88 265 ASP B CA 1
ATOM 6040 C C . ASP B 1 265 ? 0.77 36.531 17.047 1 83.88 265 ASP B C 1
ATOM 6042 O O . ASP B 1 265 ? 0.767 37.469 17.828 1 83.88 265 ASP B O 1
ATOM 6046 N N . LYS B 1 266 ? 0.454 35.344 17.344 1 82.25 266 LYS B N 1
ATOM 6047 C CA . LYS B 1 266 ? -0.172 35.125 18.656 1 82.25 266 LYS B CA 1
ATOM 6048 C C . LYS B 1 266 ? 0.87 34.75 19.703 1 82.25 266 LYS B C 1
ATOM 6050 O O . LYS B 1 266 ? 0.548 34.656 20.891 1 82.25 266 LYS B O 1
ATOM 6055 N N . VAL B 1 267 ? 2.129 34.594 19.297 1 81.25 267 VAL B N 1
ATOM 6056 C CA . VAL B 1 267 ? 3.105 34.062 20.25 1 81.25 267 VAL B CA 1
ATOM 6057 C C . VAL B 1 267 ? 3.988 35.188 20.766 1 81.25 267 VAL B C 1
ATOM 6059 O O . VAL B 1 267 ? 4.566 35.094 21.844 1 81.25 267 VAL B O 1
ATOM 6062 N N . SER B 1 268 ? 4.324 36.125 19.969 1 75.44 268 SER B N 1
ATOM 6063 C CA . SER B 1 268 ? 5.207 37.188 20.453 1 75.44 268 SER B CA 1
ATOM 6064 C C . SER B 1 268 ? 4.633 38.562 20.156 1 75.44 268 SER B C 1
ATOM 6066 O O . SER B 1 268 ? 4.176 38.844 19.047 1 75.44 268 SER B O 1
ATOM 6068 N N . LYS B 1 269 ? 4.695 39.344 21.188 1 67.88 269 LYS B N 1
ATOM 6069 C CA . LYS B 1 269 ? 4.332 40.75 20.953 1 67.88 269 LYS B CA 1
ATOM 6070 C C . LYS B 1 269 ? 5.574 41.625 20.859 1 67.88 269 LYS B C 1
ATOM 6072 O O . LYS B 1 269 ? 5.57 42.625 20.156 1 67.88 269 LYS B O 1
ATOM 6077 N N . ASP B 1 270 ? 6.664 41.094 21.406 1 74.69 270 ASP B N 1
ATOM 6078 C CA . ASP B 1 270 ? 7.836 41.969 21.562 1 74.69 270 ASP B CA 1
ATOM 6079 C C . ASP B 1 270 ? 8.859 41.688 20.453 1 74.69 270 ASP B C 1
ATOM 6081 O O . ASP B 1 270 ? 9.617 42.594 20.078 1 74.69 270 ASP B O 1
ATOM 6085 N N . ILE B 1 271 ? 8.875 40.438 20.062 1 77.44 271 ILE B N 1
ATOM 6086 C CA . ILE B 1 271 ? 9.797 40.094 19 1 77.44 271 ILE B CA 1
ATOM 6087 C C . ILE B 1 271 ? 9.055 40.094 17.656 1 77.44 271 ILE B C 1
ATOM 6089 O O . ILE B 1 271 ? 7.988 39.469 17.547 1 77.44 271 ILE B O 1
ATOM 6093 N N . ILE B 1 272 ? 9.633 40.781 16.844 1 77.38 272 ILE B N 1
ATOM 6094 C CA . ILE B 1 272 ? 9.023 40.844 15.516 1 77.38 272 ILE B CA 1
ATOM 6095 C C . ILE B 1 272 ? 9.617 39.75 14.625 1 77.38 272 ILE B C 1
ATOM 6097 O O . ILE B 1 272 ? 10.828 39.719 14.422 1 77.38 272 ILE B O 1
ATOM 6101 N N . PHE B 1 273 ? 8.805 38.844 14.32 1 86.62 273 PHE B N 1
ATOM 6102 C CA . PHE B 1 273 ? 9.18 37.844 13.328 1 86.62 273 PHE B CA 1
ATOM 6103 C C . PHE B 1 273 ? 8.742 38.25 11.938 1 86.62 273 PHE B C 1
ATOM 6105 O O . PHE B 1 273 ? 7.645 38.781 11.758 1 86.62 273 PHE B O 1
ATOM 6112 N N . GLU B 1 274 ? 9.633 38.188 11.008 1 89.75 274 GLU B N 1
ATOM 6113 C CA . GLU B 1 274 ? 9.266 38.531 9.633 1 89.75 274 GLU B CA 1
ATOM 6114 C C . GLU B 1 274 ? 8.305 37.5 9.047 1 89.75 274 GLU B C 1
ATOM 6116 O O . GLU B 1 274 ? 8.594 36.281 9.047 1 89.75 274 GLU B O 1
ATOM 6121 N N . THR B 1 275 ? 7.152 37.969 8.609 1 90.5 275 THR B N 1
ATOM 6122 C CA . THR B 1 275 ? 6.129 37.094 8.039 1 90.5 275 THR B CA 1
ATOM 6123 C C . THR B 1 275 ? 5.621 37.656 6.715 1 90.5 275 THR B C 1
ATOM 6125 O O . THR B 1 275 ? 5.902 38.812 6.379 1 90.5 275 THR B O 1
ATOM 6128 N N . ASN B 1 276 ? 5.035 36.844 5.938 1 89.94 276 ASN B N 1
ATOM 6129 C CA . ASN B 1 276 ? 4.34 37.344 4.75 1 89.94 276 ASN B CA 1
ATOM 6130 C C . ASN B 1 276 ? 2.977 37.906 5.102 1 89.94 276 ASN B C 1
ATOM 6132 O O . ASN B 1 276 ? 2.66 38.125 6.277 1 89.94 276 ASN B O 1
ATOM 6136 N N . LEU B 1 277 ? 2.188 38.219 4.117 1 86.81 277 LEU B N 1
ATOM 6137 C CA . LEU B 1 277 ? 0.909 38.906 4.305 1 86.81 277 LEU B CA 1
ATOM 6138 C C . LEU B 1 277 ? -0.073 38 5.059 1 86.81 277 LEU B C 1
ATOM 6140 O O . LEU B 1 277 ? -0.986 38.5 5.719 1 86.81 277 LEU B O 1
ATOM 6144 N N . ARG B 1 278 ? 0.217 36.812 5.031 1 89.62 278 ARG B N 1
ATOM 6145 C CA . ARG B 1 278 ? -0.672 35.875 5.715 1 89.62 278 ARG B CA 1
ATOM 6146 C C . ARG B 1 278 ? -0.059 35.375 7.023 1 89.62 278 ARG B C 1
ATOM 6148 O O . ARG B 1 278 ? -0.502 34.375 7.59 1 89.62 278 ARG B O 1
ATOM 6155 N N . ASN B 1 279 ? 0.961 36 7.477 1 90.19 279 ASN B N 1
ATOM 6156 C CA . ASN B 1 279 ? 1.59 35.781 8.773 1 90.19 2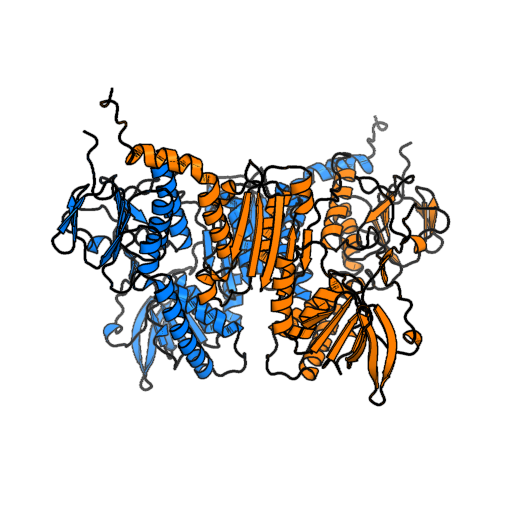79 ASN B CA 1
ATOM 6157 C C . ASN B 1 279 ? 2.355 34.469 8.828 1 90.19 279 ASN B C 1
ATOM 6159 O O . ASN B 1 279 ? 2.469 33.844 9.891 1 90.19 279 ASN B O 1
ATOM 6163 N N . PHE B 1 280 ? 2.742 34 7.688 1 91.69 280 PHE B N 1
ATOM 6164 C CA . PHE B 1 280 ? 3.666 32.875 7.664 1 91.69 280 PHE B CA 1
ATOM 6165 C C . PHE B 1 280 ? 5.109 33.344 7.734 1 91.69 280 PHE B C 1
ATOM 6167 O O . PHE B 1 280 ? 5.465 34.375 7.121 1 91.69 280 PHE B O 1
ATOM 6174 N N . PRO B 1 281 ? 5.895 32.656 8.422 1 91 281 PRO B N 1
ATOM 6175 C CA . PRO B 1 281 ? 7.258 33.125 8.656 1 91 281 PRO B CA 1
ATOM 6176 C C . PRO B 1 281 ? 8.148 33.031 7.418 1 91 281 PRO B C 1
ATOM 6178 O O . PRO B 1 281 ? 7.938 32.156 6.582 1 91 281 PRO B O 1
ATOM 6181 N N . ILE B 1 282 ? 9.062 33.938 7.34 1 90.62 282 ILE B N 1
ATOM 6182 C CA . ILE B 1 282 ? 10.141 33.844 6.359 1 90.62 282 ILE B CA 1
ATOM 6183 C C . ILE B 1 282 ? 11.359 33.188 6.988 1 90.62 282 ILE B C 1
ATOM 6185 O O . ILE B 1 282 ? 11.867 33.625 8.016 1 90.62 282 ILE B O 1
ATOM 6189 N N . SER B 1 283 ? 11.703 32.094 6.438 1 88.5 283 SER B N 1
ATOM 6190 C CA . SER B 1 283 ? 12.789 31.297 7 1 88.5 283 SER B CA 1
ATOM 6191 C C . SER B 1 283 ? 13.844 30.969 5.945 1 88.5 283 SER B C 1
ATOM 6193 O O . SER B 1 283 ? 13.617 31.188 4.754 1 88.5 283 SER B O 1
ATOM 6195 N N . ASP B 1 284 ? 15.008 30.609 6.367 1 86.38 284 ASP B N 1
ATOM 6196 C CA . ASP B 1 284 ? 16.031 30.109 5.449 1 86.38 284 ASP B CA 1
ATOM 6197 C C . ASP B 1 284 ? 15.82 28.641 5.141 1 86.38 284 ASP B C 1
ATOM 6199 O O . ASP B 1 284 ? 14.789 28.062 5.496 1 86.38 284 ASP B O 1
ATOM 6203 N N . ARG B 1 285 ? 16.719 28.016 4.477 1 83.5 285 ARG B N 1
ATOM 6204 C CA . ARG B 1 285 ? 16.562 26.625 4.02 1 83.5 285 ARG B CA 1
ATOM 6205 C C . ARG B 1 285 ? 16.766 25.656 5.168 1 83.5 285 ARG B C 1
ATOM 6207 O O . ARG B 1 285 ? 16.438 24.469 5.047 1 83.5 285 ARG B O 1
ATOM 6214 N N . GLN B 1 286 ? 17.25 26.141 6.254 1 86.81 286 GLN B N 1
ATOM 6215 C CA . GLN B 1 286 ? 17.375 25.312 7.445 1 86.81 286 GLN B CA 1
ATOM 6216 C C . GLN B 1 286 ? 16.203 25.516 8.391 1 86.81 286 GLN B C 1
ATOM 6218 O O . GLN B 1 286 ? 16.188 24.984 9.5 1 86.81 286 GLN B O 1
ATOM 6223 N N . LEU B 1 287 ? 15.281 26.344 8.039 1 89.69 287 LEU B N 1
ATOM 6224 C CA . LEU B 1 287 ? 14.016 26.609 8.711 1 89.69 287 LEU B CA 1
ATOM 6225 C C . LEU B 1 287 ? 14.211 27.547 9.906 1 89.69 287 LEU B C 1
ATOM 6227 O O . LEU B 1 287 ? 13.375 27.594 10.805 1 89.69 287 LEU B O 1
ATOM 6231 N N . ARG B 1 288 ? 15.336 28.219 9.867 1 92.19 288 ARG B N 1
ATOM 6232 C CA . ARG B 1 288 ? 15.562 29.25 10.867 1 92.19 288 ARG B CA 1
ATOM 6233 C C . ARG B 1 288 ? 14.859 30.547 10.477 1 92.19 288 ARG B C 1
ATOM 6235 O O . ARG B 1 288 ? 14.859 30.938 9.305 1 92.19 288 ARG B O 1
ATOM 6242 N N . LEU B 1 289 ? 14.258 31.125 11.531 1 92.5 289 LEU B N 1
ATOM 6243 C CA . LEU B 1 289 ? 13.562 32.375 11.25 1 92.5 289 LEU B CA 1
ATOM 6244 C C . LEU B 1 289 ? 14.562 33.5 10.953 1 92.5 289 LEU B C 1
ATOM 6246 O O . LEU B 1 289 ? 15.617 33.562 11.594 1 92.5 289 LEU B O 1
ATOM 6250 N N . ARG B 1 290 ? 14.133 34.25 9.938 1 89.12 290 ARG B N 1
ATOM 6251 C CA . ARG B 1 290 ? 15.023 35.344 9.523 1 89.12 290 ARG B CA 1
ATOM 6252 C C . ARG B 1 290 ? 15.273 36.312 10.664 1 89.12 290 ARG B C 1
ATOM 6254 O O . ARG B 1 290 ? 14.336 36.75 11.336 1 89.12 290 ARG B O 1
ATOM 6261 N N . ASN B 1 291 ? 16.5 36.594 10.984 1 81.81 291 ASN B N 1
ATOM 6262 C CA . ASN B 1 291 ? 16.969 37.562 11.984 1 81.81 291 ASN B CA 1
ATOM 6263 C C . ASN B 1 291 ? 16.828 37.031 13.398 1 81.81 291 ASN B C 1
ATOM 6265 O O . ASN B 1 291 ? 17 37.75 14.375 1 81.81 291 ASN B O 1
ATOM 6269 N N . ASN B 1 292 ? 16.422 35.812 13.531 1 87.12 292 ASN B N 1
ATOM 6270 C CA . ASN B 1 292 ? 16.281 35.125 14.805 1 87.12 292 ASN B CA 1
ATOM 6271 C C . ASN B 1 292 ? 16.672 33.625 14.68 1 87.12 292 ASN B C 1
ATOM 6273 O O . ASN B 1 292 ? 15.805 32.75 14.773 1 87.12 292 ASN B O 1
ATOM 6277 N N . LYS B 1 293 ? 17.875 33.406 14.633 1 88.62 293 LYS B N 1
ATOM 6278 C CA . LYS B 1 293 ? 18.375 32.094 14.188 1 88.62 293 LYS B CA 1
ATOM 6279 C C . LYS B 1 293 ? 18.125 31.016 15.227 1 88.62 293 LYS B C 1
ATOM 6281 O O . LYS B 1 293 ? 18.219 29.828 14.922 1 88.62 293 LYS B O 1
ATOM 6286 N N . ASN B 1 294 ? 17.766 31.406 16.453 1 92.62 294 ASN B N 1
ATOM 6287 C CA . ASN B 1 294 ? 17.469 30.422 17.5 1 92.62 294 ASN B CA 1
ATOM 6288 C C . ASN B 1 294 ? 16.016 29.953 17.422 1 92.62 294 ASN B C 1
ATOM 6290 O O . ASN B 1 294 ? 15.617 29.047 18.141 1 92.62 294 ASN B O 1
ATOM 6294 N N . PHE B 1 295 ? 15.328 30.578 16.5 1 94.94 295 PHE B N 1
ATOM 6295 C CA . PHE B 1 295 ? 13.906 30.281 16.391 1 94.94 295 PHE B CA 1
ATOM 6296 C C . PHE B 1 295 ? 13.602 29.531 15.109 1 94.94 295 PHE B C 1
ATOM 6298 O O . PHE B 1 295 ? 14.172 29.828 14.055 1 94.94 295 PHE B O 1
ATOM 6305 N N . PHE B 1 296 ? 12.711 28.484 15.227 1 95.56 296 PHE B N 1
ATOM 6306 C CA . PHE B 1 296 ? 12.203 27.703 14.102 1 95.56 296 PHE B CA 1
ATOM 6307 C C . PHE B 1 296 ? 10.68 27.719 14.07 1 95.56 296 PHE B C 1
ATOM 6309 O O . PHE B 1 296 ? 10.039 27.953 15.102 1 95.56 296 PHE B O 1
ATOM 6316 N N . ALA B 1 297 ? 10.148 27.547 12.906 1 93.88 297 ALA B N 1
ATOM 6317 C CA . ALA B 1 297 ? 8.711 27.328 12.734 1 93.88 297 ALA B CA 1
ATOM 6318 C C . ALA B 1 297 ? 8.438 26.109 11.852 1 93.88 297 ALA B C 1
ATOM 6320 O O . ALA B 1 297 ? 9.078 25.938 10.812 1 93.88 297 ALA B O 1
ATOM 6321 N N . ILE B 1 298 ? 7.484 25.25 12.336 1 93.19 298 ILE B N 1
ATOM 6322 C CA . ILE B 1 298 ? 7.227 24.016 11.594 1 93.19 298 ILE B CA 1
ATOM 6323 C C . ILE B 1 298 ? 5.727 23.766 11.523 1 93.19 298 ILE B C 1
ATOM 6325 O O . ILE B 1 298 ? 4.957 24.312 12.32 1 93.19 298 ILE B O 1
ATOM 6329 N N . GLY B 1 299 ? 5.316 22.953 10.555 1 88.88 299 GLY B N 1
ATOM 6330 C CA . GLY B 1 299 ? 3.92 22.578 10.398 1 88.88 299 GLY B CA 1
ATOM 6331 C C . GLY B 1 299 ? 3.088 23.641 9.711 1 88.88 299 GLY B C 1
ATOM 6332 O O . GLY B 1 299 ? 3.59 24.375 8.852 1 88.88 299 GLY B O 1
ATOM 6333 N N . SER B 1 300 ? 1.868 23.719 10.117 1 84.56 300 SER B N 1
ATOM 6334 C CA . SER B 1 300 ? 0.92 24.594 9.43 1 84.56 300 SER B CA 1
ATOM 6335 C C . SER B 1 300 ? 1.23 26.062 9.68 1 84.56 300 SER B C 1
ATOM 6337 O O . SER B 1 300 ? 0.771 26.938 8.945 1 84.56 300 SER B O 1
ATOM 6339 N N . CYS B 1 301 ? 1.985 26.359 10.688 1 88.75 301 CYS B N 1
ATOM 6340 C CA . CYS B 1 301 ? 2.334 27.75 10.945 1 88.75 301 CYS B CA 1
ATOM 6341 C C . CYS B 1 301 ? 3.426 28.219 9.992 1 88.75 301 CYS B C 1
ATOM 6343 O O . CYS B 1 301 ? 3.658 29.422 9.859 1 88.75 301 CYS B O 1
ATOM 6345 N N . PHE B 1 302 ? 4.074 27.234 9.352 1 88.12 302 PHE B N 1
ATOM 6346 C CA . PHE B 1 302 ? 5.145 27.547 8.414 1 88.12 302 PHE B CA 1
ATOM 6347 C C . PHE B 1 302 ? 4.574 27.969 7.062 1 88.12 302 PHE B C 1
ATOM 6349 O O . PHE B 1 302 ? 5.152 28.812 6.375 1 88.12 302 PHE B O 1
ATOM 6356 N N . GLY B 1 303 ? 3.504 27.375 6.734 1 82.44 303 GLY B N 1
ATOM 6357 C CA . GLY B 1 303 ? 2.893 27.672 5.449 1 82.44 303 GLY B CA 1
ATOM 6358 C C . GLY B 1 303 ? 1.517 27.047 5.285 1 82.44 303 GLY B C 1
ATOM 6359 O O . GLY B 1 303 ? 1.193 26.062 5.949 1 82.44 303 GLY B O 1
ATOM 6360 N N . PRO B 1 304 ? 0.805 27.609 4.34 1 69.38 304 PRO B N 1
ATOM 6361 C CA . PRO B 1 304 ? -0.592 27.203 4.203 1 69.38 304 PRO B CA 1
ATOM 6362 C C . PRO B 1 304 ? -0.731 25.797 3.621 1 69.38 304 PRO B C 1
ATOM 6364 O O . PRO B 1 304 ? -1.777 25.156 3.775 1 69.38 304 PRO B O 1
ATOM 6367 N N . TYR B 1 305 ? 0.236 25.312 3.045 1 69.56 305 TYR B N 1
ATOM 6368 C CA . TYR B 1 305 ? 0.064 24.062 2.324 1 69.56 305 TYR B CA 1
ATOM 6369 C C . TYR B 1 305 ? 0.882 22.953 2.969 1 69.56 305 TYR B C 1
ATOM 6371 O O . TYR B 1 305 ? 1.027 21.859 2.395 1 69.56 305 TYR B O 1
ATOM 6379 N N . ILE B 1 306 ? 1.291 23.188 4.176 1 74.12 306 ILE B N 1
ATOM 6380 C CA . ILE B 1 306 ? 2.104 22.203 4.859 1 74.12 306 ILE B CA 1
ATOM 6381 C C . ILE B 1 306 ? 1.2 21.219 5.613 1 74.12 306 ILE B C 1
ATOM 6383 O O . ILE B 1 306 ? 0.443 21.625 6.5 1 74.12 306 ILE B O 1
ATOM 6387 N N . ASP B 1 307 ? 1.251 20 5.172 1 75.31 307 ASP B N 1
ATOM 6388 C CA . ASP B 1 307 ? 0.496 18.984 5.902 1 75.31 307 ASP B CA 1
ATOM 6389 C C . ASP B 1 307 ? 1.354 18.344 6.984 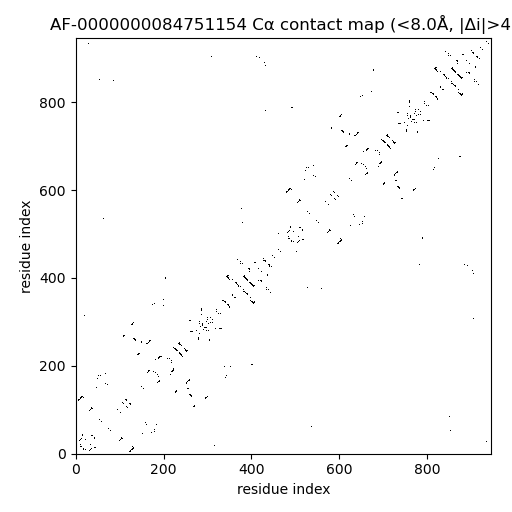1 75.31 307 ASP B C 1
ATOM 6391 O O . ASP B 1 307 ? 2.496 18.75 7.207 1 75.31 307 ASP B O 1
ATOM 6395 N N . SER B 1 308 ? 0.743 17.438 7.711 1 75.88 308 SER B N 1
ATOM 6396 C CA . SER B 1 308 ? 1.423 16.844 8.859 1 75.88 308 SER B CA 1
ATOM 6397 C C . SER B 1 308 ? 2.684 16.094 8.43 1 75.88 308 SER B C 1
ATOM 6399 O O . SER B 1 308 ? 3.691 16.109 9.141 1 75.88 308 SER B O 1
ATOM 6401 N N . ASN B 1 309 ? 2.635 15.469 7.32 1 72.75 309 ASN B N 1
ATOM 6402 C CA . ASN B 1 309 ? 3.803 14.727 6.859 1 72.75 309 ASN B CA 1
ATOM 6403 C C . ASN B 1 309 ? 4.965 15.656 6.527 1 72.75 309 ASN B C 1
ATOM 6405 O O . ASN B 1 309 ? 6.113 15.367 6.871 1 72.75 309 ASN B O 1
ATOM 6409 N N . GLN B 1 310 ? 4.648 16.641 5.855 1 76.75 310 GLN B N 1
ATOM 6410 C CA . GLN B 1 310 ? 5.668 17.641 5.582 1 76.75 310 GLN B CA 1
ATOM 6411 C C . GLN B 1 310 ? 6.188 18.266 6.879 1 76.75 310 GLN B C 1
ATOM 6413 O O . GLN B 1 310 ? 7.371 18.594 6.98 1 76.75 310 GLN B O 1
ATOM 6418 N N . GLY B 1 311 ? 5.266 18.406 7.754 1 83.94 311 GLY B N 1
ATOM 6419 C CA . GLY B 1 311 ? 5.668 18.891 9.062 1 83.94 311 GLY B CA 1
ATOM 6420 C C . GLY B 1 311 ? 6.652 17.984 9.766 1 83.94 311 GLY B C 1
ATOM 6421 O O . GLY B 1 311 ? 7.609 18.453 10.383 1 83.94 311 GLY B O 1
ATOM 6422 N N . PHE B 1 312 ? 6.379 16.734 9.688 1 81.19 312 PHE B N 1
ATOM 6423 C CA . PHE B 1 312 ? 7.289 15.766 10.273 1 81.19 312 PHE B CA 1
ATOM 6424 C C . PHE B 1 312 ? 8.664 15.844 9.625 1 81.19 312 PHE B C 1
ATOM 6426 O O . PHE B 1 312 ? 9.688 15.734 10.305 1 81.19 312 PHE B O 1
ATOM 6433 N N . TYR B 1 313 ? 8.617 16.016 8.383 1 77.5 313 TYR B N 1
ATOM 6434 C CA . TYR B 1 313 ? 9.875 16.156 7.66 1 77.5 313 TYR B CA 1
ATOM 6435 C C . TYR B 1 313 ? 10.648 17.375 8.133 1 77.5 313 TYR B C 1
ATOM 6437 O O . TYR B 1 313 ? 11.859 17.312 8.344 1 77.5 313 TYR B O 1
ATOM 6445 N N . GLN B 1 314 ? 9.992 18.438 8.297 1 86.12 314 GLN B N 1
ATOM 6446 C CA . GLN B 1 314 ? 10.609 19.641 8.82 1 86.12 314 GLN B CA 1
ATOM 6447 C C . GLN B 1 314 ? 11.234 19.391 10.195 1 86.12 314 GLN B C 1
ATOM 6449 O O . GLN B 1 314 ? 12.375 19.781 10.445 1 86.12 314 GLN B O 1
ATOM 6454 N N . ALA B 1 315 ? 10.453 18.766 10.969 1 89.38 315 ALA B N 1
ATOM 6455 C CA . ALA B 1 315 ? 10.891 18.484 12.328 1 89.38 315 ALA B CA 1
ATOM 6456 C C . ALA B 1 315 ? 12.164 17.641 12.32 1 89.38 315 ALA B C 1
ATOM 6458 O O . ALA B 1 315 ? 13.125 17.953 13.031 1 89.38 315 ALA B O 1
ATOM 6459 N N . ASN B 1 316 ? 12.141 16.672 11.562 1 82.5 316 ASN B N 1
ATOM 6460 C CA . ASN B 1 316 ? 13.281 15.758 11.516 1 82.5 316 ASN B CA 1
ATOM 6461 C C . ASN B 1 316 ? 14.523 16.453 10.969 1 82.5 316 ASN B C 1
ATOM 6463 O O . ASN B 1 316 ? 15.641 16.156 11.391 1 82.5 316 ASN B O 1
ATOM 6467 N N . LEU B 1 317 ? 14.328 17.25 10 1 83.31 317 LEU B N 1
ATOM 6468 C CA . LEU B 1 317 ? 15.438 18.016 9.445 1 83.31 317 LEU B CA 1
ATOM 6469 C C . LEU B 1 317 ? 16.094 18.875 10.516 1 83.31 317 LEU B C 1
ATOM 6471 O O . LEU B 1 317 ? 17.328 18.906 10.633 1 83.31 317 LEU B O 1
ATOM 6475 N N . ILE B 1 318 ? 15.352 19.562 11.273 1 90.56 318 ILE B N 1
ATOM 6476 C CA . ILE B 1 318 ? 15.859 20.438 12.328 1 90.56 318 ILE B CA 1
ATOM 6477 C C . ILE B 1 318 ? 16.578 19.594 13.383 1 90.56 318 ILE B C 1
ATOM 6479 O O . ILE B 1 318 ? 17.688 19.953 13.812 1 90.56 318 ILE B O 1
ATOM 6483 N N . ILE B 1 319 ? 15.984 18.547 13.766 1 87.62 319 ILE B N 1
ATOM 6484 C CA . ILE B 1 319 ? 16.562 17.672 14.781 1 87.62 319 ILE B CA 1
ATOM 6485 C C . ILE B 1 319 ? 17.922 17.156 14.312 1 87.62 319 ILE B C 1
ATOM 6487 O O . ILE B 1 319 ? 18.891 17.188 15.07 1 87.62 319 ILE B O 1
ATOM 6491 N N . ASN B 1 320 ? 17.922 16.703 13.094 1 80.31 320 ASN B N 1
ATOM 6492 C CA . ASN B 1 320 ? 19.172 16.188 12.547 1 80.31 320 ASN B CA 1
ATOM 6493 C C . ASN B 1 320 ? 20.25 17.266 12.555 1 80.31 320 ASN B C 1
ATOM 6495 O O . ASN B 1 320 ? 21.406 16.984 12.875 1 80.31 320 ASN B O 1
ATOM 6499 N N . ASN B 1 321 ? 19.906 18.422 12.195 1 84.81 321 ASN B N 1
ATOM 6500 C CA . ASN B 1 321 ? 20.859 19.531 12.164 1 84.81 321 ASN B CA 1
ATOM 6501 C C . ASN B 1 321 ? 21.328 19.906 13.562 1 84.81 321 ASN B C 1
ATOM 6503 O O . ASN B 1 321 ? 22.5 20.25 13.758 1 84.81 321 ASN B O 1
ATOM 6507 N N . LEU B 1 322 ? 20.469 19.875 14.492 1 84.31 322 LEU B N 1
ATOM 6508 C CA . LEU B 1 322 ? 20.797 20.234 15.867 1 84.31 322 LEU B CA 1
ATOM 6509 C C . LEU B 1 322 ? 21.719 19.188 16.484 1 84.31 322 LEU B C 1
ATOM 6511 O O . LEU B 1 322 ? 22.641 19.531 17.25 1 84.31 322 LEU B O 1
ATOM 6515 N N . ILE B 1 323 ? 21.469 17.969 16.141 1 78.81 323 ILE B N 1
ATOM 6516 C CA . ILE B 1 323 ? 22.219 16.875 16.734 1 78.81 323 ILE B CA 1
ATOM 6517 C C . ILE B 1 323 ? 23.578 16.75 16.062 1 78.81 323 ILE B C 1
ATOM 6519 O O . ILE B 1 323 ? 24.594 16.516 16.734 1 78.81 323 ILE B O 1
ATOM 6523 N N . GLU B 1 324 ? 23.516 16.781 14.773 1 73.62 324 GLU B N 1
ATOM 6524 C CA . GLU B 1 324 ? 24.766 16.594 14.031 1 73.62 324 GLU B CA 1
ATOM 6525 C C . GLU B 1 324 ? 25.594 17.875 14.008 1 73.62 324 GLU B C 1
ATOM 6527 O O . GLU B 1 324 ? 26.75 17.859 13.586 1 73.62 324 GLU B O 1
ATOM 6532 N N . ASN B 1 325 ? 25.078 18.781 14.531 1 66.94 325 ASN B N 1
ATOM 6533 C CA . ASN B 1 325 ? 25.734 20.094 14.461 1 66.94 325 ASN B CA 1
ATOM 6534 C C . ASN B 1 325 ? 26.172 20.422 13.039 1 66.94 325 ASN B C 1
ATOM 6536 O O . ASN B 1 325 ? 27.312 20.812 12.812 1 66.94 325 ASN B O 1
ATOM 6540 N N . ASP B 1 326 ? 25.359 19.875 12.102 1 67 326 ASP B N 1
ATOM 6541 C CA . ASP B 1 326 ? 25.625 20.062 10.68 1 67 326 ASP B CA 1
ATOM 6542 C C . ASP B 1 326 ? 24.469 20.75 9.984 1 67 326 ASP B C 1
ATOM 6544 O O . ASP B 1 326 ? 23.297 20.5 10.312 1 67 326 ASP B O 1
ATOM 6548 N N . GLU B 1 327 ? 24.797 21.859 9.406 1 67.31 327 GLU B N 1
ATOM 6549 C CA . GLU B 1 327 ? 23.766 22.625 8.711 1 67.31 327 GLU B CA 1
ATOM 6550 C C . GLU B 1 327 ? 23.641 22.188 7.254 1 67.31 327 GLU B C 1
ATOM 6552 O O . GLU B 1 327 ? 23.234 22.984 6.398 1 67.31 327 GLU B O 1
ATOM 6557 N N . ARG B 1 328 ? 23.922 20.922 6.945 1 69.94 328 ARG B N 1
ATOM 6558 C CA . ARG B 1 328 ? 23.984 20.453 5.562 1 69.94 328 ARG B CA 1
ATOM 6559 C C . ARG B 1 328 ? 22.609 20.062 5.043 1 69.94 328 ARG B C 1
ATOM 6561 O O . ARG B 1 328 ? 22.344 20.141 3.842 1 69.94 328 ARG B O 1
ATOM 6568 N N . ASN B 1 329 ? 21.75 19.781 6.066 1 75.12 329 ASN B N 1
ATOM 6569 C CA . ASN B 1 329 ? 20.422 19.391 5.594 1 75.12 329 ASN B CA 1
ATOM 6570 C C . ASN B 1 329 ? 19.516 20.594 5.414 1 75.12 329 ASN B C 1
ATOM 6572 O O . ASN B 1 329 ? 19.406 21.438 6.312 1 75.12 329 ASN B O 1
ATOM 6576 N N . VAL B 1 330 ? 19 20.672 4.195 1 79.06 330 VAL B N 1
ATOM 6577 C CA . VAL B 1 330 ? 18.156 21.812 3.887 1 79.06 330 VAL B CA 1
ATOM 6578 C C . VAL B 1 330 ? 16.781 21.344 3.402 1 79.06 330 VAL B C 1
ATOM 6580 O O . VAL B 1 330 ? 16.672 20.25 2.834 1 79.06 330 VAL B O 1
ATOM 6583 N N . PHE B 1 331 ? 15.812 22.109 3.781 1 74.25 331 PHE B N 1
ATOM 6584 C CA . PHE B 1 331 ? 14.453 21.844 3.332 1 74.25 331 PHE B CA 1
ATOM 6585 C C . PHE B 1 331 ? 14.281 22.219 1.865 1 74.25 331 PHE B C 1
ATOM 6587 O O . PHE B 1 331 ? 14.641 23.328 1.453 1 74.25 331 PHE B O 1
ATOM 6594 N N . ASP B 1 332 ? 13.914 21.125 1.059 1 68.5 332 ASP B N 1
ATOM 6595 C CA . ASP B 1 332 ? 13.648 21.375 -0.356 1 68.5 332 ASP B CA 1
ATOM 6596 C C . ASP B 1 332 ? 12.188 21.734 -0.587 1 68.5 332 ASP B C 1
ATOM 6598 O O . ASP B 1 332 ? 11.312 20.859 -0.58 1 68.5 332 ASP B O 1
ATOM 6602 N N . PHE B 1 333 ? 12.008 22.953 -0.866 1 61.28 333 PHE B N 1
ATOM 6603 C CA . PHE B 1 333 ? 10.664 23.484 -1.045 1 61.28 333 PHE B CA 1
ATOM 6604 C C . PHE B 1 333 ? 10.031 22.938 -2.314 1 61.28 333 PHE B C 1
ATOM 6606 O O . PHE B 1 333 ? 8.805 22.969 -2.465 1 61.28 333 PHE B O 1
ATOM 6613 N N . GLU B 1 334 ? 10.906 22.516 -3.229 1 57.41 334 GLU B N 1
ATOM 6614 C CA . GLU B 1 334 ? 10.414 22.062 -4.531 1 57.41 334 GLU B CA 1
ATOM 6615 C C . GLU B 1 334 ? 9.906 20.625 -4.473 1 57.41 334 GLU B C 1
ATOM 6617 O O . GLU B 1 334 ? 9.125 20.203 -5.324 1 57.41 334 GLU B O 1
ATOM 6622 N N . ASN B 1 335 ? 10.438 20.016 -3.494 1 57.69 335 ASN B N 1
ATOM 6623 C CA . ASN B 1 335 ? 10.102 18.594 -3.416 1 57.69 335 ASN B CA 1
ATOM 6624 C C . ASN B 1 335 ? 8.695 18.375 -2.855 1 57.69 335 ASN B C 1
ATOM 6626 O O . ASN B 1 335 ? 8.469 17.438 -2.088 1 57.69 335 ASN B O 1
ATOM 6630 N N . PHE B 1 336 ? 7.852 19.25 -3.537 1 62.56 336 PHE B N 1
ATOM 6631 C CA . PHE B 1 336 ? 6.52 19.188 -2.949 1 62.56 336 PHE B CA 1
ATOM 6632 C C . PHE B 1 336 ? 5.664 18.141 -3.648 1 62.56 336 PHE B C 1
ATOM 6634 O O . PHE B 1 336 ? 5.715 18 -4.871 1 62.56 336 PHE B O 1
ATOM 6641 N N . SER B 1 337 ? 5.297 17.125 -2.92 1 73.38 337 SER B N 1
ATOM 6642 C CA . SER B 1 337 ? 4.227 16.234 -3.369 1 73.38 337 SER B CA 1
ATOM 6643 C C . SER B 1 337 ? 2.881 16.656 -2.785 1 73.38 337 SER B C 1
ATOM 6645 O O . SER B 1 337 ? 2.828 17.297 -1.73 1 73.38 337 SER B O 1
ATOM 6647 N N . SER B 1 338 ? 1.891 16.688 -3.615 1 77.44 338 SER B N 1
ATOM 6648 C CA . SER B 1 338 ? 0.524 16.922 -3.162 1 77.44 338 SER B CA 1
ATOM 6649 C C . SER B 1 338 ? -0.36 15.703 -3.404 1 77.44 338 SER B C 1
ATOM 6651 O O . SER B 1 338 ? -0.339 15.117 -4.492 1 77.44 338 SER B O 1
ATOM 6653 N N . ASN B 1 339 ? -0.982 15.328 -2.334 1 81.38 339 ASN B N 1
ATOM 6654 C CA . ASN B 1 339 ? -1.799 14.125 -2.447 1 81.38 339 ASN B CA 1
ATOM 6655 C C . ASN B 1 339 ? -3.164 14.305 -1.791 1 81.38 339 ASN B C 1
ATOM 6657 O O . ASN B 1 339 ? -3.279 14.984 -0.766 1 81.38 339 ASN B O 1
ATOM 6661 N N . ILE B 1 340 ? -4.133 13.875 -2.428 1 83.06 340 ILE B N 1
ATOM 6662 C CA . ILE B 1 340 ? -5.461 13.719 -1.843 1 83.06 340 ILE B CA 1
ATOM 6663 C C . ILE B 1 340 ? -5.742 12.234 -1.588 1 83.06 340 ILE B C 1
ATOM 6665 O O . ILE B 1 340 ? -5.762 11.438 -2.523 1 83.06 340 ILE B O 1
ATOM 6669 N N . ASN B 1 341 ? -5.906 11.914 -0.351 1 78.88 341 ASN B N 1
ATOM 6670 C CA . ASN B 1 341 ? -6.145 10.531 0.039 1 78.88 341 ASN B CA 1
ATOM 6671 C C . ASN B 1 341 ? -7.621 10.273 0.319 1 78.88 341 ASN B C 1
ATOM 6673 O O . ASN B 1 341 ? -8.062 10.328 1.47 1 78.88 341 ASN B O 1
ATOM 6677 N N . ALA B 1 342 ? -8.328 9.93 -0.572 1 85.5 342 ALA B N 1
ATOM 6678 C CA . ALA B 1 342 ? -9.75 9.586 -0.514 1 85.5 342 ALA B CA 1
ATOM 6679 C C . ALA B 1 342 ? -10.086 8.492 -1.522 1 85.5 342 ALA B C 1
ATOM 6681 O O . ALA B 1 342 ? -9.195 7.914 -2.145 1 85.5 342 ALA B O 1
ATOM 6682 N N . LYS B 1 343 ? -11.305 8.102 -1.542 1 84 343 LYS B N 1
ATOM 6683 C CA . LYS B 1 343 ? -11.703 7.035 -2.461 1 84 343 LYS B CA 1
ATOM 6684 C C . LYS B 1 343 ? -11.219 7.328 -3.879 1 84 343 LYS B C 1
ATOM 6686 O O . LYS B 1 343 ? -10.648 6.457 -4.539 1 84 343 LYS B O 1
ATOM 6691 N N . ILE B 1 344 ? -11.578 8.539 -4.289 1 87.88 344 ILE B N 1
ATOM 6692 C CA . ILE B 1 344 ? -10.969 9.062 -5.5 1 87.88 344 ILE B CA 1
ATOM 6693 C C . ILE B 1 344 ? -9.906 10.094 -5.137 1 87.88 344 ILE B C 1
ATOM 6695 O O . ILE B 1 344 ? -10.156 11 -4.332 1 87.88 344 ILE B O 1
ATOM 6699 N N . GLY B 1 345 ? -8.695 9.852 -5.605 1 87.94 345 GLY B N 1
ATOM 6700 C CA . GLY B 1 345 ? -7.621 10.75 -5.203 1 87.94 345 GLY B CA 1
ATOM 6701 C C . GLY B 1 345 ? -6.738 11.18 -6.359 1 87.94 345 GLY B C 1
ATOM 6702 O O . GLY B 1 345 ? -6.996 10.82 -7.512 1 87.94 345 GLY B O 1
ATOM 6703 N N . PHE B 1 346 ? -5.875 12.031 -6.07 1 90.31 346 PHE B N 1
ATOM 6704 C CA . PHE B 1 346 ? -4.828 12.414 -7.016 1 90.31 346 PHE B CA 1
ATOM 6705 C C . PHE B 1 346 ? -3.502 12.625 -6.293 1 90.31 346 PHE B C 1
ATOM 6707 O O . PHE B 1 346 ? -3.477 12.859 -5.082 1 90.31 346 PHE B O 1
ATOM 6714 N N . SER B 1 347 ? -2.465 12.422 -7 1 88.62 347 SER B N 1
ATOM 6715 C CA . SER B 1 347 ? -1.112 12.648 -6.5 1 88.62 347 SER B CA 1
ATOM 6716 C C . SER B 1 347 ? -0.26 13.383 -7.523 1 88.62 347 SER B C 1
ATOM 6718 O O . SER B 1 347 ? -0.293 13.062 -8.711 1 88.62 347 SER B O 1
ATOM 6720 N N . PHE B 1 348 ? 0.309 14.43 -7.051 1 88.5 348 PHE B N 1
ATOM 6721 C CA . PHE B 1 348 ? 1.304 15.164 -7.824 1 88.5 348 PHE B CA 1
ATOM 6722 C C . PHE B 1 348 ? 2.67 15.102 -7.152 1 88.5 348 PHE B C 1
ATOM 6724 O O . PHE B 1 348 ? 2.816 15.484 -5.992 1 88.5 348 PHE B O 1
ATOM 6731 N N . ILE B 1 349 ? 3.613 14.602 -7.906 1 86.75 349 ILE B N 1
ATOM 6732 C CA . ILE B 1 349 ? 4.945 14.391 -7.348 1 86.75 349 ILE B CA 1
ATOM 6733 C C . ILE B 1 349 ? 5.992 15.031 -8.258 1 86.75 349 ILE B C 1
ATOM 6735 O O . ILE B 1 349 ? 5.992 14.805 -9.469 1 86.75 349 ILE B O 1
ATOM 6739 N N . GLY B 1 350 ? 6.875 15.883 -7.633 1 85.75 350 GLY B N 1
ATOM 6740 C CA . GLY B 1 350 ? 8.047 16.344 -8.352 1 85.75 350 GLY B CA 1
ATOM 6741 C C . GLY B 1 350 ? 7.832 17.688 -9.023 1 85.75 350 GLY B C 1
ATOM 6742 O O . GLY B 1 350 ? 7.102 18.547 -8.508 1 85.75 350 GLY B O 1
ATOM 6743 N N . MET B 1 351 ? 8.492 17.922 -10.133 1 84.31 351 MET B N 1
ATOM 6744 C CA . MET B 1 351 ? 8.492 19.203 -10.836 1 84.31 351 MET B CA 1
ATOM 6745 C C . MET B 1 351 ? 7.234 19.359 -11.695 1 84.31 351 MET B C 1
ATOM 6747 O O . MET B 1 351 ? 6.691 18.375 -12.188 1 84.31 351 MET B O 1
ATOM 6751 N N . HIS B 1 352 ? 6.938 20.609 -11.828 1 83.56 352 HIS B N 1
ATOM 6752 C CA . HIS B 1 352 ? 5.832 20.875 -12.742 1 83.56 352 HIS B CA 1
ATOM 6753 C C . HIS B 1 352 ? 6.234 20.594 -14.188 1 83.56 352 HIS B C 1
ATOM 6755 O O . HIS B 1 352 ? 7.363 20.891 -14.594 1 83.56 352 HIS B O 1
ATOM 6761 N N . GLU B 1 353 ? 5.23 20.047 -14.891 1 84.19 353 GLU B N 1
ATOM 6762 C CA . GLU B 1 353 ? 5.473 19.719 -16.281 1 84.19 353 GLU B CA 1
ATOM 6763 C C . GLU B 1 353 ? 5.98 20.938 -17.062 1 84.19 353 GLU B C 1
ATOM 6765 O O . GLU B 1 353 ? 6.879 20.812 -17.891 1 84.19 353 GLU B O 1
ATOM 6770 N N . ASP B 1 354 ? 5.449 22.047 -16.75 1 84.25 354 ASP B N 1
ATOM 6771 C CA . ASP B 1 354 ? 5.828 23.281 -17.453 1 84.25 354 ASP B CA 1
ATOM 6772 C C . ASP B 1 354 ? 7.266 23.672 -17.125 1 84.25 354 ASP B C 1
ATOM 6774 O O . ASP B 1 354 ? 7.973 24.203 -17.984 1 84.25 354 ASP B O 1
ATOM 6778 N N . GLU B 1 355 ? 7.613 23.406 -15.953 1 85.38 355 GLU B N 1
ATOM 6779 C CA . GLU B 1 355 ? 8.984 23.688 -15.547 1 85.38 355 GLU B CA 1
ATOM 6780 C C . GLU B 1 355 ? 9.977 22.781 -16.281 1 85.38 355 GLU B C 1
ATOM 6782 O O . GLU B 1 355 ? 11.047 23.219 -16.688 1 85.38 355 GLU B O 1
ATOM 6787 N N . ILE B 1 356 ? 9.633 21.578 -16.438 1 88.94 356 ILE B N 1
ATOM 6788 C CA . ILE B 1 356 ? 10.469 20.625 -17.141 1 88.94 356 ILE B CA 1
ATOM 6789 C C . ILE B 1 356 ? 10.672 21.078 -18.578 1 88.94 356 ILE B C 1
ATOM 6791 O O . ILE B 1 356 ? 11.797 21.047 -19.094 1 88.94 356 ILE B O 1
ATOM 6795 N N . LYS B 1 357 ? 9.656 21.547 -19.156 1 88.44 357 LYS B N 1
ATOM 6796 C CA . LYS B 1 357 ? 9.695 22 -20.547 1 88.44 357 LYS B CA 1
ATOM 6797 C C . LYS B 1 357 ? 10.453 23.312 -20.672 1 88.44 357 LYS B C 1
ATOM 6799 O O . LYS B 1 357 ? 11.273 23.469 -21.578 1 88.44 357 LYS B O 1
ATOM 6804 N N . SER B 1 358 ? 10.195 24.172 -19.75 1 91.56 358 SER B N 1
ATOM 6805 C CA . SER B 1 358 ? 10.82 25.5 -19.812 1 91.56 358 SER B CA 1
ATOM 6806 C C . SER B 1 358 ? 12.328 25.406 -19.594 1 91.56 358 SER B C 1
ATOM 6808 O O . SER B 1 358 ? 13.094 26.156 -20.188 1 91.56 358 SER B O 1
ATOM 6810 N N . GLN B 1 359 ? 12.727 24.5 -18.781 1 92.06 359 GLN B N 1
ATOM 6811 C CA . GLN B 1 359 ? 14.148 24.328 -18.484 1 92.06 359 GLN B CA 1
ATOM 6812 C C . GLN B 1 359 ? 14.82 23.438 -19.531 1 92.06 359 GLN B C 1
ATOM 6814 O O . GLN B 1 359 ? 16.016 23.172 -19.453 1 92.06 359 GLN B O 1
ATOM 6819 N N . LYS B 1 360 ? 14.094 22.969 -20.422 1 91.62 360 LYS B N 1
ATOM 6820 C CA . LYS B 1 360 ? 14.562 22.141 -21.531 1 91.62 360 LYS B CA 1
ATOM 6821 C C . LYS B 1 360 ? 15.281 20.906 -21.016 1 91.62 360 LYS B C 1
ATOM 6823 O O . LYS B 1 360 ? 16.359 20.547 -21.516 1 91.62 360 LYS B O 1
ATOM 6828 N N . ILE B 1 361 ? 14.758 20.438 -20.016 1 91.81 361 ILE B N 1
ATOM 6829 C CA . ILE B 1 361 ? 15.273 19.172 -19.484 1 91.81 361 ILE B CA 1
ATOM 6830 C C . ILE B 1 361 ? 14.852 18.016 -20.391 1 91.81 361 ILE B C 1
ATOM 6832 O O . ILE B 1 361 ? 13.711 17.969 -20.844 1 91.81 361 ILE B O 1
ATOM 6836 N N . PHE B 1 362 ? 15.781 17.219 -20.75 1 92.69 362 PHE B N 1
ATOM 6837 C CA . PHE B 1 362 ? 15.422 16 -21.469 1 92.69 362 PHE B CA 1
ATOM 6838 C C . PHE B 1 362 ? 14.5 15.133 -20.625 1 92.69 362 PHE B C 1
ATOM 6840 O O . PHE B 1 362 ? 14.727 14.961 -19.438 1 92.69 362 PHE B O 1
ATOM 6847 N N . TYR B 1 363 ? 13.414 14.672 -21.281 1 93.25 363 TYR B N 1
ATOM 6848 C CA . TYR B 1 363 ? 12.523 13.789 -20.531 1 93.25 363 TYR B CA 1
ATOM 6849 C C . TYR B 1 363 ? 11.898 12.734 -21.438 1 93.25 363 TYR B C 1
ATOM 6851 O O . TYR B 1 363 ? 11.773 12.945 -22.641 1 93.25 363 TYR B O 1
ATOM 6859 N N . ASN B 1 364 ? 11.609 11.57 -20.859 1 91.25 364 ASN B N 1
ATOM 6860 C CA . ASN B 1 364 ? 10.703 10.57 -21.422 1 91.25 364 ASN B CA 1
ATOM 6861 C C . ASN B 1 364 ? 9.336 10.617 -20.75 1 91.25 364 ASN B C 1
ATOM 6863 O O . ASN B 1 364 ? 9.227 10.461 -19.531 1 91.25 364 ASN B O 1
ATOM 6867 N N . LYS B 1 365 ? 8.352 10.922 -21.594 1 91.62 365 LYS B N 1
ATOM 6868 C CA . LYS B 1 365 ? 6.988 10.961 -21.078 1 91.62 365 LYS B CA 1
ATOM 6869 C C . LYS B 1 365 ? 6.336 9.586 -21.141 1 91.62 365 LYS B C 1
ATOM 6871 O O . LYS B 1 365 ? 6.387 8.914 -22.188 1 91.62 365 LYS B O 1
ATOM 6876 N N . PHE B 1 366 ? 5.773 9.172 -20.062 1 90.81 366 PHE B N 1
ATOM 6877 C CA . PHE B 1 366 ? 5.129 7.863 -19.984 1 90.81 366 PHE B CA 1
ATOM 6878 C C . PHE B 1 366 ? 3.719 7.988 -19.406 1 90.81 366 PHE B C 1
ATOM 6880 O O . PHE B 1 366 ? 3.5 8.695 -18.422 1 90.81 366 PHE B O 1
ATOM 6887 N N . GLU B 1 367 ? 2.791 7.352 -20.078 1 92.81 367 GLU B N 1
ATOM 6888 C CA . GLU B 1 367 ? 1.396 7.348 -19.656 1 92.81 367 GLU B CA 1
ATOM 6889 C C . GLU B 1 367 ? 0.85 5.926 -19.562 1 92.81 367 GLU B C 1
ATOM 6891 O O . GLU B 1 367 ? 1.21 5.062 -20.359 1 92.81 367 GLU B O 1
ATOM 6896 N N . TYR B 1 368 ? 0.017 5.695 -18.594 1 91.31 368 TYR B N 1
ATOM 6897 C CA . TYR B 1 368 ? -0.559 4.371 -18.375 1 91.31 368 TYR B CA 1
ATOM 6898 C C . TYR B 1 368 ? -1.979 4.477 -17.844 1 91.31 368 TYR B C 1
ATOM 6900 O O . TYR B 1 368 ? -2.219 5.164 -16.844 1 91.31 368 TYR B O 1
ATOM 6908 N N . ASP B 1 369 ? -2.928 3.791 -18.516 1 91.94 369 ASP B N 1
ATOM 6909 C CA . ASP B 1 369 ? -4.312 3.668 -18.078 1 91.94 369 ASP B CA 1
ATOM 6910 C C . ASP B 1 369 ? -4.527 2.373 -17.297 1 91.94 369 ASP B C 1
ATOM 6912 O O . ASP B 1 369 ? -4.223 1.286 -17.781 1 91.94 369 ASP B O 1
ATOM 6916 N N . PHE B 1 370 ? -5.129 2.443 -16.109 1 89.19 370 PHE B N 1
ATOM 6917 C CA . PHE B 1 370 ? -5.309 1.271 -15.266 1 89.19 370 PHE B CA 1
ATOM 6918 C C . PHE B 1 370 ? -6.18 0.23 -15.953 1 89.19 370 PHE B C 1
ATOM 6920 O O . PHE B 1 370 ? -6.129 -0.954 -15.617 1 89.19 370 PHE B O 1
ATOM 6927 N N . LYS B 1 371 ? -6.938 0.62 -16.922 1 87.31 371 LYS B N 1
ATOM 6928 C CA . LYS B 1 371 ? -7.793 -0.287 -17.672 1 87.31 371 LYS B CA 1
ATOM 6929 C C . LYS B 1 371 ? -6.961 -1.292 -18.469 1 87.31 371 LYS B C 1
ATOM 6931 O O . LYS B 1 371 ? -7.461 -2.352 -18.859 1 87.31 371 LYS B O 1
ATOM 6936 N N . GLU B 1 372 ? -5.746 -0.952 -18.656 1 84.88 372 GLU B N 1
ATOM 6937 C CA . GLU B 1 372 ? -4.863 -1.822 -19.438 1 84.88 372 GLU B CA 1
ATOM 6938 C C . GLU B 1 372 ? -4.461 -3.053 -18.625 1 84.88 372 GLU B C 1
ATOM 6940 O O . GLU B 1 372 ? -4.086 -4.082 -19.203 1 84.88 372 GLU B O 1
ATOM 6945 N N . SER B 1 373 ? -4.559 -2.971 -17.375 1 83.25 373 SER B N 1
ATOM 6946 C CA . SER B 1 373 ? -4.125 -4.062 -16.5 1 83.25 373 SER B CA 1
ATOM 6947 C C . SER B 1 373 ? -5.176 -5.164 -16.438 1 83.25 373 SER B C 1
ATOM 6949 O O . SER B 1 373 ? -6.375 -4.883 -16.422 1 83.25 373 SER B O 1
ATOM 6951 N N . ASN B 1 374 ? -4.68 -6.379 -16.344 1 77.19 374 ASN B N 1
ATOM 6952 C CA . ASN B 1 374 ? -5.602 -7.48 -16.078 1 77.19 374 ASN B CA 1
ATOM 6953 C C . ASN B 1 374 ? -6.242 -7.359 -14.703 1 77.19 374 ASN B C 1
ATOM 6955 O O . ASN B 1 374 ? -7.332 -7.891 -14.477 1 77.19 374 ASN B O 1
ATOM 6959 N N . LEU B 1 375 ? -5.547 -6.711 -13.891 1 75.38 375 LEU B N 1
ATOM 6960 C CA . LEU B 1 375 ? -6.051 -6.504 -12.531 1 75.38 375 LEU B CA 1
ATOM 6961 C C . LEU B 1 375 ? -7.34 -5.688 -12.555 1 75.38 375 LEU B C 1
ATOM 6963 O O . LEU B 1 375 ? -8.164 -5.797 -11.641 1 75.38 375 LEU B O 1
ATOM 6967 N N . SER B 1 376 ? -7.422 -4.852 -13.57 1 80.19 376 SER B N 1
ATOM 6968 C CA . SER B 1 376 ? -8.625 -4.035 -13.68 1 80.19 376 SER B CA 1
ATOM 6969 C C . SER B 1 376 ? -9.875 -4.902 -13.789 1 80.19 376 SER B C 1
ATOM 6971 O O . SER B 1 376 ? -10.953 -4.508 -13.344 1 80.19 376 SER B O 1
ATOM 6973 N N . ILE B 1 377 ? -9.656 -6.051 -14.305 1 80 377 ILE B N 1
ATOM 6974 C CA . ILE B 1 377 ? -10.789 -6.961 -14.477 1 80 377 ILE B CA 1
ATOM 6975 C C . ILE B 1 377 ? -11.031 -7.723 -13.172 1 80 377 ILE B C 1
ATOM 6977 O O . ILE B 1 377 ? -12.164 -7.793 -12.695 1 80 377 ILE B O 1
ATOM 6981 N N . VAL B 1 378 ? -10.016 -8.125 -12.57 1 80.19 378 VAL B N 1
ATOM 6982 C CA . VAL B 1 378 ? -10.117 -9 -11.406 1 80.19 378 VAL B CA 1
ATOM 6983 C C . VAL B 1 378 ? -10.586 -8.188 -10.195 1 80.19 378 VAL B C 1
ATOM 6985 O O . VAL B 1 378 ? -11.453 -8.633 -9.438 1 80.19 378 VAL B O 1
ATOM 6988 N N . ASN B 1 379 ? -10.055 -6.977 -9.992 1 78 379 ASN B N 1
ATOM 6989 C CA . ASN B 1 379 ? -10.297 -6.195 -8.789 1 78 379 ASN B CA 1
ATOM 6990 C C . ASN B 1 379 ? -11.148 -4.961 -9.078 1 78 379 ASN B C 1
ATOM 6992 O O . ASN B 1 379 ? -11.359 -4.125 -8.203 1 78 379 ASN B O 1
ATOM 6996 N N . ASP B 1 380 ? -11.586 -4.789 -10.266 1 75.56 380 ASP B N 1
ATOM 6997 C CA . ASP B 1 380 ? -12.398 -3.646 -10.672 1 75.56 380 ASP B CA 1
ATOM 6998 C C . ASP B 1 380 ? -11.633 -2.338 -10.484 1 75.56 380 ASP B C 1
ATOM 7000 O O . ASP B 1 380 ? -12.219 -1.313 -10.133 1 75.56 380 ASP B O 1
ATOM 7004 N N . LYS B 1 381 ? -10.406 -2.475 -10.508 1 75.38 381 LYS B N 1
ATOM 7005 C CA . LYS B 1 381 ? -9.57 -1.286 -10.352 1 75.38 381 LYS B CA 1
ATOM 7006 C C . LYS B 1 381 ? -9.25 -0.661 -11.703 1 75.38 381 LYS B C 1
ATOM 7008 O O . LYS B 1 381 ? -8.078 -0.522 -12.062 1 75.38 381 LYS B O 1
ATOM 7013 N N . ASP B 1 382 ? -10.289 -0.171 -12.367 1 79.62 382 ASP B N 1
ATOM 7014 C CA . ASP B 1 382 ? -10.125 0.323 -13.727 1 79.62 382 ASP B CA 1
ATOM 7015 C C . ASP B 1 382 ? -10.133 1.849 -13.766 1 79.62 382 ASP B C 1
ATOM 7017 O O . ASP B 1 382 ? -9.891 2.451 -14.812 1 79.62 382 ASP B O 1
ATOM 7021 N N . LYS B 1 383 ? -10.289 2.432 -12.625 1 87.19 383 LYS B N 1
ATOM 7022 C CA . LYS B 1 383 ? -10.359 3.889 -12.578 1 87.19 383 LYS B CA 1
ATOM 7023 C C . LYS B 1 383 ? -9.039 4.488 -12.109 1 87.19 383 LYS B C 1
ATOM 7025 O O . LYS B 1 383 ? -8.867 4.766 -10.914 1 87.19 383 LYS B O 1
ATOM 7030 N N . GLY B 1 384 ? -8.219 4.734 -13.031 1 89.88 384 GLY B N 1
ATOM 7031 C CA . GLY B 1 384 ? -6.941 5.344 -12.695 1 89.88 384 GLY B CA 1
ATOM 7032 C C . GLY B 1 384 ? -6.082 5.645 -13.906 1 89.88 384 GLY B C 1
ATOM 7033 O O . GLY B 1 384 ? -6.238 5.016 -14.953 1 89.88 384 GLY B O 1
ATOM 7034 N N . PHE B 1 385 ? -5.305 6.617 -13.758 1 93.19 385 PHE B N 1
ATOM 7035 C CA . PHE B 1 385 ? -4.402 7.051 -14.82 1 93.19 385 PHE B CA 1
ATOM 7036 C C . PHE B 1 385 ? -3.131 7.652 -14.234 1 93.19 385 PHE B C 1
ATOM 7038 O O . PHE B 1 385 ? -3.178 8.375 -13.234 1 93.19 385 PHE B O 1
ATOM 7045 N N . ILE B 1 386 ? -2.033 7.332 -14.875 1 93.25 386 ILE B N 1
ATOM 7046 C CA . ILE B 1 386 ? -0.759 7.879 -14.422 1 93.25 386 ILE B CA 1
ATOM 7047 C C . ILE B 1 386 ? -0.018 8.508 -15.602 1 93.25 386 ILE B C 1
ATOM 7049 O O . ILE B 1 386 ? -0.038 7.973 -16.703 1 93.25 386 ILE B O 1
ATOM 7053 N N . ARG B 1 387 ? 0.542 9.648 -15.414 1 93.81 387 ARG B N 1
ATOM 7054 C CA . ARG B 1 387 ? 1.495 10.312 -16.297 1 93.81 387 ARG B CA 1
ATOM 7055 C C . ARG B 1 387 ? 2.795 10.625 -15.57 1 93.81 387 ARG B C 1
ATOM 7057 O O . ARG B 1 387 ? 2.783 11.273 -14.516 1 93.81 387 ARG B O 1
ATOM 7064 N N . ALA B 1 388 ? 3.848 10.125 -16.078 1 92.62 388 ALA B N 1
ATOM 7065 C CA . ALA B 1 388 ? 5.137 10.32 -15.422 1 92.62 388 ALA B CA 1
ATOM 7066 C C . ALA B 1 388 ? 6.195 10.805 -16.422 1 92.62 388 ALA B C 1
ATOM 7068 O O . ALA B 1 388 ? 6.109 10.516 -17.609 1 92.62 388 ALA B O 1
ATOM 7069 N N . TYR B 1 389 ? 7.121 11.57 -15.938 1 92.75 389 TYR B N 1
ATOM 7070 C CA . TYR B 1 389 ? 8.266 12.062 -16.703 1 92.75 389 TYR B CA 1
ATOM 7071 C C . TYR B 1 389 ? 9.578 11.586 -16.062 1 92.75 389 TYR B C 1
ATOM 7073 O O . TYR B 1 389 ? 9.773 11.719 -14.859 1 92.75 389 TYR B O 1
ATOM 7081 N N . PHE B 1 390 ? 10.398 11.023 -16.891 1 91.94 390 PHE B N 1
ATOM 7082 C CA . PHE B 1 390 ? 11.688 10.531 -16.422 1 91.94 390 PHE B CA 1
ATOM 7083 C C . PHE B 1 390 ? 12.828 11.242 -17.141 1 91.94 390 PHE B C 1
ATOM 7085 O O . PHE B 1 390 ? 12.711 11.578 -18.328 1 91.94 390 PHE B O 1
ATOM 7092 N N . ASP B 1 391 ? 13.953 11.453 -16.438 1 93.38 391 ASP B N 1
ATOM 7093 C CA . ASP B 1 391 ? 15.102 12.109 -17.062 1 93.38 391 ASP B CA 1
ATOM 7094 C C . ASP B 1 391 ? 15.906 11.125 -17.906 1 93.38 391 ASP B C 1
ATOM 7096 O O . ASP B 1 391 ? 15.469 9.992 -18.141 1 93.38 391 ASP B O 1
ATOM 7100 N N . LYS B 1 392 ? 17.062 11.609 -18.375 1 89.19 392 LYS B N 1
ATOM 7101 C CA . LYS B 1 392 ? 17.906 10.805 -19.266 1 89.19 392 LYS B CA 1
ATOM 7102 C C . LYS B 1 392 ? 18.438 9.562 -18.562 1 89.19 392 LYS B C 1
ATOM 7104 O O . LYS B 1 392 ? 18.656 8.531 -19.188 1 89.19 392 LYS B O 1
ATOM 7109 N N . LYS B 1 393 ? 18.578 9.68 -17.281 1 89.38 393 LYS B N 1
ATOM 7110 C CA . LYS B 1 393 ? 19.078 8.562 -16.469 1 89.38 393 LYS B CA 1
ATOM 7111 C C . LYS B 1 393 ? 17.922 7.719 -15.93 1 89.38 393 LYS B C 1
ATOM 7113 O O . LYS B 1 393 ? 18.141 6.824 -15.109 1 89.38 393 LYS B O 1
ATOM 7118 N N . HIS B 1 394 ? 16.734 8.023 -16.312 1 89.56 394 HIS B N 1
ATOM 7119 C CA . HIS B 1 394 ? 15.516 7.301 -15.953 1 89.56 394 HIS B CA 1
ATOM 7120 C C . HIS B 1 394 ? 15.172 7.504 -14.484 1 89.56 394 HIS B C 1
ATOM 7122 O O . HIS B 1 394 ? 14.688 6.578 -13.82 1 89.56 394 HIS B O 1
ATOM 7128 N N . ARG B 1 395 ? 15.477 8.664 -14 1 90.62 395 ARG B N 1
ATOM 7129 C CA . ARG B 1 395 ? 15 9.094 -12.695 1 90.62 395 ARG B CA 1
ATOM 7130 C C . ARG B 1 395 ? 13.703 9.883 -12.812 1 90.62 395 ARG B C 1
ATOM 7132 O O . ARG B 1 395 ? 13.5 10.609 -13.797 1 90.62 395 ARG B O 1
ATOM 7139 N N . LEU B 1 396 ? 12.914 9.781 -11.773 1 90.44 396 LEU B N 1
ATOM 7140 C CA . LEU B 1 396 ? 11.609 10.422 -11.82 1 90.44 396 LEU B CA 1
ATOM 7141 C C . LEU B 1 396 ? 11.742 11.938 -11.703 1 90.44 396 LEU B C 1
ATOM 7143 O O . LEU B 1 396 ? 12.422 12.438 -10.805 1 90.44 396 LEU B O 1
ATOM 7147 N N . LEU B 1 397 ? 11.156 12.633 -12.688 1 91.38 397 LEU B N 1
ATOM 7148 C CA . LEU B 1 397 ? 11.086 14.094 -12.633 1 91.38 397 LEU B CA 1
ATOM 7149 C C . LEU B 1 397 ? 9.727 14.562 -12.125 1 91.38 397 LEU B C 1
ATOM 7151 O O . LEU B 1 397 ? 9.641 15.555 -11.398 1 91.38 397 LEU B O 1
ATOM 7155 N N . ASN B 1 398 ? 8.719 13.805 -12.586 1 91.75 398 ASN B N 1
ATOM 7156 C CA . ASN B 1 398 ? 7.336 14.148 -12.258 1 91.75 398 ASN B CA 1
ATOM 7157 C C . ASN B 1 398 ? 6.414 12.938 -12.391 1 91.75 398 ASN B C 1
ATOM 7159 O O . ASN B 1 398 ? 6.609 12.094 -13.258 1 91.75 398 ASN B O 1
ATOM 7163 N N . ALA B 1 399 ? 5.477 12.875 -11.461 1 92.25 399 ALA B N 1
ATOM 7164 C CA . ALA B 1 399 ? 4.402 11.898 -11.609 1 92.25 399 ALA B CA 1
ATOM 7165 C C . ALA B 1 399 ? 3.059 12.492 -11.195 1 92.25 399 ALA B C 1
ATOM 7167 O O . ALA B 1 399 ? 2.941 13.086 -10.125 1 92.25 399 ALA B O 1
ATOM 7168 N N . SER B 1 400 ? 2.127 12.414 -12.102 1 92.75 400 SER B N 1
ATOM 7169 C CA . SER B 1 400 ? 0.737 12.758 -11.82 1 92.75 400 SER B CA 1
ATOM 7170 C C . SER B 1 400 ? -0.159 11.523 -11.883 1 92.75 400 SER B C 1
ATOM 7172 O O . SER B 1 400 ? -0.197 10.836 -12.906 1 92.75 400 SER B O 1
ATOM 7174 N N . ILE B 1 401 ? -0.825 11.266 -10.812 1 92.62 401 ILE B N 1
ATOM 7175 C CA . ILE B 1 401 ? -1.674 10.086 -10.711 1 92.62 401 ILE B CA 1
ATOM 7176 C C . ILE B 1 401 ? -3.088 10.5 -10.305 1 92.62 401 ILE B C 1
ATOM 7178 O O . ILE B 1 401 ? -3.27 11.32 -9.406 1 92.62 401 ILE B O 1
ATOM 7182 N N . VAL B 1 402 ? -4.082 10.023 -11.047 1 93.19 402 VAL B N 1
ATOM 7183 C CA . VAL B 1 402 ? -5.48 10.25 -10.695 1 93.19 402 VAL B CA 1
ATOM 7184 C C . VAL B 1 402 ? -6.242 8.93 -10.711 1 93.19 402 VAL B C 1
ATOM 7186 O O . VAL B 1 402 ? -6.016 8.086 -11.586 1 93.19 402 VAL B O 1
ATOM 7189 N N . GLY B 1 403 ? -6.988 8.711 -9.68 1 91 403 GLY B N 1
ATOM 7190 C CA . GLY B 1 403 ? -7.809 7.508 -9.719 1 91 403 GLY B CA 1
ATOM 7191 C C . GLY B 1 403 ? -8.203 7.008 -8.336 1 91 403 GLY B C 1
ATOM 7192 O O . GLY B 1 403 ? -8.18 7.77 -7.367 1 91 403 GLY B O 1
ATOM 7193 N N . GLU B 1 404 ? -8.688 5.734 -8.297 1 85.12 404 GLU B N 1
ATOM 7194 C CA . GLU B 1 404 ? -9.109 5.102 -7.051 1 85.12 404 GLU B CA 1
ATOM 7195 C C . GLU B 1 404 ? -7.961 4.332 -6.406 1 85.12 404 GLU B C 1
ATOM 7197 O O . GLU B 1 404 ? -7.184 3.668 -7.098 1 85.12 404 GLU B O 1
ATOM 7202 N N . ASN B 1 405 ? -7.809 4.48 -5.051 1 77.69 405 ASN B N 1
ATOM 7203 C CA . ASN B 1 405 ? -6.852 3.723 -4.254 1 77.69 405 ASN B CA 1
ATOM 7204 C C . ASN B 1 405 ? -5.434 3.867 -4.797 1 77.69 405 ASN B C 1
ATOM 7206 O O . ASN B 1 405 ? -4.746 2.869 -5.023 1 77.69 405 ASN B O 1
ATOM 7210 N N . ILE B 1 406 ? -5.031 5.035 -5.012 1 83.81 406 ILE B N 1
ATOM 7211 C CA . ILE B 1 406 ? -3.754 5.297 -5.668 1 83.81 406 ILE B CA 1
ATOM 7212 C C . ILE B 1 406 ? -2.67 5.527 -4.617 1 83.81 406 ILE B C 1
ATOM 7214 O O . ILE B 1 406 ? -1.513 5.785 -4.953 1 83.81 406 ILE B O 1
ATOM 7218 N N . THR B 1 407 ? -3.012 5.352 -3.404 1 78.31 407 THR B N 1
ATOM 7219 C CA . THR B 1 407 ? -2.119 5.727 -2.312 1 78.31 407 THR B CA 1
ATOM 7220 C C . THR B 1 407 ? -0.825 4.922 -2.371 1 78.31 407 THR B C 1
ATOM 7222 O O . THR B 1 407 ? 0.263 5.473 -2.189 1 78.31 407 THR B O 1
ATOM 7225 N N . GLU B 1 408 ? -0.896 3.676 -2.621 1 77 408 GLU B N 1
ATOM 7226 C CA . GLU B 1 408 ? 0.281 2.811 -2.639 1 77 408 GLU B CA 1
ATOM 7227 C C . GLU B 1 408 ? 1.2 3.154 -3.807 1 77 408 GLU B C 1
ATOM 7229 O O . GLU B 1 408 ? 2.418 3.248 -3.641 1 77 408 GLU B O 1
ATOM 7234 N N . ILE B 1 409 ? 0.605 3.295 -4.895 1 82.69 409 ILE B N 1
ATOM 7235 C CA . ILE B 1 409 ? 1.375 3.615 -6.094 1 82.69 409 ILE B CA 1
ATOM 7236 C C . ILE B 1 409 ? 2.045 4.977 -5.926 1 82.69 409 ILE B C 1
ATOM 7238 O O . ILE B 1 409 ? 3.225 5.137 -6.242 1 82.69 409 ILE B O 1
ATOM 7242 N N . SER B 1 410 ? 1.299 5.918 -5.371 1 84.19 410 SER B N 1
ATOM 7243 C CA . SER B 1 410 ? 1.805 7.27 -5.156 1 84.19 410 SER B CA 1
ATOM 7244 C C . SER B 1 410 ? 2.979 7.273 -4.184 1 84.19 410 SER B C 1
ATOM 7246 O O . SER B 1 410 ? 3.941 8.023 -4.367 1 84.19 410 SER B O 1
ATOM 7248 N N . SER B 1 411 ? 2.859 6.465 -3.197 1 77.56 411 SER B N 1
ATOM 7249 C CA . SER B 1 411 ? 3.916 6.398 -2.193 1 77.56 411 SER B CA 1
ATOM 7250 C C . SER B 1 411 ? 5.223 5.891 -2.799 1 77.56 411 SER B C 1
ATOM 7252 O O . SER B 1 411 ? 6.301 6.371 -2.449 1 77.56 411 SER B O 1
ATOM 7254 N N . VAL B 1 412 ? 5.164 4.926 -3.668 1 78.81 412 VAL B N 1
ATOM 7255 C CA . VAL B 1 412 ? 6.359 4.383 -4.305 1 78.81 412 VAL B CA 1
ATOM 7256 C C . VAL B 1 412 ? 6.98 5.434 -5.219 1 78.81 412 VAL B C 1
ATOM 7258 O O . VAL B 1 412 ? 8.203 5.617 -5.23 1 78.81 412 VAL B O 1
ATOM 7261 N N . PHE B 1 413 ? 6.148 6.117 -5.934 1 83.75 413 PHE B N 1
ATOM 7262 C CA . PHE B 1 413 ? 6.668 7.156 -6.816 1 83.75 413 PHE B CA 1
ATOM 7263 C C . PHE B 1 413 ? 7.293 8.289 -6.016 1 83.75 413 PHE B C 1
ATOM 7265 O O . PHE B 1 413 ? 8.289 8.875 -6.434 1 83.75 413 PHE B O 1
ATOM 7272 N N . LEU B 1 414 ? 6.609 8.641 -4.965 1 80.25 414 LEU B N 1
ATOM 7273 C CA . LEU B 1 414 ? 7.168 9.664 -4.086 1 80.25 414 LEU B CA 1
ATOM 7274 C C . LEU B 1 414 ? 8.539 9.234 -3.561 1 80.25 414 LEU B C 1
ATOM 7276 O O . LEU B 1 414 ? 9.461 10.047 -3.498 1 80.25 414 LEU B O 1
ATOM 7280 N N . TRP B 1 415 ? 8.625 8.039 -3.225 1 76.69 415 TRP B N 1
ATOM 7281 C CA . TRP B 1 415 ? 9.898 7.5 -2.762 1 76.69 415 TRP B CA 1
ATOM 7282 C C . TRP B 1 415 ? 10.945 7.551 -3.867 1 76.69 415 TRP B C 1
ATOM 7284 O O . TRP B 1 415 ? 12.102 7.891 -3.617 1 76.69 415 TRP B O 1
ATOM 7294 N N . MET B 1 416 ? 10.594 7.145 -5.02 1 81.5 416 MET B N 1
ATOM 7295 C CA . MET B 1 416 ? 11.492 7.188 -6.168 1 81.5 416 MET B CA 1
ATOM 7296 C C . MET B 1 416 ? 12.023 8.602 -6.391 1 81.5 416 MET B C 1
ATOM 7298 O O . MET B 1 416 ? 13.203 8.797 -6.664 1 81.5 416 MET B O 1
ATOM 7302 N N . TYR B 1 417 ? 11.164 9.523 -6.289 1 82.81 417 TYR B N 1
ATOM 7303 C CA . TYR B 1 417 ? 11.516 10.914 -6.531 1 82.81 417 TYR B CA 1
ATOM 7304 C C . TYR B 1 417 ? 12.477 11.43 -5.465 1 82.81 417 TYR B C 1
ATOM 7306 O O . TYR B 1 417 ? 13.531 11.977 -5.785 1 82.81 417 TYR B O 1
ATOM 7314 N N . ASN B 1 418 ? 12.125 11.203 -4.199 1 74.56 418 ASN B N 1
ATOM 7315 C CA . ASN B 1 418 ? 12.891 11.734 -3.08 1 74.56 418 ASN B CA 1
ATOM 7316 C C . ASN B 1 418 ? 14.273 11.086 -3 1 74.56 418 ASN B C 1
ATOM 7318 O O . ASN B 1 418 ? 15.25 11.742 -2.631 1 74.56 418 ASN B O 1
ATOM 7322 N N . SER B 1 419 ? 14.352 9.797 -3.346 1 75.19 419 SER B N 1
ATOM 7323 C CA . SER B 1 419 ? 15.609 9.055 -3.217 1 75.19 419 SER B CA 1
ATOM 7324 C C . SER B 1 419 ? 16.359 9.008 -4.547 1 75.19 419 SER B C 1
ATOM 7326 O O . SER B 1 419 ? 17.422 8.383 -4.645 1 75.19 419 SER B O 1
ATOM 7328 N N . GLN B 1 420 ? 15.758 9.555 -5.547 1 81.12 420 GLN B N 1
ATOM 7329 C CA . GLN B 1 420 ? 16.359 9.594 -6.879 1 81.12 420 GLN B CA 1
ATOM 7330 C C . GLN B 1 420 ? 16.703 8.195 -7.371 1 81.12 420 GLN B C 1
ATOM 7332 O O . GLN B 1 420 ? 17.812 7.945 -7.836 1 81.12 420 GLN B O 1
ATOM 7337 N N . ILE B 1 421 ? 15.781 7.355 -7.109 1 79.94 421 ILE B N 1
ATOM 7338 C CA . ILE B 1 421 ? 15.961 5.969 -7.523 1 79.94 421 ILE B CA 1
ATOM 7339 C C . ILE B 1 421 ? 15.734 5.844 -9.031 1 79.94 421 ILE B C 1
ATOM 7341 O O . ILE B 1 421 ? 14.797 6.426 -9.57 1 79.94 421 ILE B O 1
ATOM 7345 N N . LYS B 1 422 ? 16.594 5.086 -9.602 1 82.75 422 LYS B N 1
ATOM 7346 C CA . LYS B 1 422 ? 16.422 4.793 -11.016 1 82.75 422 LYS B CA 1
ATOM 7347 C C . LYS B 1 422 ? 15.359 3.723 -11.234 1 82.75 422 LYS B C 1
ATOM 7349 O O . LYS B 1 422 ? 15.273 2.76 -10.469 1 82.75 422 LYS B O 1
ATOM 7354 N N . ILE B 1 423 ? 14.602 3.943 -12.305 1 78.88 423 ILE B N 1
ATOM 7355 C CA . ILE B 1 423 ? 13.492 3.037 -12.555 1 78.88 423 ILE B CA 1
ATOM 7356 C C . ILE B 1 423 ? 14.023 1.631 -12.828 1 78.88 423 ILE B C 1
ATOM 7358 O O . ILE B 1 423 ? 13.359 0.64 -12.5 1 78.88 423 ILE B O 1
ATOM 7362 N N . ASN B 1 424 ? 15.195 1.533 -13.367 1 70.19 424 ASN B N 1
ATOM 7363 C CA . ASN B 1 424 ? 15.789 0.244 -13.711 1 70.19 424 ASN B CA 1
ATOM 7364 C C . ASN B 1 424 ? 16.094 -0.575 -12.461 1 70.19 424 ASN B C 1
ATOM 7366 O O . ASN B 1 424 ? 16.141 -1.806 -12.508 1 70.19 424 ASN B O 1
ATOM 7370 N N . SER B 1 425 ? 16.297 0.154 -11.414 1 69.31 425 SER B N 1
ATOM 7371 C CA . SER B 1 425 ? 16.625 -0.533 -10.172 1 69.31 425 SER B CA 1
ATOM 7372 C C . SER B 1 425 ? 15.406 -1.232 -9.586 1 69.31 425 SER B C 1
ATOM 7374 O O . SER B 1 425 ? 15.531 -2.127 -8.75 1 69.31 425 SER B O 1
ATOM 7376 N N . LEU B 1 426 ? 14.258 -0.859 -10.148 1 69 426 LEU B N 1
ATOM 7377 C CA . LEU B 1 426 ? 13.023 -1.432 -9.625 1 69 426 LEU B CA 1
ATOM 7378 C C . LEU B 1 426 ? 12.633 -2.686 -10.398 1 69 426 LEU B C 1
ATOM 7380 O O . LEU B 1 426 ? 11.609 -3.309 -10.094 1 69 426 LEU B O 1
ATOM 7384 N N . ASN B 1 427 ? 13.438 -3.004 -11.281 1 62.75 427 ASN B N 1
ATOM 7385 C CA . ASN B 1 427 ? 13.148 -4.207 -12.055 1 62.75 427 ASN B CA 1
ATOM 7386 C C . ASN B 1 427 ? 13.078 -5.441 -11.164 1 62.75 427 ASN B C 1
ATOM 7388 O O . ASN B 1 427 ? 12.297 -6.359 -11.422 1 62.75 427 ASN B O 1
ATOM 7392 N N . SER B 1 428 ? 13.828 -5.402 -10.148 1 62.16 428 SER B N 1
ATOM 7393 C CA . SER B 1 428 ? 13.875 -6.543 -9.234 1 62.16 428 SER B CA 1
ATOM 7394 C C . SER B 1 428 ? 12.805 -6.43 -8.156 1 62.16 428 SER B C 1
ATOM 7396 O O . SER B 1 428 ? 12.703 -7.293 -7.285 1 62.16 428 SER B O 1
ATOM 7398 N N . PHE B 1 429 ? 12.016 -5.383 -8.398 1 64.06 429 PHE B N 1
ATOM 7399 C CA . PHE B 1 429 ? 10.953 -5.156 -7.426 1 64.06 429 PHE B CA 1
ATOM 7400 C C . PHE B 1 429 ? 9.914 -6.27 -7.496 1 64.06 429 PHE B C 1
ATOM 7402 O O . PHE B 1 429 ? 9.414 -6.594 -8.57 1 64.06 429 PHE B O 1
ATOM 7409 N N . GLN B 1 430 ? 9.742 -6.984 -6.418 1 65.88 430 GLN B N 1
ATOM 7410 C CA . GLN B 1 430 ? 8.742 -8.039 -6.344 1 65.88 430 GLN B CA 1
ATOM 7411 C C . GLN B 1 430 ? 7.48 -7.551 -5.637 1 65.88 430 GLN B C 1
ATOM 7413 O O . GLN B 1 430 ? 7.562 -6.789 -4.672 1 65.88 430 GLN B O 1
ATOM 7418 N N . THR B 1 431 ? 6.395 -7.746 -6.27 1 66.94 431 THR B N 1
ATOM 7419 C CA . THR B 1 431 ? 5.117 -7.367 -5.676 1 66.94 431 THR B CA 1
ATOM 7420 C C . THR B 1 431 ? 4.273 -8.602 -5.375 1 66.94 431 THR B C 1
ATOM 7422 O O . THR B 1 431 ? 4.539 -9.68 -5.906 1 66.94 431 THR B O 1
ATOM 7425 N N . LEU B 1 432 ? 3.4 -8.375 -4.438 1 66.25 432 LEU B N 1
ATOM 7426 C CA . LEU B 1 432 ? 2.402 -9.414 -4.211 1 66.25 432 LEU B CA 1
ATOM 7427 C C . LEU B 1 432 ? 1.359 -9.422 -5.324 1 66.25 432 LEU B C 1
ATOM 7429 O O . LEU B 1 432 ? 1 -8.367 -5.848 1 66.25 432 LEU B O 1
ATOM 7433 N N . PRO B 1 433 ? 0.964 -10.602 -5.656 1 65.75 433 PRO B N 1
ATOM 7434 C CA . PRO B 1 433 ? -0.017 -10.695 -6.742 1 65.75 433 PRO B CA 1
ATOM 7435 C C . PRO B 1 433 ? -1.345 -10.023 -6.395 1 65.75 433 PRO B C 1
ATOM 7437 O O . PRO B 1 433 ? -1.788 -10.086 -5.242 1 65.75 433 PRO B O 1
ATOM 7440 N N . PHE B 1 434 ? -1.958 -9.398 -7.383 1 70.94 434 PHE B N 1
ATOM 7441 C CA . PHE B 1 434 ? -3.312 -8.867 -7.379 1 70.94 434 PHE B CA 1
ATOM 7442 C C . PHE B 1 434 ? -3.42 -7.676 -6.43 1 70.94 434 PHE B C 1
ATOM 7444 O O . PHE B 1 434 ? -4.48 -7.43 -5.848 1 70.94 434 PHE B O 1
ATOM 7451 N N . THR B 1 435 ? -2.318 -7.07 -6.148 1 73.44 435 THR B N 1
ATOM 7452 C CA . THR B 1 435 ? -2.324 -5.82 -5.398 1 73.44 435 THR B CA 1
ATOM 7453 C C . THR B 1 435 ? -2.137 -4.629 -6.332 1 73.44 435 THR B C 1
ATOM 7455 O O . THR B 1 435 ? -1.746 -4.797 -7.492 1 73.44 435 THR B O 1
ATOM 7458 N N . ASN B 1 436 ? -2.355 -3.48 -5.781 1 74.06 436 ASN B N 1
ATOM 7459 C CA . ASN B 1 436 ? -2.17 -2.275 -6.582 1 74.06 436 ASN B CA 1
ATOM 7460 C C . ASN B 1 436 ? -0.719 -2.115 -7.027 1 74.06 436 ASN B C 1
ATOM 7462 O O . ASN B 1 436 ? -0.446 -1.512 -8.062 1 74.06 436 ASN B O 1
ATOM 7466 N N . LEU B 1 437 ? 0.078 -2.713 -6.34 1 75.31 437 LEU B N 1
ATOM 7467 C CA . LEU B 1 437 ? 1.493 -2.584 -6.668 1 75.31 437 LEU B CA 1
ATOM 7468 C C . LEU B 1 437 ? 1.838 -3.396 -7.91 1 75.31 437 LEU B C 1
ATOM 7470 O O . LEU B 1 437 ? 2.871 -3.162 -8.547 1 75.31 437 LEU B O 1
ATOM 7474 N N . GLU B 1 438 ? 1.002 -4.383 -8.227 1 77.19 438 GLU B N 1
ATOM 7475 C CA . GLU B 1 438 ? 1.204 -5.094 -9.484 1 77.19 438 GLU B CA 1
ATOM 7476 C C . GLU B 1 438 ? 1.066 -4.152 -10.68 1 77.19 438 GLU B C 1
ATOM 7478 O O . GLU B 1 438 ? 1.732 -4.336 -11.695 1 77.19 438 GLU B O 1
ATOM 7483 N N . ILE B 1 439 ? 0.189 -3.145 -10.516 1 78.69 439 ILE B N 1
ATOM 7484 C CA . ILE B 1 439 ? 0.043 -2.131 -11.562 1 78.69 439 ILE B CA 1
ATOM 7485 C C . ILE B 1 439 ? 1.349 -1.354 -11.711 1 78.69 439 ILE B C 1
ATOM 7487 O O . ILE B 1 439 ? 1.757 -1.026 -12.828 1 78.69 439 ILE B O 1
ATOM 7491 N N . LEU B 1 440 ? 1.896 -1.122 -10.586 1 80.31 440 LEU B N 1
ATOM 7492 C CA . LEU B 1 440 ? 3.189 -0.448 -10.625 1 80.31 440 LEU B CA 1
ATOM 7493 C C . LEU B 1 440 ? 4.211 -1.271 -11.406 1 80.31 440 LEU B C 1
ATOM 7495 O O . LEU B 1 440 ? 4.973 -0.724 -12.203 1 80.31 440 LEU B O 1
ATOM 7499 N N . LYS B 1 441 ? 4.254 -2.527 -11.148 1 77.12 441 LYS B N 1
ATOM 7500 C CA . LYS B 1 441 ? 5.172 -3.412 -11.859 1 77.12 441 LYS B CA 1
ATOM 7501 C C . LYS B 1 441 ? 4.914 -3.381 -13.359 1 77.12 441 LYS B C 1
ATOM 7503 O O . LYS B 1 441 ? 5.855 -3.41 -14.164 1 77.12 441 LYS B O 1
ATOM 7508 N N . GLU B 1 442 ? 3.703 -3.379 -13.711 1 78.94 442 GLU B N 1
ATOM 7509 C CA . GLU B 1 442 ? 3.338 -3.305 -15.117 1 78.94 442 GLU B CA 1
ATOM 7510 C C . GLU B 1 442 ? 3.816 -1.997 -15.75 1 78.94 442 GLU B C 1
ATOM 7512 O O . GLU B 1 442 ? 4.316 -1.989 -16.875 1 78.94 442 GLU B O 1
ATOM 7517 N N . ILE B 1 443 ? 3.607 -0.948 -15 1 80.31 443 ILE B N 1
ATOM 7518 C CA . ILE B 1 443 ? 4.035 0.373 -15.445 1 80.31 443 ILE B CA 1
ATOM 7519 C C . ILE B 1 443 ? 5.547 0.382 -15.656 1 80.31 443 ILE B C 1
ATOM 7521 O O . ILE B 1 443 ? 6.035 0.818 -16.703 1 80.31 443 ILE B O 1
ATOM 7525 N N . LEU B 1 444 ? 6.246 -0.133 -14.742 1 78.25 444 LEU B N 1
ATOM 7526 C CA . LEU B 1 444 ? 7.703 -0.169 -14.797 1 78.25 444 LEU B CA 1
ATOM 7527 C C . LEU B 1 444 ? 8.18 -1.022 -15.969 1 78.25 444 LEU B C 1
ATOM 7529 O O . LEU B 1 444 ? 9.07 -0.619 -16.719 1 78.25 444 LEU B O 1
ATOM 7533 N N . THR B 1 445 ? 7.559 -2.174 -16.094 1 75.06 445 THR B N 1
ATOM 7534 C CA . THR B 1 445 ? 7.93 -3.086 -17.172 1 75.06 445 THR B CA 1
ATOM 7535 C C . THR B 1 445 ? 7.695 -2.436 -18.531 1 75.06 445 THR B C 1
ATOM 7537 O O . THR B 1 445 ? 8.562 -2.488 -19.406 1 75.06 445 THR B O 1
ATOM 7540 N N . LYS B 1 446 ? 6.609 -1.833 -18.688 1 77.62 446 LYS B N 1
ATOM 7541 C CA . LYS B 1 446 ? 6.285 -1.167 -19.938 1 77.62 446 LYS B CA 1
ATOM 7542 C C . LYS B 1 446 ? 7.258 -0.028 -20.234 1 77.62 446 LYS B C 1
ATOM 7544 O O . LYS B 1 446 ? 7.684 0.159 -21.375 1 77.62 446 LYS B O 1
ATOM 7549 N N . TYR B 1 447 ? 7.547 0.731 -19.219 1 83.38 447 TYR B N 1
ATOM 7550 C CA . TYR B 1 447 ? 8.5 1.827 -19.375 1 83.38 447 TYR B CA 1
ATOM 7551 C C . TYR B 1 447 ? 9.867 1.309 -19.797 1 83.38 447 TYR B C 1
ATOM 7553 O O . TYR B 1 447 ? 10.5 1.872 -20.688 1 83.38 447 TYR B O 1
ATOM 7561 N N . ILE B 1 448 ? 10.328 0.32 -19.172 1 77.5 448 ILE B N 1
ATOM 7562 C CA . ILE B 1 448 ? 11.656 -0.224 -19.438 1 77.5 448 ILE B CA 1
ATOM 7563 C C . ILE B 1 448 ? 11.727 -0.729 -20.875 1 77.5 448 ILE B C 1
ATOM 7565 O O . ILE B 1 448 ? 12.703 -0.476 -21.578 1 77.5 448 ILE B O 1
ATOM 7569 N N . PHE B 1 449 ? 10.703 -1.277 -21.281 1 71.5 449 PHE B N 1
ATOM 7570 C CA . PHE B 1 449 ? 10.695 -1.839 -22.625 1 71.5 449 PHE B CA 1
ATOM 7571 C C . PHE B 1 449 ? 10.625 -0.733 -23.672 1 71.5 449 PHE B C 1
ATOM 7573 O O . PHE B 1 449 ? 11.219 -0.846 -24.75 1 71.5 449 PHE B O 1
ATOM 7580 N N . GLU B 1 450 ? 9.938 0.249 -23.312 1 75 450 GLU B N 1
ATOM 7581 C CA . GLU B 1 450 ? 9.727 1.325 -24.281 1 75 450 GLU B CA 1
ATOM 7582 C C . GLU B 1 450 ? 10.945 2.244 -24.359 1 75 450 GLU B C 1
ATOM 7584 O O . GLU B 1 450 ? 11.281 2.738 -25.438 1 75 450 GLU B O 1
ATOM 7589 N N . TYR B 1 451 ? 11.617 2.422 -23.281 1 77.44 451 TYR B N 1
ATOM 7590 C CA . TYR B 1 451 ? 12.602 3.496 -23.281 1 77.44 451 TYR B CA 1
ATOM 7591 C C . TYR B 1 451 ? 13.992 2.961 -22.938 1 77.44 451 TYR B C 1
ATOM 7593 O O . TYR B 1 451 ? 15 3.535 -23.359 1 77.44 451 TYR B O 1
ATOM 7601 N N . VAL B 1 452 ? 14.062 2.025 -22.141 1 71.31 452 VAL B N 1
ATOM 7602 C CA . VAL B 1 452 ? 15.367 1.571 -21.672 1 71.31 452 VAL B CA 1
ATOM 7603 C C . VAL B 1 452 ? 15.953 0.577 -22.672 1 71.31 452 VAL B C 1
ATOM 7605 O O . VAL B 1 452 ? 17.141 0.659 -23.016 1 71.31 452 VAL B O 1
ATOM 7608 N N . PHE B 1 453 ? 15.117 -0.314 -23.094 1 65.5 453 PHE B N 1
ATOM 7609 C CA . PHE B 1 453 ? 15.625 -1.434 -23.875 1 65.5 453 PHE B CA 1
ATOM 7610 C C . PHE B 1 453 ? 15.734 -1.056 -25.344 1 65.5 453 PHE B C 1
ATOM 7612 O O . PHE B 1 453 ? 16.234 -1.843 -26.156 1 65.5 453 PHE B O 1
ATOM 7619 N N . ASN B 1 454 ? 15.305 0.152 -25.688 1 62.5 454 ASN B N 1
ATOM 7620 C CA . ASN B 1 454 ? 15.383 0.455 -27.109 1 62.5 454 ASN B CA 1
ATOM 7621 C C . ASN B 1 454 ? 16.797 0.229 -27.656 1 62.5 454 ASN B C 1
ATOM 7623 O O . ASN B 1 454 ? 16.953 -0.351 -28.719 1 62.5 454 ASN B O 1
ATOM 7627 N N . GLU B 1 455 ? 17.797 0.659 -27.016 1 60.78 455 GLU B N 1
ATOM 7628 C CA . GLU B 1 455 ? 19.156 0.421 -27.516 1 60.78 455 GLU B CA 1
ATOM 7629 C C . GLU B 1 455 ? 19.5 -1.064 -27.469 1 60.78 455 GLU B C 1
ATOM 7631 O O . GLU B 1 455 ? 20.062 -1.603 -28.438 1 60.78 455 GLU B O 1
ATOM 7636 N N . LYS B 1 456 ? 19.125 -1.733 -26.531 1 67 456 LYS B N 1
ATOM 7637 C CA . LYS B 1 456 ? 19.438 -3.154 -26.391 1 67 456 LYS B CA 1
ATOM 7638 C C . LYS B 1 456 ? 18.625 -3.992 -27.375 1 67 456 LYS B C 1
ATOM 7640 O O . LYS B 1 456 ? 19.125 -5 -27.891 1 67 456 LYS B O 1
ATOM 7645 N N . LYS B 1 457 ? 17.516 -3.494 -27.672 1 69.31 457 LYS B N 1
ATOM 7646 C CA . LYS B 1 457 ? 16.656 -4.156 -28.641 1 69.31 457 LYS B CA 1
ATOM 7647 C C . LYS B 1 457 ? 17.297 -4.176 -30.016 1 69.31 457 LYS B C 1
ATOM 7649 O O . LYS B 1 457 ? 17.328 -5.215 -30.688 1 69.31 457 LYS B O 1
ATOM 7654 N N . LEU B 1 458 ? 17.844 -3.107 -30.344 1 65.5 458 LEU B N 1
ATOM 7655 C CA . LEU B 1 458 ? 18.469 -3.025 -31.656 1 65.5 458 LEU B CA 1
ATOM 7656 C C . LEU B 1 458 ? 19.688 -3.943 -31.734 1 65.5 458 LEU B C 1
ATOM 7658 O O . LEU B 1 458 ? 19.891 -4.621 -32.75 1 65.5 458 LEU B O 1
ATOM 7662 N N . ALA B 1 459 ? 20.391 -3.938 -30.688 1 69.44 459 ALA B N 1
ATOM 7663 C CA . ALA B 1 459 ? 21.562 -4.812 -30.656 1 69.44 459 ALA B CA 1
ATOM 7664 C C . ALA B 1 459 ? 21.156 -6.281 -30.734 1 69.44 459 ALA B C 1
ATOM 7666 O O . ALA B 1 459 ? 21.797 -7.078 -31.422 1 69.44 459 ALA B O 1
ATOM 7667 N N . PHE B 1 460 ? 20.078 -6.598 -30.172 1 75.19 460 PHE B N 1
ATOM 7668 C CA . PHE B 1 460 ? 19.562 -7.965 -30.156 1 75.19 460 PHE B CA 1
ATOM 7669 C C . PHE B 1 460 ? 19.062 -8.383 -31.531 1 75.19 460 PHE B C 1
ATOM 7671 O O . PHE B 1 460 ? 19.406 -9.461 -32.031 1 75.19 460 PHE B O 1
ATOM 7678 N N . ILE B 1 461 ? 18.344 -7.531 -32.125 1 71.44 461 ILE B N 1
ATOM 7679 C CA . ILE B 1 461 ? 17.797 -7.812 -33.438 1 71.44 461 ILE B CA 1
ATOM 7680 C C . ILE B 1 461 ? 18.922 -8 -34.438 1 71.44 461 ILE B C 1
ATOM 7682 O O . ILE B 1 461 ? 18.875 -8.914 -35.281 1 71.44 461 ILE B O 1
ATOM 7686 N N . HIS B 1 462 ? 19.875 -7.121 -34.25 1 67.06 462 HIS B N 1
ATOM 7687 C CA . HIS B 1 462 ? 21.031 -7.215 -35.156 1 67.06 462 HIS B CA 1
ATOM 7688 C C . HIS B 1 462 ? 21.766 -8.531 -34.969 1 67.06 462 HIS B C 1
ATOM 7690 O O . HIS B 1 462 ? 22.203 -9.156 -35.938 1 67.06 462 HIS B O 1
ATOM 7696 N N . LYS B 1 463 ? 21.844 -8.891 -33.812 1 67.88 463 LYS B N 1
ATOM 7697 C CA . LYS B 1 463 ? 22.609 -10.094 -33.469 1 67.88 463 LYS B CA 1
ATOM 7698 C C . LYS B 1 463 ? 21.891 -11.352 -34 1 67.88 463 LYS B C 1
ATOM 7700 O O . LYS B 1 463 ? 22.547 -12.281 -34.469 1 67.88 463 LYS B O 1
ATOM 7705 N N . TYR B 1 464 ? 20.641 -11.375 -33.906 1 64.06 464 TYR B N 1
ATOM 7706 C CA . TYR B 1 464 ? 19.984 -12.656 -34.125 1 64.06 464 TYR B CA 1
ATOM 7707 C C . TYR B 1 464 ? 19.266 -12.672 -35.469 1 64.06 464 TYR B C 1
ATOM 7709 O O . TYR B 1 464 ? 19.016 -13.734 -36.031 1 64.06 464 TYR B O 1
ATOM 7717 N N . TYR B 1 465 ? 18.969 -11.43 -35.969 1 61.78 465 TYR B N 1
ATOM 7718 C CA . TYR B 1 465 ? 18.172 -11.445 -37.188 1 61.78 465 TYR B CA 1
ATOM 7719 C C . TYR B 1 465 ? 18.891 -10.711 -38.312 1 61.78 465 TYR B C 1
ATOM 7721 O O . TYR B 1 465 ? 18.609 -10.953 -39.5 1 61.78 465 TYR B O 1
ATOM 7729 N N . LEU B 1 466 ? 19.594 -9.57 -38.188 1 50.09 466 LEU B N 1
ATOM 7730 C CA . LEU B 1 466 ? 20.234 -8.852 -39.281 1 50.09 466 LEU B CA 1
ATOM 7731 C C . LEU B 1 466 ? 21.547 -9.539 -39.688 1 50.09 466 LEU B C 1
ATOM 7733 O O . LEU B 1 466 ? 22.422 -9.75 -38.875 1 50.09 466 LEU B O 1
ATOM 7737 N N . LYS B 1 467 ? 21.609 -10.477 -40.625 1 43.06 467 LYS B N 1
ATOM 7738 C CA . LYS B 1 467 ? 22.734 -10.859 -41.469 1 43.06 467 LYS B CA 1
ATOM 7739 C C . LYS B 1 467 ? 23.578 -9.656 -41.844 1 43.06 467 LYS B C 1
ATOM 7741 O O . LYS B 1 467 ? 23.062 -8.633 -42.312 1 43.06 467 LYS B O 1
ATOM 7746 N N . THR B 1 468 ? 24.734 -9.406 -41.281 1 37.41 468 THR B N 1
ATOM 7747 C CA . THR B 1 468 ? 25.766 -8.641 -41.969 1 37.41 468 THR B CA 1
ATOM 7748 C C . THR B 1 468 ? 25.844 -9.039 -43.469 1 37.41 468 THR B C 1
ATOM 7750 O O . THR B 1 468 ? 26.078 -10.203 -43.781 1 37.41 468 THR B O 1
ATOM 7753 N N . ASP B 1 469 ? 25.109 -8.625 -44.344 1 34.75 469 ASP B N 1
ATOM 7754 C CA . ASP B 1 469 ? 25.516 -8.633 -45.75 1 34.75 469 ASP B CA 1
ATOM 7755 C C . ASP B 1 469 ? 26.953 -8.156 -45.906 1 34.75 469 ASP B C 1
ATOM 7757 O O . ASP B 1 469 ? 27.219 -6.957 -45.969 1 34.75 469 ASP B O 1
ATOM 7761 N N . LYS B 1 470 ? 28.031 -8.602 -45.406 1 33.47 470 LYS B N 1
ATOM 7762 C CA . LYS B 1 470 ? 29.359 -8.344 -45.969 1 33.47 470 LYS B CA 1
ATOM 7763 C C . LYS B 1 470 ? 29.453 -8.781 -47.406 1 33.47 470 LYS B C 1
ATOM 7765 O O . LYS B 1 470 ? 30.484 -8.586 -48.062 1 33.47 470 LYS B O 1
ATOM 7770 N N . ASN B 1 471 ? 28.781 -9.852 -47.844 1 30.58 471 ASN B N 1
ATOM 7771 C CA . ASN B 1 471 ? 29.219 -10.141 -49.219 1 30.58 471 ASN B CA 1
ATOM 7772 C C . ASN B 1 471 ? 28.734 -9.078 -50.188 1 30.58 471 ASN B C 1
ATOM 7774 O O . ASN B 1 471 ? 28.781 -9.281 -51.406 1 30.58 471 ASN B O 1
ATOM 7778 N N . ARG B 1 472 ? 27.875 -8.141 -49.844 1 28.5 472 ARG B N 1
ATOM 7779 C CA . ARG B 1 472 ? 27.656 -7.316 -51 1 28.5 472 ARG B CA 1
ATOM 7780 C C . ARG B 1 472 ? 28.766 -6.289 -51.188 1 28.5 472 ARG B C 1
ATOM 7782 O O . ARG B 1 472 ? 28.672 -5.398 -52.031 1 28.5 472 ARG B O 1
ATOM 7789 N N . GLY B 1 473 ? 29.938 -6.277 -50.281 1 22.22 473 GLY B N 1
ATOM 7790 C CA . GLY B 1 473 ? 31.094 -5.84 -51.031 1 22.22 473 GLY B CA 1
ATOM 7791 C C . GLY B 1 473 ? 31.875 -6.984 -51.625 1 22.22 473 GLY B C 1
ATOM 7792 O O . GLY B 1 473 ? 31.797 -8.117 -51.156 1 22.22 473 GLY B O 1
#

Secondary structure (DSSP, 8-state):
-----SEEEEEE--SHHHHHHHHHHHHTT--EEEEESSSSTTGGGGGSHHHHHHHHHHHHHS-TTS-HHHHHHHHHHHHHHHHHHHHHHHSHHHHHTTT-EEEES-EEE-SSSEEEETTEEEEEEEEEE---EEEPPP--BTGGGS--EETTTGGG--S--SEEEEE--SHHHHHHHHHHHHHT-EEEEE-SSS-S-TTS-HHHHHHHHHHHHTTTEEEE-S-EEEEEEE-TTS-EEEEEEETTEEEEEEESEEEE---EEESGGGT-SSS---B-TTSPBPB-TT-EETTEEEEEE-GGGT-TT--HHHHHHHHHHHHHHHHHT-------TT--EEEE-SSEEEEEEES-HHHHHHTT---EEEEEEGGGSTHHHHS----EEEEEEE-TT-BEEEEEEEEES-HHHHHHHHHHHHHT-BGGGGGG----TTSHHHHHHHHHHHHIIIIITHHHHHHHHHHHT-----TT-/-----SEEEEEE--SHHHHHHHHHHHHTT--EEEEESSSSTTTTHHHHHHHHHHHHHHHHHS-TTS-HHHHHHHHHHHHHHHHHHHHHHHSHHHHHTTT-EEEES-EEE-SSSEEEETTEEEEEEEEEE---EEEPPP--BTGGGS--EETTTGGG--S--SEEEEE--SHHHHHHHHHHHHHT-EEEEE-SSS-S-TTS-HHHHHHHHHHHHTTTEEEE-S-EEEEEEE-TTS-EEEEEEETTEEEEEEESEEEE---EEESGGGT-SSS---B-TTSPBPB-TT-EETTEEEEEE-GGGT-TT--HHHHHHHHHHHHHHHHHT-------TT--EEEE-SSEEEEEEES-HHHHHHTT---EEEEEEGGGSTHHHHS----EEEEEEE-TT-BEEEEEEEEES-HHHHHHHHHHHHHT-BGGGGGG----TTSHHHHHHHHHHHHIIIIITHHHHHHHHHHHT-----TT-

pLDDT: mean 84.32, std 11.37, range [22.22, 97.56]

Radius of gyratio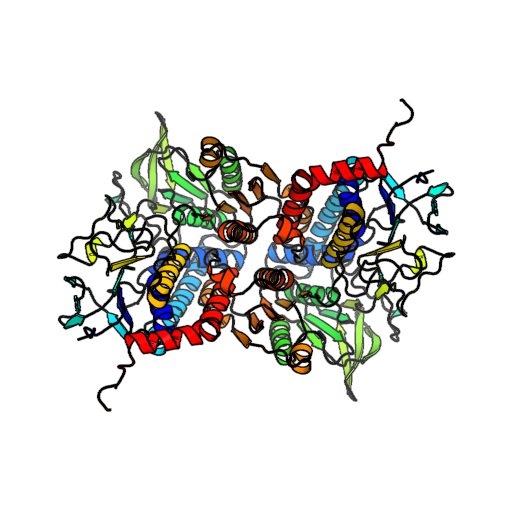n: 31.0 Å; Cα contacts (8 Å, |Δi|>4): 1938; chains: 2; bounding box: 80×86×90 Å

Sequence (946 aa):
MKKSFDYHTVVIGAGRVGSHFAKNLARFGAKVLIIDKNEIFGGKQFNRDVPIQILQNTLDKIEKKMSLDEKFKFFRSELNLKLHNLIEKTGQNSFTKLGIDSLIGTVHIVDKNNLIINEKKISFKYCVFAVGSRFLKPLIKGLDYSKYETIENWYNFDKNFNSVTIIGNDKNSLELAITFAESGSIVYLLNKNDNFINLLKDDMLLKFQNYARKNNFYIINNASIKNINKTETDQFQIEYSIGTYSLFLISDRLILGGTKKGNLDKVSKDIIFETNLRNFPISDRQLRLRNNKNFFAIGSCFGPYIDSNQGFYQANLIINNLIENDERNVFDFENFSSNINAKIGFSFIGMHEDEIKSQKIFYNKFEYDFKESNLSIVNDKDKGFIRAYFDKKHRLLNASIVGENITEISSVFLWMYNSQIKINSLNSFQTLPFTNLEILKEILTKYIFEYVFNEKKLAFIHKYYLKTDKNRGMKKSFDYHTVVIGAGRVGSHFAKNLARFGAKVLIIDKNEIFGGKQFNRDVPIQILQNTLDKIEKKMSLDEKFKFFRSELNLKLHNLIEKTGQNSFTKLGIDSLIGTVHIVDKNNLIINEKKISFKYCVFAVGSRFLKPLIKGLDYSKYETIENWYNFDKNFNSVTIIGNDKNSLELAITFAESGSIVYLLNKNDNFINLLKDDMLLKFQNYARKNNFYIINNASIKNINKTETDQFQIEYSIGTYSLFLISDRLILGGTKKGNLDKVSKDIIFETNLRNFPISDRQLRLRNNKNFFAIGSCFGPYIDSNQGFYQANLIINNLIENDERNVFDFENFSSNINAKIGFSFIGMHEDEIKSQKIFYNKFEYDFKESNLSIVNDKDKGFIRAYFDKKHRLLNASIVGENITEISSVFLWMYNSQIKINSLNSFQTLPFTNLEILKEILTKYIFEYVFNEKKLAFIHKYYLKTDKNRG

InterPro domains:
  IPR004099 Pyridine nucleotide-disulphide oxidoreductase, dimerisation domain [PF02852] (346-425)
  IPR016156 FAD/NAD-linked reductase, dimerisation domain superfamily [G3DSA:3.30.390.30] (345-451)
  IPR016156 FAD/NAD-linked reductase, dimerisation domain superfamily [SSF55424] (344-444)
  IPR023753 FAD/NAD(P)-binding domain [PF07992] (7-302)
  IPR036188 FAD/NAD(P)-binding domain superfamily [G3DSA:3.50.50.60] (11-304)
  IPR036188 FAD/NAD(P)-binding domain superfamily [G3DSA:3.50.50.60] (136-258)
  IPR036188 FAD/NAD(P)-binding domain superfamily [SSF51905] (1-317)
  IPR050151 Class-I pyridine nucleotide-disulfide oxidoreductase [PTHR22912] (5-427)

Nearest PDB structures (foldseek):
  3l8k-assembly1_A-2  TM=8.858E-01  e=1.296E-33  Saccharolobus solfataricus
  3l8k-assembly1_B-2  TM=8.564E-01  e=6.832E-34  Saccharolobus solfataricus
  8k40-assembly1_A  TM=8.396E-01  e=3.696E-33  Gelidibacter salicanalis
  8k40-assembly1_B  TM=8.097E-01  e=1.110E-30  Gelidibacter salicanalis
  3ic9-assembly2_D  TM=8.190E-01  e=8.740E-29  Colwellia psychrerythraea 34H

Foldseek 3Di:
DPDDFPFAEEEEAQALLSVLLQLVLLLVVGAYEYEYQDPQGNPLNCQFVVLLVLLQVLLVPDDLPDDQLVSLVVSLVSSVVVVVVVSVCSGPVVQVVSNYHYYHAAWEDDDLFWIAGPNDIGGYQFYEYAPAWADDDDDAAAPVVAPAAASRCPSVDRDQQQEEEEEALAQSSVSSLQSSLSSNHQYEYEYQAPDSDPQDDDVLRVLQQVVQVVSNYHYDYNWAWHHWDADPVRWIWTWTDRVPDIDIDTGRHYYYDHDIAACPCRRYDPDDFDAPPRQAFDAFQLQATPPRRSYGYFANNNDPRGHSVNRNVSSVSNSCCVVVVDSPDGHDPQQDWDWRDHQKIKIKGAHGPVVCVVVVFAKDKAKDFQCVDPLCVVVVQRFKIKIWIAGPQQQTHIIMMTGGPCVVVNVVNSVSNVVRPHLVVCQPPDDDPSDPCVVVNVRSVVCCVVPVCPVVVVVVCCVPPNPPPPVVD/DPDDFPFAEEEEAQALLSVLLQLVLLVVVGAYEYEYQDPQGNPLNCQFVVLLVLLQVLLVPDDLPDDQLVSLVVSLVSSVVVVVVVSVCSGPVVQVVSNYHYYHAAWEDDDLFWIAGPNDIGGYQFYEYAPAWADDDDDEAAPVVAPAAASRCPSVDRDQQQEEEEEAQAQSSVSSLQSSLSSPHQYEYEYQAPDSDPQDDDVLRVLQQVVCVVSNYHYDYNWAWHHWDADPVRWIWTWTDRVPDIDIDTGSHYYYDHDIAACPCRRYDPDDFDAPPRQAFDAFQLQATPPRRSYGYFANNNDPRGHSVNRNVSSVSNSCCVVVVDSPDGHDPQQDWDWRDHQKIKIKGAHGPVVCVVVVFAKDKAKDFQCVDPLCVVVVQRFKIKIWIAGPQQQTHIIMMTGGPCVVVNVVNSVSNVVRPHLVVCQPPDDDPSDPCVVVNVRSVVCCVVPVCPVVVVVVCCVPPNPPPPVVD